Protein 4FVC (pdb70)

Nearest PDB structures (foldseek):
  4fvc-assembly4_D  TM=9.946E-01  e=6.489E-28  Bacillus spizizenii str. W23
  4fvc-assembly5_E  TM=1.002E+00  e=5.868E-27  Bacillus spizizenii str. W23
  4fvc-assembly6_F  TM=9.898E-01  e=2.432E-27  Bacillus spizizenii str. W23
  3tvz-assembly1_A  TM=9.847E-01  e=1.510E-25  Bacillus spizizenii str. W23
  4oz5-assembly1_A  TM=9.908E-01  e=4.798E-25  Bacillus spizizenii ATCC 6633 = JCM 2499

Foldseek 3Di:
DKKWKDWDAPVVVVVLCVVCVVWDWAWWAFDVTIMIITDDPDDDSDDPTWMWDFLDKDADDHQFFKKKKKWFAFAPVCVVVVSVCVVVQPPCLCVQPFWGMWTFTHTDPHRIIITMTGGNHPVSVVVVCPDPSHVGGDDDIDMTMTGGD/DKKWKDWAALVVVVVLCVVCVVFDWAWWAFDVTIMIIGDDPDDDSDDDTFMWDWLDKDADDDQFFKKKKKKFFFAPVLVVVVSVVVVVDPPCQCVFPQWGMWTFTDTDVHRITIIMTGGNHPVSVVCVVPVPPDVGGPDDIDMIMTGHD/DKKWKDWAAPVVVVVLCVVCVVWDWAWWAFDVTIMIITDDPDDDSDDPTFMWDFLDKDADDHQFFKKKKKWFAFAPVCVVVVSVVVVVQVPCLCVFPFWGMWTFTHTDPHRIIITMTGGNHPVSVVVVVPDPSHVGGDDDIDMTMTGGD/DKKWKDKAAQVVVVVLCVVCVVFDWAWWAFDVTIMIIGDDPDDDSDDPTFMWDFLDKDADDDQFFKKKKWWFFFAPVCVVVVSVCVVVDPPCLVVFVFWGMWTFTCTDPHRIIITMTGGNHPVSVVVVVPDPNDPGGDDDIDMTMTGHD/DKKWKDWAALVVVVVLCVVCVVFDWAWWAFDVTIMIIGDDPDDDSDDDTFMWDWLDKDADDHFFFKKKKKKFFFDPVCVVVVSVCVVVQPPCQCVQPQWGMWTWTHTDVHRITITMTGGNHPVSVVVVDPDDSHVDRGPDDIDMIMTGGDD/DKKWKDWAAQVVVVVLCVVCVVFDWAWWAFDVTIMIIGDDPDDDSDDDTFMWDFLDKDADDDQFFKKKKWKFFFAPVCVVVVSVCVVVDPPCLVVFDFWGMWTFTCTDPHRIIITMTGGNHPVRVVVCVPDPNDVPDDPGGGDDDIDMTMTGHD

Organism: Bacillus spizizenii (strain ATCC 23059 / NRRL B-14472 / W23) (NCBI:txid655816)

Secondary structure (DSSP, 8-state):
-EEEEEEE-HHHHHHHHHH-TTS-EEEEE-SS-EEEEEEESS---SSS-EEEEEEEEES--S--SEEEEEEEEB-TTTHHHHHHHGGG----GGGSTTEE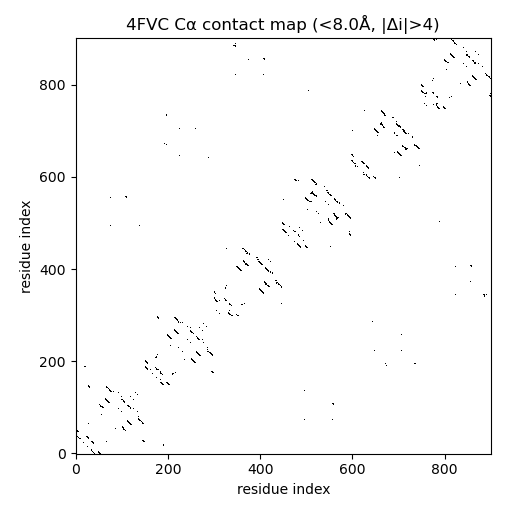EEEEEEESSBSEEEEEEEESSHHHHHHHHTSTT---BSS--EEEEEEE-/-EEEEEEE-HHHHHHHHHH-TTS-EEEEEESS-EEEEEEESS---SSSPEEEEEEEEES--S--SEEEEEEEEB-TTTHHHHHHHGGG----GGGSTTEEEEEEEEESSSSEEEEEEEES-HHHHHHHHHSTT---BSS--EEEEEEE-/-EEEEEEE-HHHHHHHHHH-TTS-EEEEE-SS-EEEEEEESS---SSS-EEEEEEEEES--S--SEEEEEEEEB-TTTHHHHHHHGGG----GGGSTTEEEEEEEEESSSSEEEEEEEESSHHHHHHHHTSS----BSS--EEEEEEE-/-EEEEEEE-HHHHHHHHHH-TTS-EEEEE-SS-EEEEEEESS---SSSPEEEEEEEEES--SS-SEEEEEEEEB-TTTHHHHHHGGGG----GGGSTTEEEEEEEEESSBSEEEEEEEESSHHHHHHHHTSS----BSS--EEEEEEE-/-EEEEEEE-HHHHHHHHHH-TTS-EEEEE-SS-EEEEEEESS---SSSPEEEEEEEEES--S--SEEEEEEEEB-TTTHHHHHHHGGG----GGGSTTEEEEEEEEESSSSEEEEEEEES-HHHHHHHHTSTT---SBSS--EEEEEEE--/-EEEEEEE-HHHHHHHHHH-TTS-EEEEEESS-EEEEEEESS---SSSPEEEEEEEEES--S--SEEEEEEEEB-TTTHHHHHHGGGG----GGGSTTEEEEEEEEESSSSEEEEEEEES-HHHHHHHHTSS----SSS-SBSS--EEEEEEE-

Radius of gyration: 37.35 Å; Cα contacts (8 Å, |Δi|>4): 2026; chains: 6; bounding box: 80×96×101 Å

Solvent-accessible surface area: 48151 Å² total; per-residue (Å²): 118,20,0,11,0,15,70,19,78,20,107,110,0,113,67,16,50,166,118,49,64,81,54,76,18,15,26,1,69,13,176,158,52,0,0,0,0,0,43,24,100,15,81,31,38,12,170,42,20,73,2,10,43,27,52,35,100,51,36,134,10,123,145,1,23,4,0,9,0,26,7,25,3,0,14,41,101,0,33,83,98,15,32,86,115,32,186,132,59,82,25,109,14,42,121,33,119,32,30,45,0,7,10,0,0,75,2,39,16,30,6,22,1,2,35,0,9,0,0,104,64,72,168,11,28,81,66,33,105,159,44,154,25,173,114,27,90,22,126,116,73,122,97,42,52,11,91,58,108,113,30,0,2,0,20,74,21,93,16,109,130,2,87,78,23,49,179,151,46,114,109,67,75,17,17,23,0,69,13,171,152,52,0,0,0,0,1,38,21,43,34,110,28,44,11,148,43,18,75,1,11,57,27,39,41,61,51,35,91,10,99,158,1,23,2,0,10,0,26,8,22,3,0,15,41,78,2,36,95,88,15,27,101,121,30,146,136,63,79,25,114,15,42,122,40,112,23,29,52,0,8,6,0,0,72,3,34,17,32,7,23,0,1,36,1,11,0,0,105,59,69,78,12,22,89,78,32,107,147,51,140,59,201,122,30,86,20,124,117,65,121,95,39,53,10,96,55,108,146,28,0,10,0,14,69,19,92,25,118,89,0,104,70,10,50,169,149,41,117,107,64,74,18,15,26,1,68,13,191,170,49,0,0,0,0,1,41,23,102,34,109,18,26,1,38,32,19,74,1,10,57,23,53,37,96,19,30,102,5,103,168,1,23,3,0,9,0,25,7,25,2,0,16,41,102,2,34,96,92,14,39,99,110,34,183,125,58,78,25,113,15,26,109,34,112,26,30,54,0,9,8,0,0,76,2,41,17,30,8,22,0,1,35,0,8,1,0,109,61,72,165,9,22,82,73,31,113,166,37,150,28,190,123,39,96,22,125,116,72,124,93,40,54,10,90,56,105,71,20,0,5,0,18,71,21,94,22,109,135,2,108,63,22,51,176,136,45,115,105,62,141,22,21,20,0,47,10,170,155,52,0,0,0,2,1,62,26,48,34,107,34,43,12,129,35,16,76,1,10,52,20,48,38,43,56,30,122,34,142,167,2,22,8,0,8,0,26,7,26,2,0,15,46,97,1,35,76,93,14,31,81,125,30,171,140,64,77,29,125,18,54,112,39,111,19,28,55,0,10,6,0,0,73,2,44,16,30,6,22,0,0,35,0,10,1,0,106,61,89,185,11,9,50,86,33,92,140,47,153,71,203,134,32,97,23,125,116,75,119,86,39,53,12,105,49,101,111,48,0,4,0,20,73,20,92,18,106,131,2,91,73,20,50,174,140,47,115,109,68,73,16,10,22,8,67,13,192,164,37,0,0,0,0,1,28,18,100,35,111,31,43,12,136,34,18,76,1,10,56,26,51,40,83,51,35,122,12,110,161,0,24,1,0,11,0,26,7,23,4,0,17,43,68,2,39,98,103,13,37,94,110,34,190,116,62,73,25,116,15,41,123,43,111,23,30,51,0,9,6,0,0,73,2,34,19,31,6,24,0,2,35,0,10,0,0,102,62,67,158,10,23,86,75,33,100,168,46,155,23,192,152,69,30,102,21,129,118,75,122,93,40,53,11,94,52,40,213,73,21,0,4,0,19,72,20,94,19,106,135,1,97,61,26,50,172,139,49,116,106,64,137,23,21,26,1,47,10,174,158,54,0,0,0,2,1,64,26,49,33,106,31,40,11,150,38,16,75,1,11,50,20,49,38,42,55,36,114,35,126,169,2,23,11,0,9,0,25,7,26,2,0,14,47,97,2,34,84,108,12,37,94,112,31,163,113,63,76,31,127,18,52,119,42,110,21,30,55,0,10,8,1,0,73,3,45,16,30,8,22,0,0,33,1,10,0,0,105,58,92,180,9,10,50,87,31,96,142,52,152,60,205,49,171,73,61,110,65,23,89,15,123,114,75,124,84,38,53,13,106,47,102

InterPro domains:
  IPR007138 Antibiotic biosynthesis monooxygenase domain [PF03992] (66-140)
  IPR007138 Antibiotic biosynthesis monooxygenase domain [PS51725] (66-153)
  IPR011008 Dimeric alpha-beta barrel [SSF54909] (66-165)
  IPR050404 Heme-degrading monooxygenase [PTHR34474] (1-165)

Structure (mmCIF, N/CA/C/O backbone):
data_4FVC
#
_entry.id   4FVC
#
_cell.length_a   70.821
_cell.length_b   117.519
_cell.length_c   70.847
_cell.angle_alpha   90.00
_cell.angle_beta   91.22
_cell.angle_gamma   90.00
#
_symmetry.space_group_name_H-M   'P 1 21 1'
#
loop_
_entity.id
_entity.type
_entity.pdbx_description
1 polymer 'Putative uncharacterized protein yhgC'
2 non-polymer 'PROTOPORPHYRIN IX CONTAINING FE'
3 water water
#
loop_
_atom_site.group_PDB
_atom_site.id
_atom_site.type_symbol
_atom_site.label_atom_id
_atom_site.label_alt_id
_atom_site.label_comp_id
_atom_site.label_asym_id
_atom_site.label_entity_id
_atom_site.label_seq_id
_atom_site.pdbx_PDB_ins_code
_atom_site.Cartn_x
_atom_site.Cartn_y
_atom_site.Cartn_z
_atom_site.occupancy
_atom_site.B_iso_or_equiv
_atom_site.auth_seq_id
_atom_site.auth_comp_id
_atom_site.auth_asym_id
_atom_site.auth_atom_id
_atom_site.pdbx_PDB_model_num
ATOM 1 N N . MET A 1 1 ? 22.327 -5.925 10.091 1.00 33.37 1 MET A N 1
ATOM 2 C CA . MET A 1 1 ? 21.125 -6.565 9.463 1.00 32.92 1 MET A CA 1
ATOM 3 C C . MET A 1 1 ? 20.132 -5.669 8.689 1.00 29.87 1 MET A C 1
ATOM 4 O O . MET A 1 1 ? 19.514 -6.180 7.780 1.00 29.45 1 MET A O 1
ATOM 9 N N . LYS A 1 2 ? 19.943 -4.391 9.054 1.00 26.92 2 LYS A N 1
ATOM 10 C CA . LYS A 1 2 ? 19.420 -3.413 8.078 1.00 24.06 2 LYS A CA 1
ATOM 11 C C . LYS A 1 2 ? 20.566 -2.468 7.765 1.00 21.54 2 LYS A C 1
ATOM 12 O O . LYS A 1 2 ? 21.471 -2.292 8.588 1.00 20.53 2 LYS A O 1
ATOM 18 N N . VAL A 1 3 ? 20.536 -1.871 6.573 1.00 18.46 3 VAL A N 1
ATOM 19 C CA . VAL A 1 3 ? 21.445 -0.765 6.307 1.00 17.53 3 VAL A CA 1
ATOM 20 C C . VAL A 1 3 ? 20.539 0.350 5.779 1.00 16.46 3 VAL A C 1
ATOM 21 O O . VAL A 1 3 ? 19.688 0.108 4.911 1.00 15.66 3 VAL A O 1
ATOM 25 N N . TYR A 1 4 ? 20.693 1.546 6.344 1.00 15.95 4 TYR A N 1
ATOM 26 C CA . TYR A 1 4 ? 19.992 2.736 5.869 1.00 14.56 4 TYR A CA 1
ATOM 27 C C . TYR A 1 4 ? 21.012 3.632 5.209 1.00 14.49 4 TYR A C 1
ATOM 28 O O . TYR A 1 4 ? 22.128 3.781 5.716 1.00 16.30 4 TYR A O 1
ATOM 37 N N . ILE A 1 5 ? 20.623 4.225 4.081 1.00 14.38 5 ILE A N 1
ATOM 38 C CA . ILE A 1 5 ? 21.490 5.153 3.358 1.00 13.10 5 ILE A CA 1
ATOM 39 C C . ILE A 1 5 ? 20.730 6.429 3.162 1.00 14.34 5 ILE A C 1
ATOM 40 O O . ILE A 1 5 ? 19.508 6.393 2.870 1.00 13.92 5 ILE A O 1
ATOM 45 N N . THR A 1 6 ? 21.443 7.555 3.264 1.00 12.30 6 THR A N 1
ATOM 46 C CA . THR A 1 6 ? 20.868 8.808 2.835 1.00 13.93 6 THR A CA 1
ATOM 47 C C . THR A 1 6 ? 21.921 9.659 2.159 1.00 13.55 6 THR A C 1
ATOM 48 O O . THR A 1 6 ? 23.121 9.407 2.334 1.00 14.21 6 THR A O 1
ATOM 52 N N . TYR A 1 7 ? 21.443 10.592 1.342 1.00 13.51 7 TYR A N 1
ATOM 53 C CA . TYR A 1 7 ? 22.307 11.469 0.579 1.00 14.26 7 TYR A CA 1
ATOM 54 C C . TYR A 1 7 ? 22.075 12.951 0.906 1.00 14.72 7 TYR A C 1
ATOM 55 O O . TYR A 1 7 ? 20.965 13.386 1.219 1.00 16.73 7 TYR A O 1
ATOM 64 N N . GLY A 1 8 ? 23.126 13.736 0.841 1.00 15.11 8 GLY A N 1
ATOM 65 C CA . GLY A 1 8 ? 22.868 15.195 0.934 1.00 15.46 8 GLY A CA 1
ATOM 66 C C . GLY A 1 8 ? 24.188 15.919 1.066 1.00 15.62 8 GLY A C 1
ATOM 67 O O . GLY A 1 8 ? 25.253 15.306 0.919 1.00 16.76 8 GLY A O 1
ATOM 68 N N . THR A 1 9 ? 24.128 17.197 1.402 1.00 16.64 9 THR A N 1
ATOM 69 C CA . THR A 1 9 ? 25.367 17.961 1.601 1.00 17.26 9 THR A CA 1
ATOM 70 C C . THR A 1 9 ? 26.124 17.425 2.817 1.00 18.61 9 THR A C 1
ATOM 71 O O . THR A 1 9 ? 25.531 16.964 3.808 1.00 18.67 9 THR A O 1
ATOM 75 N N . ALA A 1 10 ? 27.448 17.433 2.755 1.00 17.71 10 ALA A N 1
ATOM 76 C CA . ALA A 1 10 ? 28.211 16.905 3.879 1.00 19.78 10 ALA A CA 1
ATOM 77 C C . ALA A 1 10 ? 27.891 17.693 5.169 1.00 21.66 10 ALA A C 1
ATOM 78 O O . ALA A 1 10 ? 27.726 17.122 6.249 1.00 20.64 10 ALA A O 1
ATOM 80 N N . ASP A 1 11 ? 27.742 19.011 5.019 1.00 23.37 11 ASP A N 1
ATOM 81 C CA . ASP A 1 11 ? 27.388 19.871 6.113 1.00 25.77 11 ASP A CA 1
ATOM 82 C C . ASP A 1 11 ? 26.070 19.416 6.822 1.00 24.26 11 ASP A C 1
ATOM 83 O O . ASP A 1 11 ? 26.021 19.321 8.078 1.00 24.94 11 ASP A O 1
ATOM 88 N N . PHE A 1 12 ? 25.030 19.089 6.044 1.00 22.28 12 PHE A N 1
ATOM 89 C CA . PHE A 1 12 ? 23.794 18.533 6.606 1.00 21.77 12 PHE A CA 1
ATOM 90 C C . PHE A 1 12 ? 24.025 17.139 7.229 1.00 20.69 12 PHE A C 1
ATOM 91 O O . PHE A 1 12 ? 23.520 16.844 8.324 1.00 20.94 12 PHE A O 1
ATOM 99 N N . LEU A 1 13 ? 24.769 16.277 6.531 1.00 18.57 13 LEU A N 1
ATOM 100 C CA . LEU A 1 13 ? 24.919 14.891 6.991 1.00 19.34 13 LEU A CA 1
ATOM 101 C C . LEU A 1 13 ? 25.724 14.789 8.261 1.00 20.76 13 LEU A C 1
ATOM 102 O O . LEU A 1 13 ? 25.440 13.933 9.124 1.00 20.55 13 LEU A O 1
ATOM 107 N N . LYS A 1 14 ? 26.721 15.658 8.387 1.00 22.41 14 LYS A N 1
ATOM 108 C CA . LYS A 1 14 ? 27.512 15.764 9.642 1.00 25.61 14 LYS A CA 1
ATOM 109 C C . LYS A 1 14 ? 26.671 16.003 10.898 1.00 26.30 14 LYS A C 1
ATOM 110 O O . LYS A 1 14 ? 26.986 15.480 11.971 1.00 28.03 14 LYS A O 1
ATOM 116 N N . THR A 1 15 ? 25.595 16.786 10.780 1.00 27.79 15 THR A N 1
ATOM 117 C CA . THR A 1 15 ? 24.707 17.050 11.941 1.00 28.37 15 THR A CA 1
ATOM 118 C C . THR A 1 15 ? 24.014 15.783 12.436 1.00 28.15 15 THR A C 1
ATOM 119 O O . THR A 1 15 ? 23.797 15.613 13.642 1.00 27.19 15 THR A O 1
ATOM 123 N N . ILE A 1 16 ? 23.715 14.877 11.515 1.00 25.01 16 ILE A N 1
ATOM 124 C CA . ILE A 1 16 ? 23.089 13.616 11.870 1.00 24.74 16 ILE A CA 1
ATOM 125 C C . ILE A 1 16 ? 24.110 12.727 12.580 1.00 24.40 16 ILE A C 1
ATOM 126 O O . ILE A 1 16 ? 23.786 12.072 13.556 1.00 26.39 16 ILE A O 1
ATOM 131 N N . VAL A 1 17 ? 25.337 12.708 12.082 1.00 24.31 17 VAL A N 1
ATOM 132 C CA . VAL A 1 17 ? 26.396 11.897 12.711 1.00 24.40 17 VAL A CA 1
ATOM 133 C C . VAL A 1 17 ? 26.622 12.306 14.174 1.00 26.83 17 VAL A C 1
ATOM 134 O O . VAL A 1 17 ? 26.681 11.464 15.117 1.00 25.96 17 VAL A O 1
ATOM 138 N N . LYS A 1 18 ? 26.709 13.617 14.359 1.00 27.73 18 LYS A N 1
ATOM 139 C CA . LYS A 1 18 ? 26.945 14.179 15.676 1.00 30.88 18 LYS A CA 1
ATOM 140 C C . LYS A 1 18 ? 25.721 14.034 16.601 1.00 31.17 18 LYS A C 1
ATOM 141 O O . LYS A 1 18 ? 25.866 13.954 17.829 1.00 32.16 18 LYS A O 1
ATOM 147 N N . LYS A 1 19 ? 24.521 14.004 16.034 1.00 30.18 19 LYS A N 1
ATOM 148 C CA . LYS A 1 19 ? 23.302 13.842 16.834 1.00 30.58 19 LYS A CA 1
ATOM 149 C C . LYS A 1 19 ? 23.172 12.412 17.409 1.00 30.11 19 LYS A C 1
ATOM 150 O O . LYS A 1 19 ? 22.464 12.175 18.421 1.00 29.45 19 LYS A O 1
ATOM 156 N N . HIS A 1 20 ? 23.841 11.458 16.760 1.00 27.56 20 HIS A N 1
ATOM 157 C CA . HIS A 1 20 ? 23.698 10.047 17.109 1.00 27.69 20 HIS A CA 1
ATOM 158 C C . HIS A 1 20 ? 25.043 9.315 17.345 1.00 28.04 20 HIS A C 1
ATOM 159 O O . HIS A 1 20 ? 25.370 8.320 16.667 1.00 27.46 20 HIS A O 1
ATOM 166 N N . PRO A 1 21 ? 25.810 9.770 18.340 1.00 30.36 21 PRO A N 1
ATOM 167 C CA . PRO A 1 21 ? 27.188 9.309 18.460 1.00 31.15 21 PRO A CA 1
ATOM 168 C C . PRO A 1 21 ? 27.339 7.809 18.791 1.00 32.14 21 PRO A C 1
ATOM 169 O O . PRO A 1 21 ? 28.372 7.216 18.476 1.00 34.25 21 PRO A O 1
ATOM 173 N N . SER A 1 22 ? 26.332 7.195 19.390 1.00 31.52 22 SER A N 1
ATOM 174 C CA . SER A 1 22 ? 26.378 5.771 19.696 1.00 32.74 22 SER A CA 1
ATOM 175 C C . SER A 1 22 ? 25.993 4.868 18.494 1.00 30.60 22 SER A C 1
ATOM 176 O O . SER A 1 22 ? 26.061 3.637 18.578 1.00 31.76 22 SER A O 1
ATOM 179 N N . GLU A 1 23 ? 25.601 5.463 17.372 1.00 28.57 23 GLU A N 1
ATOM 180 C CA . GLU A 1 23 ? 25.301 4.669 16.188 1.00 27.22 23 GLU A CA 1
ATOM 181 C C . GLU A 1 23 ? 26.510 4.638 15.292 1.00 26.07 23 GLU A C 1
ATOM 182 O O . GLU A 1 23 ? 27.260 5.614 15.241 1.00 25.16 23 GLU A O 1
ATOM 188 N N . ASN A 1 24 ? 26.675 3.532 14.578 1.00 25.51 24 ASN A N 1
ATOM 189 C CA . ASN A 1 24 ? 27.810 3.424 13.657 1.00 25.61 24 ASN A CA 1
ATOM 190 C C . ASN A 1 24 ? 27.367 3.981 12.321 1.00 23.00 24 ASN A C 1
ATOM 191 O O . ASN A 1 24 ? 26.737 3.283 11.504 1.00 22.93 24 ASN A O 1
ATOM 196 N N . ILE A 1 25 ? 27.626 5.272 12.128 1.00 21.64 25 ILE A N 1
ATOM 197 C CA . ILE A 1 25 ? 27.178 5.945 10.912 1.00 18.50 25 ILE A CA 1
ATOM 198 C C . ILE A 1 25 ? 28.391 6.438 10.156 1.00 18.71 25 ILE A C 1
ATOM 199 O O . ILE A 1 25 ? 29.186 7.240 10.694 1.00 20.39 25 ILE A O 1
ATOM 204 N N . LEU A 1 26 ? 28.549 5.941 8.937 1.00 16.77 26 LEU A N 1
ATOM 205 C CA . LEU A 1 26 ? 29.741 6.246 8.141 1.00 17.76 26 LEU A CA 1
ATOM 206 C C . LEU A 1 26 ? 29.407 7.335 7.121 1.00 15.94 26 LEU A C 1
ATOM 207 O O . LEU A 1 26 ? 28.437 7.215 6.380 1.00 17.22 26 LEU A O 1
ATOM 212 N N . LEU A 1 27 ? 30.192 8.429 7.147 1.00 14.96 27 LEU A N 1
ATOM 213 C CA . LEU A 1 27 ? 30.011 9.527 6.175 1.00 15.59 27 LEU A CA 1
ATOM 214 C C . LEU A 1 27 ? 31.175 9.467 5.161 1.00 16.46 27 LEU A C 1
ATOM 215 O O . LEU A 1 27 ? 32.347 9.356 5.559 1.00 16.01 27 LEU A O 1
ATOM 220 N N . MET A 1 28 ? 30.852 9.499 3.873 1.00 13.82 28 MET A N 1
ATOM 221 C CA . MET A 1 28 ? 31.829 9.490 2.795 1.00 15.14 28 MET A CA 1
ATOM 222 C C . MET A 1 28 ? 31.402 10.583 1.800 1.00 15.10 28 MET A C 1
ATOM 223 O O . MET A 1 28 ? 30.213 10.930 1.728 1.00 16.51 28 MET A O 1
ATOM 228 N N . GLN A 1 29 ? 32.357 11.066 1.009 1.00 14.69 29 GLN A N 1
ATOM 229 C CA . GLN A 1 29 ? 32.120 12.190 0.084 1.00 15.28 29 GLN A CA 1
ATOM 230 C C . GLN A 1 29 ? 32.213 11.715 -1.369 1.00 15.43 29 GLN A C 1
ATOM 231 O O . GLN A 1 29 ? 33.230 11.146 -1.793 1.00 16.65 29 GLN A O 1
ATOM 237 N N . GLY A 1 30 ? 31.156 12.023 -2.115 1.00 14.72 30 GLY A N 1
ATOM 238 C CA . GLY A 1 30 ? 31.080 11.732 -3.560 1.00 15.79 30 GLY A CA 1
ATOM 239 C C . GLY A 1 30 ? 31.014 13.004 -4.383 1.00 16.14 30 GLY A C 1
ATOM 240 O O . GLY A 1 30 ? 31.036 14.145 -3.859 1.00 15.12 30 GLY A O 1
ATOM 241 N N . GLN A 1 31 ? 30.965 12.785 -5.691 1.00 17.95 31 GLN A N 1
ATOM 242 C CA . GLN A 1 31 ? 31.003 13.881 -6.615 1.00 19.21 31 GLN A CA 1
ATOM 243 C C . GLN A 1 31 ? 29.748 14.728 -6.582 1.00 19.41 31 GLN A C 1
ATOM 244 O O . GLN A 1 31 ? 29.849 15.976 -6.649 1.00 21.83 31 GLN A O 1
ATOM 250 N N . GLU A 1 32 ? 28.589 14.092 -6.496 1.00 20.31 32 GLU A N 1
ATOM 251 C CA . GLU A 1 32 ? 27.337 14.840 -6.581 1.00 23.23 32 GLU A CA 1
ATOM 252 C C . GLU A 1 32 ? 26.881 15.264 -5.213 1.00 22.50 32 GLU A C 1
ATOM 253 O O . GLU A 1 32 ? 26.226 16.301 -5.046 1.00 24.26 32 GLU A O 1
ATOM 259 N N . ASN A 1 33 ? 27.270 14.467 -4.236 1.00 20.05 33 ASN A N 1
ATOM 260 C CA . ASN A 1 33 ? 26.841 14.703 -2.844 1.00 19.99 33 ASN A CA 1
ATOM 261 C C . ASN A 1 33 ? 27.549 13.727 -1.939 1.00 17.70 33 ASN A C 1
ATOM 262 O O . ASN A 1 33 ? 28.293 12.872 -2.403 1.00 18.02 33 ASN A O 1
ATOM 267 N N . ALA A 1 34 ? 27.333 13.885 -0.643 1.00 15.55 34 ALA A N 1
ATOM 268 C CA . ALA A 1 34 ? 27.912 12.959 0.340 1.00 14.24 34 ALA A CA 1
ATOM 269 C C . ALA A 1 34 ? 26.883 11.902 0.705 1.00 14.90 34 ALA A C 1
ATOM 270 O O . ALA A 1 34 ? 25.678 12.015 0.314 1.00 14.49 34 ALA A O 1
ATOM 272 N N . ILE A 1 35 ? 27.347 10.842 1.385 1.00 14.93 35 ILE A N 1
ATOM 273 C CA . ILE A 1 35 ? 26.496 9.696 1.707 1.00 14.08 35 ILE A CA 1
ATOM 274 C C . ILE A 1 35 ? 26.683 9.357 3.178 1.00 13.87 35 ILE A C 1
ATOM 275 O O . ILE A 1 35 ? 27.782 9.529 3.734 1.00 13.80 35 ILE A O 1
ATOM 280 N N . LEU A 1 36 ? 25.607 8.950 3.838 1.00 14.42 36 LEU A N 1
ATOM 281 C CA . LEU A 1 36 ? 25.719 8.288 5.152 1.00 14.00 36 LEU A CA 1
ATOM 282 C C . LEU A 1 36 ? 25.262 6.859 5.009 1.00 14.54 36 LEU A C 1
ATOM 283 O O . LEU A 1 36 ? 24.252 6.588 4.368 1.00 14.37 36 LEU A O 1
ATOM 288 N N . ILE A 1 37 ? 26.008 5.956 5.616 1.00 14.58 37 ILE A N 1
ATOM 289 C CA . ILE A 1 37 ? 25.691 4.536 5.625 1.00 14.87 37 ILE A CA 1
ATOM 290 C C . ILE A 1 37 ? 25.592 4.103 7.079 1.00 16.06 37 ILE A C 1
ATOM 291 O O . ILE A 1 37 ? 26.568 4.206 7.844 1.00 16.37 37 ILE A O 1
ATOM 296 N N . HIS A 1 38 ? 24.427 3.581 7.455 1.00 16.26 38 HIS A N 1
ATOM 297 C CA . HIS A 1 38 ? 24.148 3.199 8.867 1.00 16.72 38 HIS A CA 1
ATOM 298 C C . HIS A 1 38 ? 23.711 1.734 8.909 1.00 18.52 38 HIS A C 1
ATOM 299 O O . HIS A 1 38 ? 22.624 1.417 8.458 1.00 17.96 38 HIS A O 1
ATOM 306 N N . GLU A 1 39 ? 24.573 0.869 9.444 1.00 19.31 39 GLU A N 1
ATOM 307 C CA . GLU A 1 39 ? 24.179 -0.539 9.657 1.00 19.49 39 GLU A CA 1
ATOM 308 C C . GLU A 1 39 ? 23.682 -0.713 11.076 1.00 20.91 39 GLU A C 1
ATOM 309 O O . GLU A 1 39 ? 24.343 -0.316 12.065 1.00 22.73 39 GLU A O 1
ATOM 315 N N . THR A 1 40 ? 22.521 -1.322 11.208 1.00 21.23 40 THR A N 1
ATOM 316 C CA . THR A 1 40 ? 21.979 -1.517 12.572 1.00 23.88 40 THR A CA 1
ATOM 317 C C . THR A 1 40 ? 20.923 -2.578 12.579 1.00 25.08 40 THR A C 1
ATOM 318 O O . THR A 1 40 ? 20.322 -2.807 11.568 1.00 24.22 40 THR A O 1
ATOM 322 N N . SER A 1 41 ? 20.673 -3.223 13.721 1.00 27.62 41 SER A N 1
ATOM 323 C CA . SER A 1 41 ? 19.542 -4.156 13.770 1.00 30.84 41 SER A CA 1
ATOM 324 C C . SER A 1 41 ? 18.258 -3.384 14.081 1.00 31.82 41 SER A C 1
ATOM 325 O O . SER A 1 41 ? 17.157 -3.900 13.872 1.00 34.36 41 SER A O 1
ATOM 328 N N . GLY A 1 42 ? 18.413 -2.143 14.551 1.00 31.73 42 GLY A N 1
ATOM 329 C CA . GLY A 1 42 ? 17.307 -1.296 14.979 1.00 31.24 42 GLY A CA 1
ATOM 330 C C . GLY A 1 42 ? 16.761 -0.357 13.923 1.00 30.65 42 GLY A C 1
ATOM 331 O O . GLY A 1 42 ? 16.863 -0.611 12.708 1.00 29.89 42 GLY A O 1
ATOM 332 N N . ASP A 1 43 ? 16.182 0.748 14.386 1.00 30.43 43 ASP A N 1
ATOM 333 C CA . ASP A 1 43 ? 15.490 1.650 13.481 1.00 29.34 43 ASP A CA 1
ATOM 334 C C . ASP A 1 43 ? 16.367 2.740 12.876 1.00 26.82 43 ASP A C 1
ATOM 335 O O . ASP A 1 43 ? 17.421 3.114 13.391 1.00 25.83 43 ASP A O 1
ATOM 340 N N . THR A 1 44 ? 15.895 3.286 11.758 1.00 24.51 44 THR A N 1
ATOM 341 C CA . THR A 1 44 ? 16.628 4.358 11.159 1.00 22.60 44 THR A CA 1
ATOM 342 C C . THR A 1 44 ? 16.602 5.637 11.996 1.00 23.77 44 THR A C 1
ATOM 343 O O . THR A 1 44 ? 15.664 5.915 12.779 1.00 24.52 44 THR A O 1
ATOM 347 N N . VAL A 1 45 ? 17.654 6.412 11.810 1.00 23.01 45 VAL A N 1
ATOM 348 C CA . VAL A 1 45 ? 17.800 7.720 12.388 1.00 24.98 45 VAL A CA 1
ATOM 349 C C . VAL A 1 45 ? 17.729 8.844 11.285 1.00 24.88 45 VAL A C 1
ATOM 350 O O . VAL A 1 45 ? 17.868 10.035 11.585 1.00 25.96 45 VAL A O 1
ATOM 354 N N . PHE A 1 46 ? 17.446 8.465 10.032 1.00 22.19 46 PHE A N 1
ATOM 355 C CA . PHE A 1 46 ? 17.409 9.411 8.900 1.00 22.64 46 PHE A CA 1
ATOM 356 C C . PHE A 1 46 ? 15.959 9.770 8.550 1.00 23.65 46 PHE A C 1
ATOM 357 O O . PHE A 1 46 ? 15.061 8.932 8.732 1.00 24.40 46 PHE A O 1
ATOM 365 N N . GLN A 1 47 ? 15.729 10.994 8.056 1.00 25.36 47 GLN A N 1
ATOM 366 C CA . GLN A 1 47 ? 14.427 11.341 7.473 1.00 27.66 47 GLN A CA 1
ATOM 367 C C . GLN A 1 47 ? 14.415 10.700 6.056 1.00 27.16 47 GLN A C 1
ATOM 368 O O . GLN A 1 47 ? 15.390 10.829 5.308 1.00 27.02 47 GLN A O 1
ATOM 374 N N . ALA A 1 48 ? 13.366 9.922 5.745 1.00 27.77 48 ALA A N 1
ATOM 375 C CA . ALA A 1 48 ? 13.196 9.293 4.423 1.00 26.80 48 ALA A CA 1
ATOM 376 C C . ALA A 1 48 ? 14.459 8.592 3.849 1.00 25.79 48 ALA A C 1
ATOM 377 O O . ALA A 1 48 ? 14.973 8.945 2.775 1.00 27.28 48 ALA A O 1
ATOM 379 N N . PRO A 1 49 ? 14.964 7.609 4.561 1.00 23.81 49 PRO A N 1
ATOM 380 C CA . PRO A 1 49 ? 16.176 6.913 4.101 1.00 21.71 49 PRO A CA 1
ATOM 381 C C . PRO A 1 49 ? 15.925 6.008 2.904 1.00 19.68 49 PRO A C 1
ATOM 382 O O . PRO A 1 49 ? 14.774 5.815 2.522 1.00 23.14 49 PRO A O 1
ATOM 386 N N . HIS A 1 50 ? 16.991 5.481 2.328 1.00 17.21 50 HIS A N 1
ATOM 387 C CA . HIS A 1 50 ? 16.886 4.277 1.512 1.00 17.79 50 HIS A CA 1
ATOM 388 C C . HIS A 1 50 ? 17.160 3.122 2.457 1.00 16.06 50 HIS A C 1
ATOM 389 O O . HIS A 1 50 ? 18.233 3.061 3.055 1.00 17.18 50 HIS A O 1
ATOM 396 N N . ALA A 1 51 ? 16.224 2.175 2.552 1.00 16.31 51 ALA A N 1
ATOM 397 C CA . ALA A 1 51 ? 16.341 1.061 3.512 1.00 16.18 51 ALA A CA 1
ATOM 398 C C . ALA A 1 51 ? 16.647 -0.230 2.796 1.00 16.11 51 ALA A C 1
ATOM 399 O O . ALA A 1 51 ? 16.081 -0.484 1.734 1.00 15.98 51 ALA A O 1
ATOM 401 N N . TYR A 1 52 ? 17.528 -1.021 3.390 1.00 15.08 52 TYR A N 1
ATOM 402 C CA . TYR A 1 52 ? 17.994 -2.269 2.782 1.00 14.18 52 TYR A CA 1
ATOM 403 C C . TYR A 1 52 ? 18.068 -3.360 3.834 1.00 15.98 52 TYR A C 1
ATOM 404 O O . TYR A 1 52 ? 18.289 -3.068 5.033 1.00 17.04 52 TYR A O 1
ATOM 413 N N . GLU A 1 53 ? 17.850 -4.590 3.401 1.00 16.07 53 GLU A N 1
ATOM 414 C CA . GLU A 1 53 ? 18.214 -5.771 4.233 1.00 16.35 53 GLU A CA 1
ATOM 415 C C . GLU A 1 53 ? 19.566 -6.299 3.783 1.00 18.02 53 GLU A C 1
ATOM 416 O O . GLU A 1 53 ? 19.862 -6.318 2.591 1.00 16.42 53 GLU A O 1
ATOM 422 N N . VAL A 1 54 ? 20.390 -6.721 4.730 1.00 18.29 54 VAL A N 1
ATOM 423 C CA . VAL A 1 54 ? 21.706 -7.300 4.390 1.00 18.37 54 VAL A CA 1
ATOM 424 C C . VAL A 1 54 ? 21.536 -8.786 4.036 1.00 19.55 54 VAL A C 1
ATOM 425 O O . VAL A 1 54 ? 21.119 -9.591 4.880 1.00 20.32 54 VAL A O 1
ATOM 429 N N . ILE A 1 55 ? 21.845 -9.153 2.795 1.00 18.64 55 ILE A N 1
ATOM 430 C CA . ILE A 1 55 ? 21.700 -10.541 2.357 1.00 21.04 55 ILE A CA 1
ATOM 431 C C . ILE A 1 55 ? 23.040 -11.270 2.248 1.00 21.41 55 ILE A C 1
ATOM 432 O O . ILE A 1 55 ? 23.048 -12.490 2.150 1.00 21.15 55 ILE A O 1
ATOM 437 N N . ASP A 1 56 ? 24.158 -10.539 2.313 1.00 19.99 56 ASP A N 1
ATOM 438 C CA . ASP A 1 56 ? 25.480 -11.143 2.464 1.00 22.91 56 ASP A CA 1
ATOM 439 C C . ASP A 1 56 ? 26.416 -10.079 3.021 1.00 21.31 56 ASP A C 1
ATOM 440 O O . ASP A 1 56 ? 26.255 -8.900 2.754 1.00 21.17 56 ASP A O 1
ATOM 445 N N . GLN A 1 57 ? 27.364 -10.489 3.848 1.00 21.74 57 GLN A N 1
ATOM 446 C CA . GLN A 1 57 ? 28.265 -9.541 4.481 1.00 20.74 57 GLN A CA 1
ATOM 447 C C . GLN A 1 57 ? 29.569 -10.212 4.883 1.00 20.79 57 GLN A C 1
ATOM 448 O O . GLN A 1 57 ? 29.563 -11.405 5.229 1.00 21.59 57 GLN A O 1
ATOM 454 N N . VAL A 1 58 ? 30.676 -9.474 4.740 1.00 17.99 58 VAL A N 1
ATOM 455 C CA . VAL A 1 58 ? 31.997 -9.864 5.264 1.00 20.62 58 VAL A CA 1
ATOM 456 C C . VAL A 1 58 ? 32.611 -8.549 5.771 1.00 19.91 58 VAL A C 1
ATOM 457 O O . VAL A 1 58 ? 32.517 -7.505 5.106 1.00 18.81 58 VAL A O 1
ATOM 461 N N . GLY A 1 59 ? 33.225 -8.590 6.949 1.00 21.50 59 GLY A N 1
ATOM 462 C CA . GLY A 1 59 ? 33.999 -7.428 7.385 1.00 22.93 59 GLY A CA 1
ATOM 463 C C . GLY A 1 59 ? 33.209 -6.356 8.119 1.00 23.70 59 GLY A C 1
ATOM 464 O O . GLY A 1 59 ? 31.959 -6.365 8.125 1.00 24.09 59 GLY A O 1
ATOM 465 N N . GLU A 1 60 ? 33.936 -5.450 8.764 1.00 25.16 60 GLU A N 1
ATOM 466 C CA . GLU A 1 60 ? 33.318 -4.409 9.609 1.00 25.93 60 GLU A CA 1
ATOM 467 C C . GLU A 1 60 ? 33.270 -3.081 8.855 1.00 24.56 60 GLU A C 1
ATOM 468 O O . GLU A 1 60 ? 34.150 -2.767 8.069 1.00 24.66 60 GLU A O 1
ATOM 474 N N . ILE A 1 61 ? 32.230 -2.306 9.097 1.00 23.15 61 ILE A N 1
ATOM 475 C CA . ILE A 1 61 ? 32.126 -0.960 8.500 1.00 22.72 61 ILE A CA 1
ATOM 476 C C . ILE A 1 61 ? 32.768 -0.018 9.515 1.00 23.08 61 ILE A C 1
ATOM 477 O O . ILE A 1 61 ? 32.208 0.232 10.578 1.00 23.72 61 ILE A O 1
ATOM 482 N N . LYS A 1 62 ? 33.995 0.427 9.238 1.00 24.46 62 LYS A N 1
ATOM 483 C CA . LYS A 1 62 ? 34.770 1.193 10.212 1.00 25.76 62 LYS A CA 1
ATOM 484 C C . LYS A 1 62 ? 35.227 2.538 9.622 1.00 25.35 62 LYS A C 1
ATOM 485 O O . LYS A 1 62 ? 34.391 3.463 9.472 1.00 24.85 62 LYS A O 1
ATOM 491 N N . HIS A 1 63 ? 36.508 2.656 9.266 1.00 25.51 63 HIS A N 1
ATOM 492 C CA . HIS A 1 63 ? 37.010 3.911 8.679 1.00 25.57 63 HIS A CA 1
ATOM 493 C C . HIS A 1 63 ? 37.692 3.716 7.312 1.00 23.67 63 HIS A C 1
ATOM 494 O O . HIS A 1 63 ? 38.892 3.990 7.172 1.00 24.32 63 HIS A O 1
ATOM 501 N N . PRO A 1 64 ? 36.944 3.232 6.304 1.00 22.66 64 PRO A N 1
ATOM 502 C CA . PRO A 1 64 ? 37.535 2.950 5.005 1.00 21.36 64 PRO A CA 1
ATOM 503 C C . PRO A 1 64 ? 37.973 4.195 4.290 1.00 21.23 64 PRO A C 1
ATOM 504 O O . PRO A 1 64 ? 37.396 5.288 4.489 1.00 20.59 64 PRO A O 1
ATOM 508 N N . GLY A 1 65 ? 38.954 4.029 3.408 1.00 19.75 65 GLY A N 1
ATOM 509 C CA . GLY A 1 65 ? 39.435 5.148 2.646 1.00 19.99 65 GLY A CA 1
ATOM 510 C C . GLY A 1 65 ? 38.562 5.431 1.436 1.00 18.49 65 GLY A C 1
ATOM 511 O O . GLY A 1 65 ? 38.514 6.561 0.967 1.00 19.33 65 GLY A O 1
ATOM 512 N N . PHE A 1 66 ? 37.881 4.394 0.955 1.00 18.43 66 PHE A N 1
ATOM 513 C CA . PHE A 1 66 ? 37.185 4.419 -0.316 1.00 17.96 66 PHE A CA 1
ATOM 514 C C . PHE A 1 66 ? 35.991 3.476 -0.266 1.00 18.19 66 PHE A C 1
ATOM 515 O O . PHE A 1 66 ? 36.038 2.383 0.321 1.00 18.36 66 PHE A O 1
ATOM 523 N N . ALA A 1 67 ? 34.895 3.914 -0.873 1.00 15.83 67 ALA A N 1
ATOM 524 C CA . ALA A 1 67 ? 33.701 3.067 -0.983 1.00 16.12 67 ALA A CA 1
ATOM 525 C C . ALA A 1 67 ? 33.230 3.009 -2.428 1.00 16.85 67 ALA A C 1
ATOM 526 O O . ALA A 1 67 ? 33.228 4.036 -3.140 1.00 15.66 67 ALA A O 1
ATOM 528 N N . VAL A 1 68 ? 32.777 1.824 -2.853 1.00 16.87 68 VAL A N 1
ATOM 529 C CA . VAL A 1 68 ? 32.210 1.678 -4.182 1.00 16.73 68 VAL A CA 1
ATOM 530 C C . VAL A 1 68 ? 30.870 1.033 -4.080 1.00 16.75 68 VAL A C 1
ATOM 531 O O . VAL A 1 68 ? 30.699 0.009 -3.375 1.00 15.73 68 VAL A O 1
ATOM 535 N N . LEU A 1 69 ? 29.879 1.645 -4.732 1.00 15.48 69 LEU A N 1
ATOM 536 C CA . LEU A 1 69 ? 28.528 1.049 -4.774 1.00 15.44 69 LEU A CA 1
ATOM 537 C C . LEU A 1 69 ? 28.185 0.656 -6.198 1.00 15.39 69 LEU A C 1
ATOM 538 O O . LEU A 1 69 ? 28.189 1.520 -7.089 1.00 15.04 69 LEU A O 1
ATOM 543 N N . ALA A 1 70 ? 27.901 -0.639 -6.422 1.00 14.84 70 ALA A N 1
ATOM 544 C CA . ALA A 1 70 ? 27.303 -1.071 -7.681 1.00 15.10 70 ALA A CA 1
ATOM 545 C C . ALA A 1 70 ? 25.805 -1.013 -7.492 1.00 15.01 70 ALA A C 1
ATOM 546 O O . ALA A 1 70 ? 25.240 -1.716 -6.674 1.00 15.93 70 ALA A O 1
ATOM 548 N N . ASN A 1 71 ? 25.152 -0.171 -8.295 1.00 14.02 71 ASN A N 1
ATOM 549 C CA . ASN A 1 71 ? 23.731 0.081 -8.159 1.00 14.91 71 ASN A CA 1
ATOM 550 C C . ASN A 1 71 ? 22.992 -0.633 -9.269 1.00 15.10 71 ASN A C 1
ATOM 551 O O . ASN A 1 71 ? 23.012 -0.201 -10.422 1.00 16.30 71 ASN A O 1
ATOM 556 N N . ILE A 1 72 ? 22.388 -1.773 -8.940 1.00 15.44 72 ILE A N 1
ATOM 557 C CA . ILE A 1 72 ? 21.903 -2.735 -9.942 1.00 14.98 72 ILE A CA 1
ATOM 558 C C . ILE A 1 72 ? 20.387 -2.898 -9.847 1.00 15.15 72 ILE A C 1
ATOM 559 O O . ILE A 1 72 ? 19.889 -3.439 -8.873 1.00 14.69 72 ILE A O 1
ATOM 564 N N . ALA A 1 73 ? 19.660 -2.391 -10.849 1.00 15.31 73 ALA A N 1
ATOM 565 C CA . ALA A 1 73 ? 18.179 -2.399 -10.854 1.00 16.30 73 ALA A CA 1
ATOM 566 C C . ALA A 1 73 ? 17.715 -3.767 -11.308 1.00 16.79 73 ALA A C 1
ATOM 567 O O . ALA A 1 73 ? 18.076 -4.205 -12.410 1.00 18.59 73 ALA A O 1
ATOM 569 N N . VAL A 1 74 ? 16.877 -4.408 -10.493 1.00 16.27 74 VAL A N 1
ATOM 570 C CA . VAL A 1 74 ? 16.449 -5.789 -10.724 1.00 16.60 74 VAL A CA 1
ATOM 571 C C . VAL A 1 74 ? 14.933 -5.789 -10.740 1.00 17.43 74 VAL A C 1
ATOM 572 O O . VAL A 1 74 ? 14.325 -5.234 -9.852 1.00 17.08 74 VAL A O 1
ATOM 576 N N . THR A 1 75 ? 14.323 -6.466 -11.719 1.00 17.63 75 THR A N 1
ATOM 577 C CA . THR A 1 75 ? 12.873 -6.560 -11.772 1.00 19.11 75 THR A CA 1
ATOM 578 C C . THR A 1 75 ? 12.383 -7.415 -10.615 1.00 19.76 75 THR A C 1
ATOM 579 O O . THR A 1 75 ? 13.119 -8.236 -10.092 1.00 17.19 75 THR A O 1
ATOM 583 N N . GLN A 1 76 ? 11.119 -7.241 -10.245 1.00 19.05 76 GLN A N 1
ATOM 584 C CA . GLN A 1 76 ? 10.535 -7.960 -9.123 1.00 20.11 76 GLN A CA 1
ATOM 585 C C . GLN A 1 76 ? 10.696 -9.469 -9.407 1.00 22.47 76 GLN A C 1
ATOM 586 O O . GLN A 1 76 ? 11.177 -10.241 -8.544 1.00 23.62 76 GLN A O 1
ATOM 592 N N . GLU A 1 77 ? 10.401 -9.854 -10.642 1.00 23.19 77 GLU A N 1
ATOM 593 C CA . GLU A 1 77 ? 10.477 -11.274 -11.026 1.00 25.60 77 GLU A CA 1
ATOM 594 C C . GLU A 1 77 ? 11.909 -11.833 -10.958 1.00 24.05 77 GLU A C 1
ATOM 595 O O . GLU A 1 77 ? 12.105 -13.025 -10.645 1.00 24.88 77 GLU A O 1
ATOM 601 N N . GLY A 1 78 ? 12.893 -10.973 -11.217 1.00 22.50 78 GLY A N 1
ATOM 602 C CA . GLY A 1 78 ? 14.297 -11.371 -11.248 1.00 22.20 78 GLY A CA 1
ATOM 603 C C . GLY A 1 78 ? 14.935 -11.471 -9.862 1.00 22.08 78 GLY A C 1
ATOM 604 O O . GLY A 1 78 ? 16.066 -11.993 -9.731 1.00 21.81 78 GLY A O 1
ATOM 605 N N . ARG A 1 79 ? 14.261 -10.949 -8.828 1.00 20.84 79 ARG A N 1
ATOM 606 C CA . ARG A 1 79 ? 14.889 -10.886 -7.501 1.00 22.15 79 ARG A CA 1
ATOM 607 C C . ARG A 1 79 ? 15.370 -12.274 -6.958 1.00 23.21 79 ARG A C 1
ATOM 608 O O . ARG A 1 79 ? 16.549 -12.419 -6.574 1.00 22.69 79 ARG A O 1
ATOM 616 N N . PRO A 1 80 ? 14.492 -13.302 -6.971 1.00 24.63 80 PRO A N 1
ATOM 617 C CA . PRO A 1 80 ? 14.923 -14.621 -6.490 1.00 25.98 80 PRO A CA 1
ATOM 618 C C . PRO A 1 80 ? 16.163 -15.127 -7.222 1.00 26.16 80 PRO A C 1
ATOM 619 O O . PRO A 1 80 ? 17.124 -15.573 -6.574 1.00 26.21 80 PRO A O 1
ATOM 623 N N . LEU A 1 81 ? 16.169 -15.053 -8.557 1.00 26.07 81 LEU A N 1
ATOM 624 C CA . LEU A 1 81 ? 17.330 -15.514 -9.306 1.00 26.87 81 LEU A CA 1
ATOM 625 C C . LEU A 1 81 ? 18.584 -14.718 -8.966 1.00 25.37 81 LEU A C 1
ATOM 626 O O . LEU A 1 81 ? 19.637 -15.307 -8.741 1.00 26.37 81 LEU A O 1
ATOM 631 N N . PHE A 1 82 ? 18.458 -13.394 -8.917 1.00 22.95 82 PHE A N 1
ATOM 632 C CA . PHE A 1 82 ? 19.588 -12.518 -8.621 1.00 20.29 82 PHE A CA 1
ATOM 633 C C . PHE A 1 82 ? 20.156 -12.801 -7.236 1.00 20.91 82 PHE A C 1
ATOM 634 O O . PHE A 1 82 ? 21.393 -12.940 -7.090 1.00 20.63 82 PHE A O 1
ATOM 642 N N . GLU A 1 83 ? 19.281 -12.938 -6.235 1.00 20.20 83 GLU A N 1
ATOM 643 C CA . GLU A 1 83 ? 19.774 -13.142 -4.872 1.00 22.09 83 GLU A CA 1
ATOM 644 C C . GLU A 1 83 ? 20.467 -14.502 -4.722 1.00 24.12 83 GLU A C 1
ATOM 645 O O . GLU A 1 83 ? 21.517 -14.664 -4.050 1.00 24.10 83 GLU A O 1
ATOM 651 N N . ASN A 1 84 ? 19.908 -15.474 -5.412 1.00 25.11 84 ASN A N 1
ATOM 652 C CA . ASN A 1 84 ? 20.454 -16.813 -5.251 1.00 29.62 84 ASN A CA 1
ATOM 653 C C . ASN A 1 84 ? 21.873 -16.955 -5.880 1.00 30.84 84 ASN A C 1
ATOM 654 O O . ASN A 1 84 ? 22.713 -17.699 -5.381 1.00 31.37 84 ASN A O 1
ATOM 659 N N . LYS A 1 85 ? 22.191 -16.139 -6.882 1.00 31.21 85 LYS A N 1
ATOM 660 C CA . LYS A 1 85 ? 23.578 -16.079 -7.380 1.00 32.93 85 LYS A CA 1
ATOM 661 C C . LYS A 1 85 ? 24.657 -15.714 -6.331 1.00 33.48 85 LYS A C 1
ATOM 662 O O . LYS A 1 85 ? 25.798 -16.146 -6.462 1.00 33.79 85 LYS A O 1
ATOM 668 N N . PHE A 1 86 ? 24.312 -14.929 -5.301 1.00 34.27 86 PHE A N 1
ATOM 669 C CA . PHE A 1 86 ? 25.280 -14.596 -4.221 1.00 35.27 86 PHE A CA 1
ATOM 670 C C . PHE A 1 86 ? 25.777 -15.742 -3.331 1.00 38.23 86 PHE A C 1
ATOM 671 O O . PHE A 1 86 ? 26.885 -15.681 -2.781 1.00 38.81 86 PHE A O 1
ATOM 679 N N . LYS A 1 87 ? 25.013 -16.838 -3.264 1.00 40.03 87 LYS A N 1
ATOM 680 C CA . LYS A 1 87 ? 25.443 -18.020 -2.525 1.00 42.29 87 LYS A CA 1
ATOM 681 C C . LYS A 1 87 ? 26.538 -18.736 -3.319 1.00 43.25 87 LYS A C 1
ATOM 682 O O . LYS A 1 87 ? 27.364 -19.465 -2.748 1.00 44.40 87 LYS A O 1
ATOM 688 N N . ASN A 1 88 ? 26.549 -18.479 -4.627 1.00 43.31 88 ASN A N 1
ATOM 689 C CA . ASN A 1 88 ? 27.511 -19.024 -5.575 1.00 44.57 88 ASN A CA 1
ATOM 690 C C . ASN A 1 88 ? 28.674 -18.080 -5.845 1.00 43.56 88 ASN A C 1
ATOM 691 O O . ASN A 1 88 ? 29.527 -18.377 -6.687 1.00 44.35 88 ASN A O 1
ATOM 696 N N . ARG A 1 89 ? 28.711 -16.920 -5.177 1.00 41.67 89 ARG A N 1
ATOM 697 C CA . ARG A 1 89 ? 29.78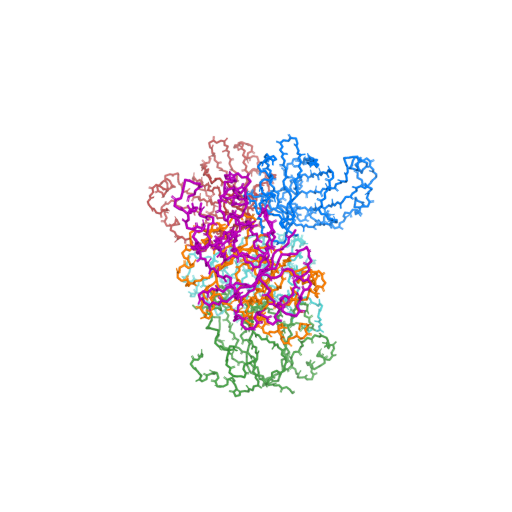3 -15.985 -5.468 1.00 40.01 89 ARG A CA 1
ATOM 698 C C . ARG A 1 89 ? 31.145 -16.585 -5.152 1.00 40.58 89 ARG A C 1
ATOM 699 O O . ARG A 1 89 ? 31.284 -17.393 -4.235 1.00 42.12 89 ARG A O 1
ATOM 707 N N . ALA A 1 90 ? 32.145 -16.226 -5.941 1.00 40.54 90 ALA A N 1
ATOM 708 C CA . ALA A 1 90 ? 33.457 -16.831 -5.795 1.00 40.55 90 ALA A CA 1
ATOM 709 C C . ALA A 1 90 ? 33.907 -16.756 -4.335 1.00 39.76 90 ALA A C 1
ATOM 710 O O . ALA A 1 90 ? 34.335 -17.758 -3.753 1.00 41.73 90 ALA A O 1
ATOM 712 N N . GLY A 1 91 ? 33.766 -15.575 -3.743 1.00 36.94 91 GLY A N 1
ATOM 713 C CA . GLY A 1 91 ? 34.197 -15.340 -2.392 1.00 34.40 91 GLY A CA 1
ATOM 714 C C . GLY A 1 91 ? 35.671 -15.036 -2.388 1.00 34.54 91 GLY A C 1
ATOM 715 O O . GLY A 1 91 ? 36.363 -15.403 -1.455 1.00 33.59 91 GLY A O 1
ATOM 716 N N . LYS A 1 92 ? 36.144 -14.370 -3.441 1.00 32.42 92 LYS A N 1
ATOM 717 C CA . LYS A 1 92 ? 37.522 -13.930 -3.543 1.00 33.53 92 LYS A CA 1
ATOM 718 C C . LYS A 1 92 ? 37.757 -12.495 -3.078 1.00 30.60 92 LYS A C 1
ATOM 719 O O . LYS A 1 92 ? 38.791 -12.170 -2.437 1.00 30.73 92 LYS A O 1
ATOM 725 N N . VAL A 1 93 ? 36.774 -11.640 -3.365 1.00 28.59 93 VAL A N 1
ATOM 726 C CA . VAL A 1 93 ? 36.966 -10.244 -3.169 1.00 25.87 93 VAL A CA 1
ATOM 727 C C . VAL A 1 93 ? 37.384 -9.948 -1.738 1.00 25.29 93 VAL A C 1
ATOM 728 O O . VAL A 1 93 ? 38.185 -9.058 -1.510 1.00 24.17 93 VAL A O 1
ATOM 732 N N . GLU A 1 94 ? 36.857 -10.706 -0.763 1.00 24.93 94 GLU A N 1
ATOM 733 C CA . GLU A 1 94 ? 37.110 -10.370 0.639 1.00 24.93 94 GLU A CA 1
ATOM 734 C C . GLU A 1 94 ? 38.546 -10.734 1.001 1.00 25.19 94 GLU A C 1
ATOM 735 O O . GLU A 1 94 ? 39.041 -10.340 2.046 1.00 24.05 94 GLU A O 1
ATOM 741 N N . ASN A 1 95 ? 39.198 -11.490 0.123 1.00 26.36 95 ASN A N 1
ATOM 742 C CA . ASN A 1 95 ? 40.595 -11.884 0.378 1.00 27.10 95 ASN A CA 1
ATOM 743 C C . ASN A 1 95 ? 41.626 -11.053 -0.367 1.00 27.82 95 ASN A C 1
ATOM 744 O O . ASN A 1 95 ? 42.830 -11.303 -0.254 1.00 28.67 95 ASN A O 1
ATOM 749 N N . GLU A 1 96 ? 41.173 -10.026 -1.072 1.00 27.68 96 GLU A N 1
ATOM 750 C CA . GLU A 1 96 ? 42.110 -9.154 -1.823 1.00 28.53 96 GLU A CA 1
ATOM 751 C C . GLU A 1 96 ? 42.759 -8.105 -0.925 1.00 28.71 96 GLU A C 1
ATOM 752 O O . GLU A 1 96 ? 42.196 -7.687 0.089 1.00 27.52 96 GLU A O 1
ATOM 758 N N . PRO A 1 97 ? 44.012 -7.697 -1.251 1.00 28.37 97 PRO A N 1
ATOM 759 C CA . PRO A 1 97 ? 44.696 -6.798 -0.343 1.00 28.87 97 PRO A CA 1
ATOM 760 C C . PRO A 1 97 ? 43.944 -5.469 -0.262 1.00 26.71 97 PRO A C 1
ATOM 761 O O . PRO A 1 97 ? 43.497 -4.944 -1.280 1.00 28.12 97 PRO A O 1
ATOM 765 N N . GLY A 1 98 ? 43.815 -4.935 0.940 1.00 27.03 98 GLY A N 1
ATOM 766 C CA . GLY A 1 98 ? 43.213 -3.606 1.073 1.00 25.21 98 GLY A CA 1
ATOM 767 C C . GLY A 1 98 ? 41.692 -3.655 1.155 1.00 23.56 98 GLY A C 1
ATOM 768 O O . GLY A 1 98 ? 41.070 -2.628 1.411 1.00 23.01 98 GLY A O 1
ATOM 769 N N . PHE A 1 99 ? 41.091 -4.829 0.931 1.00 22.73 99 PHE A N 1
ATOM 770 C CA . PHE A 1 99 ? 39.651 -5.022 1.200 1.00 21.98 99 PHE A CA 1
ATOM 771 C C . PHE A 1 99 ? 39.324 -4.796 2.673 1.00 22.32 99 PHE A C 1
ATOM 772 O O . PHE A 1 99 ? 40.092 -5.242 3.561 1.00 23.05 99 PHE A O 1
ATOM 780 N N . GLU A 1 100 ? 38.211 -4.110 2.955 1.00 20.69 100 GLU A N 1
ATOM 781 C CA . GLU A 1 100 ? 37.729 -3.980 4.328 1.00 20.68 100 GLU A CA 1
ATOM 782 C C . GLU A 1 100 ? 36.398 -4.672 4.526 1.00 20.26 100 GLU A C 1
ATOM 783 O O . GLU A 1 100 ? 36.228 -5.410 5.491 1.00 20.20 100 GLU A O 1
ATOM 789 N N . ALA A 1 101 ? 35.445 -4.439 3.631 1.00 19.16 101 ALA A N 1
ATOM 790 C CA . ALA A 1 101 ? 34.129 -5.009 3.850 1.00 18.40 101 ALA A CA 1
ATOM 791 C C . ALA A 1 101 ? 33.263 -5.079 2.594 1.00 17.55 101 ALA A C 1
ATOM 792 O O . ALA A 1 101 ? 33.438 -4.275 1.667 1.00 18.88 101 ALA A O 1
ATOM 794 N N . ILE A 1 102 ? 32.297 -5.986 2.609 1.00 16.18 102 ILE A N 1
ATOM 795 C CA . ILE A 1 102 ? 31.264 -6.070 1.559 1.00 15.66 102 ILE A CA 1
ATOM 796 C C . ILE A 1 102 ? 29.879 -6.221 2.182 1.00 14.79 102 ILE A C 1
ATOM 797 O O . ILE A 1 102 ? 29.740 -6.895 3.196 1.00 15.29 102 ILE A O 1
ATOM 802 N N . ARG A 1 103 ? 28.899 -5.513 1.617 1.00 14.72 103 ARG A N 1
ATOM 803 C CA . ARG A 1 103 ? 27.491 -5.752 1.958 1.00 16.57 103 ARG A CA 1
ATOM 804 C C . ARG A 1 103 ? 26.724 -5.957 0.654 1.00 15.93 103 ARG A C 1
ATOM 805 O O . ARG A 1 103 ? 26.865 -5.159 -0.291 1.00 16.72 103 ARG A O 1
ATOM 813 N N . VAL A 1 104 ? 25.911 -7.000 0.575 1.00 15.88 104 VAL A N 1
ATOM 814 C CA . VAL A 1 104 ? 24.989 -7.112 -0.558 1.00 15.43 104 VAL A CA 1
ATOM 815 C C . VAL A 1 104 ? 23.622 -6.716 -0.016 1.00 15.90 104 VAL A C 1
ATOM 816 O O . VAL A 1 104 ? 23.132 -7.333 0.944 1.00 16.89 104 VAL A O 1
ATOM 820 N N . LEU A 1 105 ? 23.033 -5.676 -0.584 1.00 14.30 105 LEU A N 1
ATOM 821 C CA . LEU A 1 105 ? 21.882 -5.023 0.053 1.00 14.74 105 LEU A CA 1
ATOM 822 C C . LEU A 1 105 ? 20.636 -5.179 -0.813 1.00 14.41 105 LEU A C 1
ATOM 823 O O . LEU A 1 105 ? 20.607 -4.729 -1.981 1.00 14.30 105 LEU A O 1
ATOM 828 N N . ARG A 1 106 ? 19.618 -5.784 -0.201 1.00 14.46 106 ARG A N 1
ATOM 829 C CA . ARG A 1 106 ? 18.305 -5.951 -0.820 1.00 14.53 106 ARG A CA 1
ATOM 830 C C . ARG A 1 106 ? 17.462 -4.674 -0.576 1.00 13.73 106 ARG A C 1
ATOM 831 O O . ARG A 1 106 ? 17.184 -4.291 0.583 1.00 14.80 106 ARG A O 1
ATOM 839 N N . PRO A 1 107 ? 17.011 -4.012 -1.659 1.00 13.59 107 PRO A N 1
ATOM 840 C CA . PRO A 1 107 ? 16.357 -2.714 -1.460 1.00 13.64 107 PRO A CA 1
ATOM 841 C C . PRO A 1 107 ? 14.882 -2.918 -1.103 1.00 15.40 107 PRO A C 1
ATOM 842 O O . PRO A 1 107 ? 14.168 -3.746 -1.741 1.00 17.26 107 PRO A O 1
ATOM 846 N N . LEU A 1 108 ? 14.440 -2.169 -0.093 1.00 15.94 108 LEU A N 1
ATOM 847 C CA . LEU A 1 108 ? 13.018 -2.233 0.290 1.00 16.67 108 LEU A CA 1
ATOM 848 C C . LEU A 1 108 ? 12.232 -1.004 -0.140 1.00 18.09 108 LEU A C 1
ATOM 849 O O . LEU A 1 108 ? 10.993 -0.989 0.019 1.00 19.06 108 LEU A O 1
ATOM 854 N N . ASP A 1 109 ? 12.921 0.045 -0.626 1.00 17.14 109 ASP A N 1
ATOM 855 C CA . ASP A 1 109 ? 12.210 1.261 -1.034 1.00 18.05 109 ASP A CA 1
ATOM 856 C C . ASP A 1 109 ? 12.358 1.496 -2.543 1.00 16.91 109 ASP A C 1
ATOM 857 O O . ASP A 1 109 ? 11.834 2.495 -3.064 1.00 18.43 109 ASP A O 1
ATOM 862 N N . SER A 1 110 ? 13.127 0.649 -3.229 1.00 16.33 110 SER A N 1
ATOM 863 C CA . SER A 1 110 ? 13.274 0.751 -4.710 1.00 15.65 110 SER A CA 1
ATOM 864 C C . SER A 1 110 ? 13.572 -0.632 -5.281 1.00 15.77 110 SER A C 1
ATOM 865 O O . SER A 1 110 ? 13.552 -1.643 -4.548 1.00 16.20 110 SER A O 1
ATOM 868 N N . ASP A 1 111 ? 13.915 -0.680 -6.581 1.00 13.59 111 ASP A N 1
ATOM 869 C CA . ASP A 1 111 ? 14.349 -1.928 -7.202 1.00 15.43 111 ASP A CA 1
ATOM 870 C C . ASP A 1 111 ? 15.843 -2.029 -7.322 1.00 14.38 111 ASP A C 1
ATOM 871 O O . ASP A 1 111 ? 16.335 -2.924 -8.010 1.00 15.98 111 ASP A O 1
ATOM 876 N N . THR A 1 112 ? 16.587 -1.141 -6.657 1.00 13.49 112 THR A N 1
ATOM 877 C CA . THR A 1 112 ? 18.000 -0.991 -7.012 1.00 13.32 112 THR A CA 1
ATOM 878 C C . THR A 1 112 ? 18.879 -1.605 -5.931 1.00 13.42 112 THR A C 1
ATOM 879 O O . THR A 1 112 ? 19.020 -1.060 -4.847 1.00 13.73 112 THR A O 1
ATOM 883 N N . TYR A 1 113 ? 19.363 -2.818 -6.211 1.00 12.70 113 TYR A N 1
ATOM 884 C CA . TYR A 1 113 ? 20.227 -3.544 -5.261 1.00 13.60 113 TYR A CA 1
ATOM 885 C C . TYR A 1 113 ? 21.532 -2.782 -5.180 1.00 12.44 113 TYR A C 1
ATOM 886 O O . TYR A 1 113 ? 21.925 -2.094 -6.135 1.00 15.01 113 TYR A O 1
ATOM 895 N N . VAL A 1 114 ? 22.196 -2.857 -4.037 1.00 14.00 114 VAL A N 1
ATOM 896 C CA . VAL A 1 114 ? 23.536 -2.250 -3.905 1.00 13.39 114 VAL A CA 1
ATOM 897 C C . VAL A 1 114 ? 24.541 -3.300 -3.481 1.00 14.30 114 VAL A C 1
ATOM 898 O O . VAL A 1 114 ? 24.344 -3.980 -2.466 1.00 16.36 114 VAL A O 1
ATOM 902 N N . ILE A 1 115 ? 25.613 -3.448 -4.254 1.00 14.16 115 ILE A N 1
ATOM 903 C CA . ILE A 1 115 ? 26.765 -4.220 -3.779 1.00 15.61 115 ILE A CA 1
ATOM 904 C C . ILE A 1 115 ? 27.743 -3.152 -3.304 1.00 15.13 115 ILE A C 1
ATOM 905 O O . ILE A 1 115 ? 28.280 -2.371 -4.100 1.00 15.73 115 ILE A O 1
ATOM 910 N N . LEU A 1 116 ? 27.889 -3.060 -1.992 1.00 14.39 116 LEU A N 1
ATOM 911 C CA . LEU A 1 116 ? 28.710 -2.072 -1.360 1.00 15.22 116 LEU A CA 1
ATOM 912 C C . LEU A 1 116 ? 30.072 -2.695 -1.017 1.00 15.24 116 LEU A C 1
ATOM 913 O O . LEU A 1 116 ? 30.133 -3.734 -0.292 1.00 16.13 116 LEU A O 1
ATOM 918 N N . THR A 1 117 ? 31.160 -2.126 -1.535 1.00 14.79 117 THR A N 1
ATOM 919 C CA . THR A 1 117 ? 32.479 -2.583 -1.063 1.00 16.04 117 THR A CA 1
ATOM 920 C C . THR A 1 117 ? 33.277 -1.418 -0.479 1.00 15.34 117 THR A C 1
ATOM 921 O O . THR A 1 117 ? 33.215 -0.287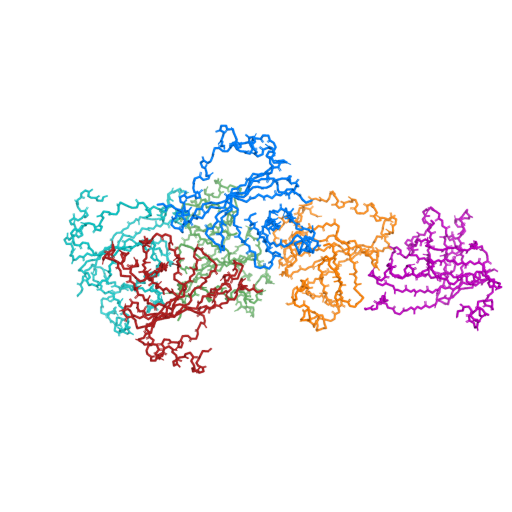 -0.981 1.00 16.81 117 THR A O 1
ATOM 925 N N . LEU A 1 118 ? 33.998 -1.704 0.606 1.00 15.67 118 LEU A N 1
ATOM 926 C CA . LEU A 1 118 ? 34.729 -0.700 1.326 1.00 15.34 118 LEU A CA 1
ATOM 927 C C . LEU A 1 118 ? 36.165 -1.139 1.300 1.00 17.22 118 LEU A C 1
ATOM 928 O O . LEU A 1 118 ? 36.448 -2.336 1.449 1.00 17.44 118 LEU A O 1
ATOM 933 N N . TRP A 1 119 ? 37.052 -0.166 1.073 1.00 16.54 119 TRP A N 1
ATOM 934 C CA . TRP A 1 119 ? 38.470 -0.428 0.784 1.00 18.38 119 TRP A CA 1
ATOM 935 C C . TRP A 1 119 ? 39.362 0.525 1.536 1.00 18.25 119 TRP A C 1
ATOM 936 O O . TRP A 1 119 ? 38.941 1.637 1.840 1.00 18.18 119 TRP A O 1
ATOM 947 N N . GLU A 1 120 ? 40.615 0.107 1.811 1.00 18.89 120 GLU A N 1
ATOM 948 C CA . GLU A 1 120 ? 41.511 0.985 2.515 1.00 20.45 120 GLU A CA 1
ATOM 949 C C . GLU A 1 120 ? 41.874 2.197 1.633 1.00 19.58 120 GLU A C 1
ATOM 950 O O . GLU A 1 120 ? 42.045 3.324 2.137 1.00 20.15 120 GLU A O 1
ATOM 956 N N . THR A 1 121 ? 42.040 1.956 0.325 1.00 19.41 121 THR A N 1
ATOM 957 C CA . THR A 1 121 ? 42.419 3.004 -0.648 1.00 20.33 121 THR A CA 1
ATOM 958 C C . THR A 1 121 ? 41.725 2.768 -1.966 1.00 20.82 121 THR A C 1
ATOM 959 O O . THR A 1 121 ? 41.244 1.647 -2.235 1.00 20.10 121 THR A O 1
ATOM 963 N N . GLU A 1 122 ? 41.684 3.812 -2.799 1.00 20.39 122 GLU A N 1
ATOM 964 C CA . GLU A 1 122 ? 41.179 3.661 -4.168 1.00 20.85 122 GLU A CA 1
ATOM 965 C C . GLU A 1 122 ? 42.053 2.673 -4.941 1.00 21.71 122 GLU A C 1
ATOM 966 O O . GLU A 1 122 ? 41.544 1.897 -5.733 1.00 21.60 122 GLU A O 1
ATOM 972 N N . ARG A 1 123 ? 43.359 2.652 -4.670 1.00 22.02 123 ARG A N 1
ATOM 973 C CA . ARG A 1 123 ? 44.213 1.700 -5.405 1.00 23.51 123 ARG A CA 1
ATOM 974 C C . ARG A 1 123 ? 43.853 0.242 -5.146 1.00 23.01 123 ARG A C 1
ATOM 975 O O . ARG A 1 123 ? 43.972 -0.620 -6.051 1.00 23.63 123 ARG A O 1
ATOM 983 N N . ALA A 1 124 ? 43.448 -0.059 -3.911 1.00 21.56 124 ALA A N 1
ATOM 984 C CA . ALA A 1 124 ? 43.132 -1.426 -3.579 1.00 22.03 124 ALA A CA 1
ATOM 985 C C . ALA A 1 124 ? 41.978 -1.893 -4.445 1.00 22.08 124 ALA A C 1
ATOM 986 O O . ALA A 1 124 ? 41.990 -3.040 -4.916 1.00 22.78 124 ALA A O 1
ATOM 988 N N . PHE A 1 125 ? 40.982 -1.020 -4.651 1.00 21.19 125 PHE A N 1
ATOM 989 C CA . PHE A 1 125 ? 39.870 -1.365 -5.504 1.00 21.50 125 PHE A CA 1
ATOM 990 C C . PHE A 1 125 ? 40.311 -1.500 -6.967 1.00 23.78 125 PHE A C 1
ATOM 991 O O . PHE A 1 125 ? 39.915 -2.454 -7.668 1.00 25.19 125 PHE A O 1
ATOM 999 N N . GLN A 1 126 ? 41.134 -0.569 -7.433 1.00 24.52 126 GLN A N 1
ATOM 1000 C CA . GLN A 1 126 ? 41.643 -0.645 -8.802 1.00 26.96 126 GLN A CA 1
ATOM 1001 C C . GLN A 1 126 ? 42.408 -1.949 -9.097 1.00 28.39 126 GLN A C 1
ATOM 1002 O O . GLN A 1 126 ? 42.310 -2.512 -10.216 1.00 30.05 126 GLN A O 1
ATOM 1008 N N . ASP A 1 127 ? 43.176 -2.416 -8.119 1.00 27.85 127 ASP A N 1
ATOM 1009 C CA . ASP A 1 127 ? 43.943 -3.656 -8.258 1.00 29.16 127 ASP A CA 1
ATOM 1010 C C . ASP A 1 127 ? 42.995 -4.849 -8.348 1.00 30.22 127 ASP A C 1
ATOM 1011 O O . ASP A 1 127 ? 43.223 -5.789 -9.115 1.00 31.26 127 ASP A O 1
ATOM 1016 N N . TRP A 1 128 ? 41.933 -4.808 -7.540 1.00 28.83 128 TRP A N 1
ATOM 1017 C CA . TRP A 1 128 ? 40.929 -5.879 -7.576 1.00 30.32 128 TRP A CA 1
ATOM 1018 C C . TRP A 1 128 ? 40.281 -5.945 -8.952 1.00 31.49 128 TRP A C 1
ATOM 1019 O O . TRP A 1 128 ? 40.143 -7.018 -9.528 1.00 33.58 128 TRP A O 1
ATOM 1030 N N . GLN A 1 129 ? 39.844 -4.794 -9.435 1.00 32.71 129 GLN A N 1
ATOM 1031 C CA . GLN A 1 129 ? 39.120 -4.637 -10.689 1.00 35.54 129 GLN A CA 1
ATOM 1032 C C . GLN A 1 129 ? 39.952 -5.057 -11.906 1.00 37.27 129 GLN A C 1
ATOM 1033 O O . GLN A 1 129 ? 39.420 -5.435 -12.961 1.00 39.14 129 GLN A O 1
ATOM 1039 N N . GLN A 1 130 ? 41.263 -5.039 -11.739 1.00 37.08 130 GLN A N 1
ATOM 1040 C CA . GLN A 1 130 ? 42.158 -5.405 -12.798 1.00 38.74 130 GLN A CA 1
ATOM 1041 C C . GLN A 1 130 ? 42.600 -6.854 -12.652 1.00 38.51 130 GLN A C 1
ATOM 1042 O O . GLN A 1 130 ? 43.349 -7.354 -13.481 1.00 39.87 130 GLN A O 1
ATOM 1048 N N . SER A 1 131 ? 42.143 -7.520 -11.593 1.00 37.01 131 SER A N 1
ATOM 1049 C CA . SER A 1 131 ? 42.601 -8.868 -11.279 1.00 37.52 131 SER A CA 1
ATOM 1050 C C . SER A 1 131 ? 41.734 -9.965 -11.909 1.00 37.63 131 SER A C 1
ATOM 1051 O O . SER A 1 131 ? 40.654 -9.701 -12.439 1.00 35.42 131 SER A O 1
ATOM 1054 N N . ASP A 1 132 ? 42.200 -11.208 -11.779 1.00 38.41 132 ASP A N 1
ATOM 1055 C CA . ASP A 1 132 ? 41.421 -12.404 -12.179 1.00 39.50 132 ASP A CA 1
ATOM 1056 C C . ASP A 1 132 ? 40.090 -12.642 -11.468 1.00 38.75 132 ASP A C 1
ATOM 1057 O O . ASP A 1 132 ? 39.149 -13.157 -12.078 1.00 37.76 132 ASP A O 1
ATOM 1062 N N . SER A 1 133 ? 39.971 -12.279 -10.197 1.00 38.32 133 SER A N 1
ATOM 1063 C CA . SER A 1 133 ? 38.701 -12.566 -9.520 1.00 39.01 133 SER A CA 1
ATOM 1064 C C . SER A 1 133 ? 37.540 -11.729 -10.056 1.00 38.49 133 SER A C 1
ATOM 1065 O O . SER A 1 133 ? 36.385 -12.136 -9.971 1.00 38.63 133 SER A O 1
ATOM 1068 N N . TYR A 1 134 ? 37.858 -10.567 -10.618 1.00 38.47 134 TYR A N 1
ATOM 1069 C CA . TYR A 1 134 ? 36.858 -9.614 -11.085 1.00 38.57 134 TYR A CA 1
ATOM 1070 C C . TYR A 1 134 ? 37.613 -8.343 -11.511 1.00 38.53 134 TYR A C 1
ATOM 1071 O O . TYR A 1 134 ? 37.010 -7.283 -11.767 1.00 38.81 134 TYR A O 1
ATOM 1080 N N . SER A 1 151 ? 15.323 -10.808 -19.671 1.00 34.08 151 SER A N 1
ATOM 1081 C CA . SER A 1 151 ? 16.248 -10.011 -18.820 1.00 33.69 151 SER A CA 1
ATOM 1082 C C . SER A 1 151 ? 15.750 -9.778 -17.384 1.00 32.74 151 SER A C 1
ATOM 1083 O O . SER A 1 151 ? 14.548 -9.632 -17.141 1.00 33.57 151 SER A O 1
ATOM 1086 N N . ILE A 1 152 ? 16.661 -9.780 -16.421 1.00 30.11 152 ILE A N 1
ATOM 1087 C CA . ILE A 1 152 ? 16.193 -9.584 -15.046 1.00 29.33 152 ILE A CA 1
ATOM 1088 C C . ILE A 1 152 ? 16.430 -8.147 -14.559 1.00 26.47 152 ILE A C 1
ATOM 1089 O O . ILE A 1 152 ? 16.203 -7.844 -13.391 1.00 26.89 152 ILE A O 1
ATOM 1094 N N . PHE A 1 153 ? 16.916 -7.282 -15.447 1.00 25.83 153 PHE A N 1
ATOM 1095 C CA . PHE A 1 153 ? 17.296 -5.908 -15.063 1.00 23.50 153 PHE A CA 1
ATOM 1096 C C . PHE A 1 153 ? 16.330 -4.880 -15.588 1.00 23.84 153 PHE A C 1
ATOM 1097 O O . PHE A 1 153 ? 15.941 -4.917 -16.771 1.00 24.87 153 PHE A O 1
ATOM 1105 N N . SER A 1 154 ? 15.901 -3.966 -14.726 1.00 20.50 154 SER A N 1
ATOM 1106 C CA . SER A 1 154 ? 14.905 -3.012 -15.186 1.00 20.33 154 SER A CA 1
ATOM 1107 C C . SER A 1 154 ? 15.455 -1.814 -15.937 1.00 19.58 154 SER A C 1
ATOM 1108 O O . SER A 1 154 ? 14.717 -1.180 -16.693 1.00 21.05 154 SER A O 1
ATOM 1111 N N . ARG A 1 155 ? 16.707 -1.461 -15.681 1.00 19.19 155 ARG A N 1
ATOM 1112 C CA . ARG A 1 155 ? 17.397 -0.353 -16.377 1.00 17.57 155 ARG A CA 1
ATOM 1113 C C . ARG A 1 155 ? 18.916 -0.561 -16.182 1.00 17.97 155 ARG A C 1
ATOM 1114 O O . ARG A 1 155 ? 19.312 -1.425 -15.399 1.00 18.77 155 ARG A O 1
ATOM 1122 N N . PRO A 1 156 ? 19.758 0.235 -16.861 1.00 18.38 156 PRO A N 1
ATOM 1123 C CA . PRO A 1 156 ? 21.188 -0.073 -16.756 1.00 18.27 156 PRO A CA 1
ATOM 1124 C C . PRO A 1 156 ? 21.720 0.105 -15.322 1.00 16.76 156 PRO A C 1
ATOM 1125 O O . PRO A 1 156 ? 21.271 0.997 -14.587 1.00 16.97 156 PRO A O 1
ATOM 1129 N N . SER A 1 157 ? 22.750 -0.675 -14.998 1.00 16.91 157 SER A N 1
ATOM 1130 C CA . SER A 1 157 ? 23.438 -0.572 -13.726 1.00 17.09 157 SER A CA 1
ATOM 1131 C C . SER A 1 157 ? 24.384 0.635 -13.782 1.00 17.36 157 SER A C 1
ATOM 1132 O O . SER A 1 157 ? 24.743 1.100 -14.875 1.00 18.43 157 SER A O 1
ATOM 1135 N N . TYR A 1 158 ? 24.712 1.185 -12.616 1.00 15.75 158 TYR A N 1
ATOM 1136 C CA . TYR A 1 158 ? 25.684 2.304 -12.572 1.00 16.56 158 TYR A CA 1
ATOM 1137 C C . TYR A 1 158 ? 26.506 2.205 -11.287 1.00 16.27 158 TYR A C 1
ATOM 1138 O O . TYR A 1 158 ? 26.070 1.585 -10.307 1.00 15.50 158 TYR A O 1
ATOM 1147 N N . VAL A 1 159 ? 27.700 2.804 -11.296 1.00 15.84 159 VAL A N 1
ATOM 1148 C CA . VAL A 1 159 ? 28.581 2.706 -10.139 1.00 17.40 159 VAL A CA 1
ATOM 1149 C C . VAL A 1 159 ? 28.731 4.090 -9.543 1.00 16.36 159 VAL A C 1
ATOM 1150 O O . VAL A 1 159 ? 28.823 5.081 -10.300 1.00 18.40 159 VAL A O 1
ATOM 1154 N N . THR A 1 160 ? 28.752 4.177 -8.220 1.00 15.09 160 THR A N 1
ATOM 1155 C CA . THR A 1 160 ? 29.048 5.475 -7.535 1.00 15.69 160 THR A CA 1
ATOM 1156 C C . THR A 1 160 ? 30.211 5.232 -6.575 1.00 15.50 160 THR A C 1
ATOM 1157 O O . THR A 1 160 ? 30.327 4.129 -6.023 1.00 15.64 160 THR A O 1
ATOM 1161 N N . THR A 1 161 ? 31.083 6.237 -6.416 1.00 16.06 161 THR A N 1
ATOM 1162 C CA . THR A 1 161 ? 32.224 6.046 -5.527 1.00 16.68 161 THR A CA 1
ATOM 1163 C C . THR A 1 161 ? 32.330 7.207 -4.589 1.00 14.84 161 THR A C 1
ATOM 1164 O O . THR A 1 161 ? 31.930 8.348 -4.925 1.00 15.31 161 THR A O 1
ATOM 1168 N N . TYR A 1 162 ? 32.917 6.933 -3.436 1.00 14.63 162 TYR A N 1
ATOM 1169 C CA . TYR A 1 162 ? 32.974 7.916 -2.356 1.00 15.24 162 TYR A CA 1
ATOM 1170 C C . TYR A 1 162 ? 34.291 7.799 -1.629 1.00 16.59 162 TYR A C 1
ATOM 1171 O O . TYR A 1 162 ? 34.825 6.705 -1.474 1.00 16.86 162 TYR A O 1
ATOM 1180 N N . PHE A 1 163 ? 34.770 8.914 -1.096 1.00 17.89 163 PHE A N 1
ATOM 1181 C CA . PHE A 1 163 ? 36.033 8.931 -0.385 1.00 20.00 163 PHE A CA 1
ATOM 1182 C C . PHE A 1 163 ? 35.848 9.319 1.051 1.00 19.47 163 PHE A C 1
ATOM 1183 O O . PHE A 1 163 ? 34.883 10.014 1.404 1.00 18.99 163 PHE A O 1
ATOM 1191 N N . ALA A 1 164 ? 36.781 8.885 1.899 1.00 20.29 164 ALA A N 1
ATOM 1192 C CA . ALA A 1 164 ? 36.791 9.317 3.294 1.00 22.39 164 ALA A CA 1
ATOM 1193 C C . ALA A 1 164 ? 36.879 10.840 3.451 1.00 23.67 164 ALA A C 1
ATOM 1194 O O . ALA A 1 164 ? 37.515 11.514 2.636 1.00 24.80 164 ALA A O 1
ATOM 1196 N N . VAL A 1 165 ? 36.265 11.360 4.509 1.00 25.31 165 VAL A N 1
ATOM 1197 C CA . VAL A 1 165 ? 36.199 12.804 4.755 1.00 27.61 165 VAL A CA 1
ATOM 1198 C C . VAL A 1 165 ? 37.300 13.174 5.746 1.00 29.60 165 VAL A C 1
ATOM 1199 O O . VAL A 1 165 ? 37.337 12.582 6.816 1.00 31.69 165 VAL A O 1
ATOM 1203 N N . MET B 1 1 ? 24.341 9.122 24.970 1.00 30.44 1 MET B N 1
ATOM 1204 C CA . MET B 1 1 ? 25.526 9.907 25.440 1.00 28.97 1 MET B CA 1
ATOM 1205 C C . MET B 1 1 ? 25.296 10.642 26.779 1.00 25.83 1 MET B C 1
ATOM 1206 O O . MET B 1 1 ? 26.149 10.498 27.632 1.00 26.16 1 MET B O 1
ATOM 1211 N N . LYS B 1 2 ? 24.200 11.403 26.962 1.00 22.67 2 LYS B N 1
ATOM 1212 C CA . LYS B 1 2 ? 23.798 11.855 28.311 1.00 21.38 2 LYS B CA 1
ATOM 1213 C C . LYS B 1 2 ? 22.442 11.249 28.633 1.00 18.49 2 LYS B C 1
ATOM 1214 O O . LYS B 1 2 ? 21.675 10.910 27.741 1.00 19.04 2 LYS B O 1
ATOM 1220 N N . VAL B 1 3 ? 22.162 11.075 29.925 1.00 15.06 3 VAL B N 1
ATOM 1221 C CA . VAL B 1 3 ? 20.817 10.792 30.359 1.00 14.97 3 VAL B CA 1
ATOM 1222 C C . VAL B 1 3 ? 20.398 11.855 31.359 1.00 14.73 3 VAL B C 1
ATOM 1223 O O . VAL B 1 3 ? 21.166 12.242 32.232 1.00 13.95 3 VAL B O 1
ATOM 1227 N N . TYR B 1 4 ? 19.200 12.383 31.206 1.00 13.84 4 TYR B N 1
ATOM 1228 C CA . TYR B 1 4 ? 18.669 13.274 32.205 1.00 13.81 4 TYR B CA 1
ATOM 1229 C C . TYR B 1 4 ? 17.518 12.590 32.891 1.00 13.31 4 TYR B C 1
ATOM 1230 O O . TYR B 1 4 ? 16.724 11.898 32.255 1.00 15.50 4 TYR B O 1
ATOM 1239 N N . ILE B 1 5 ? 17.414 12.802 34.200 1.00 12.27 5 ILE B N 1
ATOM 1240 C CA . ILE B 1 5 ? 16.356 12.162 34.977 1.00 13.36 5 ILE B CA 1
ATOM 1241 C C . ILE B 1 5 ? 15.683 13.258 35.767 1.00 13.86 5 ILE B C 1
ATOM 1242 O O . ILE B 1 5 ? 16.369 14.155 36.298 1.00 14.05 5 ILE B O 1
ATOM 1247 N N . THR B 1 6 ? 14.357 13.202 35.870 1.00 13.40 6 THR B N 1
ATOM 1248 C CA . THR B 1 6 ? 13.668 14.050 36.857 1.00 14.89 6 THR B CA 1
ATOM 1249 C C . THR B 1 6 ? 12.525 13.250 37.527 1.00 14.99 6 THR B C 1
ATOM 1250 O O . THR B 1 6 ? 12.080 12.212 37.018 1.00 15.33 6 THR B O 1
ATOM 1254 N N . TYR B 1 7 ? 12.103 13.719 38.688 1.00 14.81 7 TYR B N 1
ATOM 1255 C CA . TYR B 1 7 ? 11.103 13.010 39.502 1.00 14.20 7 TYR B CA 1
ATOM 1256 C C . TYR B 1 7 ? 9.950 13.930 39.796 1.00 14.84 7 TYR B C 1
ATOM 1257 O O . TYR B 1 7 ? 10.150 15.127 40.030 1.00 17.19 7 TYR B O 1
ATOM 1266 N N . GLY B 1 8 ? 8.755 13.375 39.891 1.00 14.31 8 GLY B N 1
ATOM 1267 C CA . GLY B 1 8 ? 7.619 14.181 40.383 1.00 16.45 8 GLY B CA 1
ATOM 1268 C C . GLY B 1 8 ? 6.339 13.416 40.174 1.00 16.53 8 GLY B C 1
ATOM 1269 O O . GLY B 1 8 ? 6.379 12.204 39.909 1.00 17.15 8 GLY B O 1
ATOM 1270 N N . THR B 1 9 ? 5.204 14.104 40.253 1.00 16.87 9 THR B N 1
ATOM 1271 C CA . THR B 1 9 ? 3.917 13.435 40.132 1.00 17.65 9 THR B CA 1
ATOM 1272 C C . THR B 1 9 ? 3.784 12.948 38.706 1.00 19.70 9 THR B C 1
ATOM 1273 O O . THR B 1 9 ? 4.177 13.645 37.756 1.00 18.01 9 THR B O 1
ATOM 1277 N N . ALA B 1 10 ? 3.194 11.769 38.520 1.00 18.35 10 ALA B N 1
ATOM 1278 C CA . ALA B 1 10 ? 3.036 11.298 37.159 1.00 19.18 10 ALA B CA 1
ATOM 1279 C C . ALA B 1 10 ? 2.232 12.284 36.296 1.00 21.09 10 ALA B C 1
ATOM 1280 O O . ALA B 1 10 ? 2.549 12.485 35.114 1.00 21.07 10 ALA B O 1
ATOM 1282 N N . ASP B 1 11 ? 1.195 12.895 36.887 1.00 22.49 11 ASP B N 1
ATOM 1283 C CA . ASP B 1 11 ? 0.368 13.849 36.138 1.00 24.85 11 ASP B CA 1
ATOM 1284 C C . ASP B 1 11 ? 1.125 15.057 35.610 1.00 24.88 11 ASP B C 1
ATOM 1285 O O . ASP B 1 11 ? 0.772 15.576 34.531 1.00 26.84 11 ASP B O 1
ATOM 1290 N N . PHE B 1 12 ? 2.155 15.508 36.332 1.00 23.14 12 PHE B N 1
ATOM 1291 C CA . PHE B 1 12 ? 2.957 16.653 35.893 1.00 22.93 12 PHE B CA 1
ATOM 1292 C C . PHE B 1 12 ? 3.965 16.145 34.851 1.00 22.37 12 PHE B C 1
ATOM 1293 O O . PHE B 1 12 ? 4.169 16.807 33.818 1.00 22.13 12 PHE B O 1
ATOM 1301 N N . LEU B 1 13 ? 4.545 14.969 35.123 1.00 21.09 13 LEU B N 1
ATOM 1302 C CA . LEU B 1 13 ? 5.562 14.388 34.214 1.00 20.59 13 LEU B CA 1
ATOM 1303 C C . LEU B 1 13 ? 5.004 14.044 32.831 1.00 21.19 13 LEU B C 1
ATOM 1304 O O . LEU B 1 13 ? 5.694 14.264 31.833 1.00 21.25 13 LEU B O 1
ATOM 1309 N N . LYS B 1 14 ? 3.781 13.512 32.800 1.00 23.49 14 LYS B N 1
ATOM 1310 C CA . LYS B 1 14 ? 3.012 13.322 31.535 1.00 26.18 14 LYS B CA 1
ATOM 1311 C C . LYS B 1 14 ? 2.883 14.567 30.687 1.00 26.71 14 LYS B C 1
ATOM 1312 O O . LYS B 1 14 ? 2.873 14.487 29.425 1.00 28.10 14 LYS B O 1
ATOM 1318 N N . THR B 1 15 ? 2.759 15.722 31.321 1.00 26.49 15 THR B N 1
ATOM 1319 C CA . THR B 1 15 ? 2.661 16.959 30.539 1.00 28.00 15 THR B CA 1
ATOM 1320 C C . THR B 1 15 ? 3.981 17.238 29.803 1.00 26.72 15 THR B C 1
ATOM 1321 O O . THR B 1 15 ? 3.964 17.729 28.658 1.00 27.07 15 THR B O 1
ATOM 1325 N N . ILE B 1 16 ? 5.104 16.918 30.462 1.00 24.99 16 ILE B N 1
ATOM 1326 C CA . ILE B 1 16 ? 6.441 17.074 29.837 1.00 23.70 16 ILE B CA 1
ATOM 1327 C C . ILE B 1 16 ? 6.622 16.113 28.668 1.00 23.82 16 ILE B C 1
ATOM 1328 O O . ILE B 1 16 ? 7.217 16.477 27.650 1.00 24.20 16 ILE B O 1
ATOM 1333 N N . VAL B 1 17 ? 6.152 14.880 28.827 1.00 22.92 17 VAL B N 1
ATOM 1334 C CA . VAL B 1 17 ? 6.216 13.878 27.751 1.00 23.28 17 VAL B CA 1
ATOM 1335 C C . VAL B 1 17 ? 5.410 14.385 26.569 1.00 24.78 17 VAL B C 1
ATOM 1336 O O . VAL B 1 17 ? 5.863 14.305 25.412 1.00 23.26 17 VAL B O 1
ATOM 1340 N N . LYS B 1 18 ? 4.209 14.895 26.847 1.00 24.17 18 LYS B N 1
ATOM 1341 C CA . LYS B 1 18 ? 3.337 15.387 25.755 1.00 27.31 18 LYS B CA 1
ATOM 1342 C C . LYS B 1 18 ? 3.873 16.681 25.138 1.00 27.04 18 LYS B C 1
ATOM 1343 O O . LYS B 1 18 ? 3.548 16.995 23.973 1.00 29.33 18 LYS B O 1
ATOM 1349 N N . LYS B 1 19 ? 4.661 17.435 25.896 1.00 26.83 19 LYS B N 1
ATOM 1350 C CA . LYS B 1 19 ? 5.239 18.692 25.417 1.00 28.41 19 LYS B CA 1
ATOM 1351 C C . LYS B 1 19 ? 6.396 18.448 24.428 1.00 27.14 19 LYS B C 1
ATOM 1352 O O . LYS B 1 19 ? 6.675 19.281 23.571 1.00 27.61 19 LYS B O 1
ATOM 1358 N N . HIS B 1 20 ? 7.051 17.296 24.558 1.00 24.28 20 HIS B N 1
ATOM 1359 C CA . HIS B 1 20 ? 8.245 16.991 23.773 1.00 24.63 20 HIS B CA 1
ATOM 1360 C C . HIS B 1 20 ? 8.133 15.633 23.091 1.00 24.59 20 HIS B C 1
ATOM 1361 O O . HIS B 1 20 ? 8.967 14.735 23.347 1.00 24.20 20 HIS B O 1
ATOM 1368 N N . PRO B 1 21 ? 7.108 15.464 22.232 1.00 26.52 21 PRO B N 1
ATOM 1369 C CA . PRO B 1 21 ? 6.857 14.194 21.518 1.00 27.90 21 PRO B CA 1
ATOM 1370 C C . PRO B 1 21 ? 8.033 13.773 20.627 1.00 29.19 21 PRO B C 1
ATOM 1371 O O . PRO B 1 21 ? 8.205 12.572 20.356 1.00 30.67 21 PRO B O 1
ATOM 1375 N N . SER B 1 22 ? 8.860 14.714 20.181 1.00 28.81 22 SER B N 1
ATOM 1376 C CA . SER B 1 22 ? 9.948 14.295 19.280 1.00 29.55 22 SER B CA 1
ATOM 1377 C C . SER B 1 22 ? 11.102 13.603 20.019 1.00 28.76 22 SER B C 1
ATOM 1378 O O . SER B 1 22 ? 11.935 12.954 19.386 1.00 28.97 22 SER B O 1
ATOM 1381 N N . GLU B 1 23 ? 11.112 13.703 21.350 1.00 26.47 23 GLU B N 1
ATOM 1382 C CA . GLU B 1 23 ? 12.214 13.206 22.194 1.00 25.79 23 GLU B CA 1
ATOM 1383 C C . GLU B 1 23 ? 11.828 11.880 22.845 1.00 24.48 23 GLU B C 1
ATOM 1384 O O . GLU B 1 23 ? 10.657 11.640 23.089 1.00 23.79 23 GLU B O 1
ATOM 1390 N N . ASN B 1 24 ? 12.813 11.026 23.097 1.00 24.83 24 ASN B N 1
ATOM 1391 C CA . ASN B 1 24 ? 12.527 9.686 23.635 1.00 24.92 24 ASN B CA 1
ATOM 1392 C C . ASN B 1 24 ? 12.600 9.811 25.138 1.00 23.09 24 ASN B C 1
ATOM 1393 O O . ASN B 1 24 ? 13.692 9.731 25.730 1.00 22.72 24 ASN B O 1
ATOM 1398 N N . ILE B 1 25 ? 11.448 10.128 25.734 1.00 21.85 25 ILE B N 1
ATOM 1399 C CA . ILE B 1 25 ? 11.349 10.357 27.187 1.00 19.45 25 ILE B CA 1
ATOM 1400 C C . ILE B 1 25 ? 10.471 9.257 27.763 1.00 19.48 25 ILE B C 1
ATOM 1401 O O . ILE B 1 25 ? 9.260 9.137 27.419 1.00 19.97 25 ILE B O 1
ATOM 1406 N N . LEU B 1 26 ? 11.063 8.471 28.639 1.00 18.42 26 LEU B N 1
ATOM 1407 C CA . LEU B 1 26 ? 10.366 7.349 29.260 1.00 17.18 26 LEU B CA 1
ATOM 1408 C C . LEU B 1 26 ? 9.847 7.731 30.641 1.00 17.89 26 LEU B C 1
ATOM 1409 O O . LEU B 1 26 ? 10.614 8.211 31.499 1.00 18.14 26 LEU B O 1
ATOM 1414 N N . LEU B 1 27 ? 8.554 7.487 30.838 1.00 16.46 27 LEU B N 1
ATOM 1415 C CA . LEU B 1 27 ? 7.858 7.760 32.103 1.00 17.29 27 LEU B CA 1
ATOM 1416 C C . LEU B 1 27 ? 7.543 6.418 32.752 1.00 17.31 27 LEU B C 1
ATOM 1417 O O . LEU B 1 27 ? 6.981 5.501 32.106 1.00 18.41 27 LEU B O 1
ATOM 1422 N N . MET B 1 28 ? 7.928 6.291 34.020 1.00 16.90 28 MET B N 1
ATOM 1423 C CA . MET B 1 28 ? 7.664 5.088 34.809 1.00 17.12 28 MET B CA 1
ATOM 1424 C C . MET B 1 28 ? 7.166 5.524 36.205 1.00 16.55 28 MET B C 1
ATOM 1425 O O . MET B 1 28 ? 7.529 6.588 36.686 1.00 16.44 28 MET B O 1
ATOM 1430 N N . GLN B 1 29 ? 6.364 4.683 36.857 1.00 15.97 29 GLN B N 1
ATOM 1431 C CA . GLN B 1 29 ? 5.789 5.029 38.173 1.00 15.52 29 GLN B CA 1
ATOM 1432 C C . GLN B 1 29 ? 6.432 4.305 39.307 1.00 15.71 29 GLN B C 1
ATOM 1433 O O . GLN B 1 29 ? 6.516 3.089 39.285 1.00 17.18 29 GLN B O 1
ATOM 1439 N N . GLY B 1 30 ? 6.871 5.038 40.317 1.00 15.13 30 GLY B N 1
ATOM 1440 C CA . GLY B 1 30 ? 7.404 4.421 41.521 1.00 16.69 30 GLY B CA 1
ATOM 1441 C C . GLY B 1 30 ? 6.564 4.639 42.767 1.00 16.48 30 GLY B C 1
ATOM 1442 O O . GLY B 1 30 ? 5.458 5.192 42.728 1.00 16.94 30 GLY B O 1
ATOM 1443 N N . GLN B 1 31 ? 7.095 4.156 43.889 1.00 17.42 31 GLN B N 1
ATOM 1444 C CA . GLN B 1 31 ? 6.350 4.195 45.116 1.00 18.53 31 GLN B CA 1
ATOM 1445 C C . GLN B 1 31 ? 6.186 5.608 45.662 1.00 18.04 31 GLN B C 1
ATOM 1446 O O . GLN B 1 31 ? 5.110 5.960 46.173 1.00 19.15 31 GLN B O 1
ATOM 1452 N N . GLU B 1 32 ? 7.240 6.395 45.640 1.00 18.88 32 GLU B N 1
ATOM 1453 C CA . GLU B 1 32 ? 7.147 7.753 46.177 1.00 20.93 32 GLU B CA 1
ATOM 1454 C C . GLU B 1 32 ? 6.659 8.766 45.129 1.00 20.29 32 GLU B C 1
ATOM 1455 O O . GLU B 1 32 ? 5.938 9.718 45.454 1.00 21.40 32 GLU B O 1
ATOM 1461 N N . ASN B 1 33 ? 7.023 8.509 43.878 1.00 17.95 33 ASN B N 1
ATOM 1462 C CA . ASN B 1 33 ? 6.802 9.427 42.773 1.00 19.61 33 ASN B CA 1
ATOM 1463 C C . ASN B 1 33 ? 7.103 8.698 41.484 1.00 16.44 33 ASN B C 1
ATOM 1464 O O . ASN B 1 33 ? 7.431 7.496 41.486 1.00 16.26 33 ASN B O 1
ATOM 1469 N N . ALA B 1 34 ? 6.931 9.415 40.389 1.00 16.22 34 ALA B N 1
ATOM 1470 C CA . ALA B 1 34 ? 7.241 8.928 39.080 1.00 15.26 34 ALA B CA 1
ATOM 1471 C C . ALA B 1 34 ? 8.573 9.484 38.637 1.00 14.77 34 ALA B C 1
ATOM 1472 O O . ALA B 1 34 ? 9.100 10.429 39.237 1.00 14.53 34 ALA B O 1
ATOM 1474 N N . ILE B 1 35 ? 9.086 8.879 37.564 1.00 14.33 35 ILE B N 1
ATOM 1475 C CA . ILE B 1 35 ? 10.389 9.216 37.013 1.00 14.44 35 ILE B CA 1
ATOM 1476 C C . ILE B 1 35 ? 10.287 9.482 35.500 1.00 14.02 35 ILE B C 1
ATOM 1477 O O . ILE B 1 35 ? 9.571 8.779 34.804 1.00 14.58 35 ILE B O 1
ATOM 1482 N N . LEU B 1 36 ? 11.051 10.448 34.991 1.00 15.01 36 LEU B N 1
ATOM 1483 C CA . LEU B 1 36 ? 11.276 10.553 33.521 1.00 14.72 36 LEU B CA 1
ATOM 1484 C C . LEU B 1 36 ? 12.747 10.298 33.281 1.00 13.87 36 LEU B C 1
ATOM 1485 O O . LEU B 1 36 ? 13.577 10.811 34.026 1.00 15.59 36 LEU B O 1
ATOM 1490 N N . ILE B 1 37 ? 13.051 9.474 32.284 1.00 14.67 37 ILE B N 1
ATOM 1491 C CA . ILE B 1 37 ? 14.408 9.200 31.869 1.00 14.52 37 ILE B CA 1
ATOM 1492 C C . ILE B 1 37 ? 14.533 9.616 30.406 1.00 16.14 37 ILE B C 1
ATOM 1493 O O . ILE B 1 37 ? 13.803 9.111 29.537 1.00 16.78 37 ILE B O 1
ATOM 1498 N N . HIS B 1 38 ? 15.477 10.507 30.122 1.00 15.40 38 HIS B N 1
ATOM 1499 C CA . HIS B 1 38 ? 15.598 11.070 28.768 1.00 15.39 38 HIS B CA 1
ATOM 1500 C C . HIS B 1 38 ? 17.028 10.872 28.323 1.00 16.10 38 HIS B C 1
ATOM 1501 O O . HIS B 1 38 ? 17.926 11.505 28.881 1.00 15.56 38 HIS B O 1
ATOM 1508 N N . GLU B 1 39 ? 17.240 9.966 27.354 1.00 17.98 39 GLU B N 1
ATOM 1509 C CA . GLU B 1 39 ? 18.590 9.784 26.783 1.00 19.40 39 GLU B CA 1
ATOM 1510 C C . GLU B 1 39 ? 18.743 10.628 25.520 1.00 19.20 39 GLU B C 1
ATOM 1511 O O . GLU B 1 39 ? 17.899 10.535 24.581 1.00 19.54 39 GLU B O 1
ATOM 1517 N N . THR B 1 40 ? 19.812 11.432 25.456 1.00 19.00 40 THR B N 1
ATOM 1518 C CA . THR B 1 40 ? 19.993 12.295 24.275 1.00 19.63 40 THR B CA 1
ATOM 1519 C C . THR B 1 40 ? 21.451 12.699 24.154 1.00 20.96 40 THR B C 1
ATOM 1520 O O . THR B 1 40 ? 22.158 12.740 25.173 1.00 20.23 40 THR B O 1
ATOM 1524 N N . SER B 1 41 ? 21.897 12.985 22.926 1.00 21.41 41 SER B N 1
ATOM 1525 C CA . SER B 1 41 ? 23.1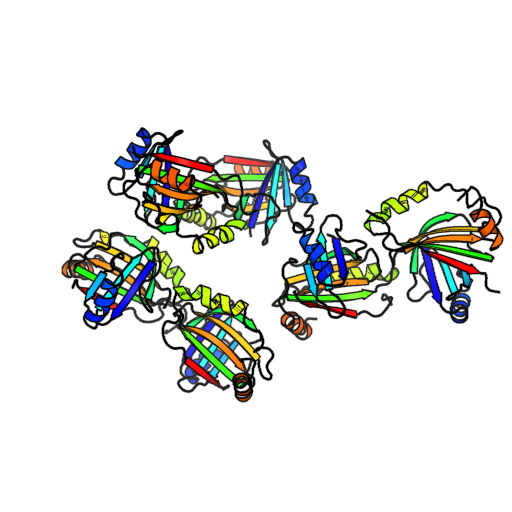69 13.689 22.732 1.00 22.82 41 SER B CA 1
ATOM 1526 C C . SER B 1 41 ? 23.022 15.181 22.987 1.00 23.60 41 SER B C 1
ATOM 1527 O O . SER B 1 41 ? 24.026 15.911 23.013 1.00 25.72 41 SER B O 1
ATOM 1530 N N . GLY B 1 42 ? 21.782 15.671 23.072 1.00 24.09 42 GLY B N 1
ATOM 1531 C CA . GLY B 1 42 ? 21.544 17.106 23.125 1.00 24.47 42 GLY B CA 1
ATOM 1532 C C . GLY B 1 42 ? 21.280 17.664 24.512 1.00 23.09 42 GLY B C 1
ATOM 1533 O O . GLY B 1 42 ? 21.726 17.072 25.506 1.00 22.47 42 GLY B O 1
ATOM 1534 N N . ASP B 1 43 ? 20.539 18.768 24.571 1.00 23.33 43 ASP B N 1
ATOM 1535 C CA . ASP B 1 43 ? 20.279 19.465 25.855 1.00 23.26 43 ASP B CA 1
ATOM 1536 C C . ASP B 1 43 ? 19.087 18.856 26.568 1.00 21.71 43 ASP B C 1
ATOM 1537 O O . ASP B 1 43 ? 18.216 18.209 25.940 1.00 20.82 43 ASP B O 1
ATOM 1542 N N . THR B 1 44 ? 18.978 19.109 27.873 1.00 19.03 44 THR B N 1
ATOM 1543 C CA . THR B 1 44 ? 17.826 18.653 28.611 1.00 18.73 44 THR B CA 1
ATOM 1544 C C . THR B 1 44 ? 16.571 19.455 28.263 1.00 20.16 44 THR B C 1
ATOM 1545 O O . THR B 1 44 ? 16.669 20.563 27.757 1.00 23.44 44 THR B O 1
ATOM 1549 N N . VAL B 1 45 ? 15.418 18.894 28.590 1.00 20.46 45 VAL B N 1
ATOM 1550 C CA . VAL B 1 45 ? 14.102 19.494 28.463 1.00 22.55 45 VAL B CA 1
ATOM 1551 C C . VAL B 1 45 ? 13.451 19.658 29.859 1.00 22.76 45 VAL B C 1
ATOM 1552 O O . VAL B 1 45 ? 12.287 20.105 29.989 1.00 23.71 45 VAL B O 1
ATOM 1556 N N . PHE B 1 46 ? 14.213 19.313 30.908 1.00 21.63 46 PHE B N 1
ATOM 1557 C CA . PHE B 1 46 ? 13.743 19.412 32.277 1.00 22.47 46 PHE B CA 1
ATOM 1558 C C . PHE B 1 46 ? 14.287 20.662 32.975 1.00 23.74 46 PHE B C 1
ATOM 1559 O O . PHE B 1 46 ? 15.396 21.108 32.694 1.00 24.31 46 PHE B O 1
ATOM 1567 N N . GLN B 1 47 ? 13.494 21.226 33.881 1.00 26.70 47 GLN B N 1
ATOM 1568 C CA . GLN B 1 47 ? 14.003 22.243 34.812 1.00 29.25 47 GLN B CA 1
ATOM 1569 C C . GLN B 1 47 ? 14.784 21.509 35.897 1.00 28.17 47 GLN B C 1
ATOM 1570 O O . GLN B 1 47 ? 14.276 20.565 36.522 1.00 28.68 47 GLN B O 1
ATOM 1576 N N . ALA B 1 48 ? 16.050 21.892 36.062 1.00 26.71 48 ALA B N 1
ATOM 1577 C CA . ALA B 1 48 ? 16.921 21.277 37.069 1.00 24.32 48 ALA B CA 1
ATOM 1578 C C . ALA B 1 48 ? 16.928 19.717 37.089 1.00 21.36 48 ALA B C 1
ATOM 1579 O O . ALA B 1 48 ? 16.534 19.080 38.071 1.00 23.01 48 ALA B O 1
ATOM 1581 N N . PRO B 1 49 ? 17.403 19.108 36.007 1.00 20.02 49 PRO B N 1
ATOM 1582 C CA . PRO B 1 49 ? 17.424 17.653 35.977 1.00 18.42 49 PRO B CA 1
ATOM 1583 C C . PRO B 1 49 ? 18.575 17.116 36.814 1.00 17.39 49 PRO B C 1
ATOM 1584 O O . PRO B 1 49 ? 19.441 17.886 37.238 1.00 18.26 49 PRO B O 1
ATOM 1588 N N . HIS B 1 50 ? 18.557 15.819 37.060 1.00 14.89 50 HIS B N 1
ATOM 1589 C CA . HIS B 1 50 ? 19.789 15.102 37.420 1.00 14.90 50 HIS B CA 1
ATOM 1590 C C . HIS B 1 50 ? 20.429 14.731 36.100 1.00 14.45 50 HIS B C 1
ATOM 1591 O O . HIS B 1 50 ? 19.827 13.973 35.308 1.00 14.56 50 HIS B O 1
ATOM 1598 N N . ALA B 1 51 ? 21.640 15.241 35.859 1.00 13.95 51 ALA B N 1
ATOM 1599 C CA . ALA B 1 51 ? 22.336 14.955 34.597 1.00 14.12 51 ALA B CA 1
ATOM 1600 C C . ALA B 1 51 ? 23.386 13.858 34.788 1.00 14.25 51 ALA B C 1
ATOM 1601 O O . ALA B 1 51 ? 24.061 13.820 35.826 1.00 13.44 51 ALA B O 1
ATOM 1603 N N . TYR B 1 52 ? 23.538 13.000 33.770 1.00 14.21 52 TYR B N 1
ATOM 1604 C CA . TYR B 1 52 ? 24.503 11.907 33.772 1.00 13.88 52 TYR B CA 1
ATOM 1605 C C . TYR B 1 52 ? 25.189 11.748 32.446 1.00 14.87 52 TYR B C 1
ATOM 1606 O O . TYR B 1 52 ? 24.599 11.989 31.387 1.00 16.58 52 TYR B O 1
ATOM 1615 N N . GLU B 1 53 ? 26.441 11.315 32.497 1.00 14.32 53 GLU B N 1
ATOM 1616 C CA . GLU B 1 53 ? 27.125 10.820 31.289 1.00 15.96 53 GLU B CA 1
ATOM 1617 C C . GLU B 1 53 ? 26.978 9.311 31.224 1.00 16.68 53 GLU B C 1
ATOM 1618 O O . GLU B 1 53 ? 27.037 8.645 32.258 1.00 16.93 53 GLU B O 1
ATOM 1624 N N . VAL B 1 54 ? 26.714 8.777 30.046 1.00 18.24 54 VAL B N 1
ATOM 1625 C CA . VAL B 1 54 ? 26.576 7.318 29.904 1.00 19.97 54 VAL B CA 1
ATOM 1626 C C . VAL B 1 54 ? 27.972 6.687 29.798 1.00 21.19 54 VAL B C 1
ATOM 1627 O O . VAL B 1 54 ? 28.717 6.977 28.847 1.00 22.45 54 VAL B O 1
ATOM 1631 N N . ILE B 1 55 ? 28.343 5.842 30.752 1.00 20.28 55 ILE B N 1
ATOM 1632 C CA . ILE B 1 55 ? 29.654 5.215 30.692 1.00 23.05 55 ILE B CA 1
ATOM 1633 C C . ILE B 1 55 ? 29.626 3.752 30.217 1.00 24.05 55 ILE B C 1
ATOM 1634 O O . ILE B 1 55 ? 30.679 3.194 29.890 1.00 26.29 55 ILE B O 1
ATOM 1639 N N . ASP B 1 56 ? 28.434 3.165 30.113 1.00 23.45 56 ASP B N 1
ATOM 1640 C CA . ASP B 1 56 ? 28.250 1.845 29.452 1.00 24.40 56 ASP B CA 1
ATOM 1641 C C . ASP B 1 56 ? 26.791 1.690 29.094 1.00 24.12 56 ASP B C 1
ATOM 1642 O O . ASP B 1 56 ? 25.925 2.165 29.819 1.00 22.01 56 ASP B O 1
ATOM 1647 N N . GLN B 1 57 ? 26.506 1.047 27.959 1.00 24.13 57 GLN B N 1
ATOM 1648 C CA . GLN B 1 57 ? 25.108 0.913 27.506 1.00 24.78 57 GLN B CA 1
ATOM 1649 C C . GLN B 1 57 ? 24.939 -0.308 26.621 1.00 25.53 57 GLN B C 1
ATOM 1650 O O . GLN B 1 57 ? 25.825 -0.629 25.794 1.00 25.94 57 GLN B O 1
ATOM 1656 N N . VAL B 1 58 ? 23.798 -0.974 26.786 1.00 23.90 58 VAL B N 1
ATOM 1657 C CA . VAL B 1 58 ? 23.398 -2.069 25.935 1.00 25.38 58 VAL B CA 1
ATOM 1658 C C . VAL B 1 58 ? 21.882 -1.948 25.851 1.00 23.19 58 VAL B C 1
ATOM 1659 O O . VAL B 1 58 ? 21.224 -1.720 26.875 1.00 19.82 58 VAL B O 1
ATOM 1663 N N . GLY B 1 59 ? 21.329 -2.090 24.640 1.00 24.14 59 GLY B N 1
ATOM 1664 C CA . GLY B 1 59 ? 19.865 -2.126 24.498 1.00 25.73 59 GLY B CA 1
ATOM 1665 C C . GLY B 1 59 ? 19.255 -0.765 24.224 1.00 25.96 59 GLY B C 1
ATOM 1666 O O . GLY B 1 59 ? 19.853 0.262 24.540 1.00 25.47 59 GLY B O 1
ATOM 1667 N N . GLU B 1 60 ? 18.065 -0.758 23.627 1.00 27.25 60 GLU B N 1
ATOM 1668 C CA . GLU B 1 60 ? 17.301 0.474 23.433 1.00 27.90 60 GLU B CA 1
ATOM 1669 C C . GLU B 1 60 ? 16.359 0.763 24.598 1.00 27.29 60 GLU B C 1
ATOM 1670 O O . GLU B 1 60 ? 15.809 -0.162 25.232 1.00 27.13 60 GLU B O 1
ATOM 1676 N N . ILE B 1 61 ? 16.178 2.058 24.873 1.00 25.94 61 ILE B N 1
ATOM 1677 C CA . ILE B 1 61 ? 15.169 2.510 25.811 1.00 25.56 61 ILE B CA 1
ATOM 1678 C C . ILE B 1 61 ? 13.872 2.700 25.021 1.00 26.80 61 ILE B C 1
ATOM 1679 O O . ILE B 1 61 ? 13.786 3.602 24.165 1.00 28.09 61 ILE B O 1
ATOM 1684 N N . LYS B 1 62 ? 12.901 1.809 25.238 1.00 26.64 62 LYS B N 1
ATOM 1685 C CA . LYS B 1 62 ? 11.683 1.818 24.410 1.00 28.54 62 LYS B CA 1
ATOM 1686 C C . LYS B 1 62 ? 10.462 1.800 25.337 1.00 27.71 62 LYS B C 1
ATOM 1687 O O . LYS B 1 62 ? 10.167 2.821 25.961 1.00 26.87 62 LYS B O 1
ATOM 1693 N N . HIS B 1 63 ? 9.801 0.645 25.472 1.00 27.71 63 HIS B N 1
ATOM 1694 C CA . HIS B 1 63 ? 8.596 0.527 26.286 1.00 27.88 63 HIS B CA 1
ATOM 1695 C C . HIS B 1 63 ? 8.706 -0.552 27.348 1.00 26.21 63 HIS B C 1
ATOM 1696 O O . HIS B 1 63 ? 7.892 -1.484 27.364 1.00 27.67 63 HIS B O 1
ATOM 1703 N N . PRO B 1 64 ? 9.705 -0.453 28.238 1.00 23.78 64 PRO B N 1
ATOM 1704 C CA . PRO B 1 64 ? 9.844 -1.522 29.255 1.00 22.84 64 PRO B CA 1
ATOM 1705 C C . PRO B 1 64 ? 8.680 -1.641 30.225 1.00 22.36 64 PRO B C 1
ATOM 1706 O O . PRO B 1 64 ? 8.024 -0.634 30.537 1.00 23.36 64 PRO B O 1
ATOM 1710 N N . GLY B 1 65 ? 8.448 -2.846 30.764 1.00 22.48 65 GLY B N 1
ATOM 1711 C CA . GLY B 1 65 ? 7.408 -3.007 31.786 1.00 21.80 65 GLY B CA 1
ATOM 1712 C C . GLY B 1 65 ? 7.869 -2.553 33.181 1.00 20.99 65 GLY B C 1
ATOM 1713 O O . GLY B 1 65 ? 7.061 -2.223 34.065 1.00 20.23 65 GLY B O 1
ATOM 1714 N N . PHE B 1 66 ? 9.178 -2.585 33.380 1.00 21.33 66 PHE B N 1
ATOM 1715 C CA . PHE B 1 66 ? 9.757 -2.465 34.722 1.00 19.79 66 PHE B CA 1
ATOM 1716 C C . PHE B 1 66 ? 11.156 -1.889 34.628 1.00 19.31 66 PHE B C 1
ATOM 1717 O O . PHE B 1 66 ? 11.885 -2.189 33.708 1.00 19.71 66 PHE B O 1
ATOM 1725 N N . ALA B 1 67 ? 11.505 -1.031 35.591 1.00 16.98 67 ALA B N 1
ATOM 1726 C CA . ALA B 1 67 ? 12.813 -0.396 35.649 1.00 16.84 67 ALA B CA 1
ATOM 1727 C C . ALA B 1 67 ? 13.355 -0.543 37.079 1.00 17.06 67 ALA B C 1
ATOM 1728 O O . ALA B 1 67 ? 12.600 -0.439 38.067 1.00 17.37 67 ALA B O 1
ATOM 1730 N N . VAL B 1 68 ? 14.650 -0.819 37.185 1.00 16.01 68 VAL B N 1
ATOM 1731 C CA . VAL B 1 68 ? 15.323 -0.894 38.485 1.00 17.51 68 VAL B CA 1
ATOM 1732 C C . VAL B 1 68 ? 16.517 0.042 38.435 1.00 16.90 68 VAL B C 1
ATOM 1733 O O . VAL B 1 68 ? 17.300 0.046 37.449 1.00 17.05 68 VAL B O 1
ATOM 1737 N N . LEU B 1 69 ? 16.647 0.854 39.474 1.00 15.74 69 LEU B N 1
ATOM 1738 C CA . LEU B 1 69 ? 17.801 1.750 39.602 1.00 15.71 69 LEU B CA 1
ATOM 1739 C C . LEU B 1 69 ? 18.580 1.354 40.820 1.00 15.69 69 LEU B C 1
ATOM 1740 O O . LEU B 1 69 ? 18.019 1.406 41.933 1.00 16.71 69 LEU B O 1
ATOM 1745 N N . ALA B 1 70 ? 19.868 1.014 40.662 1.00 15.37 70 ALA B N 1
ATOM 1746 C CA . ALA B 1 70 ? 20.743 0.923 41.837 1.00 15.54 70 ALA B CA 1
ATOM 1747 C C . ALA B 1 70 ? 21.394 2.282 41.999 1.00 14.93 70 ALA B C 1
ATOM 1748 O O . ALA B 1 70 ? 22.043 2.741 41.080 1.00 16.86 70 ALA B O 1
ATOM 1750 N N . ASN B 1 71 ? 21.188 2.910 43.145 1.00 13.11 71 ASN B N 1
ATOM 1751 C CA . ASN B 1 71 ? 21.639 4.288 43.424 1.00 13.64 71 ASN B CA 1
ATOM 1752 C C . ASN B 1 71 ? 22.838 4.216 44.382 1.00 14.29 71 ASN B C 1
ATOM 1753 O O . ASN B 1 71 ? 22.681 3.994 45.605 1.00 15.75 71 ASN B O 1
ATOM 1758 N N . ILE B 1 72 ? 24.043 4.413 43.847 1.00 12.79 72 ILE B N 1
ATOM 1759 C CA . ILE B 1 72 ? 25.256 4.031 44.565 1.00 14.58 72 ILE B CA 1
ATOM 1760 C C . ILE B 1 72 ? 26.084 5.306 44.722 1.00 14.71 72 ILE B C 1
ATOM 1761 O O . ILE B 1 72 ? 26.584 5.870 43.761 1.00 15.88 72 ILE B O 1
ATOM 1766 N N . ALA B 1 73 ? 26.197 5.786 45.951 1.00 16.54 73 ALA B N 1
ATOM 1767 C CA . ALA B 1 73 ? 26.907 7.024 46.228 1.00 16.74 73 ALA B CA 1
ATOM 1768 C C . ALA B 1 73 ? 28.386 6.720 46.349 1.00 18.99 73 ALA B C 1
ATOM 1769 O O . ALA B 1 73 ? 28.780 5.850 47.118 1.00 19.52 73 ALA B O 1
ATOM 1771 N N . VAL B 1 74 ? 29.205 7.459 45.606 1.00 17.96 74 VAL B N 1
ATOM 1772 C CA . VAL B 1 74 ? 30.639 7.188 45.533 1.00 18.14 74 VAL B CA 1
ATOM 1773 C C . VAL B 1 74 ? 31.410 8.466 45.849 1.00 18.81 74 VAL B C 1
ATOM 1774 O O . VAL B 1 74 ? 31.109 9.515 45.323 1.00 17.97 74 VAL B O 1
ATOM 1778 N N . THR B 1 75 ? 32.445 8.362 46.686 1.00 18.77 75 THR B N 1
ATOM 1779 C CA . THR B 1 75 ? 33.299 9.529 46.986 1.00 20.31 75 THR B CA 1
ATOM 1780 C C . THR B 1 75 ? 34.056 10.002 45.740 1.00 21.00 75 THR B C 1
ATOM 1781 O O . THR B 1 75 ? 34.266 9.232 44.779 1.00 19.94 75 THR B O 1
ATOM 1785 N N . GLN B 1 76 ? 34.438 11.283 45.750 1.00 22.43 76 GLN B N 1
ATOM 1786 C CA . GLN B 1 76 ? 35.195 11.854 44.647 1.00 23.99 76 GLN B CA 1
ATOM 1787 C C . GLN B 1 76 ? 36.425 10.968 44.433 1.00 24.51 76 GLN B C 1
ATOM 1788 O O . GLN B 1 76 ? 36.785 10.662 43.293 1.00 24.49 76 GLN B O 1
ATOM 1794 N N . GLU B 1 77 ? 37.030 10.558 45.549 1.00 25.01 77 GLU B N 1
ATOM 1795 C CA . GLU B 1 77 ? 38.275 9.797 45.560 1.00 26.89 77 GLU B CA 1
ATOM 1796 C C . GLU B 1 77 ? 38.051 8.414 44.959 1.00 26.55 77 GLU B C 1
ATOM 1797 O O . GLU B 1 77 ? 38.968 7.839 44.339 1.00 27.43 77 GLU B O 1
ATOM 1803 N N . GLY B 1 78 ? 36.830 7.901 45.130 1.00 25.07 78 GLY B N 1
ATOM 1804 C CA . GLY B 1 78 ? 36.461 6.556 44.684 1.00 25.29 78 GLY B CA 1
ATOM 1805 C C . GLY B 1 78 ? 36.093 6.412 43.220 1.00 25.09 78 GLY B C 1
ATOM 1806 O O . GLY B 1 78 ? 36.093 5.283 42.687 1.00 25.71 78 GLY B O 1
ATOM 1807 N N . ARG B 1 79 ? 35.808 7.533 42.546 1.00 23.92 79 ARG B N 1
ATOM 1808 C CA . ARG B 1 79 ? 35.269 7.484 41.195 1.00 24.37 79 ARG B CA 1
ATOM 1809 C C . ARG B 1 79 ? 36.109 6.643 40.217 1.00 26.16 79 ARG B C 1
ATOM 1810 O O . ARG B 1 79 ? 35.546 5.806 39.525 1.00 24.79 79 ARG B O 1
ATOM 1818 N N . PRO B 1 80 ? 37.453 6.829 40.192 1.00 28.18 80 PRO B N 1
ATOM 1819 C CA . PRO B 1 80 ? 38.213 6.105 39.150 1.00 29.61 80 PRO B CA 1
ATOM 1820 C C . PRO B 1 80 ? 38.147 4.601 39.334 1.00 29.94 80 PRO B C 1
ATOM 1821 O O . PRO B 1 80 ? 37.945 3.858 38.355 1.00 30.78 80 PRO B O 1
ATOM 1825 N N . LEU B 1 81 ? 38.307 4.162 40.580 1.00 30.02 81 LEU B N 1
ATOM 1826 C CA . LEU B 1 81 ? 38.310 2.746 40.935 1.00 30.22 81 LEU B CA 1
ATOM 1827 C C . LEU B 1 81 ? 36.953 2.143 40.607 1.00 28.96 81 LEU B C 1
ATOM 1828 O O . LEU B 1 81 ? 36.885 1.083 39.981 1.00 29.14 81 LEU B O 1
ATOM 1833 N N . PHE B 1 82 ? 35.883 2.827 41.040 1.00 26.59 82 PHE B N 1
ATOM 1834 C CA . PHE B 1 82 ? 34.514 2.359 40.827 1.00 24.95 82 PHE B CA 1
ATOM 1835 C C . PHE B 1 82 ? 34.251 2.223 39.326 1.00 25.11 82 PHE B C 1
ATOM 1836 O O . PHE B 1 82 ? 33.791 1.159 38.846 1.00 26.54 82 PHE B O 1
ATOM 1844 N N . GLU B 1 83 ? 34.572 3.271 38.565 1.00 25.25 83 GLU B N 1
ATOM 1845 C CA . GLU B 1 83 ? 34.316 3.254 37.132 1.00 25.83 83 GLU B CA 1
ATOM 1846 C C . GLU B 1 83 ? 35.101 2.168 36.373 1.00 28.89 83 GLU B C 1
ATOM 1847 O O . GLU B 1 83 ? 34.551 1.485 35.469 1.00 28.56 83 GLU B O 1
ATOM 1853 N N . ASN B 1 84 ? 36.355 1.975 36.777 1.00 30.58 84 ASN B N 1
ATOM 1854 C CA . ASN B 1 84 ? 37.197 0.924 36.190 1.00 34.51 84 ASN B CA 1
ATOM 1855 C C . ASN B 1 84 ? 36.593 -0.486 36.312 1.00 35.18 84 ASN B C 1
ATOM 1856 O O . ASN B 1 84 ? 36.786 -1.318 35.430 1.00 37.02 84 ASN B O 1
ATOM 1861 N N . LYS B 1 85 ? 35.863 -0.750 37.392 1.00 35.25 85 LYS B N 1
ATOM 1862 C CA . LYS B 1 85 ? 35.226 -2.064 37.571 1.00 35.87 85 LYS B CA 1
ATOM 1863 C C . LYS B 1 85 ? 34.199 -2.410 36.497 1.00 35.91 85 LYS B C 1
ATOM 1864 O O . LYS B 1 85 ? 33.985 -3.578 36.233 1.00 34.41 85 LYS B O 1
ATOM 1870 N N . PHE B 1 86 ? 33.549 -1.415 35.877 1.00 36.34 86 PHE B N 1
ATOM 1871 C CA . PHE B 1 86 ? 32.548 -1.730 34.836 1.00 37.81 86 PHE B CA 1
ATOM 1872 C C . PHE B 1 86 ? 33.108 -2.269 33.516 1.00 40.74 86 PHE B C 1
ATOM 1873 O O . PHE B 1 86 ? 32.397 -2.943 32.758 1.00 40.80 86 PHE B O 1
ATOM 1881 N N . LYS B 1 87 ? 34.393 -2.015 33.282 1.00 42.50 87 LYS B N 1
ATOM 1882 C CA . LYS B 1 87 ? 35.081 -2.456 32.075 1.00 45.03 87 LYS B CA 1
ATOM 1883 C C . LYS B 1 87 ? 35.279 -3.949 32.113 1.00 46.22 87 LYS B C 1
ATOM 1884 O O . LYS B 1 87 ? 35.495 -4.586 31.078 1.00 48.87 87 LYS B O 1
ATOM 1890 N N . ASN B 1 88 ? 35.221 -4.501 33.321 1.00 46.03 88 ASN B N 1
ATOM 1891 C CA . ASN B 1 88 ? 35.351 -5.929 33.530 1.00 46.62 88 ASN B CA 1
ATOM 1892 C C . ASN B 1 88 ? 34.077 -6.550 34.098 1.00 45.09 88 ASN B C 1
ATOM 1893 O O . ASN B 1 88 ? 34.121 -7.595 34.748 1.00 45.71 88 ASN B O 1
ATOM 1898 N N . ARG B 1 89 ? 32.933 -5.900 33.859 1.00 42.59 89 ARG B N 1
ATOM 1899 C CA . ARG B 1 89 ? 31.647 -6.506 34.218 1.00 40.12 89 ARG B CA 1
ATOM 1900 C C . ARG B 1 89 ? 31.376 -7.806 33.444 1.00 40.21 89 ARG B C 1
ATOM 1901 O O . ARG B 1 89 ? 31.825 -7.992 32.310 1.00 40.46 89 ARG B O 1
ATOM 1909 N N . ALA B 1 90 ? 30.641 -8.708 34.084 1.00 39.59 90 ALA B N 1
ATOM 1910 C CA . ALA B 1 90 ? 30.372 -10.027 33.523 1.00 39.92 90 ALA B CA 1
ATOM 1911 C C . ALA B 1 90 ? 29.761 -9.999 32.117 1.00 39.48 90 ALA B C 1
ATOM 1912 O O . ALA B 1 90 ? 30.054 -10.880 31.290 1.00 40.29 90 ALA B O 1
ATOM 1914 N N . GLY B 1 91 ? 28.902 -9.018 31.851 1.00 37.11 91 GLY B N 1
ATOM 1915 C CA . GLY B 1 91 ? 28.201 -8.932 30.565 1.00 35.71 91 GLY B CA 1
ATOM 1916 C C . GLY B 1 91 ? 27.165 -10.021 30.356 1.00 35.38 91 GLY B C 1
ATOM 1917 O O . GLY B 1 91 ? 26.860 -10.399 29.222 1.00 36.33 91 GLY B O 1
ATOM 1918 N N . LYS B 1 92 ? 26.620 -10.535 31.452 1.00 34.54 92 LYS B N 1
ATOM 1919 C CA . LYS B 1 92 ? 25.600 -11.596 31.401 1.00 34.85 92 LYS B CA 1
ATOM 1920 C C . LYS B 1 92 ? 24.144 -11.111 31.454 1.00 32.98 92 LYS B C 1
ATOM 1921 O O . LYS B 1 92 ? 23.222 -11.738 30.873 1.00 31.79 92 LYS B O 1
ATOM 1927 N N . VAL B 1 93 ? 23.929 -9.992 32.150 1.00 30.48 93 VAL B N 1
ATOM 1928 C CA . VAL B 1 93 ? 22.582 -9.472 32.335 1.00 29.21 93 VAL B CA 1
ATOM 1929 C C . VAL B 1 93 ? 21.885 -9.219 30.989 1.00 28.63 93 VAL B C 1
ATOM 1930 O O . VAL B 1 93 ? 20.713 -9.549 30.835 1.00 29.44 93 VAL B O 1
ATOM 1934 N N . GLU B 1 94 ? 22.608 -8.661 30.011 1.00 28.11 94 GLU B N 1
ATOM 1935 C CA . GLU B 1 94 ? 22.017 -8.318 28.720 1.00 28.74 94 GLU B CA 1
ATOM 1936 C C . GLU B 1 94 ? 21.542 -9.538 27.928 1.00 30.65 94 GLU B C 1
ATOM 1937 O O . GLU B 1 94 ? 20.779 -9.400 26.967 1.00 31.51 94 GLU B O 1
ATOM 1943 N N . ASN B 1 95 ? 22.004 -10.725 28.315 1.00 33.12 95 ASN B N 1
ATOM 1944 C CA . ASN B 1 95 ? 21.579 -11.961 27.642 1.00 34.59 95 ASN B CA 1
ATOM 1945 C C . ASN B 1 95 ? 20.480 -12.728 28.383 1.00 35.04 95 ASN B C 1
ATOM 1946 O O . ASN B 1 95 ? 20.145 -13.836 28.000 1.00 35.94 95 ASN B O 1
ATOM 1951 N N . GLU B 1 96 ? 19.925 -12.125 29.434 1.00 33.48 96 GLU B N 1
ATOM 1952 C CA . GLU B 1 96 ? 18.816 -12.712 30.191 1.00 33.42 96 GLU B CA 1
ATOM 1953 C C . GLU B 1 96 ? 17.459 -12.523 29.497 1.00 33.19 96 GLU B C 1
ATOM 1954 O O . GLU B 1 96 ? 17.234 -11.522 28.800 1.00 31.59 96 GLU B O 1
ATOM 1960 N N . PRO B 1 97 ? 16.537 -13.497 29.668 1.00 33.14 97 PRO B N 1
ATOM 1961 C CA . PRO B 1 97 ? 15.200 -13.369 29.081 1.00 33.07 97 PRO B CA 1
ATOM 1962 C C . PRO B 1 97 ? 14.448 -12.152 29.666 1.00 31.21 97 PRO B C 1
ATOM 1963 O O . PRO B 1 97 ? 14.552 -11.876 30.867 1.00 31.34 97 PRO B O 1
ATOM 1967 N N . GLY B 1 98 ? 13.771 -11.405 28.807 1.00 30.20 98 GLY B N 1
ATOM 1968 C CA . GLY B 1 98 ? 13.038 -10.207 29.213 1.00 28.08 98 GLY B CA 1
ATOM 1969 C C . GLY B 1 98 ? 13.903 -8.968 29.465 1.00 27.04 98 GLY B C 1
ATOM 1970 O O . GLY B 1 98 ? 13.365 -7.891 29.711 1.00 25.93 98 GLY B O 1
ATOM 1971 N N . PHE B 1 99 ? 15.225 -9.110 29.413 1.00 26.33 99 PHE B N 1
ATOM 1972 C CA . PHE B 1 99 ? 16.104 -7.928 29.498 1.00 25.10 99 PHE B CA 1
ATOM 1973 C C . PHE B 1 99 ? 15.866 -7.005 28.308 1.00 24.99 99 PHE B C 1
ATOM 1974 O O . PHE B 1 99 ? 15.725 -7.467 27.142 1.00 25.23 99 PHE B O 1
ATOM 1982 N N . GLU B 1 100 ? 15.809 -5.702 28.582 1.00 23.20 100 GLU B N 1
ATOM 1983 C CA . GLU B 1 100 ? 15.697 -4.734 27.513 1.00 22.86 100 GLU B CA 1
ATOM 1984 C C . GLU B 1 100 ? 16.919 -3.827 27.385 1.00 21.98 100 GLU B C 1
ATOM 1985 O O . GLU B 1 100 ? 17.444 -3.640 26.274 1.00 22.57 100 GLU B O 1
ATOM 1991 N N . ALA B 1 101 ? 17.382 -3.262 28.509 1.00 19.80 101 ALA B N 1
ATOM 1992 C CA . ALA B 1 101 ? 18.486 -2.308 28.410 1.00 19.89 101 ALA B CA 1
ATOM 1993 C C . ALA B 1 101 ? 19.219 -2.140 29.722 1.00 18.88 101 ALA B C 1
ATOM 1994 O O . ALA B 1 101 ? 18.652 -2.379 30.807 1.00 18.85 101 ALA B O 1
ATOM 1996 N N . ILE B 1 102 ? 20.474 -1.724 29.629 1.00 18.93 102 ILE B N 1
ATOM 1997 C CA . ILE B 1 102 ? 21.228 -1.300 30.797 1.00 18.54 102 ILE B CA 1
ATOM 1998 C C . ILE B 1 102 ? 21.890 0.033 30.465 1.00 17.45 102 ILE B C 1
ATOM 1999 O O . ILE B 1 102 ? 22.333 0.251 29.327 1.00 17.36 102 ILE B O 1
ATOM 2004 N N . ARG B 1 103 ? 21.923 0.922 31.457 1.00 17.34 103 ARG B N 1
ATOM 2005 C CA . ARG B 1 103 ? 22.763 2.100 31.400 1.00 17.51 103 ARG B CA 1
ATOM 2006 C C . ARG B 1 103 ? 23.546 2.222 32.703 1.00 18.42 103 ARG B C 1
ATOM 2007 O O . ARG B 1 103 ? 22.977 2.118 33.777 1.00 18.52 103 ARG B O 1
ATOM 2015 N N . VAL B 1 104 ? 24.856 2.393 32.611 1.00 17.92 104 VAL B N 1
ATOM 2016 C CA . VAL B 1 104 ? 25.658 2.775 33.779 1.00 17.07 104 VAL B CA 1
ATOM 2017 C C . VAL B 1 104 ? 25.871 4.261 33.637 1.00 17.24 104 VAL B C 1
ATOM 2018 O O . VAL B 1 104 ? 26.409 4.736 32.613 1.00 17.20 104 VAL B O 1
ATOM 2022 N N . LEU B 1 105 ? 25.442 4.989 34.665 1.00 14.46 105 LEU B N 1
ATOM 2023 C CA . LEU B 1 105 ? 25.379 6.451 34.609 1.00 15.68 105 LEU B CA 1
ATOM 2024 C C . LEU B 1 105 ? 26.282 7.180 35.594 1.00 15.84 105 LEU B C 1
ATOM 2025 O O . LEU B 1 105 ? 26.142 7.047 36.826 1.00 17.37 105 LEU B O 1
ATOM 2030 N N . ARG B 1 106 ? 27.185 7.988 35.047 1.00 16.01 106 ARG B N 1
ATOM 2031 C CA . ARG B 1 106 ? 28.064 8.841 35.872 1.00 15.68 106 ARG B CA 1
ATOM 2032 C C . ARG B 1 106 ? 27.342 10.128 36.214 1.00 13.64 106 ARG B C 1
ATOM 2033 O O . ARG B 1 106 ? 26.998 10.902 35.331 1.00 14.07 106 ARG B O 1
ATOM 2041 N N . PRO B 1 107 ? 27.185 10.425 37.519 1.00 14.48 107 PRO B N 1
ATOM 2042 C CA . PRO B 1 107 ? 26.467 11.634 37.927 1.00 13.36 107 PRO B CA 1
ATOM 2043 C C . PRO B 1 107 ? 27.279 12.921 37.767 1.00 14.60 107 PRO B C 1
ATOM 2044 O O . PRO B 1 107 ? 28.478 12.974 38.100 1.00 16.00 107 PRO B O 1
ATOM 2048 N N . LEU B 1 108 ? 26.642 13.935 37.191 1.00 15.05 108 LEU B N 1
ATOM 2049 C CA . LEU B 1 108 ? 27.330 15.207 37.058 1.00 16.98 108 LEU B CA 1
ATOM 2050 C C . LEU B 1 108 ? 26.846 16.297 38.039 1.00 17.12 108 LEU B C 1
ATOM 2051 O O . LEU B 1 108 ? 27.485 17.347 38.144 1.00 19.61 108 LEU B O 1
ATOM 2056 N N . ASP B 1 109 ? 25.743 16.044 38.750 1.00 16.51 109 ASP B N 1
ATOM 2057 C CA . ASP B 1 109 ? 25.099 17.031 39.635 1.00 16.61 109 ASP B CA 1
ATOM 2058 C C . ASP B 1 109 ? 25.098 16.481 41.079 1.00 16.89 109 ASP B C 1
ATOM 2059 O O . ASP B 1 109 ? 24.618 17.169 42.004 1.00 17.42 109 ASP B O 1
ATOM 2064 N N . SER B 1 110 ? 25.563 15.248 41.232 1.00 15.64 110 SER B N 1
ATOM 2065 C CA . SER B 1 110 ? 25.709 14.605 42.568 1.00 15.69 110 SER B CA 1
ATOM 2066 C C . SER B 1 110 ? 26.838 13.575 42.599 1.00 15.00 110 SER B C 1
ATOM 2067 O O . SER B 1 110 ? 27.620 13.443 41.642 1.00 15.59 110 SER B O 1
ATOM 2070 N N . ASP B 1 111 ? 26.909 12.820 43.706 1.00 14.86 111 ASP B N 1
ATOM 2071 C CA . ASP B 1 111 ? 27.898 11.768 43.854 1.00 15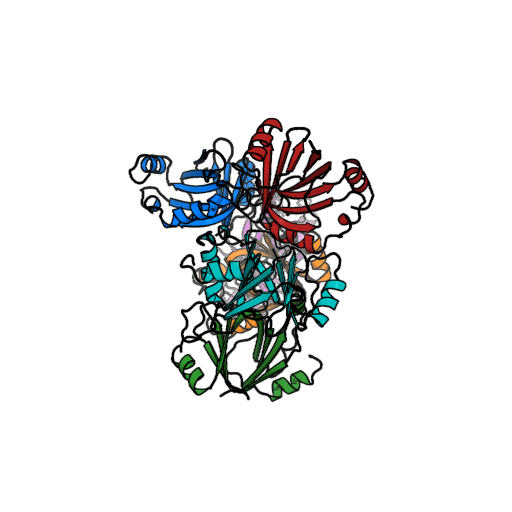.23 111 ASP B CA 1
ATOM 2072 C C . ASP B 1 111 ? 27.237 10.425 43.639 1.00 14.33 111 ASP B C 1
ATOM 2073 O O . ASP B 1 111 ? 27.858 9.395 43.865 1.00 15.61 111 ASP B O 1
ATOM 2078 N N . THR B 1 112 ? 25.956 10.413 43.233 1.00 12.47 112 THR B N 1
ATOM 2079 C CA . THR B 1 112 ? 25.246 9.120 43.198 1.00 13.73 112 THR B CA 1
ATOM 2080 C C . THR B 1 112 ? 25.174 8.523 41.802 1.00 12.72 112 THR B C 1
ATOM 2081 O O . THR B 1 112 ? 24.385 8.990 40.956 1.00 13.26 112 THR B O 1
ATOM 2085 N N . TYR B 1 113 ? 25.989 7.506 41.551 1.00 12.56 113 TYR B N 1
ATOM 2086 C CA . TYR B 1 113 ? 25.905 6.744 40.289 1.00 13.41 113 TYR B CA 1
ATOM 2087 C C . TYR B 1 113 ? 24.586 5.994 40.215 1.00 13.68 113 TYR B C 1
ATOM 2088 O O . TYR B 1 113 ? 23.986 5.650 41.252 1.00 13.04 113 TYR B O 1
ATOM 2097 N N . VAL B 1 114 ? 24.126 5.747 38.983 1.00 13.91 114 VAL B N 1
ATOM 2098 C CA . VAL B 1 114 ? 22.916 4.933 38.793 1.00 12.91 114 VAL B CA 1
ATOM 2099 C C . VAL B 1 114 ? 23.234 3.791 37.869 1.00 15.37 114 VAL B C 1
ATOM 2100 O O . VAL B 1 114 ? 23.762 4.015 36.757 1.00 15.58 114 VAL B O 1
ATOM 2104 N N . ILE B 1 115 ? 22.924 2.559 38.291 1.00 14.24 115 ILE B N 1
ATOM 2105 C CA . ILE B 1 115 ? 22.948 1.480 37.329 1.00 16.23 115 ILE B CA 1
ATOM 2106 C C . ILE B 1 115 ? 21.483 1.254 37.016 1.00 16.04 115 ILE B C 1
ATOM 2107 O O . ILE B 1 115 ? 20.733 0.809 37.875 1.00 16.99 115 ILE B O 1
ATOM 2112 N N . LEU B 1 116 ? 21.093 1.536 35.771 1.00 16.62 116 LEU B N 1
ATOM 2113 C CA . LEU B 1 116 ? 19.699 1.446 35.360 1.00 16.74 116 LEU B CA 1
ATOM 2114 C C . LEU B 1 116 ? 19.491 0.195 34.548 1.00 16.78 116 LEU B C 1
ATOM 2115 O O . LEU B 1 116 ? 20.219 -0.053 33.554 1.00 16.96 116 LEU B O 1
ATOM 2120 N N . THR B 1 117 ? 18.524 -0.631 34.963 1.00 15.94 117 THR B N 1
ATOM 2121 C CA . THR B 1 117 ? 18.152 -1.748 34.097 1.00 18.84 117 THR B CA 1
ATOM 2122 C C . THR B 1 117 ? 16.693 -1.694 33.735 1.00 19.08 117 THR B C 1
ATOM 2123 O O . THR B 1 117 ? 15.862 -1.339 34.578 1.00 19.08 117 THR B O 1
ATOM 2127 N N . LEU B 1 118 ? 16.410 -1.998 32.476 1.00 19.17 118 LEU B N 1
ATOM 2128 C CA . LEU B 1 118 ? 15.042 -2.018 31.959 1.00 18.39 118 LEU B CA 1
ATOM 2129 C C . LEU B 1 118 ? 14.657 -3.431 31.541 1.00 21.27 118 LEU B C 1
ATOM 2130 O O . LEU B 1 118 ? 15.465 -4.150 30.920 1.00 21.08 118 LEU B O 1
ATOM 2135 N N . TRP B 1 119 ? 13.416 -3.807 31.872 1.00 20.73 119 TRP B N 1
ATOM 2136 C CA . TRP B 1 119 ? 12.979 -5.208 31.720 1.00 21.23 119 TRP B CA 1
ATOM 2137 C C . TRP B 1 119 ? 11.599 -5.270 31.153 1.00 21.73 119 TRP B C 1
ATOM 2138 O O . TRP B 1 119 ? 10.808 -4.364 31.356 1.00 21.10 119 TRP B O 1
ATOM 2149 N N . GLU B 1 120 ? 11.282 -6.369 30.460 1.00 22.91 120 GLU B N 1
ATOM 2150 C CA . GLU B 1 120 ? 9.951 -6.536 29.910 1.00 24.66 120 GLU B CA 1
ATOM 2151 C C . GLU B 1 120 ? 8.894 -6.610 31.036 1.00 24.51 120 GLU B C 1
ATOM 2152 O O . GLU B 1 120 ? 7.814 -6.033 30.911 1.00 25.04 120 GLU B O 1
ATOM 2158 N N . THR B 1 121 ? 9.209 -7.318 32.119 1.00 24.45 121 THR B N 1
ATOM 2159 C CA . THR B 1 121 ? 8.312 -7.449 33.295 1.00 25.39 121 THR B CA 1
ATOM 2160 C C . THR B 1 121 ? 9.124 -7.489 34.581 1.00 25.46 121 THR B C 1
ATOM 2161 O O . THR B 1 121 ? 10.347 -7.729 34.537 1.00 25.82 121 THR B O 1
ATOM 2165 N N . GLU B 1 122 ? 8.462 -7.227 35.714 1.00 25.18 122 GLU B N 1
ATOM 2166 C CA . GLU B 1 122 ? 9.067 -7.448 37.027 1.00 26.76 122 GLU B CA 1
ATOM 2167 C C . GLU B 1 122 ? 9.595 -8.872 37.180 1.00 27.45 122 GLU B C 1
ATOM 2168 O O . GLU B 1 122 ? 10.706 -9.089 37.696 1.00 28.14 122 GLU B O 1
ATOM 2174 N N . ARG B 1 123 ? 8.792 -9.843 36.723 1.00 27.84 123 ARG B N 1
ATOM 2175 C CA . ARG B 1 123 ? 9.155 -11.236 36.856 1.00 29.19 123 ARG B CA 1
ATOM 2176 C C . ARG B 1 123 ? 10.480 -11.496 36.171 1.00 28.63 123 ARG B C 1
ATOM 2177 O O . ARG B 1 123 ? 11.276 -12.258 36.685 1.00 29.00 123 ARG B O 1
ATOM 2185 N N . ALA B 1 124 ? 10.735 -10.832 35.042 1.00 28.91 124 ALA B N 1
ATOM 2186 C CA . ALA B 1 124 ? 12.023 -11.004 34.321 1.00 29.44 124 ALA B CA 1
ATOM 2187 C C . ALA B 1 124 ? 13.215 -10.565 35.185 1.00 29.61 124 ALA B C 1
ATOM 2188 O O . ALA B 1 124 ? 14.241 -11.263 35.246 1.00 29.83 124 ALA B O 1
ATOM 2190 N N . PHE B 1 125 ? 13.047 -9.454 35.904 1.00 27.76 125 PHE B N 1
ATOM 2191 C CA . PHE B 1 125 ? 14.096 -8.949 36.773 1.00 28.58 125 PHE B CA 1
ATOM 2192 C C . PHE B 1 125 ? 14.271 -9.894 37.959 1.00 30.24 125 PHE B C 1
ATOM 2193 O O . PHE B 1 125 ? 15.408 -10.259 38.322 1.00 32.20 125 PHE B O 1
ATOM 2201 N N . GLN B 1 126 ? 13.150 -10.322 38.528 1.00 32.06 126 GLN B N 1
ATOM 2202 C CA . GLN B 1 126 ? 13.164 -11.312 39.628 1.00 34.90 126 GLN B CA 1
ATOM 2203 C C . GLN B 1 126 ? 13.856 -12.646 39.302 1.00 36.20 126 GLN B C 1
ATOM 2204 O O . GLN B 1 126 ? 14.556 -13.201 40.169 1.00 37.20 126 GLN B O 1
ATOM 2210 N N . ASP B 1 127 ? 13.672 -13.135 38.071 1.00 36.90 127 ASP B N 1
ATOM 2211 C CA . ASP B 1 127 ? 14.364 -14.332 37.569 1.00 38.47 127 ASP B CA 1
ATOM 2212 C C . ASP B 1 127 ? 15.867 -14.153 37.492 1.00 39.27 127 ASP B C 1
ATOM 2213 O O . ASP B 1 127 ? 16.616 -15.036 37.918 1.00 40.21 127 ASP B O 1
ATOM 2218 N N . TRP B 1 128 ? 16.314 -13.022 36.955 1.00 39.14 128 TRP B N 1
ATOM 2219 C CA . TRP B 1 128 ? 17.742 -12.709 36.933 1.00 40.00 128 TRP B CA 1
ATOM 2220 C C . TRP B 1 128 ? 18.321 -12.613 38.344 1.00 41.98 128 TRP B C 1
ATOM 2221 O O . TRP B 1 128 ? 19.402 -13.138 38.600 1.00 42.76 128 TRP B O 1
ATOM 2232 N N . GLN B 1 129 ? 17.573 -11.975 39.240 1.00 43.92 129 GLN B N 1
ATOM 2233 C CA . GLN B 1 129 ? 17.969 -11.716 40.630 1.00 47.06 129 GLN B CA 1
ATOM 2234 C C . GLN B 1 129 ? 18.334 -12.980 41.393 1.00 50.03 129 GLN B C 1
ATOM 2235 O O . GLN B 1 129 ? 19.343 -13.004 42.106 1.00 50.72 129 GLN B O 1
ATOM 2241 N N . GLN B 1 130 ? 17.529 -14.028 41.225 1.00 52.96 130 GLN B N 1
ATOM 2242 C CA . GLN B 1 130 ? 17.766 -15.284 41.926 1.00 56.29 130 GLN B CA 1
ATOM 2243 C C . GLN B 1 130 ? 18.354 -16.385 41.015 1.00 58.44 130 GLN B C 1
ATOM 2244 O O . GLN B 1 130 ? 18.831 -17.413 41.514 1.00 59.88 130 GLN B O 1
ATOM 2250 N N . SER B 1 131 ? 18.343 -16.179 39.696 1.00 59.40 131 SER B N 1
ATOM 2251 C CA . SER B 1 131 ? 19.046 -17.108 38.794 1.00 61.80 131 SER B CA 1
ATOM 2252 C C . SER B 1 131 ? 20.506 -16.712 38.802 1.00 62.26 131 SER B C 1
ATOM 2253 O O . SER B 1 131 ? 20.898 -15.699 38.211 1.00 61.47 131 SER B O 1
ATOM 2256 N N . ASP B 1 132 ? 21.300 -17.543 39.474 1.00 64.40 132 ASP B N 1
ATOM 2257 C CA . ASP B 1 132 ? 22.598 -17.141 39.996 1.00 64.77 132 ASP B CA 1
ATOM 2258 C C . ASP B 1 132 ? 23.700 -16.980 38.952 1.00 64.91 132 ASP B C 1
ATOM 2259 O O . ASP B 1 132 ? 24.500 -17.895 38.702 1.00 66.29 132 ASP B O 1
ATOM 2264 N N . SER B 1 133 ? 23.685 -15.801 38.332 1.00 63.20 133 SER B N 1
ATOM 2265 C CA . SER B 1 133 ? 24.824 -15.251 37.630 1.00 62.94 133 SER B CA 1
ATOM 2266 C C . SER B 1 133 ? 25.312 -14.063 38.467 1.00 61.51 133 SER B C 1
ATOM 2267 O O . SER B 1 133 ? 26.476 -14.035 38.883 1.00 62.72 133 SER B O 1
ATOM 2270 N N . TYR B 1 134 ? 24.416 -13.109 38.745 1.00 58.83 134 TYR B N 1
ATOM 2271 C CA . TYR B 1 134 ? 24.717 -12.004 39.659 1.00 56.74 134 TYR B CA 1
ATOM 2272 C C . TYR B 1 134 ? 24.376 -12.372 41.102 1.00 56.82 134 TYR B C 1
ATOM 2273 O O . TYR B 1 134 ? 24.999 -11.870 42.038 1.00 56.17 134 TYR B O 1
ATOM 2282 N N . SER B 1 151 ? 37.012 3.366 52.372 1.00 34.36 151 SER B N 1
ATOM 2283 C CA . SER B 1 151 ? 35.725 3.156 51.671 1.00 32.87 151 SER B CA 1
ATOM 2284 C C . SER B 1 151 ? 35.455 4.151 50.535 1.00 31.37 151 SER B C 1
ATOM 2285 O O . SER B 1 151 ? 35.611 5.382 50.693 1.00 31.75 151 SER B O 1
ATOM 2288 N N . ILE B 1 152 ? 35.000 3.630 49.398 1.00 30.00 152 ILE B N 1
ATOM 2289 C CA . ILE B 1 152 ? 34.738 4.500 48.256 1.00 28.57 152 ILE B CA 1
ATOM 2290 C C . ILE B 1 152 ? 33.291 4.997 48.280 1.00 26.18 152 ILE B C 1
ATOM 2291 O O . ILE B 1 152 ? 32.890 5.735 47.401 1.00 24.79 152 ILE B O 1
ATOM 2296 N N . PHE B 1 153 ? 32.521 4.628 49.305 1.00 24.88 153 PHE B N 1
ATOM 2297 C CA . PHE B 1 153 ? 31.083 4.998 49.325 1.00 23.62 153 PHE B CA 1
ATOM 2298 C C . PHE B 1 153 ? 30.768 6.070 50.363 1.00 23.60 153 PHE B C 1
ATOM 2299 O O . PHE B 1 153 ? 31.250 6.006 51.499 1.00 24.97 153 PHE B O 1
ATOM 2307 N N . SER B 1 154 ? 30.028 7.110 49.973 1.00 21.12 154 SER B N 1
ATOM 2308 C CA . SER B 1 154 ? 29.845 8.261 50.864 1.00 21.53 154 SER B CA 1
ATOM 2309 C C . SER B 1 154 ? 28.626 8.063 51.797 1.00 20.94 154 SER B C 1
ATOM 2310 O O . SER B 1 154 ? 28.525 8.710 52.851 1.00 20.47 154 SER B O 1
ATOM 2313 N N . ARG B 1 155 ? 27.730 7.164 51.390 1.00 19.06 155 ARG B N 1
ATOM 2314 C CA . ARG B 1 155 ? 26.544 6.818 52.178 1.00 18.89 155 ARG B CA 1
ATOM 2315 C C . ARG B 1 155 ? 25.964 5.533 51.579 1.00 18.20 155 ARG B C 1
ATOM 2316 O O . ARG B 1 155 ? 26.434 5.091 50.542 1.00 18.78 155 ARG B O 1
ATOM 2324 N N . PRO B 1 156 ? 25.035 4.868 52.296 1.00 19.46 156 PRO B N 1
ATOM 2325 C CA . PRO B 1 156 ? 24.574 3.558 51.868 1.00 18.53 156 PRO B CA 1
ATOM 2326 C C . PRO B 1 156 ? 23.925 3.561 50.475 1.00 18.19 156 PRO B C 1
ATOM 2327 O O . PRO B 1 156 ? 23.260 4.550 50.085 1.00 17.32 156 PRO B O 1
ATOM 2331 N N . SER B 1 157 ? 24.108 2.486 49.719 1.00 17.81 157 SER B N 1
ATOM 2332 C CA . SER B 1 157 ? 23.385 2.395 48.441 1.00 17.91 157 SER B CA 1
ATOM 2333 C C . SER B 1 157 ? 21.895 2.060 48.667 1.00 18.02 157 SER B C 1
ATOM 2334 O O . SER B 1 157 ? 21.531 1.508 49.741 1.00 19.60 157 SER B O 1
ATOM 2337 N N . TYR B 1 158 ? 21.050 2.323 47.671 1.00 16.15 158 TYR B N 1
ATOM 2338 C CA . TYR B 1 158 ? 19.644 1.921 47.780 1.00 16.72 158 TYR B CA 1
ATOM 2339 C C . TYR B 1 158 ? 19.072 1.665 46.387 1.00 15.97 158 TYR B C 1
ATOM 2340 O O . TYR B 1 158 ? 19.601 2.144 45.386 1.00 15.44 158 TYR B O 1
ATOM 2349 N N . VAL B 1 159 ? 17.957 0.942 46.355 1.00 15.83 159 VAL B N 1
ATOM 2350 C CA . VAL B 1 159 ? 17.342 0.563 45.084 1.00 15.75 159 VAL B CA 1
ATOM 2351 C C . VAL B 1 159 ? 15.971 1.163 44.983 1.00 16.68 159 VAL B C 1
ATOM 2352 O O . VAL B 1 159 ? 15.222 1.148 45.976 1.00 18.23 159 VAL B O 1
ATOM 2356 N N . THR B 1 160 ? 15.620 1.630 43.778 1.00 15.06 160 THR B N 1
ATOM 2357 C CA . THR B 1 160 ? 14.288 2.140 43.523 1.00 16.14 160 THR B CA 1
ATOM 2358 C C . THR B 1 160 ? 13.754 1.394 42.294 1.00 15.52 160 THR B C 1
ATOM 2359 O O . THR B 1 160 ? 14.514 1.068 41.411 1.00 16.26 160 THR B O 1
ATOM 2363 N N . THR B 1 161 ? 12.459 1.070 42.303 1.00 16.48 161 THR B N 1
ATOM 2364 C CA . THR B 1 161 ? 11.852 0.396 41.133 1.00 17.07 161 THR B CA 1
ATOM 2365 C C . THR B 1 161 ? 10.629 1.144 40.615 1.00 15.91 161 THR B C 1
ATOM 2366 O O . THR B 1 161 ? 9.981 1.891 41.358 1.00 16.79 161 THR B O 1
ATOM 2370 N N . TYR B 1 162 ? 10.291 0.917 39.333 1.00 15.73 162 TYR B N 1
ATOM 2371 C CA . TYR B 1 162 ? 9.292 1.735 38.654 1.00 14.76 162 TYR B CA 1
ATOM 2372 C C . TYR B 1 162 ? 8.595 0.829 37.651 1.00 17.05 162 TYR B C 1
ATOM 2373 O O . TYR B 1 162 ? 9.236 -0.047 37.075 1.00 18.64 162 TYR B O 1
ATOM 2382 N N . PHE B 1 163 ? 7.313 1.082 37.423 1.00 17.60 163 PHE B N 1
ATOM 2383 C CA . PHE B 1 163 ? 6.474 0.254 36.541 1.00 18.74 163 PHE B CA 1
ATOM 2384 C C . PHE B 1 163 ? 6.001 1.085 35.384 1.00 20.07 163 PHE B C 1
ATOM 2385 O O . PHE B 1 163 ? 5.831 2.280 35.512 1.00 19.84 163 PHE B O 1
ATOM 2393 N N . ALA B 1 164 ? 5.727 0.438 34.255 1.00 21.09 164 ALA B N 1
ATOM 2394 C CA . ALA B 1 164 ? 5.194 1.155 33.119 1.00 22.50 164 ALA B CA 1
ATOM 2395 C C . ALA B 1 164 ? 3.835 1.754 33.463 1.00 24.35 164 ALA B C 1
ATOM 2396 O O . ALA B 1 164 ? 3.080 1.203 34.277 1.00 25.67 164 ALA B O 1
ATOM 2398 N N . VAL B 1 165 ? 3.547 2.907 32.879 1.00 26.95 165 VAL B N 1
ATOM 2399 C CA . VAL B 1 165 ? 2.316 3.609 33.136 1.00 29.85 165 VAL B CA 1
ATOM 2400 C C . VAL B 1 165 ? 1.356 3.265 32.002 1.00 32.51 165 VAL B C 1
ATOM 2401 O O . VAL B 1 165 ? 1.737 3.390 30.845 1.00 34.40 165 VAL B O 1
ATOM 2405 N N . MET C 1 1 ? 9.533 -19.810 22.413 1.00 31.36 1 MET C N 1
ATOM 2406 C CA . MET C 1 1 ? 9.098 -19.340 21.057 1.00 31.57 1 MET C CA 1
ATOM 2407 C C . MET C 1 1 ? 8.232 -20.310 20.259 1.00 28.62 1 MET C C 1
ATOM 2408 O O . MET C 1 1 ? 7.247 -19.849 19.733 1.00 29.18 1 MET C O 1
ATOM 2413 N N . LYS C 1 2 ? 8.610 -21.595 20.126 1.00 25.79 2 LYS C N 1
ATOM 2414 C CA . LYS C 1 2 ? 7.659 -22.619 19.659 1.00 23.74 2 LYS C CA 1
ATOM 2415 C C . LYS C 1 2 ? 7.345 -23.583 20.781 1.00 20.92 2 LYS C C 1
ATOM 2416 O O . LYS C 1 2 ? 8.157 -23.789 21.703 1.00 20.69 2 LYS C O 1
ATOM 2422 N N . VAL C 1 3 ? 6.161 -24.192 20.697 1.00 18.47 3 VAL C N 1
ATOM 2423 C CA . VAL C 1 3 ? 5.834 -25.308 21.554 1.00 17.26 3 VAL C CA 1
ATOM 2424 C C . VAL C 1 3 ? 5.320 -26.391 20.610 1.00 16.95 3 VAL C C 1
ATOM 2425 O O . VAL C 1 3 ? 4.435 -26.137 19.747 1.00 15.95 3 VAL C O 1
ATOM 2429 N N . TYR C 1 4 ? 5.867 -27.586 20.785 1.00 16.80 4 TYR C N 1
ATOM 2430 C CA . TYR C 1 4 ? 5.406 -28.779 20.082 1.00 15.43 4 TYR C CA 1
ATOM 2431 C C . TYR C 1 4 ? 4.758 -29.686 21.087 1.00 15.86 4 TYR C C 1
ATOM 2432 O O . TYR C 1 4 ? 5.263 -29.843 22.210 1.00 15.72 4 TYR C O 1
ATOM 2441 N N . ILE C 1 5 ? 3.623 -30.252 20.684 1.00 13.83 5 ILE C N 1
ATOM 2442 C CA . ILE C 1 5 ? 2.880 -31.186 21.563 1.00 13.81 5 ILE C CA 1
ATOM 2443 C C . ILE C 1 5 ? 2.723 -32.464 20.800 1.00 13.78 5 ILE C C 1
ATOM 2444 O O . ILE C 1 5 ? 2.478 -32.446 19.587 1.00 15.14 5 ILE C O 1
ATOM 2449 N N . THR C 1 6 ? 2.818 -33.581 21.518 1.00 12.80 6 THR C N 1
ATOM 2450 C CA . THR C 1 6 ? 2.428 -34.866 20.928 1.00 14.57 6 THR C CA 1
ATOM 2451 C C . THR C 1 6 ? 1.718 -35.717 21.963 1.00 13.43 6 THR C C 1
ATOM 2452 O O . THR C 1 6 ? 1.850 -35.453 23.154 1.00 14.42 6 THR C O 1
ATOM 2456 N N . TYR C 1 7 ? 0.873 -36.635 21.505 1.00 13.02 7 TYR C N 1
ATOM 2457 C CA . TYR C 1 7 ? 0.089 -37.487 22.399 1.00 14.17 7 TYR C CA 1
ATOM 2458 C C . TYR C 1 7 ? 0.403 -38.974 22.169 1.00 14.50 7 TYR C C 1
ATOM 2459 O O . TYR C 1 7 ? 0.710 -39.401 21.052 1.00 16.59 7 TYR C O 1
ATOM 2468 N N . GLY C 1 8 ? 0.256 -39.774 23.196 1.00 14.28 8 GLY C N 1
ATOM 2469 C CA . GLY C 1 8 ? 0.398 -41.211 22.947 1.00 15.97 8 GLY C CA 1
ATOM 2470 C C . GLY C 1 8 ? 0.517 -41.943 24.274 1.00 15.93 8 GLY C C 1
ATOM 2471 O O . GLY C 1 8 ? 0.365 -41.349 25.374 1.00 16.99 8 GLY C O 1
ATOM 2472 N N . THR C 1 9 ? 0.876 -43.209 24.196 1.00 16.81 9 THR C N 1
ATOM 2473 C CA . THR C 1 9 ? 1.052 -43.992 25.431 1.00 17.56 9 THR C CA 1
ATOM 2474 C C . THR C 1 9 ? 2.247 -43.460 26.209 1.00 18.86 9 THR C C 1
ATOM 2475 O O . THR C 1 9 ? 3.225 -43.002 25.638 1.00 19.82 9 THR C O 1
ATOM 2479 N N . ALA C 1 10 ? 2.150 -43.470 27.523 1.00 18.17 10 ALA C N 1
ATOM 2480 C CA . ALA C 1 10 ? 3.264 -42.999 28.307 1.00 20.68 10 ALA C CA 1
ATOM 2481 C C . ALA C 1 10 ? 4.581 -43.790 27.991 1.00 20.95 10 ALA C C 1
ATOM 2482 O O . ALA C 1 10 ? 5.668 -43.204 27.920 1.00 21.00 10 ALA C O 1
ATOM 2484 N N . ASP C 1 11 ? 4.476 -45.103 27.756 1.00 22.53 11 ASP C N 1
ATOM 2485 C CA . ASP C 1 11 ? 5.684 -45.887 27.440 1.00 24.29 11 ASP C CA 1
ATOM 2486 C C . ASP C 1 11 ? 6.327 -45.433 26.133 1.00 23.87 11 ASP C C 1
ATOM 2487 O O . ASP C 1 11 ? 7.558 -45.363 26.060 1.00 24.54 11 ASP C O 1
ATOM 2492 N N . PHE C 1 12 ? 5.523 -45.104 25.114 1.00 21.35 12 PHE C N 1
ATOM 2493 C CA . PHE C 1 12 ? 6.075 -44.557 23.876 1.00 21.67 12 PHE C CA 1
ATOM 2494 C C . PHE C 1 12 ? 6.724 -43.169 24.125 1.00 21.35 12 PHE C C 1
ATOM 2495 O O . PHE C 1 12 ? 7.835 -42.894 23.639 1.00 21.63 12 PHE C O 1
ATOM 2503 N N . LEU C 1 13 ? 6.008 -42.308 24.855 1.00 19.39 13 LEU C N 1
ATOM 2504 C CA . LEU C 1 13 ? 6.442 -40.926 25.018 1.00 19.66 13 LEU C CA 1
ATOM 2505 C C . LEU C 1 13 ? 7.703 -40.840 25.863 1.00 21.01 13 LEU C C 1
ATOM 2506 O O . LEU C 1 13 ? 8.573 -39.998 25.580 1.00 20.88 13 LEU C O 1
ATOM 2511 N N . LYS C 1 14 ? 7.831 -41.729 26.859 1.00 22.68 14 LYS C N 1
ATOM 2512 C CA . LYS C 1 14 ? 9.055 -41.828 27.705 1.00 26.02 14 LYS C CA 1
ATOM 2513 C C . LYS C 1 14 ? 10.337 -42.069 26.922 1.00 26.29 14 LYS C C 1
ATOM 2514 O O . LYS C 1 14 ? 11.387 -41.504 27.223 1.00 28.11 14 LYS C O 1
ATOM 2520 N N . THR C 1 15 ? 10.261 -42.895 25.886 1.00 28.09 15 THR C N 1
ATOM 2521 C CA . THR C 1 15 ? 11.425 -43.122 25.028 1.00 28.40 15 THR C CA 1
ATOM 2522 C C . THR C 1 15 ? 11.896 -41.837 24.330 1.00 28.40 15 THR C C 1
ATOM 2523 O O . THR C 1 15 ? 13.098 -41.651 24.139 1.00 28.76 15 THR C O 1
ATOM 2527 N N . ILE C 1 16 ? 10.966 -40.943 23.974 1.00 25.39 16 ILE C N 1
ATOM 2528 C CA . ILE C 1 16 ? 11.353 -39.694 23.346 1.00 24.28 16 ILE C CA 1
ATOM 2529 C C . ILE C 1 16 ? 12.075 -38.808 24.390 1.00 24.24 16 ILE C C 1
ATOM 2530 O O . ILE C 1 16 ? 13.057 -38.161 24.078 1.00 25.92 16 ILE C O 1
ATOM 2535 N N . VAL C 1 17 ? 11.564 -38.784 25.617 1.00 23.87 17 VAL C N 1
ATOM 2536 C CA . VAL C 1 17 ? 12.164 -37.977 26.681 1.00 24.90 17 VAL C CA 1
ATOM 2537 C C . VAL C 1 17 ? 13.613 -38.374 26.934 1.00 27.53 17 VAL C C 1
ATOM 2538 O O . VAL C 1 17 ? 14.509 -37.505 27.006 1.00 27.33 17 VAL C O 1
ATOM 2542 N N . LYS C 1 18 ? 13.828 -39.688 27.042 1.00 28.51 18 LYS C N 1
ATOM 2543 C CA . LYS C 1 18 ? 15.160 -40.265 27.286 1.00 31.20 18 LYS C CA 1
ATOM 2544 C C . LYS C 1 18 ? 16.104 -40.128 26.076 1.00 31.83 18 LYS C C 1
ATOM 2545 O O . LYS C 1 18 ? 17.335 -40.065 26.238 1.00 33.65 18 LYS C O 1
ATOM 2551 N N . LYS C 1 19 ? 15.550 -40.079 24.869 1.00 30.54 19 LYS C N 1
ATOM 2552 C CA . LYS C 1 19 ? 16.351 -39.875 23.645 1.00 31.05 19 LYS C CA 1
ATOM 2553 C C . LYS C 1 19 ? 16.910 -38.430 23.524 1.00 30.28 19 LYS C C 1
ATOM 2554 O O . LYS C 1 19 ? 17.908 -38.204 22.835 1.00 30.88 19 LYS C O 1
ATOM 2560 N N . HIS C 1 20 ? 16.256 -37.463 24.178 1.00 27.54 20 HIS C N 1
ATOM 2561 C CA . HIS C 1 20 ? 16.600 -36.056 24.046 1.00 27.23 20 HIS C CA 1
ATOM 2562 C C . HIS C 1 20 ? 16.781 -35.338 25.396 1.00 27.33 20 HIS C C 1
ATOM 2563 O O . HIS C 1 20 ? 16.047 -34.374 25.706 1.00 26.14 20 HIS C O 1
ATOM 2570 N N . PRO C 1 21 ? 17.739 -35.803 26.222 1.00 28.58 21 PRO C N 1
ATOM 2571 C CA . PRO C 1 21 ? 17.830 -35.313 27.599 1.00 29.58 21 PRO C CA 1
ATOM 2572 C C . PRO C 1 21 ? 18.164 -33.822 27.752 1.00 30.85 21 PRO C C 1
ATOM 2573 O O . PRO C 1 21 ? 17.876 -33.238 28.799 1.00 32.73 21 PRO C O 1
ATOM 2577 N N . SER C 1 22 ? 18.763 -33.202 26.748 1.00 30.70 22 SER C N 1
ATOM 2578 C CA . SER C 1 22 ? 19.108 -31.795 26.856 1.00 32.85 22 SER C CA 1
ATOM 2579 C C . SER C 1 22 ? 17.950 -30.870 26.453 1.00 31.48 22 SER C C 1
ATOM 2580 O O . SER C 1 22 ? 18.058 -29.635 26.557 1.00 33.23 22 SER C O 1
ATOM 2583 N N . GLU C 1 23 ? 16.853 -31.463 25.997 1.00 28.91 23 GLU C N 1
ATOM 2584 C CA . GLU C 1 23 ? 15.647 -30.698 25.684 1.00 27.27 23 GLU C CA 1
ATOM 2585 C C . GLU C 1 23 ? 14.705 -30.690 26.853 1.00 25.80 23 GLU C C 1
ATOM 2586 O O . GLU C 1 23 ? 14.634 -31.655 27.582 1.00 25.31 23 GLU C O 1
ATOM 2592 N N . ASN C 1 24 ? 13.969 -29.605 27.011 1.00 24.24 24 ASN C N 1
ATOM 2593 C CA . ASN C 1 24 ? 13.078 -29.520 28.150 1.00 24.24 24 ASN C CA 1
ATOM 2594 C C . ASN C 1 24 ? 11.750 -30.029 27.630 1.00 21.60 24 ASN C C 1
ATOM 2595 O O . ASN C 1 24 ? 10.984 -29.292 26.985 1.00 21.59 24 ASN C O 1
ATOM 2600 N N . ILE C 1 25 ? 11.538 -31.330 27.837 1.00 20.52 25 ILE C N 1
ATOM 2601 C CA . ILE C 1 25 ? 10.313 -32.006 27.406 1.00 18.18 25 ILE C CA 1
ATOM 2602 C C . ILE C 1 25 ? 9.523 -32.463 28.609 1.00 19.15 25 ILE C C 1
ATOM 2603 O O . ILE C 1 25 ? 10.021 -33.271 29.418 1.00 21.33 25 ILE C O 1
ATOM 2608 N N . LEU C 1 26 ? 8.294 -31.981 28.718 1.00 17.60 26 LEU C N 1
ATOM 2609 C CA . LEU C 1 26 ? 7.506 -32.273 29.912 1.00 17.57 26 LEU C CA 1
ATOM 2610 C C . LEU C 1 26 ? 6.517 -33.389 29.591 1.00 16.43 26 LEU C C 1
ATOM 2611 O O . LEU C 1 26 ? 5.794 -33.285 28.607 1.00 16.20 26 LEU C O 1
ATOM 2616 N N . LEU C 1 27 ? 6.530 -34.474 30.390 1.00 14.68 27 LEU C N 1
ATOM 2617 C CA . LEU C 1 27 ? 5.526 -35.550 30.176 1.00 16.57 27 LEU C CA 1
ATOM 2618 C C . LEU C 1 27 ? 4.497 -35.473 31.307 1.00 16.98 27 LEU C C 1
ATOM 2619 O O . LEU C 1 27 ? 4.882 -35.330 32.483 1.00 17.50 27 LEU C O 1
ATOM 2624 N N . MET C 1 28 ? 3.208 -35.555 30.965 1.00 14.94 28 MET C N 1
ATOM 2625 C CA . MET C 1 28 ? 2.112 -35.524 31.924 1.00 15.52 28 MET C CA 1
ATOM 2626 C C . MET C 1 28 ? 1.112 -36.625 31.450 1.00 16.17 28 MET C C 1
ATOM 2627 O O . MET C 1 28 ? 1.080 -36.985 30.279 1.00 16.21 28 MET C O 1
ATOM 2632 N N . GLN C 1 29 ? 0.335 -37.170 32.385 1.00 16.22 29 GLN C N 1
ATOM 2633 C CA . GLN C 1 29 ? -0.584 -38.257 32.092 1.00 15.86 29 GLN C CA 1
ATOM 2634 C C . GLN C 1 29 ? -2.029 -37.761 32.152 1.00 16.41 29 GLN C C 1
ATOM 2635 O O . GLN C 1 29 ? -2.460 -37.176 33.144 1.00 17.42 29 GLN C O 1
ATOM 2641 N N . GLY C 1 30 ? -2.778 -38.067 31.099 1.00 14.95 30 GLY C N 1
ATOM 2642 C CA . GLY C 1 30 ? -4.226 -37.798 31.010 1.00 16.32 30 GLY C CA 1
ATOM 2643 C C . GLY C 1 30 ? -5.057 -39.061 30.916 1.00 17.39 30 GLY C C 1
ATOM 2644 O O . GLY C 1 30 ? -4.525 -40.179 30.925 1.00 15.14 30 GLY C O 1
ATOM 2645 N N . GLN C 1 31 ? -6.371 -38.850 30.855 1.00 17.85 31 GLN C N 1
ATOM 2646 C CA . GLN C 1 31 ? -7.349 -39.917 30.807 1.00 20.86 31 GLN C CA 1
ATOM 2647 C C . GLN C 1 31 ? -7.254 -40.750 29.537 1.00 21.01 31 GLN C C 1
ATOM 2648 O O . GLN C 1 31 ? -7.349 -41.999 29.612 1.00 23.32 31 GLN C O 1
ATOM 2654 N N . GLU C 1 32 ? -7.095 -40.100 28.391 1.00 21.49 32 GLU C N 1
ATOM 2655 C CA . GLU C 1 32 ? -7.136 -40.850 27.146 1.00 24.33 32 GLU C CA 1
ATOM 2656 C C . GLU C 1 32 ? -5.743 -41.291 26.757 1.00 23.11 32 GLU C C 1
ATOM 2657 O O . GLU C 1 32 ? -5.575 -42.327 26.098 1.00 24.53 32 GLU C O 1
ATOM 2663 N N . ASN C 1 33 ? -4.752 -40.519 27.207 1.00 20.36 33 ASN C N 1
ATOM 2664 C CA . ASN C 1 33 ? -3.389 -40.705 26.761 1.00 19.64 33 ASN C CA 1
ATOM 2665 C C . ASN C 1 33 ? -2.501 -39.741 27.507 1.00 17.66 33 ASN C C 1
ATOM 2666 O O . ASN C 1 33 ? -2.976 -38.927 28.305 1.00 18.24 33 ASN C O 1
ATOM 2671 N N . ALA C 1 34 ? -1.214 -39.881 27.269 1.00 15.39 34 ALA C N 1
ATOM 2672 C CA . ALA C 1 34 ? -0.241 -38.985 27.897 1.00 13.87 34 ALA C CA 1
ATOM 2673 C C . ALA C 1 34 ? 0.122 -37.937 26.872 1.00 13.77 34 ALA C C 1
ATOM 2674 O O . ALA C 1 34 ? -0.192 -38.069 25.645 1.00 14.43 34 ALA C O 1
ATOM 2676 N N . ILE C 1 35 ? 0.741 -36.863 27.372 1.00 13.08 35 ILE C N 1
ATOM 2677 C CA . ILE C 1 35 ? 1.143 -35.736 26.560 1.00 13.24 35 ILE C CA 1
ATOM 2678 C C . ILE C 1 35 ? 2.611 -35.389 26.774 1.00 13.16 35 ILE C C 1
ATOM 2679 O O . ILE C 1 35 ? 3.145 -35.574 27.883 1.00 13.37 35 ILE C O 1
ATOM 2684 N N . LEU C 1 36 ? 3.287 -34.983 25.698 1.00 13.78 36 LEU C N 1
ATOM 2685 C CA . LEU C 1 36 ? 4.588 -34.319 25.811 1.00 14.02 36 LEU C CA 1
ATOM 2686 C C . LEU C 1 36 ? 4.442 -32.876 25.354 1.00 14.83 36 LEU C C 1
ATOM 2687 O O . LEU C 1 36 ? 3.820 -32.614 24.318 1.00 14.91 36 LEU C O 1
ATOM 2692 N N . ILE C 1 37 ? 5.054 -31.975 26.111 1.00 14.93 37 ILE C N 1
ATOM 2693 C CA . ILE C 1 37 ? 5.087 -30.557 25.796 1.00 15.02 37 ILE C CA 1
ATOM 2694 C C . ILE C 1 37 ? 6.553 -30.161 25.728 1.00 16.06 37 ILE C C 1
ATOM 2695 O O . ILE C 1 37 ? 7.280 -30.310 26.704 1.00 16.12 37 ILE C O 1
ATOM 2700 N N . HIS C 1 38 ? 6.981 -29.640 24.567 1.00 16.02 38 HIS C N 1
ATOM 2701 C CA . HIS C 1 38 ? 8.391 -29.250 24.351 1.00 17.50 38 HIS C CA 1
ATOM 2702 C C . HIS C 1 38 ? 8.443 -27.795 23.898 1.00 18.50 38 HIS C C 1
ATOM 2703 O O . HIS C 1 38 ? 7.935 -27.463 22.844 1.00 18.32 38 HIS C O 1
ATOM 2710 N N . GLU C 1 39 ? 9.006 -26.924 24.734 1.00 18.91 39 GLU C N 1
ATOM 2711 C CA . GLU C 1 39 ? 9.179 -25.508 24.355 1.00 19.17 39 GLU C CA 1
ATOM 2712 C C . GLU C 1 39 ? 10.601 -25.299 23.914 1.00 20.33 39 GLU C C 1
ATOM 2713 O O . GLU C 1 39 ? 11.559 -25.640 24.625 1.00 21.64 39 GLU C O 1
ATOM 2719 N N . THR C 1 40 ? 10.755 -24.730 22.735 1.00 21.49 40 THR C N 1
ATOM 2720 C CA . THR C 1 40 ? 12.093 -24.532 22.189 1.00 24.56 40 THR C CA 1
ATOM 2721 C C . THR C 1 40 ? 12.073 -23.443 21.152 1.00 25.44 40 THR C C 1
ATOM 2722 O O . THR C 1 40 ? 11.053 -23.214 20.549 1.00 25.39 40 THR C O 1
ATOM 2726 N N . SER C 1 41 ? 13.199 -22.768 20.939 1.00 28.93 41 SER C N 1
ATOM 2727 C CA . SER C 1 41 ? 13.288 -21.833 19.815 1.00 31.23 41 SER C CA 1
ATOM 2728 C C . SER C 1 41 ? 13.724 -22.624 18.591 1.00 31.65 41 SER C C 1
ATOM 2729 O O . SER C 1 41 ? 13.780 -22.070 17.493 1.00 34.75 41 SER C O 1
ATOM 2732 N N . GLY C 1 42 ? 14.024 -23.916 18.794 1.00 30.97 42 GLY C N 1
ATOM 2733 C CA . GLY C 1 42 ? 14.599 -24.794 17.781 1.00 30.17 42 GLY C CA 1
ATOM 2734 C C . GLY C 1 42 ? 13.594 -25.701 17.090 1.00 29.23 42 GLY C C 1
ATOM 2735 O O . GLY C 1 42 ? 12.386 -25.412 17.047 1.00 28.43 42 GLY C O 1
ATOM 2736 N N . ASP C 1 43 ? 14.083 -26.822 16.574 1.00 29.22 43 ASP C N 1
ATOM 2737 C CA . ASP C 1 43 ? 13.236 -27.715 15.775 1.00 28.64 43 ASP C CA 1
ATOM 2738 C C . ASP C 1 43 ? 12.564 -28.800 16.603 1.00 26.50 43 ASP C C 1
ATOM 2739 O O . ASP C 1 43 ? 13.025 -29.184 17.681 1.00 25.37 43 ASP C O 1
ATOM 2744 N N . THR C 1 44 ? 11.450 -29.310 16.097 1.00 22.97 44 THR C N 1
ATOM 2745 C CA . THR C 1 44 ? 10.800 -30.367 16.821 1.00 22.43 44 THR C CA 1
ATOM 2746 C C . THR C 1 44 ? 11.600 -31.654 16.814 1.00 23.18 44 THR C C 1
ATOM 2747 O O . THR C 1 44 ? 12.381 -31.952 15.881 1.00 24.98 44 THR C O 1
ATOM 2751 N N . VAL C 1 45 ? 11.383 -32.426 17.865 1.00 23.19 45 VAL C N 1
ATOM 2752 C CA . VAL C 1 45 ? 11.976 -33.720 18.025 1.00 25.40 45 VAL C CA 1
ATOM 2753 C C . VAL C 1 45 ? 10.903 -34.833 17.917 1.00 25.15 45 VAL C C 1
ATOM 2754 O O . VAL C 1 45 ? 11.211 -36.030 18.040 1.00 25.94 45 VAL C O 1
ATOM 2758 N N . PHE C 1 46 ? 9.664 -34.441 17.601 1.00 22.82 46 PHE C N 1
ATOM 2759 C CA . PHE C 1 46 ? 8.538 -35.379 17.547 1.00 22.33 46 PHE C CA 1
ATOM 2760 C C . PHE C 1 46 ? 8.211 -35.756 16.105 1.00 24.16 46 PHE C C 1
ATOM 2761 O O . PHE C 1 46 ? 8.401 -34.930 15.186 1.00 23.60 46 PHE C O 1
ATOM 2769 N N . GLN C 1 47 ? 7.751 -37.004 15.925 1.00 26.09 47 GLN C N 1
ATOM 2770 C CA . GLN C 1 47 ? 7.129 -37.466 14.693 1.00 28.86 47 GLN C CA 1
ATOM 2771 C C . GLN C 1 47 ? 5.689 -36.854 14.562 1.00 27.95 47 GLN C C 1
ATOM 2772 O O . GLN C 1 47 ? 4.852 -37.004 15.463 1.00 28.27 47 GLN C O 1
ATOM 2778 N N . ALA C 1 48 ? 5.442 -36.093 13.484 1.00 28.40 48 ALA C N 1
ATOM 2779 C CA . ALA C 1 48 ? 4.172 -35.345 13.277 1.00 26.60 48 ALA C CA 1
ATOM 2780 C C . ALA C 1 48 ? 3.582 -34.630 14.516 1.00 25.27 48 ALA C C 1
ATOM 2781 O O . ALA C 1 48 ? 2.470 -34.953 14.962 1.00 27.04 48 ALA C O 1
ATOM 2783 N N . PRO C 1 49 ? 4.297 -33.658 15.060 1.00 22.85 49 PRO C N 1
ATOM 2784 C CA . PRO C 1 49 ? 3.790 -32.945 16.244 1.00 20.43 49 PRO C CA 1
ATOM 2785 C C . PRO C 1 49 ? 2.570 -32.052 15.927 1.00 19.32 49 PRO C C 1
ATOM 2786 O O . PRO C 1 49 ? 2.192 -31.899 14.751 1.00 20.84 49 PRO C O 1
ATOM 2790 N N . HIS C 1 50 ? 1.942 -31.534 16.971 1.00 17.27 50 HIS C N 1
ATOM 2791 C CA . HIS C 1 50 ? 1.158 -30.322 16.888 1.00 16.93 50 HIS C CA 1
ATOM 2792 C C . HIS C 1 50 ? 2.095 -29.171 17.200 1.00 15.84 50 HIS C C 1
ATOM 2793 O O . HIS C 1 50 ? 2.647 -29.112 18.285 1.00 14.47 50 HIS C O 1
ATOM 2800 N N . ALA C 1 51 ? 2.222 -28.230 16.261 1.00 17.23 51 ALA C N 1
ATOM 2801 C CA . ALA C 1 51 ? 3.151 -27.111 16.372 1.00 16.08 51 ALA C CA 1
ATOM 2802 C C . ALA C 1 51 ? 2.427 -25.828 16.706 1.00 15.98 51 ALA C C 1
ATOM 2803 O O . ALA C 1 51 ? 1.354 -25.575 16.161 1.00 16.01 51 ALA C O 1
ATOM 2805 N N . TYR C 1 52 ? 3.030 -25.042 17.596 1.00 15.45 52 TYR C N 1
ATOM 2806 C CA . TYR C 1 52 ? 2.428 -23.785 18.076 1.00 14.60 52 TYR C CA 1
ATOM 2807 C C . TYR C 1 52 ? 3.473 -22.696 18.142 1.00 15.68 52 TYR C C 1
ATOM 2808 O O . TYR C 1 52 ? 4.669 -22.961 18.418 1.00 17.96 52 TYR C O 1
ATOM 2817 N N . GLU C 1 53 ? 3.030 -21.476 17.893 1.00 16.36 53 GLU C N 1
ATOM 2818 C CA . GLU C 1 53 ? 3.828 -20.285 18.283 1.00 17.21 53 GLU C CA 1
ATOM 2819 C C . GLU C 1 53 ? 3.352 -19.738 19.624 1.00 18.28 53 GLU C C 1
ATOM 2820 O O . GLU C 1 53 ? 2.161 -19.728 19.901 1.00 17.30 53 GLU C O 1
ATOM 2826 N N . VAL C 1 54 ? 4.283 -19.340 20.491 1.00 18.25 54 VAL C N 1
ATOM 2827 C CA . VAL C 1 54 ? 3.921 -18.765 21.783 1.00 18.80 54 VAL C CA 1
ATOM 2828 C C . VAL C 1 54 ? 3.570 -17.290 21.584 1.00 19.75 54 VAL C C 1
ATOM 2829 O O . VAL C 1 54 ? 4.413 -16.489 21.137 1.00 21.30 54 VAL C O 1
ATOM 2833 N N . ILE C 1 55 ? 2.335 -16.928 21.893 1.00 18.72 55 ILE C N 1
ATOM 2834 C CA . ILE C 1 55 ? 1.890 -15.532 21.748 1.00 21.57 55 ILE C CA 1
ATOM 2835 C C . ILE C 1 55 ? 1.787 -14.781 23.092 1.00 22.83 55 ILE C C 1
ATOM 2836 O O . ILE C 1 55 ? 1.755 -13.545 23.113 1.00 22.58 55 ILE C O 1
ATOM 2841 N N . ASP C 1 56 ? 1.785 -15.526 24.195 1.00 21.53 56 ASP C N 1
ATOM 2842 C CA . ASP C 1 56 ? 1.921 -14.921 25.515 1.00 23.76 56 ASP C CA 1
ATOM 2843 C C . ASP C 1 56 ? 2.460 -15.970 26.481 1.00 22.42 56 ASP C C 1
ATOM 2844 O O . ASP C 1 56 ? 2.220 -17.166 26.335 1.00 21.09 56 ASP C O 1
ATOM 2849 N N . GLN C 1 57 ? 3.236 -15.530 27.461 1.00 21.41 57 GLN C N 1
ATOM 2850 C CA . GLN C 1 57 ? 3.829 -16.494 28.351 1.00 20.35 57 GLN C CA 1
ATOM 2851 C C . GLN C 1 57 ? 4.193 -15.827 29.676 1.00 20.40 57 GLN C C 1
ATOM 2852 O O . GLN C 1 57 ? 4.594 -14.648 29.697 1.00 20.87 57 GLN C O 1
ATOM 2858 N N . VAL C 1 58 ? 4.077 -16.588 30.757 1.00 19.50 58 VAL C N 1
ATOM 2859 C CA . VAL C 1 58 ? 4.586 -16.189 32.074 1.00 20.95 58 VAL C CA 1
ATOM 2860 C C . VAL C 1 58 ? 5.044 -17.509 32.725 1.00 20.88 58 VAL C C 1
ATOM 2861 O O . VAL C 1 58 ? 4.348 -18.533 32.632 1.00 19.62 58 VAL C O 1
ATOM 2865 N N . GLY C 1 59 ? 6.198 -17.494 33.383 1.00 21.50 59 GLY C N 1
ATOM 2866 C CA . GLY C 1 59 ? 6.631 -18.662 34.148 1.00 23.01 59 GLY C CA 1
ATOM 2867 C C . GLY C 1 59 ? 7.413 -19.710 33.373 1.00 24.26 59 GLY C C 1
ATOM 2868 O O . GLY C 1 59 ? 7.487 -19.687 32.122 1.00 24.06 59 GLY C O 1
ATOM 2869 N N . GLU C 1 60 ? 8.027 -20.622 34.112 1.00 25.06 60 GLU C N 1
ATOM 2870 C CA . GLU C 1 60 ? 8.862 -21.641 33.480 1.00 26.05 60 GLU C CA 1
ATOM 2871 C C . GLU C 1 60 ? 8.096 -22.949 33.438 1.00 24.09 60 GLU C C 1
ATOM 2872 O O . GLU C 1 60 ? 7.291 -23.210 34.311 1.00 24.06 60 GLU C O 1
ATOM 2878 N N . ILE C 1 61 ? 8.372 -23.753 32.422 1.00 22.98 61 ILE C N 1
ATOM 2879 C CA . ILE C 1 61 ? 7.771 -25.097 32.287 1.00 21.58 61 ILE C CA 1
ATOM 2880 C C . ILE C 1 61 ? 8.777 -26.027 32.977 1.00 22.69 61 ILE C C 1
ATOM 2881 O O . ILE C 1 61 ? 9.873 -26.265 32.455 1.00 22.94 61 ILE C O 1
ATOM 2886 N N . LYS C 1 62 ? 8.475 -26.460 34.200 1.00 23.47 62 LYS C N 1
ATOM 2887 C CA . LYS C 1 62 ? 9.462 -27.220 34.966 1.00 26.00 62 LYS C CA 1
ATOM 2888 C C . LYS C 1 62 ? 8.904 -28.569 35.406 1.00 25.07 62 LYS C C 1
ATOM 2889 O O . LYS C 1 62 ? 8.794 -29.489 34.564 1.00 24.58 62 LYS C O 1
ATOM 2895 N N . HIS C 1 63 ? 8.516 -28.693 36.679 1.00 25.00 63 HIS C N 1
ATOM 2896 C CA . HIS C 1 63 ? 7.886 -29.953 37.145 1.00 24.42 63 HIS C CA 1
ATOM 2897 C C . HIS C 1 63 ? 6.502 -29.765 37.815 1.00 22.66 63 HIS C C 1
ATOM 2898 O O . HIS C 1 63 ? 6.317 -30.020 39.025 1.00 22.44 63 HIS C O 1
ATOM 2905 N N . PRO C 1 64 ? 5.503 -29.321 37.030 1.00 21.18 64 PRO C N 1
ATOM 2906 C CA . PRO C 1 64 ? 4.199 -29.031 37.602 1.00 19.95 64 PRO C CA 1
ATOM 2907 C C . PRO C 1 64 ? 3.486 -30.275 38.061 1.00 20.10 64 PRO C C 1
ATOM 2908 O O . PRO C 1 64 ? 3.675 -31.367 37.480 1.00 19.23 64 PRO C O 1
ATOM 2912 N N . GLY C 1 65 ? 2.617 -30.115 39.056 1.00 19.22 65 GLY C N 1
ATOM 2913 C CA . GLY C 1 65 ? 1.801 -31.219 39.494 1.00 19.34 65 GLY C CA 1
ATOM 2914 C C . GLY C 1 65 ? 0.603 -31.463 38.576 1.00 18.45 65 GLY C C 1
ATOM 2915 O O . GLY C 1 65 ? 0.088 -32.583 38.521 1.00 18.99 65 GLY C O 1
ATOM 2916 N N . PHE C 1 66 ? 0.144 -30.410 37.910 1.00 18.51 66 PHE C N 1
ATOM 2917 C CA . PHE C 1 66 ? -1.133 -30.442 37.188 1.00 18.43 66 PHE C CA 1
ATOM 2918 C C . PHE C 1 66 ? -1.081 -29.503 35.993 1.00 17.66 66 PHE C C 1
ATOM 2919 O O . PHE C 1 66 ? -0.494 -28.394 36.047 1.00 16.72 66 PHE C O 1
ATOM 2927 N N . ALA C 1 67 ? -1.640 -29.958 34.890 1.00 15.75 67 ALA C N 1
ATOM 2928 C CA . ALA C 1 67 ? -1.709 -29.121 33.704 1.00 15.92 67 ALA C CA 1
ATOM 2929 C C . ALA C 1 67 ? -3.157 -29.074 33.172 1.00 16.80 67 ALA C C 1
ATOM 2930 O O . ALA C 1 67 ? -3.889 -30.080 33.181 1.00 15.71 67 ALA C O 1
ATOM 2932 N N . VAL C 1 68 ? -3.559 -27.899 32.684 1.00 17.17 68 VAL C N 1
ATOM 2933 C CA . VAL C 1 68 ? -4.888 -27.714 32.139 1.00 17.42 68 VAL C CA 1
ATOM 2934 C C . VAL C 1 68 ? -4.752 -27.088 30.787 1.00 16.77 68 VAL C C 1
ATOM 2935 O O . VAL C 1 68 ? -4.027 -26.064 30.632 1.00 16.33 68 VAL C O 1
ATOM 2939 N N . LEU C 1 69 ? -5.378 -27.719 29.777 1.00 16.16 69 LEU C N 1
ATOM 2940 C CA . LEU C 1 69 ? -5.369 -27.121 28.430 1.00 15.65 69 LEU C CA 1
ATOM 2941 C C . LEU C 1 69 ? -6.790 -26.708 28.035 1.00 15.65 69 LEU C C 1
ATOM 2942 O O . LEU C 1 69 ? -7.706 -27.572 27.989 1.00 14.97 69 LEU C O 1
ATOM 2947 N N . ALA C 1 70 ? -6.997 -25.414 27.753 1.00 14.23 70 ALA C N 1
ATOM 2948 C CA . ALA C 1 70 ? -8.245 -24.958 27.149 1.00 14.02 70 ALA C CA 1
ATOM 2949 C C . ALA C 1 70 ? -8.029 -25.019 25.648 1.00 14.03 70 ALA C C 1
ATOM 2950 O O . ALA C 1 70 ? -7.152 -24.365 25.117 1.00 15.67 70 ALA C O 1
ATOM 2952 N N . ASN C 1 71 ? -8.850 -25.825 24.961 1.00 13.23 71 ASN C N 1
ATOM 2953 C CA . ASN C 1 71 ? -8.669 -26.125 23.552 1.00 14.14 71 ASN C CA 1
ATOM 2954 C C . ASN C 1 71 ? -9.753 -25.422 22.763 1.00 14.58 71 ASN C C 1
ATOM 2955 O O . ASN C 1 71 ? -10.897 -25.868 22.750 1.00 15.26 71 ASN C O 1
ATOM 2960 N N . ILE C 1 72 ? -9.416 -24.263 22.207 1.00 14.36 72 ILE C N 1
ATOM 2961 C CA . ILE C 1 72 ? -10.409 -23.289 21.709 1.00 14.82 72 ILE C CA 1
ATOM 2962 C C . ILE C 1 72 ? -10.284 -23.160 20.194 1.00 14.36 72 ILE C C 1
ATOM 2963 O O . ILE C 1 72 ? -9.280 -22.661 19.691 1.00 14.58 72 ILE C O 1
ATOM 2968 N N . ALA C 1 73 ? -11.278 -23.672 19.466 1.00 15.10 73 ALA C N 1
ATOM 2969 C CA . ALA C 1 73 ? -11.279 -23.651 17.981 1.00 16.14 73 ALA C CA 1
ATOM 2970 C C . ALA C 1 73 ? -11.689 -22.288 17.477 1.00 17.31 73 ALA C C 1
ATOM 2971 O O . ALA C 1 73 ? -12.795 -21.846 17.794 1.00 18.50 73 ALA C O 1
ATOM 2973 N N . VAL C 1 74 ? -10.832 -21.648 16.666 1.00 16.42 74 VAL C N 1
ATOM 2974 C CA . VAL C 1 74 ? -11.059 -20.243 16.241 1.00 16.23 74 VAL C CA 1
ATOM 2975 C C . VAL C 1 74 ? -11.070 -20.243 14.727 1.00 17.12 74 VAL C C 1
ATOM 2976 O O . VAL C 1 74 ? -10.193 -20.822 14.130 1.00 17.04 74 VAL C O 1
ATOM 2980 N N . THR C 1 75 ? -12.019 -19.539 14.117 1.00 17.65 75 THR C N 1
ATOM 2981 C CA . THR C 1 75 ? -12.045 -19.473 12.668 1.00 18.34 75 THR C CA 1
ATOM 2982 C C . THR C 1 75 ? -10.882 -18.644 12.176 1.00 19.03 75 THR C C 1
ATOM 2983 O O . THR C 1 75 ? -10.334 -17.836 12.909 1.00 17.82 75 THR C O 1
ATOM 2987 N N . GLN C 1 76 ? -10.520 -18.817 10.908 1.00 18.68 76 GLN C N 1
ATOM 2988 C CA . GLN C 1 76 ? -9.378 -18.080 10.351 1.00 20.49 76 GLN C CA 1
ATOM 2989 C C . GLN C 1 76 ? -9.644 -16.574 10.466 1.00 22.49 76 GLN C C 1
ATOM 2990 O O . GLN C 1 76 ? -8.767 -15.795 10.900 1.00 23.27 76 GLN C O 1
ATOM 2996 N N . GLU C 1 77 ? -10.872 -16.187 10.191 1.00 22.17 77 GLU C N 1
ATOM 2997 C CA . GLU C 1 77 ? -11.255 -14.774 10.261 1.00 25.11 77 GLU C CA 1
ATOM 2998 C C . GLU C 1 77 ? -11.211 -14.208 11.692 1.00 25.00 77 GLU C C 1
ATOM 2999 O O . GLU C 1 77 ? -10.889 -13.023 11.900 1.00 26.65 77 GLU C O 1
ATOM 3005 N N . GLY C 1 78 ? -11.468 -15.073 12.665 1.00 23.03 78 GLY C N 1
ATOM 3006 C CA . GLY C 1 78 ? -11.529 -14.690 14.070 1.00 22.58 78 GLY C CA 1
ATOM 3007 C C . GLY C 1 78 ? -10.174 -14.573 14.756 1.00 22.40 78 GLY C C 1
ATOM 3008 O O . GLY C 1 78 ? -10.098 -14.054 15.889 1.00 22.52 78 GLY C O 1
ATOM 3009 N N . ARG C 1 79 ? -9.119 -15.068 14.101 1.00 21.40 79 ARG C N 1
ATOM 3010 C CA . ARG C 1 79 ? -7.795 -15.148 14.737 1.00 21.96 79 ARG C CA 1
ATOM 3011 C C . ARG C 1 79 ? -7.260 -13.776 15.244 1.00 23.36 79 ARG C C 1
ATOM 3012 O O . ARG C 1 79 ? -6.909 -13.651 16.442 1.00 22.44 79 ARG C O 1
ATOM 3020 N N . PRO C 1 80 ? -7.241 -12.750 14.373 1.00 23.95 80 PRO C N 1
ATOM 3021 C CA . PRO C 1 80 ? -6.747 -11.438 14.783 1.00 25.24 80 PRO C CA 1
ATOM 3022 C C . PRO C 1 80 ? -7.517 -10.901 16.005 1.00 26.30 80 PRO C C 1
ATOM 3023 O O . PRO C 1 80 ? -6.881 -10.448 16.967 1.00 26.05 80 PRO C O 1
ATOM 3027 N N . LEU C 1 81 ? -8.853 -10.977 15.995 1.00 26.13 81 LEU C N 1
ATOM 3028 C CA . LEU C 1 81 ? -9.647 -10.524 17.142 1.00 27.58 81 LEU C CA 1
ATOM 3029 C C . LEU C 1 81 ? -9.357 -11.316 18.414 1.00 25.79 81 LEU C C 1
ATOM 3030 O O . LEU C 1 81 ? -9.177 -10.736 19.487 1.00 26.13 81 LEU C O 1
ATOM 3035 N N . PHE C 1 82 ? -9.315 -12.635 18.292 1.00 23.02 82 PHE C N 1
ATOM 3036 C CA . PHE C 1 82 ? -9.053 -13.502 19.432 1.00 21.90 82 PHE C CA 1
ATOM 3037 C C . PHE C 1 82 ? -7.668 -13.215 20.026 1.00 21.70 82 PHE C C 1
ATOM 3038 O O . PHE C 1 82 ? -7.521 -13.086 21.271 1.00 22.95 82 PHE C O 1
ATOM 3046 N N . GLU C 1 83 ? -6.653 -13.122 19.163 1.00 22.05 83 GLU C N 1
ATOM 3047 C CA . GLU C 1 83 ? -5.295 -12.892 19.675 1.00 22.87 83 GLU C CA 1
ATOM 3048 C C . GLU C 1 83 ? -5.179 -11.524 20.353 1.00 24.94 83 GLU C C 1
ATOM 3049 O O . GLU C 1 83 ? -4.540 -11.363 21.418 1.00 25.12 83 GLU C O 1
ATOM 3055 N N . ASN C 1 84 ? -5.813 -10.530 19.739 1.00 25.71 84 ASN C N 1
ATOM 3056 C CA . ASN C 1 84 ? -5.786 -9.189 20.314 1.00 29.78 84 ASN C CA 1
ATOM 3057 C C . ASN C 1 84 ? -6.331 -9.140 21.759 1.00 30.89 84 ASN C C 1
ATOM 3058 O O . ASN C 1 84 ? -5.812 -8.403 22.590 1.00 31.36 84 ASN C O 1
ATOM 3063 N N . LYS C 1 85 ? -7.344 -9.947 22.069 1.00 31.29 85 LYS C N 1
ATOM 3064 C CA . LYS C 1 85 ? -7.866 -10.005 23.446 1.00 32.69 85 LYS C CA 1
ATOM 3065 C C . LYS C 1 85 ? -6.826 -10.358 24.537 1.00 33.60 85 LYS C C 1
ATOM 3066 O O . LYS C 1 85 ? -6.967 -9.916 25.665 1.00 33.35 85 LYS C O 1
ATOM 3072 N N . PHE C 1 86 ? -5.793 -11.143 24.219 1.00 34.97 86 PHE C N 1
ATOM 3073 C CA . PHE C 1 86 ? -4.759 -11.475 25.236 1.00 36.37 86 PHE C CA 1
ATOM 3074 C C . PHE C 1 86 ? -3.882 -10.314 25.728 1.00 39.50 86 PHE C C 1
ATOM 3075 O O . PHE C 1 86 ? -3.305 -10.357 26.828 1.00 40.26 86 PHE C O 1
ATOM 3083 N N . LYS C 1 87 ? -3.860 -9.221 24.957 1.00 41.26 87 LYS C N 1
ATOM 3084 C CA . LYS C 1 87 ? -3.143 -8.018 25.338 1.00 43.67 87 LYS C CA 1
ATOM 3085 C C . LYS C 1 87 ? -3.879 -7.331 26.489 1.00 44.90 87 LYS C C 1
ATOM 3086 O O . LYS C 1 87 ? -3.278 -6.557 27.253 1.00 46.24 87 LYS C O 1
ATOM 3092 N N . ASN C 1 88 ? -5.174 -7.631 26.616 1.00 44.45 88 ASN C N 1
ATOM 3093 C CA . ASN C 1 88 ? -6.034 -7.030 27.623 1.00 45.41 88 ASN C CA 1
ATOM 3094 C C . ASN C 1 88 ? -6.459 -8.045 28.652 1.00 44.16 88 ASN C C 1
ATOM 3095 O O . ASN C 1 88 ? -7.385 -7.800 29.440 1.00 44.86 88 ASN C O 1
ATOM 3100 N N . ARG C 1 89 ? -5.802 -9.207 28.638 1.00 41.51 89 ARG C N 1
ATOM 3101 C CA . ARG C 1 89 ? -6.088 -10.175 29.654 1.00 39.45 89 ARG C CA 1
ATOM 3102 C C . ARG C 1 89 ? -5.826 -9.549 31.006 1.00 40.21 89 ARG C C 1
ATOM 3103 O O . ARG C 1 89 ? -5.003 -8.629 31.139 1.00 41.65 89 ARG C O 1
ATOM 3111 N N . ALA C 1 90 ? -6.564 -9.991 32.010 1.00 40.24 90 ALA C N 1
ATOM 3112 C CA . ALA C 1 90 ? -6.514 -9.316 33.285 1.00 40.71 90 ALA C CA 1
ATOM 3113 C C . ALA C 1 90 ? -5.071 -9.328 33.788 1.00 40.45 90 ALA C C 1
ATOM 3114 O O . ALA C 1 90 ? -4.587 -8.335 34.355 1.00 42.05 90 ALA C O 1
ATOM 3116 N N . GLY C 1 91 ? -4.372 -10.431 33.535 1.00 37.42 91 GLY C N 1
ATOM 3117 C CA . GLY C 1 91 ? -3.060 -10.649 34.103 1.00 35.62 91 GLY C CA 1
ATOM 3118 C C . GLY C 1 91 ? -3.129 -10.997 35.572 1.00 35.78 91 GLY C C 1
ATOM 3119 O O . GLY C 1 91 ? -2.224 -10.665 36.326 1.00 35.38 91 GLY C O 1
ATOM 3120 N N . LYS C 1 92 ? -4.206 -11.671 35.979 1.00 33.86 92 LYS C N 1
ATOM 3121 C CA . LYS C 1 92 ? -4.375 -12.088 37.355 1.00 34.55 92 LYS C CA 1
ATOM 3122 C C . LYS C 1 92 ? -3.960 -13.533 37.621 1.00 31.53 92 LYS C C 1
ATOM 3123 O O . LYS C 1 92 ? -3.381 -13.848 38.669 1.00 31.42 92 LYS C O 1
ATOM 3129 N N . VAL C 1 93 ? -4.223 -14.407 36.648 1.00 28.93 93 VAL C N 1
ATOM 3130 C CA . VAL C 1 93 ? -3.986 -15.806 36.853 1.00 26.16 93 VAL C CA 1
ATOM 3131 C C . VAL C 1 93 ? -2.567 -16.069 37.328 1.00 25.51 93 VAL C C 1
ATOM 3132 O O . VAL C 1 93 ? -2.359 -16.935 38.159 1.00 25.18 93 VAL C O 1
ATOM 3136 N N . GLU C 1 94 ? -1.582 -15.350 36.776 1.00 24.75 94 GLU C N 1
ATOM 3137 C CA . GLU C 1 94 ? -0.187 -15.682 37.098 1.00 24.58 94 GLU C CA 1
ATOM 3138 C C . GLU C 1 94 ? 0.142 -15.279 38.526 1.00 25.81 94 GLU C C 1
ATOM 3139 O O . GLU C 1 94 ? 1.192 -15.646 39.060 1.00 25.68 94 GLU C O 1
ATOM 3145 N N . ASN C 1 95 ? -0.759 -14.523 39.137 1.00 26.39 95 ASN C N 1
ATOM 3146 C CA . ASN C 1 95 ? -0.542 -14.135 40.552 1.00 27.42 95 ASN C CA 1
ATOM 3147 C C . ASN C 1 95 ? -1.310 -14.967 41.581 1.00 28.37 95 ASN C C 1
ATOM 3148 O O . ASN C 1 95 ? -1.254 -14.659 42.778 1.00 28.96 95 ASN C O 1
ATOM 3153 N N . GLU C 1 96 ? -1.969 -16.040 41.133 1.00 28.29 96 GLU C N 1
ATOM 3154 C CA . GLU C 1 96 ? -2.723 -16.948 42.048 1.00 29.44 96 GLU C CA 1
ATOM 3155 C C . GLU C 1 96 ? -1.821 -17.942 42.733 1.00 29.86 96 GLU C C 1
ATOM 3156 O O . GLU C 1 96 ? -0.821 -18.378 42.169 1.00 29.94 96 GLU C O 1
ATOM 3162 N N . PRO C 1 97 ? -2.147 -18.307 43.995 1.00 30.35 97 PRO C N 1
ATOM 3163 C CA . PRO C 1 97 ? -1.297 -19.268 44.682 1.00 30.39 97 PRO C CA 1
ATOM 3164 C C . PRO C 1 97 ? -1.226 -20.574 43.899 1.00 27.79 97 PRO C C 1
ATOM 3165 O O . PRO C 1 97 ? -2.245 -21.069 43.422 1.00 27.80 97 PRO C O 1
ATOM 3169 N N . GLY C 1 98 ? -0.023 -21.121 43.776 1.00 27.28 98 GLY C N 1
ATOM 3170 C CA . GLY C 1 98 ? 0.113 -22.452 43.191 1.00 25.02 98 GLY C CA 1
ATOM 3171 C C . GLY C 1 98 ? 0.269 -22.399 41.675 1.00 22.74 98 GLY C C 1
ATOM 3172 O O . GLY C 1 98 ? 0.491 -23.429 41.065 1.00 21.09 98 GLY C O 1
ATOM 3173 N N . PHE C 1 99 ? 0.102 -21.212 41.085 1.00 22.83 99 PHE C N 1
ATOM 3174 C CA . PHE C 1 99 ? 0.358 -21.013 39.647 1.00 20.87 99 PHE C CA 1
ATOM 3175 C C . PHE C 1 99 ? 1.830 -21.258 39.361 1.00 21.67 99 PHE C C 1
ATOM 3176 O O . PHE C 1 99 ? 2.695 -20.812 40.149 1.00 22.66 99 PHE C O 1
ATOM 3184 N N . GLU C 1 100 ? 2.137 -21.942 38.248 1.00 19.55 100 GLU C N 1
ATOM 3185 C CA . GLU C 1 100 ? 3.534 -22.090 37.810 1.00 21.17 100 GLU C CA 1
ATOM 3186 C C . GLU C 1 100 ? 3.794 -21.410 36.479 1.00 20.76 100 GLU C C 1
ATOM 3187 O O . GLU C 1 100 ? 4.773 -20.682 36.328 1.00 20.17 100 GLU C O 1
ATOM 3193 N N . ALA C 1 101 ? 2.937 -21.648 35.498 1.00 19.32 101 ALA C N 1
ATOM 3194 C CA . ALA C 1 101 ? 3.172 -21.065 34.171 1.00 19.27 101 ALA C CA 1
ATOM 3195 C C . ALA C 1 101 ? 1.910 -20.999 33.298 1.00 18.25 101 ALA C C 1
ATOM 3196 O O . ALA C 1 101 ? 0.967 -21.792 33.512 1.00 19.69 101 ALA C O 1
ATOM 3198 N N . ILE C 1 102 ? 1.902 -20.073 32.336 1.00 16.95 102 ILE C N 1
ATOM 3199 C CA . ILE C 1 102 ? 0.875 -19.999 31.281 1.00 15.83 102 ILE C CA 1
ATOM 3200 C C . ILE C 1 102 ? 1.538 -19.848 29.924 1.00 14.09 102 ILE C C 1
ATOM 3201 O O . ILE C 1 102 ? 2.551 -19.143 29.808 1.00 15.29 102 ILE C O 1
ATOM 3206 N N . ARG C 1 103 ? 0.985 -20.537 28.912 1.00 14.40 103 ARG C N 1
ATOM 3207 C CA . ARG C 1 103 ? 1.368 -20.275 27.538 1.00 15.45 103 ARG C CA 1
ATOM 3208 C C . ARG C 1 103 ? 0.088 -20.108 26.741 1.00 15.43 103 ARG C C 1
ATOM 3209 O O . ARG C 1 103 ? -0.837 -20.917 26.890 1.00 16.26 103 ARG C O 1
ATOM 3217 N N . VAL C 1 104 ? 0.023 -19.066 25.918 1.00 15.72 104 VAL C N 1
ATOM 3218 C CA . VAL C 1 104 ? -1.085 -18.939 24.962 1.00 16.33 104 VAL C CA 1
ATOM 3219 C C . VAL C 1 104 ? -0.508 -19.328 23.612 1.00 15.62 104 VAL C C 1
ATOM 3220 O O . VAL C 1 104 ? 0.453 -18.707 23.134 1.00 16.52 104 VAL C O 1
ATOM 3224 N N . LEU C 1 105 ? -1.014 -20.423 23.061 1.00 14.87 105 LEU C N 1
ATOM 3225 C CA . LEU C 1 105 ? -0.408 -21.068 21.905 1.00 14.64 105 LEU C CA 1
ATOM 3226 C C . LEU C 1 105 ? -1.252 -20.894 20.628 1.00 15.04 105 LEU C C 1
ATOM 3227 O O . LEU C 1 105 ? -2.422 -21.309 20.576 1.00 14.01 105 LEU C O 1
ATOM 3232 N N . ARG C 1 106 ? -0.621 -20.254 19.649 1.00 14.28 106 ARG C N 1
ATOM 3233 C CA . ARG C 1 106 ? -1.175 -20.095 18.297 1.00 14.70 106 ARG C CA 1
ATOM 3234 C C . ARG C 1 106 ? -0.918 -21.386 17.474 1.00 14.37 106 ARG C C 1
ATOM 3235 O O . ARG C 1 106 ? 0.258 -21.776 17.243 1.00 14.81 106 ARG C O 1
ATOM 3243 N N . PRO C 1 107 ? -2.001 -22.038 16.975 1.00 13.93 107 PRO C N 1
ATOM 3244 C CA . PRO C 1 107 ? -1.808 -23.330 16.295 1.00 13.89 107 PRO C CA 1
ATOM 3245 C C . PRO C 1 107 ? -1.419 -23.128 14.827 1.00 15.01 107 PRO C C 1
ATOM 3246 O O . PRO C 1 107 ? -1.990 -22.245 14.120 1.00 17.46 107 PRO C O 1
ATOM 3250 N N . LEU C 1 108 ? -0.421 -23.897 14.394 1.00 15.39 108 LEU C N 1
ATOM 3251 C CA . LEU C 1 108 ? -0.001 -23.824 12.976 1.00 17.32 108 LEU C CA 1
ATOM 3252 C C . LEU C 1 108 ? -0.398 -25.035 12.199 1.00 18.16 108 LEU C C 1
ATOM 3253 O O . LEU C 1 108 ? -0.209 -25.071 10.965 1.00 18.67 108 LEU C O 1
ATOM 3258 N N . ASP C 1 109 ? -0.906 -26.064 12.893 1.00 17.39 109 ASP C N 1
ATOM 3259 C CA . ASP C 1 109 ? -1.298 -27.293 12.194 1.00 18.31 109 ASP C CA 1
ATOM 3260 C C . ASP C 1 109 ? -2.810 -27.533 12.318 1.00 17.51 109 ASP C C 1
ATOM 3261 O O . ASP C 1 109 ? -3.325 -28.515 11.792 1.00 17.90 109 ASP C O 1
ATOM 3266 N N . SER C 1 110 ? -3.526 -26.672 13.030 1.00 16.60 110 SER C N 1
ATOM 3267 C CA . SER C 1 110 ? -4.990 -26.816 13.164 1.00 15.80 110 SER C CA 1
ATOM 3268 C C . SER C 1 110 ? -5.555 -25.422 13.457 1.00 15.11 110 SER C C 1
ATOM 3269 O O . SER C 1 110 ? -4.814 -24.416 13.459 1.00 15.87 110 SER C O 1
ATOM 3272 N N . ASP C 1 111 ? -6.858 -25.370 13.769 1.00 14.70 111 ASP C N 1
ATOM 3273 C CA . ASP C 1 111 ? -7.490 -24.133 14.192 1.00 15.46 111 ASP C CA 1
ATOM 3274 C C . ASP C 1 111 ? -7.646 -24.026 15.693 1.00 14.93 111 ASP C C 1
ATOM 3275 O O . ASP C 1 111 ? -8.305 -23.102 16.176 1.00 16.25 111 ASP C O 1
ATOM 3280 N N . THR C 1 112 ? -7.043 -24.944 16.453 1.00 13.90 112 THR C N 1
ATOM 3281 C CA . THR C 1 112 ? -7.419 -25.069 17.873 1.00 13.39 112 THR C CA 1
ATOM 3282 C C . THR C 1 112 ? -6.330 -24.427 18.755 1.00 13.04 112 THR C C 1
ATOM 3283 O O . THR C 1 112 ? -5.244 -24.977 18.904 1.00 13.19 112 THR C O 1
ATOM 3287 N N . TYR C 1 113 ? -6.591 -23.197 19.233 1.00 12.85 113 TYR C N 1
ATOM 3288 C CA . TYR C 1 113 ? -5.669 -22.496 20.146 1.00 13.31 113 TYR C CA 1
ATOM 3289 C C . TYR C 1 113 ? -5.650 -23.288 21.428 1.00 12.24 113 TYR C C 1
ATOM 3290 O O . TYR C 1 113 ? -6.648 -23.956 21.799 1.00 13.84 113 TYR C O 1
ATOM 3299 N N . VAL C 1 114 ? -4.522 -23.225 22.116 1.00 13.06 114 VAL C N 1
ATOM 3300 C CA . VAL C 1 114 ? -4.421 -23.826 23.454 1.00 13.22 114 VAL C CA 1
ATOM 3301 C C . VAL C 1 114 ? -4.027 -22.746 24.455 1.00 13.97 114 VAL C C 1
ATOM 3302 O O . VAL C 1 114 ? -3.019 -22.047 24.238 1.00 15.61 114 VAL C O 1
ATOM 3306 N N . ILE C 1 115 ? -4.826 -22.588 25.508 1.00 13.32 115 ILE C N 1
ATOM 3307 C CA . ILE C 1 115 ? -4.377 -21.838 26.692 1.00 15.37 115 ILE C CA 1
ATOM 3308 C C . ILE C 1 115 ? -3.913 -22.908 27.679 1.00 15.26 115 ILE C C 1
ATOM 3309 O O . ILE C 1 115 ? -4.698 -23.688 28.230 1.00 16.10 115 ILE C O 1
ATOM 3314 N N . LEU C 1 116 ? -2.608 -22.984 27.849 1.00 14.43 116 LEU C N 1
ATOM 3315 C CA . LEU C 1 116 ? -2.002 -23.976 28.675 1.00 15.24 116 LEU C CA 1
ATOM 3316 C C . LEU C 1 116 ? -1.687 -23.346 30.031 1.00 15.74 116 LEU C C 1
ATOM 3317 O O . LEU C 1 116 ? -0.978 -22.316 30.099 1.00 16.09 116 LEU C O 1
ATOM 3322 N N . THR C 1 117 ? -2.220 -23.916 31.104 1.00 15.01 117 THR C N 1
ATOM 3323 C CA . THR C 1 117 ? -1.772 -23.468 32.440 1.00 16.37 117 THR C CA 1
ATOM 3324 C C . THR C 1 117 ? -1.230 -24.644 33.247 1.00 15.01 117 THR C C 1
ATOM 3325 O O . THR C 1 117 ? -1.762 -25.765 33.187 1.00 16.88 117 THR C O 1
ATOM 3329 N N . LEU C 1 118 ? -0.159 -24.344 33.982 1.00 15.97 118 LEU C N 1
ATOM 3330 C CA . LEU C 1 118 ? 0.589 -25.319 34.732 1.00 14.88 118 LEU C CA 1
ATOM 3331 C C . LEU C 1 118 ? 0.565 -24.879 36.211 1.00 16.29 118 LEU C C 1
ATOM 3332 O O . LEU C 1 118 ? 0.761 -23.701 36.523 1.00 17.49 118 LEU C O 1
ATOM 3337 N N . TRP C 1 119 ? 0.299 -25.854 37.085 1.00 15.56 119 TRP C N 1
ATOM 3338 C CA . TRP C 1 119 ? -0.041 -25.624 38.508 1.00 17.08 119 TRP C CA 1
ATOM 3339 C C . TRP C 1 119 ? 0.719 -26.580 39.402 1.00 17.84 119 TRP C C 1
ATOM 3340 O O . TRP C 1 119 ? 1.053 -27.704 38.974 1.00 17.42 119 TRP C O 1
ATOM 3351 N N . GLU C 1 120 ? 0.969 -26.144 40.660 1.00 17.93 120 GLU C N 1
ATOM 3352 C CA . GLU C 1 120 ? 1.639 -26.985 41.613 1.00 19.48 120 GLU C CA 1
ATOM 3353 C C . GLU C 1 120 ? 0.763 -28.211 41.924 1.00 19.39 120 GLU C C 1
ATOM 3354 O O . GLU C 1 120 ? 1.271 -29.333 42.107 1.00 20.02 120 GLU C O 1
ATOM 3360 N N . THR C 1 121 ? -0.565 -27.995 42.011 1.00 20.58 121 THR C N 1
ATOM 3361 C CA . THR C 1 121 ? -1.523 -29.046 42.368 1.00 20.60 121 THR C CA 1
ATOM 3362 C C . THR C 1 121 ? -2.841 -28.818 41.667 1.00 20.66 121 THR C C 1
ATOM 3363 O O . THR C 1 121 ? -3.117 -27.703 41.178 1.00 19.96 121 THR C O 1
ATOM 3367 N N . GLU C 1 122 ? -3.667 -29.859 41.620 1.00 20.15 122 GLU C N 1
ATOM 3368 C CA . GLU C 1 122 ? -5.038 -29.727 41.112 1.00 21.09 122 GLU C CA 1
ATOM 3369 C C . GLU C 1 122 ? -5.849 -28.722 41.939 1.00 21.87 122 GLU C C 1
ATOM 3370 O O . GLU C 1 122 ? -6.630 -27.936 41.414 1.00 22.29 122 GLU C O 1
ATOM 3376 N N . ARG C 1 123 ? -5.626 -28.725 43.237 1.00 21.29 123 ARG C N 1
ATOM 3377 C CA . ARG C 1 123 ? -6.324 -27.797 44.108 1.00 23.81 123 ARG C CA 1
ATOM 3378 C C . ARG C 1 123 ? -6.098 -26.326 43.715 1.00 22.14 123 ARG C C 1
ATOM 3379 O O . ARG C 1 123 ? -7.018 -25.490 43.793 1.00 23.46 123 ARG C O 1
ATOM 3387 N N . ALA C 1 124 ? -4.871 -25.995 43.331 1.00 21.87 124 ALA C N 1
ATOM 3388 C CA . ALA C 1 124 ? -4.538 -24.609 43.008 1.00 22.55 124 ALA C CA 1
ATOM 3389 C C . ALA C 1 124 ? -5.361 -24.127 41.814 1.00 22.42 124 ALA C C 1
ATOM 3390 O O . ALA C 1 124 ? -5.862 -22.989 41.806 1.00 22.50 124 ALA C O 1
ATOM 3392 N N . PHE C 1 125 ? -5.555 -25.018 40.835 1.00 22.14 125 PHE C N 1
ATOM 3393 C CA . PHE C 1 125 ? -6.363 -24.658 39.698 1.00 22.66 125 PHE C CA 1
ATOM 3394 C C . PHE C 1 125 ? -7.823 -24.525 40.130 1.00 24.02 125 PHE C C 1
ATOM 3395 O O . PHE C 1 125 ? -8.509 -23.575 39.738 1.00 25.54 125 PHE C O 1
ATOM 3403 N N . GLN C 1 126 ? -8.295 -25.461 40.946 1.00 24.57 126 GLN C N 1
ATOM 3404 C CA . GLN C 1 126 ? -9.678 -25.411 41.420 1.00 27.15 126 GLN C CA 1
ATOM 3405 C C . GLN C 1 126 ? -10.000 -24.117 42.186 1.00 28.43 126 GLN C C 1
ATOM 3406 O O . GLN C 1 126 ? -11.118 -23.552 42.050 1.00 29.76 126 GLN C O 1
ATOM 3412 N N . ASP C 1 127 ? -9.049 -23.664 43.004 1.00 27.81 127 ASP C N 1
ATOM 3413 C CA . ASP C 1 127 ? -9.200 -22.426 43.772 1.00 29.31 127 ASP C CA 1
ATOM 3414 C C . ASP C 1 127 ? -9.263 -21.228 42.817 1.00 29.99 127 ASP C C 1
ATOM 3415 O O . ASP C 1 127 ? -9.986 -20.263 43.061 1.00 31.42 127 ASP C O 1
ATOM 3420 N N . TRP C 1 128 ? -8.489 -21.289 41.736 1.00 28.84 128 TRP C N 1
ATOM 3421 C CA . TRP C 1 128 ? -8.516 -20.205 40.744 1.00 30.08 128 TRP C CA 1
ATOM 3422 C C . TRP C 1 128 ? -9.887 -20.167 40.053 1.00 31.36 128 TRP C C 1
ATOM 3423 O O . TRP C 1 128 ? -10.496 -19.100 39.931 1.00 32.88 128 TRP C O 1
ATOM 3434 N N . GLN C 1 129 ? -10.368 -21.333 39.637 1.00 33.03 129 GLN C N 1
ATOM 3435 C CA . GLN C 1 129 ? -11.657 -21.523 38.952 1.00 35.91 129 GLN C CA 1
ATOM 3436 C C . GLN C 1 129 ? -12.822 -20.982 39.767 1.00 37.58 129 GLN C C 1
ATOM 3437 O O . GLN C 1 129 ? -13.787 -20.454 39.217 1.00 39.07 129 GLN C O 1
ATOM 3443 N N . GLN C 1 130 ? -12.735 -21.105 41.080 1.00 37.74 130 GLN C N 1
ATOM 3444 C CA . GLN C 1 130 ? -13.799 -20.631 41.947 1.00 39.89 130 GLN C CA 1
ATOM 3445 C C . GLN C 1 130 ? -13.573 -19.189 42.386 1.00 39.22 130 GLN C C 1
ATOM 3446 O O . GLN C 1 130 ? -14.304 -18.685 43.235 1.00 40.73 130 GLN C O 1
ATOM 3452 N N . SER C 1 131 ? -12.565 -18.525 41.824 1.00 37.73 131 SER C N 1
ATOM 3453 C CA . SER C 1 131 ? -12.228 -17.167 42.263 1.00 38.50 131 SER C CA 1
ATOM 3454 C C . SER C 1 131 ? -12.873 -16.070 41.416 1.00 38.28 131 SER C C 1
ATOM 3455 O O . SER C 1 131 ? -13.429 -16.321 40.348 1.00 36.95 131 SER C O 1
ATOM 3458 N N . ASP C 1 132 ? -12.740 -14.833 41.899 1.00 38.80 132 ASP C N 1
ATOM 3459 C CA . ASP C 1 132 ? -13.129 -13.647 41.155 1.00 39.52 132 ASP C CA 1
ATOM 3460 C C . ASP C 1 132 ? -12.235 -13.417 39.948 1.00 38.85 132 ASP C C 1
ATOM 3461 O O . ASP C 1 132 ? -12.676 -12.831 38.964 1.00 38.69 132 ASP C O 1
ATOM 3466 N N . SER C 1 133 ? -10.999 -13.914 40.011 1.00 37.98 133 SER C N 1
ATOM 3467 C CA . SER C 1 133 ? -10.012 -13.718 38.947 1.00 38.53 133 SER C CA 1
ATOM 3468 C C . SER C 1 133 ? -10.541 -14.232 37.637 1.00 37.77 133 SER C C 1
ATOM 3469 O O . SER C 1 133 ? -10.363 -13.614 36.600 1.00 38.77 133 SER C O 1
ATOM 3472 N N . TYR C 1 134 ? -11.195 -15.377 37.661 1.00 36.70 134 TYR C N 1
ATOM 3473 C CA . TYR C 1 134 ? -11.701 -15.844 36.399 1.00 37.85 134 TYR C CA 1
ATOM 3474 C C . TYR C 1 134 ? -13.142 -16.300 36.391 1.00 37.30 134 TYR C C 1
ATOM 3475 O O . TYR C 1 134 ? -13.766 -16.207 35.346 1.00 37.60 134 TYR C O 1
ATOM 3484 N N . SER C 1 151 ? -20.010 -15.286 14.904 1.00 35.88 151 SER C N 1
ATOM 3485 C CA . SER C 1 151 ? -19.140 -16.107 15.785 1.00 34.80 151 SER C CA 1
ATOM 3486 C C . SER C 1 151 ? -17.706 -16.253 15.257 1.00 33.70 151 SER C C 1
ATOM 3487 O O . SER C 1 151 ? -17.461 -16.312 14.036 1.00 35.02 151 SER C O 1
ATOM 3490 N N . ILE C 1 152 ? -16.756 -16.279 16.173 1.00 31.55 152 ILE C N 1
ATOM 3491 C CA . ILE C 1 152 ? -15.367 -16.476 15.764 1.00 29.91 152 ILE C CA 1
ATOM 3492 C C . ILE C 1 152 ? -14.891 -17.906 16.081 1.00 27.67 152 ILE C C 1
ATOM 3493 O O . ILE C 1 152 ? -13.712 -18.203 15.914 1.00 27.04 152 ILE C O 1
ATOM 3498 N N . PHE C 1 153 ? -15.790 -18.759 16.578 1.00 26.14 153 PHE C N 1
ATOM 3499 C CA . PHE C 1 153 ? -15.382 -20.114 17.010 1.00 24.20 153 PHE C CA 1
ATOM 3500 C C . PHE C 1 153 ? -15.915 -21.163 16.049 1.00 23.89 153 PHE C C 1
ATOM 3501 O O . PHE C 1 153 ? -17.096 -21.124 15.666 1.00 25.14 153 PHE C O 1
ATOM 3509 N N . SER C 1 154 ? -15.052 -22.079 15.621 1.00 21.04 154 SER C N 1
ATOM 3510 C CA . SER C 1 154 ? -15.480 -23.036 14.601 1.00 20.90 154 SER C CA 1
ATOM 3511 C C . SER C 1 154 ? -16.247 -24.237 15.115 1.00 20.19 154 SER C C 1
ATOM 3512 O O . SER C 1 154 ? -16.982 -24.878 14.352 1.00 20.60 154 SER C O 1
ATOM 3515 N N . ARG C 1 155 ? -16.040 -24.585 16.379 1.00 18.59 155 ARG C N 1
ATOM 3516 C CA . ARG C 1 155 ? -16.767 -25.709 17.009 1.00 17.68 155 ARG C CA 1
ATOM 3517 C C . ARG C 1 155 ? -16.592 -25.495 18.536 1.00 17.52 155 ARG C C 1
ATOM 3518 O O . ARG C 1 155 ? -15.829 -24.612 18.952 1.00 17.31 155 ARG C O 1
ATOM 3526 N N . PRO C 1 156 ? -17.293 -26.287 19.373 1.00 18.06 156 PRO C N 1
ATOM 3527 C CA . PRO C 1 156 ? -17.178 -25.984 20.798 1.00 17.58 156 PRO C CA 1
ATOM 3528 C C . PRO C 1 156 ? -15.754 -26.154 21.364 1.00 16.21 156 PRO C C 1
ATOM 3529 O O . PRO C 1 156 ? -15.014 -27.050 20.942 1.00 15.36 156 PRO C O 1
ATOM 3533 N N . SER C 1 157 ? -15.428 -25.343 22.365 1.00 16.85 157 SER C N 1
ATOM 3534 C CA . SER C 1 157 ? -14.202 -25.502 23.123 1.00 16.54 157 SER C CA 1
ATOM 3535 C C . SER C 1 157 ? -14.288 -26.714 24.062 1.00 17.30 157 SER C C 1
ATOM 3536 O O . SER C 1 157 ? -15.391 -27.179 24.407 1.00 18.41 157 SER C O 1
ATOM 3539 N N . TYR C 1 158 ? -13.129 -27.232 24.462 1.00 15.94 158 TYR C N 1
ATOM 3540 C CA . TYR C 1 158 ? -13.142 -28.350 25.434 1.00 16.38 158 TYR C CA 1
ATOM 3541 C C . TYR C 1 158 ? -11.869 -28.252 26.264 1.00 15.74 158 TYR C C 1
ATOM 3542 O O . TYR C 1 158 ? -10.887 -27.651 25.835 1.00 15.51 158 TYR C O 1
ATOM 3551 N N . VAL C 1 159 ? -11.891 -28.879 27.434 1.00 15.02 159 VAL C N 1
ATOM 3552 C CA . VAL C 1 159 ? -10.753 -28.770 28.338 1.00 16.32 159 VAL C CA 1
ATOM 3553 C C . VAL C 1 159 ? -10.170 -30.142 28.525 1.00 16.19 159 VAL C C 1
ATOM 3554 O O . VAL C 1 159 ? -10.937 -31.128 28.617 1.00 18.09 159 VAL C O 1
ATOM 3558 N N . THR C 1 160 ? -8.851 -30.221 28.575 1.00 15.32 160 THR C N 1
ATOM 3559 C CA . THR C 1 160 ? -8.161 -31.505 28.890 1.00 15.83 160 THR C CA 1
ATOM 3560 C C . THR C 1 160 ? -7.240 -31.242 30.080 1.00 15.66 160 THR C C 1
ATOM 3561 O O . THR C 1 160 ? -6.659 -30.147 30.193 1.00 16.49 160 THR C O 1
ATOM 3565 N N . THR C 1 161 ? -7.119 -32.251 30.963 1.00 16.16 161 THR C N 1
ATOM 3566 C CA . THR C 1 161 ? -6.252 -32.081 32.121 1.00 16.24 161 THR C CA 1
ATOM 3567 C C . THR C 1 161 ? -5.307 -33.246 32.228 1.00 14.78 161 THR C C 1
ATOM 3568 O O . THR C 1 161 ? -5.643 -34.396 31.802 1.00 14.56 161 THR C O 1
ATOM 3572 N N . TYR C 1 162 ? -4.159 -32.964 32.848 1.00 14.85 162 TYR C N 1
ATOM 3573 C CA . TYR C 1 162 ? -3.054 -33.930 32.933 1.00 14.81 162 TYR C CA 1
ATOM 3574 C C . TYR C 1 162 ? -2.366 -33.819 34.274 1.00 17.02 162 TYR C C 1
ATOM 3575 O O . TYR C 1 162 ? -2.238 -32.734 34.843 1.00 16.57 162 TYR C O 1
ATOM 3584 N N . PHE C 1 163 ? -1.853 -34.948 34.743 1.00 16.95 163 PHE C N 1
ATOM 3585 C CA . PHE C 1 163 ? -1.180 -34.988 36.031 1.00 18.71 163 PHE C CA 1
ATOM 3586 C C . PHE C 1 163 ? 0.264 -35.354 35.887 1.00 18.62 163 PHE C C 1
ATOM 3587 O O . PHE C 1 163 ? 0.645 -36.036 34.950 1.00 18.01 163 PHE C O 1
ATOM 3595 N N . ALA C 1 164 ? 1.076 -34.945 36.871 1.00 20.09 164 ALA C N 1
ATOM 3596 C CA . ALA C 1 164 ? 2.468 -35.347 36.875 1.00 21.82 164 ALA C CA 1
ATOM 3597 C C . ALA C 1 164 ? 2.584 -36.866 36.926 1.00 23.72 164 ALA C C 1
ATOM 3598 O O . ALA C 1 164 ? 1.760 -37.535 37.544 1.00 24.65 164 ALA C O 1
ATOM 3600 N N . VAL C 1 165 ? 3.635 -37.388 36.318 1.00 25.72 165 VAL C N 1
ATOM 3601 C CA . VAL C 1 165 ? 3.904 -38.824 36.267 1.00 29.01 165 VAL C CA 1
ATOM 3602 C C . VAL C 1 165 ? 4.763 -39.235 37.473 1.00 32.08 165 VAL C C 1
ATOM 3603 O O . VAL C 1 165 ? 5.841 -38.682 37.676 1.00 33.58 165 VAL C O 1
ATOM 3607 N N . MET D 1 1 ? -4.570 -10.496 -7.316 1.00 27.39 1 MET D N 1
ATOM 3608 C CA . MET D 1 1 ? -3.314 -10.574 -6.526 1.00 25.51 1 MET D CA 1
ATOM 3609 C C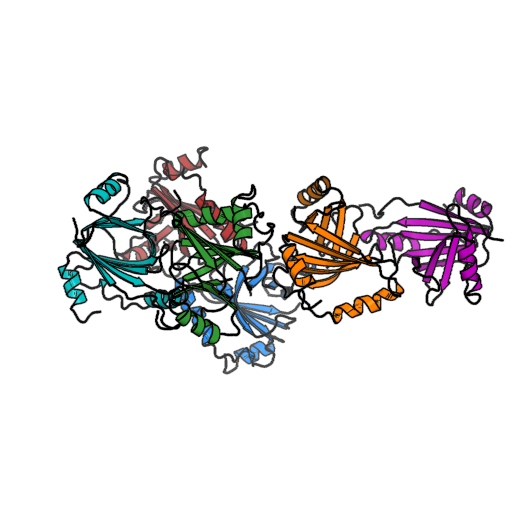 . MET D 1 1 ? -2.051 -9.832 -6.979 1.00 23.36 1 MET D C 1
ATOM 3610 O O . MET D 1 1 ? -1.405 -9.276 -6.116 1.00 21.58 1 MET D O 1
ATOM 3615 N N . LYS D 1 2 ? -1.674 -9.883 -8.265 1.00 21.41 2 LYS D N 1
ATOM 3616 C CA . LYS D 1 2 ? -0.657 -8.943 -8.768 1.00 20.35 2 LYS D CA 1
ATOM 3617 C C . LYS D 1 2 ? -1.329 -7.987 -9.714 1.00 18.52 2 LYS D C 1
ATOM 3618 O O . LYS D 1 2 ? -2.301 -8.331 -10.391 1.00 19.64 2 LYS D O 1
ATOM 3624 N N . VAL D 1 3 ? -0.813 -6.768 -9.737 1.00 16.56 3 VAL D N 1
ATOM 3625 C CA . VAL D 1 3 ? -1.115 -5.827 -10.822 1.00 15.74 3 VAL D CA 1
ATOM 3626 C C . VAL D 1 3 ? 0.243 -5.375 -11.364 1.00 16.31 3 VAL D C 1
ATOM 3627 O O . VAL D 1 3 ? 1.169 -5.049 -10.597 1.00 14.76 3 VAL D O 1
ATOM 3631 N N . TYR D 1 4 ? 0.352 -5.338 -12.687 1.00 13.43 4 TYR D N 1
ATOM 3632 C CA . TYR D 1 4 ? 1.522 -4.747 -13.310 1.00 13.97 4 TYR D CA 1
ATOM 3633 C C . TYR D 1 4 ? 1.130 -3.536 -14.126 1.00 13.73 4 TYR D C 1
ATOM 3634 O O . TYR D 1 4 ? 0.057 -3.512 -14.757 1.00 15.53 4 TYR D O 1
ATOM 3643 N N . ILE D 1 5 ? 1.958 -2.487 -14.012 1.00 13.55 5 ILE D N 1
ATOM 3644 C CA . ILE D 1 5 ? 1.677 -1.214 -14.689 1.00 13.99 5 ILE D CA 1
ATOM 3645 C C . ILE D 1 5 ? 2.851 -0.837 -15.539 1.00 13.67 5 ILE D C 1
ATOM 3646 O O . ILE D 1 5 ? 4.003 -0.975 -15.121 1.00 15.34 5 ILE D O 1
ATOM 3651 N N . THR D 1 6 ? 2.584 -0.334 -16.744 1.00 13.41 6 THR D N 1
ATOM 3652 C CA . THR D 1 6 ? 3.674 0.328 -17.457 1.00 13.68 6 THR D CA 1
ATOM 3653 C C . THR D 1 6 ? 3.109 1.561 -18.173 1.00 14.61 6 THR D C 1
ATOM 3654 O O . THR D 1 6 ? 1.890 1.696 -18.270 1.00 14.16 6 THR D O 1
ATOM 3658 N N . TYR D 1 7 ? 4.001 2.450 -18.605 1.00 13.91 7 TYR D N 1
ATOM 3659 C CA . TYR D 1 7 ? 3.602 3.745 -19.116 1.00 14.39 7 TYR D CA 1
ATOM 3660 C C . TYR D 1 7 ? 4.288 3.963 -20.453 1.00 14.19 7 TYR D C 1
ATOM 3661 O O . TYR D 1 7 ? 5.430 3.530 -20.665 1.00 15.84 7 TYR D O 1
ATOM 3670 N N . GLY D 1 8 ? 3.658 4.751 -21.311 1.00 13.86 8 GLY D N 1
ATOM 3671 C CA . GLY D 1 8 ? 4.361 5.183 -22.533 1.00 13.93 8 GLY D CA 1
ATOM 3672 C C . GLY D 1 8 ? 3.338 5.759 -23.491 1.00 14.06 8 GLY D C 1
ATOM 3673 O O . GLY D 1 8 ? 2.139 5.945 -23.150 1.00 15.02 8 GLY D O 1
ATOM 3674 N N . THR D 1 9 ? 3.772 6.011 -24.707 1.00 14.37 9 THR D N 1
ATOM 3675 C CA . THR D 1 9 ? 2.829 6.507 -25.709 1.00 15.50 9 THR D CA 1
ATOM 3676 C C . THR D 1 9 ? 1.744 5.456 -25.990 1.00 15.21 9 THR D C 1
ATOM 3677 O O . THR D 1 9 ? 2.001 4.247 -26.020 1.00 15.20 9 THR D O 1
ATOM 3681 N N . ALA D 1 10 ? 0.501 5.901 -26.187 1.00 16.37 10 ALA D N 1
ATOM 3682 C CA . ALA D 1 10 ? -0.575 4.973 -26.481 1.00 18.13 10 ALA D CA 1
ATOM 3683 C C . ALA D 1 10 ? -0.260 4.002 -27.610 1.00 18.92 10 ALA D C 1
ATOM 3684 O O . ALA D 1 10 ? -0.504 2.815 -27.468 1.00 18.09 10 ALA D O 1
ATOM 3686 N N . ASP D 1 11 ? 0.299 4.502 -28.717 1.00 20.18 11 ASP D N 1
ATOM 3687 C CA . ASP D 1 11 ? 0.632 3.631 -29.859 1.00 22.01 11 ASP D CA 1
ATOM 3688 C C . ASP D 1 11 ? 1.691 2.576 -29.551 1.00 20.78 11 ASP D C 1
ATOM 3689 O O . ASP D 1 11 ? 1.570 1.438 -30.039 1.00 22.16 11 ASP D O 1
ATOM 3694 N N . PHE D 1 12 ? 2.705 2.912 -28.742 1.00 18.85 12 PHE D N 1
ATOM 3695 C CA . PHE D 1 12 ? 3.683 1.893 -28.297 1.00 19.29 12 PHE D CA 1
ATOM 3696 C C . PHE D 1 12 ? 2.993 0.839 -27.412 1.00 19.03 12 PHE D C 1
ATOM 3697 O O . PHE D 1 12 ? 3.240 -0.375 -27.566 1.00 20.23 12 PHE D O 1
ATOM 3705 N N . LEU D 1 13 ? 2.118 1.298 -26.506 1.00 17.72 13 LEU D N 1
ATOM 3706 C CA . LEU D 1 13 ? 1.507 0.400 -25.523 1.00 18.10 13 LEU D CA 1
ATOM 3707 C C . LEU D 1 13 ? 0.561 -0.554 -26.225 1.00 18.76 13 LEU D C 1
ATOM 3708 O O . LEU D 1 13 ? 0.430 -1.692 -25.800 1.00 19.70 13 LEU D O 1
ATOM 3713 N N . LYS D 1 14 ? -0.046 -0.087 -27.308 1.00 20.27 14 LYS D N 1
ATOM 3714 C CA . LYS D 1 14 ? -0.826 -1.000 -28.183 1.00 22.63 14 LYS D CA 1
ATOM 3715 C C . LYS D 1 14 ? -0.052 -2.208 -28.697 1.00 23.99 14 LYS D C 1
ATOM 3716 O O . LYS D 1 14 ? -0.638 -3.292 -28.837 1.00 23.98 14 LYS D O 1
ATOM 3722 N N . THR D 1 15 ? 1.251 -2.051 -28.955 1.00 24.50 15 THR D N 1
ATOM 3723 C CA . THR D 1 15 ? 2.033 -3.211 -29.428 1.00 25.62 15 THR D CA 1
ATOM 3724 C C . THR D 1 15 ? 2.099 -4.273 -28.341 1.00 24.78 15 THR D C 1
ATOM 3725 O O . THR D 1 15 ? 2.095 -5.478 -28.621 1.00 26.86 15 THR D O 1
ATOM 3729 N N . ILE D 1 16 ? 2.192 -3.827 -27.087 1.00 22.20 16 ILE D N 1
ATOM 3730 C CA . ILE D 1 16 ? 2.205 -4.773 -25.983 1.00 21.80 16 ILE D CA 1
ATOM 3731 C C . ILE D 1 16 ? 0.848 -5.489 -25.858 1.00 21.79 16 ILE D C 1
ATOM 3732 O O . ILE D 1 16 ? 0.788 -6.716 -25.657 1.00 23.71 16 ILE D O 1
ATOM 3737 N N . VAL D 1 17 ? -0.245 -4.735 -25.975 1.00 22.26 17 VAL D N 1
ATOM 3738 C CA . VAL D 1 17 ? -1.575 -5.315 -25.852 1.00 23.50 17 VAL D CA 1
ATOM 3739 C C . VAL D 1 17 ? -1.729 -6.387 -26.942 1.00 24.51 17 VAL D C 1
ATOM 3740 O O . VAL D 1 17 ? -2.250 -7.504 -26.688 1.00 25.37 17 VAL D O 1
ATOM 3744 N N . LYS D 1 18 ? -1.241 -6.078 -28.137 1.00 25.46 18 LYS D N 1
ATOM 3745 C CA . LYS D 1 18 ? -1.387 -7.036 -29.265 1.00 27.78 18 LYS D CA 1
ATOM 3746 C C . LYS D 1 18 ? -0.576 -8.307 -29.054 1.00 29.32 18 LYS D C 1
ATOM 3747 O O . LYS D 1 18 ? -1.014 -9.398 -29.461 1.00 29.82 18 LYS D O 1
ATOM 3753 N N . LYS D 1 19 ? 0.588 -8.178 -28.408 1.00 28.39 19 LYS D N 1
ATOM 3754 C CA . LYS D 1 19 ? 1.495 -9.311 -28.198 1.00 29.18 19 LYS D CA 1
ATOM 3755 C C . LYS D 1 19 ? 0.989 -10.286 -27.137 1.00 28.11 19 LYS D C 1
ATOM 3756 O O . LYS D 1 19 ? 1.527 -11.387 -27.018 1.00 28.88 19 LYS D O 1
ATOM 3762 N N . HIS D 1 20 ? -0.056 -9.917 -26.397 1.00 26.37 20 HIS D N 1
ATOM 3763 C CA . HIS D 1 20 ? -0.550 -10.749 -25.304 1.00 26.65 20 HIS D CA 1
ATOM 3764 C C . HIS D 1 20 ? -2.065 -10.858 -25.344 1.00 27.85 20 HIS D C 1
ATOM 3765 O O . HIS D 1 20 ? -2.749 -10.447 -24.425 1.00 26.59 20 HIS D O 1
ATOM 3772 N N . PRO D 1 21 ? -2.596 -11.444 -26.459 1.00 29.78 21 PRO D N 1
ATOM 3773 C CA . PRO D 1 21 ? -4.019 -11.495 -26.789 1.00 32.89 21 PRO D CA 1
ATOM 3774 C C . PRO D 1 21 ? -4.788 -12.238 -25.714 1.00 34.67 21 PRO D C 1
ATOM 3775 O O . PRO D 1 21 ? -5.970 -11.973 -25.484 1.00 36.51 21 PRO D O 1
ATOM 3779 N N . SER D 1 22 ? -4.111 -13.156 -25.040 1.00 35.99 22 SER D N 1
ATOM 3780 C CA . SER D 1 22 ? -4.774 -14.012 -24.083 1.00 36.98 22 SER D CA 1
ATOM 3781 C C . SER D 1 22 ? -4.716 -13.435 -22.674 1.00 35.91 22 SER D C 1
ATOM 3782 O O . SER D 1 22 ? -5.239 -14.018 -21.745 1.00 36.67 22 SER D O 1
ATOM 3785 N N . GLU D 1 23 ? -4.092 -12.264 -22.511 1.00 34.63 23 GLU D N 1
ATOM 3786 C CA . GLU D 1 23 ? -4.176 -11.517 -21.252 1.00 32.44 23 GLU D CA 1
ATOM 3787 C C . GLU D 1 23 ? -5.153 -10.343 -21.393 1.00 32.01 23 GLU D C 1
ATOM 3788 O O . GLU D 1 23 ? -5.311 -9.803 -22.486 1.00 32.62 23 GLU D O 1
ATOM 3794 N N . ASN D 1 24 ? -5.832 -9.985 -20.310 1.00 30.14 24 ASN D N 1
ATOM 3795 C CA . ASN D 1 24 ? -6.714 -8.822 -20.333 1.00 30.35 24 ASN D CA 1
ATOM 3796 C C . ASN D 1 24 ? -5.942 -7.621 -19.769 1.00 27.43 24 ASN D C 1
ATOM 3797 O O . ASN D 1 24 ? -5.674 -7.505 -18.592 1.00 26.70 24 ASN D O 1
ATOM 3802 N N . ILE D 1 25 ? -5.566 -6.742 -20.673 1.00 25.13 25 ILE D N 1
ATOM 3803 C CA . ILE D 1 25 ? -4.752 -5.603 -20.277 1.00 22.42 25 ILE D CA 1
ATOM 3804 C C . ILE D 1 25 ? -5.566 -4.387 -20.619 1.00 21.36 25 ILE D C 1
ATOM 3805 O O . ILE D 1 25 ? -6.094 -4.262 -21.721 1.00 23.38 25 ILE D O 1
ATOM 3810 N N . LEU D 1 26 ? -5.654 -3.474 -19.663 1.00 19.39 26 LEU D N 1
ATOM 3811 C CA . LEU D 1 26 ? -6.435 -2.281 -19.853 1.00 19.06 26 LEU D CA 1
ATOM 3812 C C . LEU D 1 26 ? -5.538 -1.135 -20.308 1.00 18.22 26 LEU D C 1
ATOM 3813 O O . LEU D 1 26 ? -4.509 -0.877 -19.695 1.00 17.68 26 LEU D O 1
ATOM 3818 N N . LEU D 1 27 ? -5.918 -0.480 -21.401 1.00 16.70 27 LEU D N 1
ATOM 3819 C CA . LEU D 1 27 ? -5.130 0.669 -21.901 1.00 17.15 27 LEU D CA 1
ATOM 3820 C C . LEU D 1 27 ? -5.974 1.935 -21.661 1.00 16.98 27 LEU D C 1
ATOM 3821 O O . LEU D 1 27 ? -7.143 1.980 -22.076 1.00 16.97 27 LEU D O 1
ATOM 3826 N N . MET D 1 28 ? -5.385 2.959 -21.047 1.00 14.37 28 MET D N 1
ATOM 3827 C CA . MET D 1 28 ? -6.080 4.238 -20.817 1.00 16.46 28 MET D CA 1
ATOM 3828 C C . MET D 1 28 ? -5.117 5.409 -21.122 1.00 15.10 28 MET D C 1
ATOM 3829 O O . MET D 1 28 ? -3.910 5.272 -21.003 1.00 15.86 28 MET D O 1
ATOM 3834 N N . GLN D 1 29 ? -5.691 6.531 -21.535 1.00 15.53 29 GLN D N 1
ATOM 3835 C CA . GLN D 1 29 ? -4.920 7.702 -21.975 1.00 16.78 29 GLN D CA 1
ATOM 3836 C C . GLN D 1 29 ? -4.870 8.784 -20.925 1.00 16.15 29 GLN D C 1
ATOM 3837 O O . GLN D 1 29 ? -5.899 9.152 -20.369 1.00 17.62 29 GLN D O 1
ATOM 3843 N N . GLY D 1 30 ? -3.682 9.357 -20.724 1.00 15.57 30 GLY D N 1
ATOM 3844 C CA . GLY D 1 30 ? -3.462 10.434 -19.732 1.00 16.96 30 GLY D CA 1
ATOM 3845 C C . GLY D 1 30 ? -2.946 11.706 -20.382 1.00 16.86 30 GLY D C 1
ATOM 3846 O O . GLY D 1 30 ? -2.732 11.760 -21.596 1.00 17.22 30 GLY D O 1
ATOM 3847 N N . GLN D 1 31 ? -2.699 12.720 -19.553 1.00 16.35 31 GLN D N 1
ATOM 3848 C CA . GLN D 1 31 ? -2.297 14.013 -20.075 1.00 17.55 31 GLN D CA 1
ATOM 3849 C C . GLN D 1 31 ? -0.853 13.961 -20.573 1.00 19.07 31 GLN D C 1
ATOM 3850 O O . GLN D 1 31 ? -0.522 14.625 -21.578 1.00 19.80 31 GLN D O 1
ATOM 3856 N N . GLU D 1 32 ? 0.001 13.236 -19.848 1.00 18.62 32 GLU D N 1
ATOM 3857 C CA . GLU D 1 32 ? 1.433 13.179 -20.211 1.00 23.27 32 GLU D CA 1
ATOM 3858 C C . GLU D 1 32 ? 1.742 11.953 -21.080 1.00 21.85 32 GLU D C 1
ATOM 3859 O O . GLU D 1 32 ? 2.591 12.017 -21.981 1.00 22.76 32 GLU D O 1
ATOM 3865 N N . ASN D 1 33 ? 1.036 10.859 -20.820 1.00 19.96 33 ASN D N 1
ATOM 3866 C CA . ASN D 1 33 ? 1.285 9.582 -21.483 1.00 19.74 33 ASN D CA 1
ATOM 3867 C C . ASN D 1 33 ? 0.104 8.646 -21.198 1.00 18.08 33 ASN D C 1
ATOM 3868 O O . ASN D 1 33 ? -0.881 9.056 -20.568 1.00 17.05 33 ASN D O 1
ATOM 3873 N N . ALA D 1 34 ? 0.198 7.428 -21.726 1.00 16.31 34 ALA D N 1
ATOM 3874 C CA . ALA D 1 34 ? -0.810 6.394 -21.526 1.00 14.02 34 ALA D CA 1
ATOM 3875 C C . ALA D 1 34 ? -0.295 5.363 -20.506 1.00 12.68 34 ALA D C 1
ATOM 3876 O O . ALA D 1 34 ? 0.880 5.385 -20.122 1.00 12.91 34 ALA D O 1
ATOM 3878 N N . ILE D 1 35 ? -1.206 4.533 -20.049 1.00 12.39 35 ILE D N 1
ATOM 3879 C CA . ILE D 1 35 ? -0.924 3.494 -19.050 1.00 13.08 35 ILE D CA 1
ATOM 3880 C C . ILE D 1 35 ? -1.496 2.174 -19.533 1.00 13.20 35 ILE D C 1
ATOM 3881 O O . ILE D 1 35 ? -2.545 2.137 -20.180 1.00 13.59 35 ILE D O 1
ATOM 3886 N N . LEU D 1 36 ? -0.809 1.076 -19.197 1.00 13.72 36 LEU D N 1
ATOM 3887 C CA . LEU D 1 36 ? -1.435 -0.273 -19.217 1.00 14.70 36 LEU D CA 1
ATOM 3888 C C . LEU D 1 36 ? -1.540 -0.802 -17.813 1.00 14.71 36 LEU D C 1
ATOM 3889 O O . LEU D 1 36 ? -0.603 -0.645 -17.020 1.00 13.56 36 LEU D O 1
ATOM 3894 N N . ILE D 1 37 ? -2.672 -1.431 -17.527 1.00 14.61 37 ILE D N 1
ATOM 3895 C CA . ILE D 1 37 ? -2.902 -2.012 -16.220 1.00 14.76 37 ILE D CA 1
ATOM 3896 C C . ILE D 1 37 ? -3.236 -3.474 -16.477 1.00 14.61 37 ILE D C 1
ATOM 3897 O O . ILE D 1 37 ? -4.227 -3.790 -17.149 1.00 15.77 37 ILE D O 1
ATOM 3902 N N . HIS D 1 38 ? -2.420 -4.351 -15.913 1.00 14.68 38 HIS D N 1
ATOM 3903 C CA . HIS D 1 38 ? -2.578 -5.788 -16.070 1.00 16.68 38 HIS D CA 1
ATOM 3904 C C . HIS D 1 38 ? -2.745 -6.474 -14.699 1.00 18.02 38 HIS D C 1
ATOM 3905 O O . HIS D 1 38 ? -1.796 -6.594 -13.956 1.00 18.41 38 HIS D O 1
ATOM 3912 N N . GLU D 1 39 ? -3.950 -6.971 -14.435 1.00 19.79 39 GLU D N 1
ATOM 3913 C CA . GLU D 1 39 ? -4.270 -7.669 -13.181 1.00 20.86 39 GLU D CA 1
ATOM 3914 C C . GLU D 1 39 ? -4.221 -9.175 -13.447 1.00 20.88 39 GLU D C 1
ATOM 3915 O O . GLU D 1 39 ? -4.931 -9.681 -14.341 1.00 21.74 39 GLU D O 1
ATOM 3921 N N . THR D 1 40 ? -3.392 -9.889 -12.676 1.00 20.19 40 THR D N 1
ATOM 3922 C CA . THR D 1 40 ? -3.196 -11.314 -12.883 1.00 22.77 40 THR D CA 1
ATOM 3923 C C . THR D 1 40 ? -2.629 -11.935 -11.628 1.00 22.86 40 THR D C 1
ATOM 3924 O O . THR D 1 40 ? -2.009 -11.256 -10.815 1.00 23.28 40 THR D O 1
ATOM 3928 N N . SER D 1 41 ? -2.868 -13.233 -11.461 1.00 25.96 41 SER D N 1
ATOM 3929 C CA . SER D 1 41 ? -2.187 -13.930 -10.383 1.00 27.53 41 SER D CA 1
ATOM 3930 C C . SER D 1 41 ? -0.814 -14.431 -10.879 1.00 28.64 41 SER D C 1
ATOM 3931 O O . SER D 1 41 ? -0.013 -14.984 -10.102 1.00 30.97 41 SER D O 1
ATOM 3934 N N . GLY D 1 42 ? -0.547 -14.255 -12.174 1.00 27.71 42 GLY D N 1
ATOM 3935 C CA . GLY D 1 42 ? 0.609 -14.883 -12.791 1.00 27.57 42 GLY D CA 1
ATOM 3936 C C . GLY D 1 42 ? 1.759 -13.912 -12.987 1.00 26.54 42 GLY D C 1
ATOM 3937 O O . GLY D 1 42 ? 1.844 -12.890 -12.280 1.00 24.99 42 GLY D O 1
ATOM 3938 N N . ASP D 1 43 ? 2.632 -14.245 -13.945 1.00 25.86 43 ASP D N 1
ATOM 3939 C CA . ASP D 1 43 ? 3.790 -13.412 -14.300 1.00 26.14 43 ASP D CA 1
ATOM 3940 C C . ASP D 1 43 ? 3.431 -12.204 -15.148 1.00 23.88 43 ASP D C 1
ATOM 3941 O O . ASP D 1 43 ? 2.424 -12.189 -15.875 1.00 24.33 43 ASP D O 1
ATOM 3946 N N . THR D 1 44 ? 4.279 -11.187 -15.068 1.00 20.88 44 THR D N 1
ATOM 3947 C CA . THR D 1 44 ? 4.148 -10.029 -15.971 1.00 20.19 44 THR D CA 1
ATOM 3948 C C . THR D 1 44 ? 4.463 -10.412 -17.389 1.00 21.64 44 THR D C 1
ATOM 3949 O O . THR D 1 44 ? 5.215 -11.348 -17.653 1.00 23.42 44 THR D O 1
ATOM 3953 N N . VAL D 1 45 ? 3.966 -9.587 -18.282 1.00 21.69 45 VAL D N 1
ATOM 3954 C CA . VAL D 1 45 ? 4.163 -9.714 -19.693 1.00 23.74 45 VAL D CA 1
ATOM 3955 C C . VAL D 1 45 ? 4.791 -8.381 -20.187 1.00 23.09 45 VAL D C 1
ATOM 3956 O O . VAL D 1 45 ? 5.006 -8.141 -21.391 1.00 23.19 45 VAL D O 1
ATOM 3960 N N . PHE D 1 46 ? 5.164 -7.506 -19.250 1.00 21.38 46 PHE D N 1
ATOM 3961 C CA . PHE D 1 46 ? 5.744 -6.239 -19.640 1.00 21.33 46 PHE D CA 1
ATOM 3962 C C . PHE D 1 46 ? 7.268 -6.296 -19.433 1.00 22.63 46 PHE D C 1
ATOM 3963 O O . PHE D 1 46 ? 7.768 -7.003 -18.524 1.00 22.70 46 PHE D O 1
ATOM 3971 N N . GLN D 1 47 ? 7.982 -5.507 -20.226 1.00 23.97 47 GLN D N 1
ATOM 3972 C CA . GLN D 1 47 ? 9.372 -5.270 -19.950 1.00 25.72 47 GLN D CA 1
ATOM 3973 C C . GLN D 1 47 ? 9.459 -4.172 -18.870 1.00 24.37 47 GLN D C 1
ATOM 3974 O O . GLN D 1 47 ? 8.966 -3.026 -19.027 1.00 24.10 47 GLN D O 1
ATOM 3980 N N . ALA D 1 48 ? 10.120 -4.534 -17.792 1.00 24.63 48 ALA D N 1
ATOM 3981 C CA . ALA D 1 48 ? 10.369 -3.607 -16.697 1.00 22.22 48 ALA D CA 1
ATOM 3982 C C . ALA D 1 48 ? 9.088 -2.910 -16.174 1.00 20.56 48 ALA D C 1
ATOM 3983 O O . ALA D 1 48 ? 8.943 -1.679 -16.229 1.00 20.69 48 ALA D O 1
ATOM 3985 N N . PRO D 1 49 ? 8.144 -3.697 -15.633 1.00 19.83 49 PRO D N 1
ATOM 3986 C CA . PRO D 1 49 ? 6.900 -3.059 -15.159 1.00 18.86 49 PRO D CA 1
ATOM 3987 C C . PRO D 1 49 ? 7.088 -2.384 -13.790 1.00 17.98 49 PRO D C 1
ATOM 3988 O O . PRO D 1 49 ? 8.144 -2.545 -13.160 1.00 19.46 49 PRO D O 1
ATOM 3992 N N . HIS D 1 50 ? 6.081 -1.631 -13.374 1.00 16.08 50 HIS D N 1
ATOM 3993 C CA . HIS D 1 50 ? 5.893 -1.376 -11.956 1.00 15.74 50 HIS D CA 1
ATOM 3994 C C . HIS D 1 50 ? 5.075 -2.547 -11.451 1.00 14.83 50 HIS D C 1
ATOM 3995 O O . HIS D 1 50 ? 3.967 -2.723 -11.927 1.00 15.60 50 HIS D O 1
ATOM 4002 N N . ALA D 1 51 ? 5.612 -3.336 -10.514 1.00 15.33 51 ALA D N 1
ATOM 4003 C CA . ALA D 1 51 ? 4.878 -4.523 -10.017 1.00 15.12 51 ALA D CA 1
ATOM 4004 C C . ALA D 1 51 ? 4.245 -4.276 -8.646 1.00 14.90 51 ALA D C 1
ATOM 4005 O O . ALA D 1 51 ? 4.894 -3.623 -7.758 1.00 14.39 51 ALA D O 1
ATOM 4007 N N . TYR D 1 52 ? 2.990 -4.748 -8.463 1.00 14.42 52 TYR D N 1
ATOM 4008 C CA . TYR D 1 52 ? 2.311 -4.575 -7.173 1.00 14.85 52 TYR D CA 1
ATOM 4009 C C . TYR D 1 52 ? 1.599 -5.834 -6.711 1.00 15.09 52 TYR D C 1
ATOM 4010 O O . TYR D 1 52 ? 1.239 -6.690 -7.530 1.00 15.37 52 TYR D O 1
ATOM 4019 N N . GLU D 1 53 ? 1.391 -5.924 -5.396 1.00 16.36 53 GLU D N 1
ATOM 4020 C CA . GLU D 1 53 ? 0.521 -6.958 -4.851 1.00 17.19 53 GLU D CA 1
ATOM 4021 C C . GLU D 1 53 ? -0.762 -6.303 -4.407 1.00 17.12 53 GLU D C 1
ATOM 4022 O O . GLU D 1 53 ? -0.736 -5.179 -3.848 1.00 17.91 53 GLU D O 1
ATOM 4028 N N . VAL D 1 54 ? -1.899 -6.959 -4.670 1.00 17.03 54 VAL D N 1
ATOM 4029 C CA . VAL D 1 54 ? -3.159 -6.351 -4.278 1.00 17.15 54 VAL D CA 1
ATOM 4030 C C . VAL D 1 54 ? -3.484 -6.673 -2.821 1.00 19.06 54 VAL D C 1
ATOM 4031 O O . VAL D 1 54 ? -3.626 -7.865 -2.443 1.00 21.19 54 VAL D O 1
ATOM 4035 N N . ILE D 1 55 ? -3.600 -5.647 -1.984 1.00 18.31 55 ILE D N 1
ATOM 4036 C CA . ILE D 1 55 ? -3.811 -5.873 -0.542 1.00 18.62 55 ILE D CA 1
ATOM 4037 C C . ILE D 1 55 ? -5.245 -5.581 -0.143 1.00 20.57 55 ILE D C 1
ATOM 4038 O O . ILE D 1 55 ? -5.675 -5.984 0.924 1.00 20.41 55 ILE D O 1
ATOM 4043 N N . ASP D 1 56 ? -6.006 -4.929 -1.033 1.00 20.68 56 ASP D N 1
ATOM 4044 C CA . ASP D 1 56 ? -7.463 -4.799 -0.817 1.00 23.07 56 ASP D CA 1
ATOM 4045 C C . ASP D 1 56 ? -8.115 -4.528 -2.150 1.00 22.49 56 ASP D C 1
ATOM 4046 O O . ASP D 1 56 ? -7.505 -3.904 -3.007 1.00 20.31 56 ASP D O 1
ATOM 4051 N N . GLN D 1 57 ? -9.348 -5.004 -2.333 1.00 22.29 57 GLN D N 1
ATOM 4052 C CA . GLN D 1 57 ? -10.031 -4.857 -3.635 1.00 23.04 57 GLN D CA 1
ATOM 4053 C C . GLN D 1 57 ? -11.537 -5.061 -3.530 1.00 23.54 57 GLN D C 1
ATOM 4054 O O . GLN D 1 57 ? -11.997 -5.830 -2.675 1.00 25.61 57 GLN D O 1
ATOM 4060 N N . VAL D 1 58 ? -12.278 -4.368 -4.389 1.00 23.14 58 VAL D N 1
ATOM 4061 C CA . VAL D 1 58 ? -13.718 -4.615 -4.629 1.00 25.33 58 VAL D CA 1
ATOM 4062 C C . VAL D 1 58 ? -13.907 -4.418 -6.143 1.00 23.83 58 VAL D C 1
ATOM 4063 O O . VAL D 1 58 ? -13.263 -3.547 -6.765 1.00 21.57 58 VAL D O 1
ATOM 4067 N N . GLY D 1 59 ? -14.773 -5.217 -6.758 1.00 23.79 59 GLY D N 1
ATOM 4068 C CA . GLY D 1 59 ? -15.125 -4.953 -8.151 1.00 25.96 59 GLY D CA 1
ATOM 4069 C C . GLY D 1 59 ? -14.199 -5.598 -9.170 1.00 26.38 59 GLY D C 1
ATOM 4070 O O . GLY D 1 59 ? -13.101 -6.061 -8.840 1.00 24.89 59 GLY D O 1
ATOM 4071 N N . GLU D 1 60 ? -14.682 -5.661 -10.404 1.00 28.47 60 GLU D N 1
ATOM 4072 C CA . GLU D 1 60 ? -13.944 -6.208 -11.537 1.00 30.77 60 GLU D CA 1
ATOM 4073 C C . GLU D 1 60 ? -13.425 -5.085 -12.399 1.00 30.38 60 GLU D C 1
ATOM 4074 O O . GLU D 1 60 ? -14.111 -4.056 -12.576 1.00 30.46 60 GLU D O 1
ATOM 4080 N N . ILE D 1 61 ? -12.229 -5.307 -12.949 1.00 30.22 61 ILE D N 1
ATOM 4081 C CA . ILE D 1 61 ? -11.592 -4.446 -13.932 1.00 30.81 61 ILE D CA 1
ATOM 4082 C C . ILE D 1 61 ? -12.086 -4.976 -15.274 1.00 31.73 61 ILE D C 1
ATOM 4083 O O . ILE D 1 61 ? -11.734 -6.073 -15.684 1.00 31.84 61 ILE D O 1
ATOM 4088 N N . LYS D 1 62 ? -12.949 -4.210 -15.927 1.00 31.73 62 LYS D N 1
ATOM 4089 C CA . LYS D 1 62 ? -13.529 -4.650 -17.179 1.00 31.92 62 LYS D CA 1
ATOM 4090 C C . LYS D 1 62 ? -13.295 -3.558 -18.228 1.00 30.42 62 LYS D C 1
ATOM 4091 O O . LYS D 1 62 ? -12.220 -3.469 -18.807 1.00 30.75 62 LYS D O 1
ATOM 4097 N N . HIS D 1 63 ? -14.267 -2.684 -18.435 1.00 30.10 63 HIS D N 1
ATOM 4098 C CA . HIS D 1 63 ? -14.091 -1.629 -19.426 1.00 29.70 63 HIS D CA 1
ATOM 4099 C C . HIS D 1 63 ? -14.427 -0.265 -18.856 1.00 27.66 63 HIS D C 1
ATOM 4100 O O . HIS D 1 63 ? -15.368 0.396 -19.316 1.00 27.77 63 HIS D O 1
ATOM 4107 N N . PRO D 1 64 ? -13.639 0.187 -17.862 1.00 25.47 64 PRO D N 1
ATOM 4108 C CA . PRO D 1 64 ? -13.949 1.454 -17.219 1.00 24.21 64 PRO D CA 1
ATOM 4109 C C . PRO D 1 64 ? -13.756 2.626 -18.146 1.00 23.36 64 PRO D C 1
ATOM 4110 O O . PRO D 1 64 ? -12.898 2.574 -19.025 1.00 23.42 64 PRO D O 1
ATOM 4114 N N . GLY D 1 65 ? -14.519 3.685 -17.906 1.00 21.57 65 GLY D N 1
ATOM 4115 C CA . GLY D 1 65 ? -14.366 4.918 -18.624 1.00 20.67 65 GLY D CA 1
ATOM 4116 C C . GLY D 1 65 ? -13.240 5.797 -18.108 1.00 19.22 65 GLY D C 1
ATOM 4117 O O . GLY D 1 65 ? -12.736 6.621 -18.853 1.00 18.80 65 GLY D O 1
ATOM 4118 N N . PHE D 1 66 ? -12.851 5.627 -16.837 1.00 19.03 66 PHE D N 1
ATOM 4119 C CA . PHE D 1 66 ? -11.948 6.599 -16.211 1.00 18.05 66 PHE D CA 1
ATOM 4120 C C . PHE D 1 66 ? -11.213 5.878 -15.099 1.00 17.41 66 PHE D C 1
ATOM 4121 O O . PHE D 1 66 ? -11.785 5.007 -14.442 1.00 17.60 66 PHE D O 1
ATOM 4129 N N . ALA D 1 67 ? -9.923 6.163 -14.944 1.00 17.09 67 ALA D N 1
ATOM 4130 C CA . ALA D 1 67 ? -9.114 5.491 -13.929 1.00 16.40 67 ALA D CA 1
ATOM 4131 C C . ALA D 1 67 ? -8.404 6.600 -13.165 1.00 15.56 67 ALA D C 1
ATOM 4132 O O . ALA D 1 67 ? -7.921 7.575 -13.758 1.00 17.16 67 ALA D O 1
ATOM 4134 N N . VAL D 1 68 ? -8.322 6.439 -11.866 1.00 14.62 68 VAL D N 1
ATOM 4135 C CA . VAL D 1 68 ? -7.603 7.387 -11.017 1.00 13.91 68 VAL D CA 1
ATOM 4136 C C . VAL D 1 68 ? -6.621 6.654 -10.147 1.00 12.95 68 VAL D C 1
ATOM 4137 O O . VAL D 1 68 ? -6.973 5.646 -9.484 1.00 12.78 68 VAL D O 1
ATOM 4141 N N . LEU D 1 69 ? -5.387 7.174 -10.094 1.00 12.55 69 LEU D N 1
ATOM 4142 C CA . LEU D 1 69 ? -4.349 6.567 -9.231 1.00 12.83 69 LEU D CA 1
ATOM 4143 C C . LEU D 1 69 ? -3.934 7.600 -8.201 1.00 11.89 69 LEU D C 1
ATOM 4144 O O . LEU D 1 69 ? -3.513 8.686 -8.557 1.00 13.97 69 LEU D O 1
ATOM 4149 N N . ALA D 1 70 ? -4.090 7.267 -6.920 1.00 13.18 70 ALA D N 1
ATOM 4150 C CA . ALA D 1 70 ? -3.544 8.068 -5.836 1.00 14.18 70 ALA D CA 1
ATOM 4151 C C . ALA D 1 70 ? -2.208 7.423 -5.494 1.00 13.93 70 ALA D C 1
ATOM 4152 O O . ALA D 1 70 ? -2.173 6.267 -5.038 1.00 14.54 70 ALA D O 1
ATOM 4154 N N . ASN D 1 71 ? -1.114 8.155 -5.713 1.00 12.17 71 ASN D N 1
ATOM 4155 C CA . ASN D 1 71 ? 0.264 7.592 -5.672 1.00 12.64 71 ASN D CA 1
ATOM 4156 C C . ASN D 1 71 ? 0.893 8.109 -4.397 1.00 13.52 71 ASN D C 1
ATOM 4157 O O . ASN D 1 71 ? 1.195 9.295 -4.292 1.00 15.08 71 ASN D O 1
ATOM 4162 N N . ILE D 1 72 ? 1.024 7.233 -3.405 1.00 14.36 72 ILE D N 1
ATOM 4163 C CA . ILE D 1 72 ? 1.270 7.626 -2.026 1.00 13.92 72 ILE D CA 1
ATOM 4164 C C . ILE D 1 72 ? 2.573 6.915 -1.612 1.00 13.88 72 ILE D C 1
ATOM 4165 O O . ILE D 1 72 ? 2.608 5.696 -1.396 1.00 15.07 72 ILE D O 1
ATOM 4170 N N . ALA D 1 73 ? 3.617 7.698 -1.441 1.00 15.20 73 ALA D N 1
ATOM 4171 C CA . ALA D 1 73 ? 4.946 7.185 -1.072 1.00 15.87 73 ALA D CA 1
ATOM 4172 C C . ALA D 1 73 ? 5.031 6.945 0.414 1.00 16.83 73 ALA D C 1
ATOM 4173 O O . ALA D 1 73 ? 4.730 7.830 1.222 1.00 17.89 73 ALA D O 1
ATOM 4175 N N . VAL D 1 74 ? 5.491 5.752 0.776 1.00 15.91 74 VAL D N 1
ATOM 4176 C CA . VAL D 1 74 ? 5.448 5.350 2.210 1.00 16.65 74 VAL D CA 1
ATOM 4177 C C . VAL D 1 74 ? 6.823 4.827 2.556 1.00 17.18 74 VAL D C 1
ATOM 4178 O O . VAL D 1 74 ? 7.405 4.127 1.776 1.00 16.49 74 VAL D O 1
ATOM 4182 N N . THR D 1 75 ? 7.333 5.145 3.740 1.00 17.21 75 THR D N 1
ATOM 4183 C CA . THR D 1 75 ? 8.662 4.671 4.132 1.00 18.77 75 THR D CA 1
ATOM 4184 C C . THR D 1 75 ? 8.609 3.187 4.439 1.00 19.65 75 THR D C 1
ATOM 4185 O O . THR D 1 75 ? 7.547 2.620 4.726 1.00 18.96 75 THR D O 1
ATOM 4189 N N . GLN D 1 76 ? 9.769 2.536 4.408 1.00 21.16 76 GLN D N 1
ATOM 4190 C CA . GLN D 1 76 ? 9.820 1.123 4.740 1.00 22.00 76 GLN D CA 1
ATOM 4191 C C . GLN D 1 76 ? 9.233 0.854 6.145 1.00 23.24 76 GLN D C 1
ATOM 4192 O O . GLN D 1 76 ? 8.457 -0.110 6.350 1.00 23.84 76 GLN D O 1
ATOM 4198 N N . GLU D 1 77 ? 9.592 1.716 7.097 1.00 24.78 77 GLU D N 1
ATOM 4199 C CA . GLU D 1 77 ? 9.140 1.571 8.477 1.00 27.09 77 GLU D CA 1
ATOM 4200 C C . GLU D 1 77 ? 7.636 1.820 8.596 1.00 26.80 77 GLU D C 1
ATOM 4201 O O . GLU D 1 77 ? 6.978 1.222 9.465 1.00 27.83 77 GLU D O 1
ATOM 4207 N N . GLY D 1 78 ? 7.095 2.655 7.705 1.00 24.09 78 GLY D N 1
ATOM 4208 C CA . GLY D 1 78 ? 5.673 3.041 7.707 1.00 24.04 78 GLY D CA 1
ATOM 4209 C C . GLY D 1 78 ? 4.724 2.011 7.098 1.00 23.03 78 GLY D C 1
ATOM 4210 O O . GLY D 1 78 ? 3.476 2.090 7.277 1.00 25.03 78 GLY D O 1
ATOM 4211 N N . ARG D 1 79 ? 5.290 1.065 6.352 1.00 22.42 79 ARG D N 1
ATOM 4212 C CA . ARG D 1 79 ? 4.480 0.145 5.499 1.00 22.69 79 ARG D CA 1
ATOM 4213 C C . ARG D 1 79 ? 3.429 -0.615 6.342 1.00 23.98 79 ARG D C 1
ATOM 4214 O O . ARG D 1 79 ? 2.231 -0.599 6.000 1.00 23.98 79 ARG D O 1
ATOM 4222 N N . PRO D 1 80 ? 3.851 -1.217 7.485 1.00 24.64 80 PRO D N 1
ATOM 4223 C CA . PRO D 1 80 ? 2.847 -1.977 8.274 1.00 26.28 80 PRO D CA 1
ATOM 4224 C C . PRO D 1 80 ? 1.710 -1.118 8.804 1.00 27.03 80 PRO D C 1
ATOM 4225 O O . PRO D 1 80 ? 0.558 -1.527 8.752 1.00 27.76 80 PRO D O 1
ATOM 4229 N N . LEU D 1 81 ? 2.052 0.081 9.270 1.00 28.11 81 LEU D N 1
ATOM 4230 C CA . LEU D 1 81 ? 1.093 1.027 9.822 1.00 28.89 81 LEU D CA 1
ATOM 4231 C C . LEU D 1 81 ? 0.105 1.483 8.708 1.00 27.60 81 LEU D C 1
ATOM 4232 O O . LEU D 1 81 ? -1.114 1.499 8.924 1.00 28.42 81 LEU D O 1
ATOM 4237 N N . PHE D 1 82 ? 0.639 1.827 7.528 1.00 24.08 82 PHE D N 1
ATOM 4238 C CA . PHE D 1 82 ? -0.161 2.219 6.397 1.00 23.96 82 PHE D CA 1
ATOM 4239 C C . PHE D 1 82 ? -1.062 1.083 5.906 1.00 23.18 82 PHE D C 1
ATOM 4240 O O . PHE D 1 82 ? -2.258 1.285 5.671 1.00 23.68 82 PHE D O 1
ATOM 4248 N N . GLU D 1 83 ? -0.510 -0.121 5.762 1.00 21.76 83 GLU D N 1
ATOM 4249 C CA . GLU D 1 83 ? -1.303 -1.248 5.241 1.00 21.92 83 GLU D CA 1
ATOM 4250 C C . GLU D 1 83 ? -2.439 -1.669 6.167 1.00 24.08 83 GLU D C 1
ATOM 4251 O O . GLU D 1 83 ? -3.540 -2.041 5.703 1.00 24.09 83 GLU D O 1
ATOM 4257 N N . ASN D 1 84 ? -2.175 -1.569 7.462 1.00 25.28 84 ASN D N 1
ATOM 4258 C CA . ASN D 1 84 ? -3.135 -1.952 8.488 1.00 29.30 84 ASN D CA 1
ATOM 4259 C C . ASN D 1 84 ? -4.412 -1.167 8.434 1.00 30.03 84 ASN D C 1
ATOM 4260 O O . ASN D 1 84 ? -5.471 -1.688 8.820 1.00 31.72 84 ASN D O 1
ATOM 4265 N N . LYS D 1 85 ? -4.317 0.070 7.945 1.00 29.03 85 LYS D N 1
ATOM 4266 C CA . LYS D 1 85 ? -5.474 0.970 7.928 1.00 30.38 85 LYS D CA 1
ATOM 4267 C C . LYS D 1 85 ? -6.541 0.538 6.949 1.00 30.17 85 LYS D C 1
ATOM 4268 O O . LYS D 1 85 ? -7.701 0.923 7.125 1.00 30.91 85 LYS D O 1
ATOM 4274 N N . PHE D 1 86 ? -6.186 -0.240 5.923 1.00 29.80 86 PHE D N 1
ATOM 4275 C CA . PHE D 1 86 ? -7.188 -0.592 4.891 1.00 31.48 86 PHE D CA 1
ATOM 4276 C C . PHE D 1 86 ? -8.287 -1.529 5.379 1.00 34.43 86 PHE D C 1
ATOM 4277 O O . PHE D 1 86 ? -9.438 -1.442 4.911 1.00 34.90 86 PHE D O 1
ATOM 4285 N N . LYS D 1 87 ? -7.957 -2.354 6.373 1.00 36.64 87 LYS D N 1
ATOM 4286 C CA . LYS D 1 87 ? -8.967 -3.199 7.036 1.00 39.36 87 LYS D CA 1
ATOM 4287 C C . LYS D 1 87 ? -10.127 -2.384 7.617 1.00 41.03 87 LYS D C 1
ATOM 4288 O O . LYS D 1 87 ? -11.266 -2.855 7.679 1.00 42.50 87 LYS D O 1
ATOM 4294 N N . ASN D 1 88 ? -9.839 -1.155 8.036 1.00 41.68 88 ASN D N 1
ATOM 4295 C CA . ASN D 1 88 ? -10.858 -0.267 8.595 1.00 42.88 88 ASN D CA 1
ATOM 4296 C C . ASN D 1 88 ? -11.298 0.912 7.722 1.00 41.31 88 ASN D C 1
ATOM 4297 O O . ASN D 1 88 ? -11.804 1.925 8.244 1.00 42.19 88 ASN D O 1
ATOM 4302 N N . ARG D 1 89 ? -11.109 0.791 6.404 1.00 39.39 89 ARG D N 1
ATOM 4303 C CA . ARG D 1 89 ? -11.598 1.817 5.477 1.00 37.25 89 ARG D CA 1
ATOM 4304 C C . ARG D 1 89 ? -13.139 1.931 5.514 1.00 37.21 89 ARG D C 1
ATOM 4305 O O . ARG D 1 89 ? -13.844 0.962 5.849 1.00 38.23 89 ARG D O 1
ATOM 4313 N N . ALA D 1 90 ? -13.645 3.118 5.186 1.00 36.08 90 ALA D N 1
ATOM 4314 C CA . ALA D 1 90 ? -15.061 3.402 5.292 1.00 35.77 90 ALA D CA 1
ATOM 4315 C C . ALA D 1 90 ? -15.938 2.376 4.567 1.00 35.47 90 ALA D C 1
ATOM 4316 O O . ALA D 1 90 ? -17.028 2.047 5.060 1.00 35.03 90 ALA D O 1
ATOM 4318 N N . GLY D 1 91 ? -15.459 1.874 3.415 1.00 32.32 91 GLY D N 1
ATOM 4319 C CA . GLY D 1 91 ? -16.271 1.031 2.504 1.00 31.89 91 GLY D CA 1
ATOM 4320 C C . GLY D 1 91 ? -17.457 1.795 1.926 1.00 30.85 91 GLY D C 1
ATOM 4321 O O . GLY D 1 91 ? -18.541 1.236 1.688 1.00 32.25 91 GLY D O 1
ATOM 4322 N N . LYS D 1 92 ? -17.276 3.088 1.717 1.00 28.74 92 LYS D N 1
ATOM 4323 C CA . LYS D 1 92 ? -18.349 3.918 1.223 1.00 28.77 92 LYS D CA 1
ATOM 4324 C C . LYS D 1 92 ? -18.166 4.223 -0.266 1.00 26.17 92 LYS D C 1
ATOM 4325 O O . LYS D 1 92 ? -19.126 4.437 -0.977 1.00 26.75 92 LYS D O 1
ATOM 4331 N N . VAL D 1 93 ? -16.932 4.248 -0.745 1.00 24.43 93 VAL D N 1
ATOM 4332 C CA . VAL D 1 93 ? -16.694 4.573 -2.148 1.00 22.78 93 VAL D CA 1
ATOM 4333 C C . VAL D 1 93 ? -17.433 3.626 -3.139 1.00 23.63 93 VAL D C 1
ATOM 4334 O O . VAL D 1 93 ? -17.955 4.071 -4.154 1.00 23.26 93 VAL D O 1
ATOM 4338 N N . GLU D 1 94 ? -17.512 2.342 -2.804 1.00 24.77 94 GLU D N 1
ATOM 4339 C CA . GLU D 1 94 ? -18.183 1.366 -3.643 1.00 26.78 94 GLU D CA 1
ATOM 4340 C C . GLU D 1 94 ? -19.706 1.558 -3.713 1.00 27.94 94 GLU D C 1
ATOM 4341 O O . GLU D 1 94 ? -20.367 0.918 -4.541 1.00 29.19 94 GLU D O 1
ATOM 4347 N N . ASN D 1 95 ? -20.262 2.437 -2.871 1.00 28.09 95 ASN D N 1
ATOM 4348 C CA . ASN D 1 95 ? -21.693 2.825 -2.956 1.00 29.97 95 ASN D CA 1
ATOM 4349 C C . ASN D 1 95 ? -21.974 3.924 -3.951 1.00 30.03 95 ASN D C 1
ATOM 4350 O O . ASN D 1 95 ? -23.133 4.253 -4.210 1.00 30.43 95 ASN D O 1
ATOM 4355 N N . GLU D 1 96 ? -20.924 4.519 -4.497 1.00 29.04 96 GLU D N 1
ATOM 4356 C CA . GLU D 1 96 ? -21.116 5.632 -5.427 1.00 30.56 96 GLU D CA 1
ATOM 4357 C C . GLU D 1 96 ? -21.677 5.182 -6.726 1.00 30.93 96 GLU D C 1
ATOM 4358 O O . GLU D 1 96 ? -21.286 4.122 -7.258 1.00 28.06 96 GLU D O 1
ATOM 4364 N N . PRO D 1 97 ? -22.619 5.982 -7.253 1.00 32.82 97 PRO D N 1
ATOM 4365 C CA . PRO D 1 97 ? -22.952 5.869 -8.642 1.00 33.14 97 PRO D CA 1
ATOM 4366 C C . PRO D 1 97 ? -21.691 5.975 -9.485 1.00 31.43 97 PRO D C 1
ATOM 4367 O O . PRO D 1 97 ? -20.864 6.888 -9.294 1.00 32.81 97 PRO D O 1
ATOM 4371 N N . GLY D 1 98 ? -21.544 5.018 -10.382 1.00 29.32 98 GLY D N 1
ATOM 4372 C CA . GLY D 1 98 ? -20.498 5.058 -11.380 1.00 25.74 98 GLY D CA 1
ATOM 4373 C C . GLY D 1 98 ? -19.216 4.392 -10.927 1.00 24.06 98 GLY D C 1
ATOM 4374 O O . GLY D 1 98 ? -18.290 4.219 -11.719 1.00 22.45 98 GLY D O 1
ATOM 4375 N N . PHE D 1 99 ? -19.137 4.008 -9.660 1.00 22.29 99 PHE D N 1
ATOM 4376 C CA . PHE D 1 99 ? -17.921 3.319 -9.208 1.00 20.19 99 PHE D CA 1
ATOM 4377 C C . PHE D 1 99 ? -17.924 1.942 -9.840 1.00 21.10 99 PHE D C 1
ATOM 4378 O O . PHE D 1 99 ? -18.962 1.273 -9.870 1.00 21.06 99 PHE D O 1
ATOM 4386 N N . GLU D 1 100 ? -16.766 1.484 -10.280 1.00 18.95 100 GLU D N 1
ATOM 4387 C CA . GLU D 1 100 ? -16.611 0.131 -10.804 1.00 20.04 100 GLU D CA 1
ATOM 4388 C C . GLU D 1 100 ? -15.698 -0.726 -9.953 1.00 18.53 100 GLU D C 1
ATOM 4389 O O . GLU D 1 100 ? -16.077 -1.839 -9.630 1.00 21.17 100 GLU D O 1
ATOM 4395 N N . ALA D 1 101 ? -14.536 -0.230 -9.529 1.00 18.27 101 ALA D N 1
ATOM 4396 C CA . ALA D 1 101 ? -13.570 -1.098 -8.838 1.00 17.40 101 ALA D CA 1
ATOM 4397 C C . ALA D 1 101 ? -12.571 -0.295 -8.034 1.00 17.26 101 ALA D C 1
ATOM 4398 O O . ALA D 1 101 ? -12.320 0.891 -8.326 1.00 17.78 101 ALA D O 1
ATOM 4400 N N . ILE D 1 102 ? -12.006 -0.923 -7.014 1.00 17.48 102 ILE D N 1
ATOM 4401 C CA . ILE D 1 102 ? -10.859 -0.353 -6.335 1.00 17.56 102 ILE D CA 1
ATOM 4402 C C . ILE D 1 102 ? -9.769 -1.424 -6.167 1.00 17.19 102 ILE D C 1
ATOM 4403 O O . ILE D 1 102 ? -10.073 -2.608 -5.933 1.00 17.67 102 ILE D O 1
ATOM 4408 N N . ARG D 1 103 ? -8.508 -0.992 -6.254 1.00 15.33 103 ARG D N 1
ATOM 4409 C CA . ARG D 1 103 ? -7.399 -1.882 -5.939 1.00 16.07 103 ARG D CA 1
ATOM 4410 C C . ARG D 1 103 ? -6.448 -1.065 -5.079 1.00 15.55 103 ARG D C 1
ATOM 4411 O O . ARG D 1 103 ? -6.075 0.039 -5.480 1.00 16.88 103 ARG D O 1
ATOM 4419 N N . VAL D 1 104 ? -6.041 -1.591 -3.918 1.00 15.63 104 VAL D N 1
ATOM 4420 C CA . VAL D 1 104 ? -5.040 -0.935 -3.123 1.00 15.60 104 VAL D CA 1
ATOM 4421 C C . VAL D 1 104 ? -3.754 -1.738 -3.340 1.00 15.96 104 VAL D C 1
ATOM 4422 O O . VAL D 1 104 ? -3.730 -2.936 -3.065 1.00 15.98 104 VAL D O 1
ATOM 4426 N N . LEU D 1 105 ? -2.713 -1.092 -3.860 1.00 14.81 105 LEU D N 1
ATOM 4427 C CA . LEU D 1 105 ? -1.580 -1.807 -4.427 1.00 14.87 105 LEU D CA 1
ATOM 4428 C C . LEU D 1 105 ? -0.280 -1.568 -3.650 1.00 14.30 105 LEU D C 1
ATOM 4429 O O . LEU D 1 105 ? 0.161 -0.438 -3.485 1.00 13.88 105 LEU D O 1
ATOM 4434 N N . ARG D 1 106 ? 0.285 -2.654 -3.138 1.00 14.94 106 ARG D N 1
ATOM 4435 C CA . ARG D 1 106 ? 1.583 -2.579 -2.406 1.00 13.94 106 ARG D CA 1
ATOM 4436 C C . ARG D 1 106 ? 2.688 -2.653 -3.447 1.00 14.01 106 ARG D C 1
ATOM 4437 O O . ARG D 1 106 ? 2.752 -3.619 -4.232 1.00 14.52 106 ARG D O 1
ATOM 4445 N N . PRO D 1 107 ? 3.601 -1.671 -3.464 1.00 14.58 107 PRO D N 1
ATOM 4446 C CA . PRO D 1 107 ? 4.629 -1.628 -4.502 1.00 14.83 107 PRO D CA 1
ATOM 4447 C C . PRO D 1 107 ? 5.816 -2.517 -4.173 1.00 16.55 107 PRO D C 1
ATOM 4448 O O . PRO D 1 107 ? 6.328 -2.498 -3.030 1.00 15.69 107 PRO D O 1
ATOM 4452 N N . LEU D 1 108 ? 6.234 -3.269 -5.196 1.00 15.49 108 LEU D N 1
ATOM 4453 C CA . LEU D 1 108 ? 7.373 -4.138 -5.054 1.00 17.17 108 LEU D CA 1
ATOM 4454 C C . LEU D 1 108 ? 8.655 -3.619 -5.728 1.00 17.94 108 LEU D C 1
ATOM 4455 O O . LEU D 1 108 ? 9.744 -4.189 -5.502 1.00 19.28 108 LEU D O 1
ATOM 4460 N N . ASP D 1 109 ? 8.544 -2.584 -6.562 1.00 16.29 109 ASP D N 1
ATOM 4461 C CA . ASP D 1 109 ? 9.668 -2.013 -7.322 1.00 16.82 109 ASP D CA 1
ATOM 4462 C C . ASP D 1 109 ? 9.959 -0.563 -6.880 1.00 16.95 109 ASP D C 1
ATOM 4463 O O . ASP D 1 109 ? 10.841 0.134 -7.472 1.00 16.95 109 ASP D O 1
ATOM 4468 N N . SER D 1 110 ? 9.201 -0.067 -5.905 1.00 17.04 110 SER D N 1
ATOM 4469 C CA . SER D 1 110 ? 9.391 1.335 -5.393 1.00 14.16 110 SER D CA 1
ATOM 4470 C C . SER D 1 110 ? 8.704 1.424 -4.009 1.00 16.54 110 SER D C 1
ATOM 4471 O O . SER D 1 110 ? 8.207 0.412 -3.502 1.00 16.65 110 SER D O 1
ATOM 4474 N N . ASP D 1 111 ? 8.656 2.629 -3.433 1.00 14.49 111 ASP D N 1
ATOM 4475 C CA . ASP D 1 111 ? 7.976 2.870 -2.190 1.00 15.13 111 ASP D CA 1
ATOM 4476 C C . ASP D 1 111 ? 6.602 3.505 -2.391 1.00 14.48 111 ASP D C 1
ATOM 4477 O O . ASP D 1 111 ? 6.003 3.984 -1.426 1.00 14.72 111 ASP D O 1
ATOM 4482 N N . THR D 1 112 ? 6.130 3.533 -3.648 1.00 13.06 112 THR D N 1
ATOM 4483 C CA . THR D 1 112 ? 4.895 4.303 -3.955 1.00 12.81 112 THR D CA 1
ATOM 4484 C C . THR D 1 112 ? 3.672 3.395 -4.090 1.00 12.44 112 THR D C 1
ATOM 4485 O O . THR D 1 112 ? 3.443 2.758 -5.142 1.00 13.05 112 THR D O 1
ATOM 4489 N N . TYR D 1 113 ? 2.860 3.364 -3.017 1.00 11.88 113 TYR D N 1
ATOM 4490 C CA . TYR D 1 113 ? 1.570 2.627 -3.044 1.00 12.98 113 TYR D CA 1
ATOM 4491 C C . TYR D 1 113 ? 0.670 3.305 -4.038 1.00 13.51 113 TYR D C 1
ATOM 4492 O O . TYR D 1 113 ? 0.820 4.495 -4.328 1.00 14.41 113 TYR D O 1
ATOM 4501 N N . VAL D 1 114 ? -0.256 2.530 -4.608 1.00 12.27 114 VAL D N 1
ATOM 4502 C CA . VAL D 1 114 ? -1.275 3.128 -5.497 1.00 12.65 114 VAL D CA 1
ATOM 4503 C C . VAL D 1 114 ? -2.629 2.751 -5.007 1.00 14.20 114 VAL D C 1
ATOM 4504 O O . VAL D 1 114 ? -2.885 1.556 -4.757 1.00 15.60 114 VAL D O 1
ATOM 4508 N N . ILE D 1 115 ? -3.475 3.747 -4.757 1.00 14.05 115 ILE D N 1
ATOM 4509 C CA . ILE D 1 115 ? -4.904 3.453 -4.653 1.00 14.40 115 ILE D CA 1
ATOM 4510 C C . ILE D 1 115 ? -5.503 3.711 -6.013 1.00 14.62 115 ILE D C 1
ATOM 4511 O O . ILE D 1 115 ? -5.607 4.835 -6.440 1.00 14.42 115 ILE D O 1
ATOM 4516 N N . LEU D 1 116 ? -5.931 2.634 -6.673 1.00 12.85 116 LEU D N 1
ATOM 4517 C CA . LEU D 1 116 ? -6.473 2.685 -8.025 1.00 14.66 116 LEU D CA 1
ATOM 4518 C C . LEU D 1 116 ? -8.002 2.554 -7.937 1.00 14.88 116 LEU D C 1
ATOM 4519 O O . LEU D 1 116 ? -8.528 1.588 -7.350 1.00 16.14 116 LEU D O 1
ATOM 4524 N N . THR D 1 117 ? -8.714 3.535 -8.488 1.00 14.52 117 THR D N 1
ATOM 4525 C CA . THR D 1 117 ? -10.182 3.426 -8.584 1.00 15.95 117 THR D CA 1
ATOM 4526 C C . THR D 1 117 ? -10.572 3.507 -10.054 1.00 15.36 117 THR D C 1
ATOM 4527 O O . THR D 1 117 ? -9.993 4.283 -10.814 1.00 16.33 117 THR D O 1
ATOM 4531 N N . LEU D 1 118 ? -11.554 2.686 -10.442 1.00 16.07 118 LEU D N 1
ATOM 4532 C CA . LEU D 1 118 ? -12.080 2.643 -11.801 1.00 15.72 118 LEU D CA 1
ATOM 4533 C C . LEU D 1 118 ? -13.538 3.056 -11.753 1.00 17.17 118 LEU D C 1
ATOM 4534 O O . LEU D 1 118 ? -14.310 2.624 -10.864 1.00 19.05 118 LEU D O 1
ATOM 4539 N N . TRP D 1 119 ? -13.896 3.874 -12.739 1.00 17.94 119 TRP D N 1
ATOM 4540 C CA . TRP D 1 119 ? -15.204 4.524 -12.793 1.00 17.78 119 TRP D CA 1
ATOM 4541 C C . TRP D 1 119 ? -15.819 4.420 -14.166 1.00 20.12 119 TRP D C 1
ATOM 4542 O O . TRP D 1 119 ? -15.098 4.270 -15.151 1.00 19.45 119 TRP D O 1
ATOM 4553 N N . GLU D 1 120 ? -17.151 4.489 -14.225 1.00 20.81 120 GLU D N 1
ATOM 4554 C CA . GLU D 1 120 ? -17.867 4.430 -15.503 1.00 23.78 120 GLU D CA 1
ATOM 4555 C C . GLU D 1 120 ? -17.552 5.653 -16.368 1.00 24.20 120 GLU D C 1
ATOM 4556 O O . GLU D 1 120 ? -17.428 5.544 -17.604 1.00 24.17 120 GLU D O 1
ATOM 4562 N N . THR D 1 121 ? -17.431 6.804 -15.719 1.00 24.12 121 THR D N 1
ATOM 4563 C CA . THR D 1 121 ? -17.148 8.064 -16.370 1.00 25.71 121 THR D CA 1
ATOM 4564 C C . THR D 1 121 ? -16.297 8.944 -15.485 1.00 23.72 121 THR D C 1
ATOM 4565 O O . THR D 1 121 ? -16.251 8.759 -14.265 1.00 24.44 121 THR D O 1
ATOM 4569 N N . GLU D 1 122 ? -15.650 9.944 -16.078 1.00 23.42 122 GLU D N 1
ATOM 4570 C CA . GLU D 1 122 ? -14.980 10.963 -15.312 1.00 23.44 122 GLU D CA 1
ATOM 4571 C C . GLU D 1 122 ? -15.931 11.682 -14.346 1.00 24.72 122 GLU D C 1
ATOM 4572 O O . GLU D 1 122 ? -15.555 11.981 -13.191 1.00 23.13 122 GLU D O 1
ATOM 4578 N N . ARG D 1 123 ? -17.160 11.952 -14.817 1.00 24.01 123 ARG D N 1
ATOM 4579 C CA . ARG D 1 123 ? -18.128 12.594 -13.963 1.00 25.08 123 ARG D CA 1
ATOM 4580 C C . ARG D 1 123 ? -18.345 11.861 -12.641 1.00 24.90 123 ARG D C 1
ATOM 4581 O O . ARG D 1 123 ? -18.352 12.492 -11.574 1.00 24.80 123 ARG D O 1
ATOM 4589 N N . ALA D 1 124 ? -18.505 10.539 -12.699 1.00 23.85 124 ALA D N 1
ATOM 4590 C CA . ALA D 1 124 ? -18.711 9.770 -11.442 1.00 23.04 124 ALA D CA 1
ATOM 4591 C C . ALA D 1 124 ? -17.577 9.987 -10.445 1.00 22.13 124 ALA D C 1
ATOM 4592 O O . ALA D 1 124 ? -17.823 10.197 -9.235 1.00 22.07 124 ALA D O 1
ATOM 4594 N N . PHE D 1 125 ? -16.324 9.977 -10.936 1.00 20.83 125 PHE D N 1
ATOM 4595 C CA . PHE D 1 125 ? -15.200 10.254 -10.073 1.00 21.06 125 PHE D CA 1
ATOM 4596 C C . PHE D 1 125 ? -15.203 11.666 -9.519 1.00 20.64 125 PHE D C 1
ATOM 4597 O O . PHE D 1 125 ? -15.065 11.846 -8.316 1.00 22.50 125 PHE D O 1
ATOM 4605 N N . GLN D 1 126 ? -15.417 12.660 -10.384 1.00 22.59 126 GLN D N 1
ATOM 4606 C CA . GLN D 1 126 ? -15.423 14.058 -9.942 1.00 22.94 126 GLN D CA 1
ATOM 4607 C C . GLN D 1 126 ? -16.563 14.313 -8.926 1.00 22.77 126 GLN D C 1
ATOM 4608 O O . GLN D 1 126 ? -16.359 15.031 -7.928 1.00 22.19 126 GLN D O 1
ATOM 4614 N N . ASP D 1 127 ? -17.723 13.683 -9.166 1.00 23.34 127 ASP D N 1
ATOM 4615 C CA . ASP D 1 127 ? -18.853 13.766 -8.223 1.00 24.40 127 ASP D CA 1
ATOM 4616 C C . ASP D 1 127 ? -18.522 13.180 -6.853 1.00 25.67 127 ASP D C 1
ATOM 4617 O O . ASP D 1 127 ? -18.962 13.715 -5.828 1.00 27.24 127 ASP D O 1
ATOM 4622 N N . TRP D 1 128 ? -17.773 12.076 -6.820 1.00 23.70 128 TRP D N 1
ATOM 4623 C CA . TRP D 1 128 ? -17.377 11.505 -5.523 1.00 24.36 128 TRP D CA 1
ATOM 4624 C C . TRP D 1 128 ? -16.350 12.419 -4.861 1.00 24.51 128 TRP D C 1
ATOM 4625 O O . TRP D 1 128 ? -16.488 12.763 -3.687 1.00 26.04 128 TRP D O 1
ATOM 4636 N N . GLN D 1 129 ? -15.334 12.827 -5.622 1.00 25.12 129 GLN D N 1
ATOM 4637 C CA . GLN D 1 129 ? -14.203 13.557 -5.067 1.00 27.22 129 GLN D CA 1
ATOM 4638 C C . GLN D 1 129 ? -14.653 14.906 -4.506 1.00 28.00 129 GLN D C 1
ATOM 4639 O O . GLN D 1 129 ? -14.255 15.294 -3.399 1.00 28.90 129 GLN D O 1
ATOM 4645 N N . GLN D 1 130 ? -15.547 15.579 -5.230 1.00 28.67 130 GLN D N 1
ATOM 4646 C CA . GLN D 1 130 ? -15.997 16.893 -4.827 1.00 31.33 130 GLN D CA 1
ATOM 4647 C C . GLN D 1 130 ? -17.134 16.873 -3.810 1.00 33.65 130 GLN D C 1
ATOM 4648 O O . GLN D 1 130 ? -17.545 17.930 -3.336 1.00 35.58 130 GLN D O 1
ATOM 4654 N N . SER D 1 131 ? -17.648 15.692 -3.465 1.00 34.26 131 SER D N 1
ATOM 4655 C CA . SER D 1 131 ? -18.671 15.606 -2.430 1.00 36.75 131 SER D CA 1
ATOM 4656 C C . SER D 1 131 ? -17.981 15.633 -1.068 1.00 38.17 131 SER D C 1
ATOM 4657 O O . SER D 1 131 ? -16.749 15.668 -0.991 1.00 37.29 131 SER D O 1
ATOM 4660 N N . ASP D 1 132 ? -18.753 15.593 0.007 1.00 41.22 132 ASP D N 1
ATOM 4661 C CA . ASP D 1 132 ? -18.135 15.525 1.346 1.00 43.62 132 ASP D CA 1
ATOM 4662 C C . ASP D 1 132 ? -17.849 14.096 1.826 1.00 43.95 132 ASP D C 1
ATOM 4663 O O . ASP D 1 132 ? -17.434 13.891 2.981 1.00 44.49 132 ASP D O 1
ATOM 4668 N N . SER D 1 133 ? -18.044 13.125 0.931 1.00 43.54 133 SER D N 1
ATOM 4669 C CA . SER D 1 133 ? -18.026 11.710 1.300 1.00 44.07 133 SER D CA 1
ATOM 4670 C C . SER D 1 133 ? -16.656 11.275 1.796 1.00 43.30 133 SER D C 1
ATOM 4671 O O . SER D 1 133 ? -16.557 10.558 2.793 1.00 43.71 133 SER D O 1
ATOM 4674 N N . TYR D 1 134 ? -15.606 11.741 1.123 1.00 42.07 134 TYR D N 1
ATOM 4675 C CA . TYR D 1 134 ? -14.239 11.334 1.474 1.00 41.51 134 TYR D CA 1
ATOM 4676 C C . TYR D 1 134 ? -13.455 12.435 2.201 1.00 42.64 134 TYR D C 1
ATOM 4677 O O . TYR D 1 134 ? -12.565 12.152 3.018 1.00 43.77 134 TYR D O 1
ATOM 4686 N N . SER D 1 151 ? 7.210 10.593 10.493 1.00 33.42 151 SER D N 1
ATOM 4687 C CA . SER D 1 151 ? 6.300 10.396 9.379 1.00 31.64 151 SER D CA 1
ATOM 4688 C C . SER D 1 151 ? 6.502 9.046 8.709 1.00 30.46 151 SER D C 1
ATOM 4689 O O . SER D 1 151 ? 7.602 8.537 8.622 1.00 31.39 151 SER D O 1
ATOM 4692 N N . ILE D 1 152 ? 5.406 8.490 8.231 1.00 29.36 152 ILE D N 1
ATOM 4693 C CA . ILE D 1 152 ? 5.441 7.269 7.470 1.00 26.50 152 ILE D CA 1
ATOM 4694 C C . ILE D 1 152 ? 5.497 7.539 5.978 1.00 24.46 152 ILE D C 1
ATOM 4695 O O . ILE D 1 152 ? 5.506 6.592 5.219 1.00 22.87 152 ILE D O 1
ATOM 4700 N N . PHE D 1 153 ? 5.511 8.816 5.575 1.00 22.76 153 PHE D N 1
ATOM 4701 C CA . PHE D 1 153 ? 5.532 9.181 4.133 1.00 21.94 153 PHE D CA 1
ATOM 4702 C C . PHE D 1 153 ? 6.878 9.670 3.676 1.00 21.68 153 PHE D C 1
ATOM 4703 O O . PHE D 1 153 ? 7.548 10.459 4.389 1.00 24.15 153 PHE D O 1
ATOM 4711 N N . SER D 1 154 ? 7.355 9.170 2.527 1.00 20.18 154 SER D N 1
ATOM 4712 C CA . SER D 1 154 ? 8.726 9.477 2.133 1.00 20.84 154 SER D CA 1
ATOM 4713 C C . SER D 1 154 ? 8.830 10.719 1.223 1.00 20.30 154 SER D C 1
ATOM 4714 O O . SER D 1 154 ? 9.877 11.401 1.183 1.00 21.47 154 SER D O 1
ATOM 4717 N N . ARG D 1 155 ? 7.726 11.055 0.558 1.00 18.85 155 ARG D N 1
ATOM 4718 C CA . ARG D 1 155 ? 7.624 12.277 -0.278 1.00 18.11 155 ARG D CA 1
ATOM 4719 C C . ARG D 1 155 ? 6.148 12.591 -0.526 1.00 17.93 155 ARG D C 1
ATOM 4720 O O . ARG D 1 155 ? 5.254 11.805 -0.149 1.00 16.95 155 ARG D O 1
ATOM 4728 N N . PRO D 1 156 ? 5.853 13.766 -1.114 1.00 17.71 156 PRO D N 1
ATOM 4729 C CA . PRO D 1 156 ? 4.411 14.054 -1.300 1.00 19.13 156 PRO D CA 1
ATOM 4730 C C . PRO D 1 156 ? 3.656 13.065 -2.183 1.00 17.33 156 PRO D C 1
ATOM 4731 O O . PRO D 1 156 ? 4.231 12.513 -3.151 1.00 19.27 156 PRO D O 1
ATOM 4735 N N . SER D 1 157 ? 2.395 12.845 -1.833 1.00 16.32 157 SER D N 1
ATOM 4736 C CA . SER D 1 157 ? 1.454 12.070 -2.679 1.00 15.46 157 SER D CA 1
ATOM 4737 C C . SER D 1 157 ? 1.035 12.882 -3.918 1.00 15.72 157 SER D C 1
ATOM 4738 O O . SER D 1 157 ? 1.051 14.125 -3.881 1.00 17.36 157 SER D O 1
ATOM 4741 N N . TYR D 1 158 ? 0.624 12.202 -4.994 1.00 15.33 158 TYR D N 1
ATOM 4742 C CA . TYR D 1 158 ? 0.083 12.910 -6.165 1.00 14.54 158 TYR D CA 1
ATOM 4743 C C . TYR D 1 158 ? -0.924 12.016 -6.880 1.00 15.51 158 TYR D C 1
ATOM 4744 O O . TYR D 1 158 ? -0.917 10.816 -6.688 1.00 13.79 158 TYR D O 1
ATOM 4753 N N . VAL D 1 159 ? -1.820 12.633 -7.658 1.00 15.16 159 VAL D N 1
ATOM 4754 C CA . VAL D 1 159 ? -2.886 11.893 -8.324 1.00 15.09 159 VAL D CA 1
ATOM 4755 C C . VAL D 1 159 ? -2.660 11.949 -9.812 1.00 14.75 159 VAL D C 1
ATOM 4756 O O . VAL D 1 159 ? -2.363 13.046 -10.347 1.00 15.23 159 VAL D O 1
ATOM 4760 N N . THR D 1 160 ? -2.879 10.817 -10.478 1.00 15.03 160 THR D N 1
ATOM 4761 C CA . THR D 1 160 ? -2.879 10.774 -11.949 1.00 14.73 160 THR D CA 1
ATOM 4762 C C . THR D 1 160 ? -4.215 10.187 -12.403 1.00 14.19 160 THR D C 1
ATOM 4763 O O . THR D 1 160 ? -4.831 9.350 -11.729 1.00 15.65 160 THR D O 1
ATOM 4767 N N . THR D 1 161 ? -4.692 10.661 -13.551 1.00 15.40 161 THR D N 1
ATOM 4768 C CA . THR D 1 161 ? -5.940 10.156 -14.107 1.00 14.81 161 THR D CA 1
ATOM 4769 C C . THR D 1 161 ? -5.807 9.815 -15.593 1.00 15.59 161 THR D C 1
ATOM 4770 O O . THR D 1 161 ? -4.960 10.394 -16.305 1.00 14.32 161 THR D O 1
ATOM 4774 N N . TYR D 1 162 ? -6.648 8.876 -16.046 1.00 13.63 162 TYR D N 1
ATOM 4775 C CA . TYR D 1 162 ? -6.546 8.329 -17.400 1.00 14.38 162 TYR D CA 1
ATOM 4776 C C . TYR D 1 162 ? -7.939 8.016 -17.887 1.00 15.80 162 TYR D C 1
ATOM 4777 O O . TYR D 1 162 ? -8.773 7.587 -17.097 1.00 18.08 162 TYR D O 1
ATOM 4786 N N . PHE D 1 163 ? -8.198 8.181 -19.178 1.00 17.84 163 PHE D N 1
ATOM 4787 C CA . PHE D 1 163 ? -9.520 7.871 -19.706 1.00 19.47 163 PHE D CA 1
ATOM 4788 C C . PHE D 1 163 ? -9.486 6.745 -20.724 1.00 20.49 163 PHE D C 1
ATOM 4789 O O . PHE D 1 163 ? -8.467 6.493 -21.321 1.00 18.72 163 PHE D O 1
ATOM 4797 N N . ALA D 1 164 ? -10.634 6.102 -20.933 1.00 21.07 164 ALA D N 1
ATOM 4798 C CA . ALA D 1 164 ? -10.784 5.017 -21.920 1.00 23.37 164 ALA D CA 1
ATOM 4799 C C . ALA D 1 164 ? -10.456 5.480 -23.351 1.00 24.76 164 ALA D C 1
ATOM 4800 O O . ALA D 1 164 ? -10.861 6.576 -23.777 1.00 26.13 164 ALA D O 1
ATOM 4802 N N . VAL D 1 165 ? -9.691 4.657 -24.073 1.00 27.32 165 VAL D N 1
ATOM 4803 C CA . VAL D 1 165 ? -9.184 5.025 -25.414 1.00 30.42 165 VAL D CA 1
ATOM 4804 C C . VAL D 1 165 ? -10.158 4.553 -26.467 1.00 32.93 165 VAL D C 1
ATOM 4805 O O . VAL D 1 165 ? -10.911 3.618 -26.222 1.00 34.66 165 VAL D O 1
ATOM 4809 N N . MET E 1 1 ? 45.046 22.279 43.472 1.00 24.97 1 MET E N 1
ATOM 4810 C CA . MET E 1 1 ? 44.661 22.407 44.916 1.00 23.09 1 MET E CA 1
ATOM 4811 C C . MET E 1 1 ? 43.203 21.956 45.074 1.00 22.48 1 MET E C 1
ATOM 4812 O O . MET E 1 1 ? 42.375 22.162 44.164 1.00 23.73 1 MET E O 1
ATOM 4817 N N . LYS E 1 2 ? 42.902 21.279 46.187 1.00 20.47 2 LYS E N 1
ATOM 4818 C CA . LYS E 1 2 ? 41.560 20.828 46.487 1.00 19.42 2 LYS E CA 1
ATOM 4819 C C . LYS E 1 2 ? 41.185 21.438 47.808 1.00 17.72 2 LYS E C 1
ATOM 4820 O O . LYS E 1 2 ? 42.049 21.772 48.644 1.00 18.57 2 LYS E O 1
ATOM 4826 N N . VAL E 1 3 ? 39.892 21.622 48.026 1.00 14.82 3 VAL E N 1
ATOM 4827 C CA . VAL E 1 3 ? 39.429 21.918 49.367 1.00 15.52 3 VAL E CA 1
ATOM 4828 C C . VAL E 1 3 ? 38.414 20.845 49.729 1.00 15.24 3 VAL E C 1
ATOM 4829 O O . VAL E 1 3 ? 37.544 20.487 48.928 1.00 14.51 3 VAL E O 1
ATOM 4833 N N . TYR E 1 4 ? 38.509 20.332 50.935 1.00 14.10 4 TYR E N 1
ATOM 4834 C CA . TYR E 1 4 ? 37.515 19.439 51.447 1.00 14.11 4 TYR E CA 1
ATOM 4835 C C . TYR E 1 4 ? 36.820 20.109 52.598 1.00 14.52 4 TYR E C 1
ATOM 4836 O O . TYR E 1 4 ? 37.451 20.773 53.410 1.00 15.58 4 TYR E O 1
ATOM 4845 N N . ILE E 1 5 ? 35.499 19.941 52.654 1.00 14.02 5 ILE E N 1
ATOM 4846 C CA . ILE E 1 5 ? 34.718 20.561 53.716 1.00 13.43 5 ILE E CA 1
ATOM 4847 C C . ILE E 1 5 ? 33.922 19.456 54.387 1.00 13.65 5 ILE E C 1
ATOM 4848 O O . ILE E 1 5 ? 33.414 18.547 53.734 1.00 13.38 5 ILE E O 1
ATOM 4853 N N . THR E 1 6 ? 33.763 19.531 55.703 1.00 13.68 6 THR E N 1
ATOM 4854 C CA . THR E 1 6 ? 32.751 18.660 56.325 1.00 15.01 6 THR E CA 1
ATOM 4855 C C . THR E 1 6 ? 32.077 19.425 57.459 1.00 15.45 6 THR E C 1
ATOM 4856 O O . THR E 1 6 ? 32.612 20.440 57.924 1.00 14.05 6 THR E O 1
ATOM 4860 N N . TYR E 1 7 ? 30.904 18.954 57.874 1.00 12.84 7 TYR E N 1
ATOM 4861 C CA . TYR E 1 7 ? 30.115 19.676 58.886 1.00 12.70 7 TYR E CA 1
ATOM 4862 C C . TYR E 1 7 ? 29.778 18.770 60.047 1.00 14.69 7 TYR E C 1
ATOM 4863 O O . TYR E 1 7 ? 29.539 17.572 59.865 1.00 16.86 7 TYR E O 1
ATOM 4872 N N . GLY E 1 8 ? 29.583 19.344 61.207 1.00 14.47 8 GLY E N 1
ATOM 4873 C CA . GLY E 1 8 ? 29.150 18.507 62.333 1.00 16.71 8 GLY E CA 1
ATOM 4874 C C . GLY E 1 8 ? 29.279 19.281 63.613 1.00 16.58 8 GLY E C 1
ATOM 4875 O O . GLY E 1 8 ? 29.519 20.487 63.589 1.00 17.83 8 GLY E O 1
ATOM 4876 N N . THR E 1 9 ? 29.145 18.592 64.737 1.00 17.45 9 THR E N 1
ATOM 4877 C CA . THR E 1 9 ? 29.290 19.264 66.044 1.00 18.33 9 THR E CA 1
ATOM 4878 C C . THR E 1 9 ? 30.713 19.770 66.242 1.00 19.63 9 THR E C 1
ATOM 4879 O O . THR E 1 9 ? 31.698 19.082 65.896 1.00 17.82 9 THR E O 1
ATOM 4883 N N . ALA E 1 10 ? 30.873 20.967 66.802 1.00 19.11 10 ALA E N 1
ATOM 4884 C CA . ALA E 1 10 ? 32.245 21.437 67.044 1.00 19.77 10 ALA E CA 1
ATOM 4885 C C . ALA E 1 10 ? 33.101 20.454 67.846 1.00 21.87 10 ALA E C 1
ATOM 4886 O O . ALA E 1 10 ? 34.273 20.258 67.533 1.00 22.07 10 ALA E O 1
ATOM 4888 N N . ASP E 1 11 ? 32.510 19.835 68.878 1.00 23.25 11 ASP E N 1
ATOM 4889 C CA . ASP E 1 11 ? 33.258 18.875 69.694 1.00 25.22 11 ASP E CA 1
ATOM 4890 C C . ASP E 1 11 ? 33.768 17.657 68.909 1.00 25.23 11 ASP E C 1
ATOM 4891 O O . ASP E 1 11 ? 34.884 17.166 69.179 1.00 27.31 11 ASP E O 1
ATOM 4896 N N . PHE E 1 12 ? 32.999 17.169 67.940 1.00 22.50 12 PHE E N 1
ATOM 4897 C CA . PHE E 1 12 ? 33.508 16.072 67.119 1.00 23.09 12 PHE E CA 1
ATOM 4898 C C . PHE E 1 12 ? 34.595 16.604 66.162 1.00 22.39 12 PHE E C 1
ATOM 4899 O O . PHE E 1 12 ? 35.611 15.945 65.933 1.00 22.96 12 PHE E O 1
ATOM 4907 N N . LEU E 1 13 ? 34.335 17.774 65.578 1.00 21.72 13 LEU E N 1
ATOM 4908 C CA . LEU E 1 13 ? 35.278 18.330 64.571 1.00 20.97 13 LEU E CA 1
ATOM 4909 C C . LEU E 1 13 ? 36.616 18.686 65.182 1.00 22.07 13 LEU E C 1
ATOM 4910 O O . LEU E 1 13 ? 37.667 18.468 64.553 1.00 21.44 13 LEU E O 1
ATOM 4915 N N . LYS E 1 14 ? 36.603 19.175 66.427 1.00 24.37 14 LYS E N 1
ATOM 4916 C CA . LYS E 1 14 ? 37.863 19.405 67.172 1.00 27.16 14 LYS E CA 1
ATOM 4917 C C . LYS E 1 14 ? 38.713 18.159 67.286 1.00 27.14 14 LYS E C 1
ATOM 4918 O O . LYS E 1 14 ? 39.963 18.246 67.281 1.00 28.46 14 LYS E O 1
ATOM 4924 N N . THR E 1 15 ? 38.072 17.001 67.379 1.00 26.85 15 THR E N 1
ATOM 4925 C CA . THR E 1 15 ? 38.821 15.734 67.497 1.00 28.49 15 THR E CA 1
ATOM 4926 C C . THR E 1 15 ? 39.562 15.449 66.192 1.00 26.32 15 THR E C 1
ATOM 4927 O O . THR E 1 15 ? 40.672 14.928 66.215 1.00 26.42 15 THR E O 1
ATOM 4931 N N . ILE E 1 16 ? 38.943 15.809 65.059 1.00 23.59 16 ILE E N 1
ATOM 4932 C CA . ILE E 1 16 ? 39.604 15.641 63.750 1.00 22.94 16 ILE E CA 1
ATOM 4933 C C . ILE E 1 16 ? 40.785 16.595 63.637 1.00 22.65 16 ILE E C 1
ATOM 4934 O O . ILE E 1 16 ? 41.854 16.203 63.157 1.00 23.66 16 ILE E O 1
ATOM 4939 N N . VAL E 1 17 ? 40.590 17.854 64.031 1.00 21.13 17 VAL E N 1
ATOM 4940 C CA . VAL E 1 17 ? 41.694 18.810 63.978 1.00 23.40 17 VAL E CA 1
ATOM 4941 C C . VAL E 1 17 ? 42.870 18.283 64.824 1.00 25.02 17 VAL E C 1
ATOM 4942 O O . VAL E 1 17 ? 44.066 18.387 64.446 1.00 24.58 17 VAL E O 1
ATOM 4946 N N . LYS E 1 18 ? 42.543 17.733 65.995 1.00 25.88 18 LYS E N 1
ATOM 4947 C CA . LYS E 1 18 ? 43.602 17.255 66.911 1.00 27.07 18 LYS E CA 1
ATOM 4948 C C . LYS E 1 18 ? 44.250 15.981 66.371 1.00 27.28 18 LYS E C 1
ATOM 4949 O O . LYS E 1 18 ? 45.438 15.733 66.609 1.00 28.90 18 LYS E O 1
ATOM 4955 N N . LYS E 1 19 ? 43.491 15.189 65.619 1.00 26.64 19 LYS E N 1
ATOM 4956 C CA . LYS E 1 19 ? 44.008 13.966 65.021 1.00 28.01 19 LYS E CA 1
ATOM 4957 C C . LYS E 1 19 ? 45.040 14.254 63.922 1.00 27.10 19 LYS E C 1
ATOM 4958 O O . LYS E 1 19 ? 45.917 13.440 63.659 1.00 27.51 19 LYS E O 1
ATOM 4964 N N . HIS E 1 20 ? 44.898 15.400 63.270 1.00 24.74 20 HIS E N 1
ATOM 4965 C CA . HIS E 1 20 ? 45.694 15.711 62.084 1.00 25.34 20 HIS E CA 1
ATOM 4966 C C . HIS E 1 20 ? 46.415 17.051 62.199 1.00 25.34 20 HIS E C 1
ATOM 4967 O O . HIS E 1 20 ? 46.199 17.948 61.335 1.00 24.77 20 HIS E O 1
ATOM 4974 N N . PRO E 1 21 ? 47.284 17.192 63.237 1.00 26.55 21 PRO E N 1
ATOM 4975 C CA . PRO E 1 21 ? 47.956 18.472 63.462 1.00 27.70 21 PRO E CA 1
ATOM 4976 C C . PRO E 1 21 ? 48.871 18.917 62.328 1.00 29.39 21 PRO E C 1
ATOM 4977 O O . PRO E 1 21 ? 49.163 20.117 62.244 1.00 30.76 21 PRO E O 1
ATOM 4981 N N . SER E 1 22 ? 49.310 18.004 61.450 1.00 28.97 22 SER E N 1
ATOM 4982 C CA . SER E 1 22 ? 50.264 18.418 60.412 1.00 29.46 22 SER E CA 1
ATOM 4983 C C . SER E 1 22 ? 49.570 19.139 59.275 1.00 28.80 22 SER E C 1
ATOM 4984 O O . SER E 1 22 ? 50.243 19.793 58.488 1.00 29.41 22 SER E O 1
ATOM 4987 N N . GLU E 1 23 ? 48.230 19.056 59.247 1.00 26.81 23 GLU E N 1
ATOM 4988 C CA . GLU E 1 23 ? 47.389 19.563 58.152 1.00 26.49 23 GLU E CA 1
ATOM 4989 C C . GLU E 1 23 ? 46.773 20.881 58.538 1.00 25.25 23 GLU E C 1
ATOM 4990 O O . GLU E 1 23 ? 46.499 21.120 59.712 1.00 25.60 23 GLU E O 1
ATOM 4996 N N . ASN E 1 24 ? 46.557 21.731 57.543 1.00 26.01 24 ASN E N 1
ATOM 4997 C CA . ASN E 1 24 ? 45.950 23.049 57.794 1.00 25.61 24 ASN E CA 1
ATOM 4998 C C . ASN E 1 24 ? 44.446 22.898 57.686 1.00 24.20 24 ASN E C 1
ATOM 4999 O O . ASN E 1 24 ? 43.885 23.003 56.597 1.00 23.13 24 ASN E O 1
ATOM 5004 N N . ILE E 1 25 ? 43.811 22.616 58.826 1.00 23.44 25 ILE E N 1
ATOM 5005 C CA . ILE E 1 25 ? 42.362 22.373 58.866 1.00 20.91 25 ILE E CA 1
ATOM 5006 C C . ILE E 1 25 ? 41.740 23.494 59.685 1.00 20.34 25 ILE E C 1
ATOM 5007 O O . ILE E 1 25 ? 41.993 23.621 60.888 1.00 20.41 25 ILE E O 1
ATOM 5012 N N . LEU E 1 26 ? 40.894 24.290 59.050 1.00 18.60 26 LEU E N 1
ATOM 5013 C CA . LEU E 1 26 ? 40.281 25.388 59.766 1.00 17.56 26 LEU E CA 1
ATOM 5014 C C . LEU E 1 26 ? 38.904 24.987 60.300 1.00 17.90 26 LEU E C 1
ATOM 5015 O O . LEU E 1 26 ? 38.022 24.535 59.537 1.00 17.67 26 LEU E O 1
ATOM 5020 N N . LEU E 1 27 ? 38.716 25.178 61.607 1.00 16.77 27 LEU E N 1
ATOM 5021 C CA . LEU E 1 27 ? 37.423 24.932 62.283 1.00 17.13 27 LEU E CA 1
ATOM 5022 C C . LEU E 1 27 ? 36.758 26.261 62.588 1.00 17.23 27 LEU E C 1
ATOM 5023 O O . LEU E 1 27 ? 37.390 27.154 63.223 1.00 18.78 27 LEU E O 1
ATOM 5028 N N . MET E 1 28 ? 35.495 26.402 62.153 1.00 17.04 28 MET E N 1
ATOM 5029 C CA . MET E 1 28 ? 34.690 27.602 62.433 1.00 17.63 28 MET E CA 1
ATOM 5030 C C . MET E 1 28 ? 33.287 27.174 62.900 1.00 16.91 28 MET E C 1
ATOM 5031 O O . MET E 1 28 ? 32.830 26.127 62.508 1.00 17.33 28 MET E O 1
ATOM 5036 N N . GLN E 1 29 ? 32.600 28.013 63.676 1.00 16.42 29 GLN E N 1
ATOM 5037 C CA . GLN E 1 29 ? 31.296 27.690 64.255 1.00 15.23 29 GLN E CA 1
ATOM 5038 C C . GLN E 1 29 ? 30.162 28.430 63.576 1.00 15.47 29 GLN E C 1
ATOM 5039 O O . GLN E 1 29 ? 30.201 29.651 63.483 1.00 17.17 29 GLN E O 1
ATOM 5045 N N . GLY E 1 30 ? 29.171 27.688 63.112 1.00 15.58 30 GLY E N 1
ATOM 5046 C CA . GLY E 1 30 ? 27.969 28.287 62.514 1.00 16.02 30 GLY E CA 1
ATOM 5047 C C . GLY E 1 30 ? 26.720 28.079 63.358 1.00 16.65 30 GLY E C 1
ATOM 5048 O O . GLY E 1 30 ? 26.759 27.530 64.480 1.00 16.12 30 GLY E O 1
ATOM 5049 N N . GLN E 1 31 ? 25.591 28.565 62.823 1.00 18.00 31 GLN E N 1
ATOM 5050 C CA . GLN E 1 31 ? 24.354 28.530 63.555 1.00 18.21 31 GLN E CA 1
ATOM 5051 C C . GLN E 1 31 ? 23.794 27.104 63.698 1.00 18.13 31 GLN E C 1
ATOM 5052 O O . GLN E 1 31 ? 23.279 26.754 64.763 1.00 18.74 31 GLN E O 1
ATOM 5058 N N . GLU E 1 32 ? 23.806 26.325 62.614 1.00 18.11 32 GLU E N 1
ATOM 5059 C CA . GLU E 1 32 ? 23.292 24.935 62.655 1.00 19.87 32 GLU E CA 1
ATOM 5060 C C . GLU E 1 32 ? 24.342 23.942 63.215 1.00 19.91 32 GLU E C 1
ATOM 5061 O O . GLU E 1 32 ? 24.004 22.999 63.975 1.00 20.62 32 GLU E O 1
ATOM 5067 N N . ASN E 1 33 ? 25.605 24.190 62.871 1.00 17.22 33 ASN E N 1
ATOM 5068 C CA . ASN E 1 33 ? 26.706 23.268 63.161 1.00 19.33 33 ASN E CA 1
ATOM 5069 C C . ASN E 1 33 ? 28.003 23.998 62.896 1.00 17.00 33 ASN E C 1
ATOM 5070 O O . ASN E 1 33 ? 28.005 25.207 62.563 1.00 17.31 33 ASN E O 1
ATOM 5075 N N . ALA E 1 34 ? 29.093 23.281 63.082 1.00 15.53 34 ALA E N 1
ATOM 5076 C CA . ALA E 1 34 ? 30.433 23.740 62.766 1.00 15.60 34 ALA E CA 1
ATOM 5077 C C . ALA E 1 34 ? 30.910 23.191 61.434 1.00 15.32 34 ALA E C 1
ATOM 5078 O O . ALA E 1 34 ? 30.301 22.279 60.873 1.00 15.03 34 ALA E O 1
ATOM 5080 N N . ILE E 1 35 ? 31.998 23.790 60.941 1.00 15.65 35 ILE E N 1
ATOM 5081 C CA . ILE E 1 35 ? 32.554 23.437 59.624 1.00 15.13 35 ILE E CA 1
ATOM 5082 C C . ILE E 1 35 ? 34.050 23.185 59.787 1.00 14.65 35 ILE E C 1
ATOM 5083 O O . ILE E 1 35 ? 34.706 23.867 60.576 1.00 15.47 35 ILE E O 1
ATOM 5088 N N . LEU E 1 36 ? 34.591 22.223 59.031 1.00 15.02 36 LEU E N 1
ATOM 5089 C CA . LEU E 1 36 ? 36.067 22.159 58.828 1.00 14.43 36 LEU E CA 1
ATOM 5090 C C . LEU E 1 36 ? 36.340 22.411 57.365 1.00 14.03 36 LEU E C 1
ATOM 5091 O O . LEU E 1 36 ? 35.583 21.928 56.526 1.00 14.67 36 LEU E O 1
ATOM 5096 N N . ILE E 1 37 ? 37.344 23.236 57.089 1.00 14.22 37 ILE E N 1
ATOM 5097 C CA . ILE E 1 37 ? 37.788 23.538 55.735 1.00 14.40 37 ILE E CA 1
ATOM 5098 C C . ILE E 1 37 ? 39.254 23.146 55.660 1.00 15.70 37 ILE E C 1
ATOM 5099 O O . ILE E 1 37 ? 40.096 23.688 56.409 1.00 16.90 37 ILE E O 1
ATOM 5104 N N . HIS E 1 38 ? 39.562 22.205 54.770 1.00 15.52 38 HIS E N 1
ATOM 5105 C CA . HIS E 1 38 ? 40.913 21.658 54.628 1.00 16.43 38 HIS E CA 1
ATOM 5106 C C . HIS E 1 38 ? 41.386 21.877 53.204 1.00 16.86 38 HIS E C 1
ATOM 5107 O O . HIS E 1 38 ? 40.884 21.234 52.289 1.00 15.64 38 HIS E O 1
ATOM 5114 N N . GLU E 1 39 ? 42.351 22.785 53.007 1.00 18.23 39 GLU E N 1
ATOM 5115 C CA . GLU E 1 39 ? 42.946 22.949 51.669 1.00 18.52 39 GLU E CA 1
ATOM 5116 C C . GLU E 1 39 ? 44.201 22.107 51.547 1.00 19.84 39 GLU E C 1
ATOM 5117 O O . GLU E 1 39 ? 45.087 22.191 52.413 1.00 18.07 39 GLU E O 1
ATOM 5123 N N . THR E 1 40 ? 44.288 21.313 50.482 1.00 18.74 40 THR E N 1
ATOM 5124 C CA . THR E 1 40 ? 45.463 20.435 50.317 1.00 20.71 40 THR E CA 1
ATOM 5125 C C . THR E 1 40 ? 45.642 20.016 48.863 1.00 21.45 40 THR E C 1
ATOM 5126 O O . THR E 1 40 ? 44.669 19.981 48.106 1.00 20.52 40 THR E O 1
ATOM 5130 N N . SER E 1 41 ? 46.878 19.684 48.473 1.00 21.53 41 SER E N 1
ATOM 5131 C CA . SER E 1 41 ? 47.084 19.044 47.184 1.00 23.98 41 SER E CA 1
ATOM 5132 C C . SER E 1 41 ? 46.810 17.546 47.299 1.00 25.24 41 SER E C 1
ATOM 5133 O O . SER E 1 41 ? 46.722 16.842 46.271 1.00 27.61 41 SER E O 1
ATOM 5136 N N . GLY E 1 42 ? 46.736 17.041 48.537 1.00 25.65 42 GLY E N 1
ATOM 5137 C CA . GLY E 1 42 ? 46.680 15.607 48.797 1.00 24.92 42 GLY E CA 1
ATOM 5138 C C . GLY E 1 42 ? 45.285 15.076 49.070 1.00 23.96 42 GLY E C 1
ATOM 5139 O O . GLY E 1 42 ? 44.290 15.676 48.632 1.00 22.78 42 GLY E O 1
ATOM 5140 N N . ASP E 1 43 ? 45.217 13.956 49.783 1.00 24.08 43 ASP E N 1
ATOM 5141 C CA . ASP E 1 43 ? 43.939 13.266 50.026 1.00 24.42 43 ASP E CA 1
ATOM 5142 C C . ASP E 1 43 ? 43.185 13.849 51.207 1.00 23.21 43 ASP E C 1
ATOM 5143 O O . ASP E 1 43 ? 43.772 14.485 52.101 1.00 23.32 43 ASP E O 1
ATOM 5148 N N . THR E 1 44 ? 41.883 13.566 51.273 1.00 20.84 44 THR E N 1
ATOM 5149 C CA . THR E 1 44 ? 41.088 14.025 52.398 1.00 20.75 44 THR E CA 1
ATOM 5150 C C . THR E 1 44 ? 41.423 13.237 53.660 1.00 21.33 44 THR E C 1
ATOM 5151 O O . THR E 1 44 ? 41.971 12.130 53.572 1.00 24.12 44 THR E O 1
ATOM 5155 N N . VAL E 1 45 ? 41.077 13.810 54.805 1.00 20.30 45 VAL E N 1
ATOM 5156 C CA . VAL E 1 45 ? 41.143 13.211 56.125 1.00 22.36 45 VAL E CA 1
ATOM 5157 C C . VAL E 1 45 ? 39.741 13.036 56.720 1.00 23.12 45 VAL E C 1
ATOM 5158 O O . VAL E 1 45 ? 39.576 12.559 57.852 1.00 24.37 45 VAL E O 1
ATOM 5162 N N . PHE E 1 46 ? 38.718 13.394 55.944 1.00 21.42 46 PHE E N 1
ATOM 5163 C CA . PHE E 1 46 ? 37.363 13.311 56.415 1.00 22.34 46 PHE E CA 1
ATOM 5164 C C . PHE E 1 46 ? 36.681 12.071 55.891 1.00 23.49 46 PHE E C 1
ATOM 5165 O O . PHE E 1 46 ? 36.972 11.638 54.785 1.00 24.12 46 PHE E O 1
ATOM 5173 N N . GLN E 1 47 ? 35.742 11.515 56.662 1.00 26.03 47 GLN E N 1
ATOM 5174 C CA . GLN E 1 47 ? 34.844 10.506 56.090 1.00 28.34 47 GLN E CA 1
ATOM 5175 C C . GLN E 1 47 ? 33.757 11.252 55.313 1.00 26.91 47 GLN E C 1
ATOM 5176 O O . GLN E 1 47 ? 33.122 12.194 55.834 1.00 27.03 47 GLN E O 1
ATOM 5182 N N . ALA E 1 48 ? 33.617 10.862 54.049 1.00 26.22 48 ALA E N 1
ATOM 5183 C CA . ALA E 1 48 ? 32.643 11.454 53.123 1.00 24.02 48 ALA E CA 1
ATOM 5184 C C . ALA E 1 48 ? 32.610 13.004 53.121 1.00 21.99 48 ALA E C 1
ATOM 5185 O O . ALA E 1 48 ? 31.594 13.641 53.513 1.00 22.80 48 ALA E O 1
ATOM 5187 N N . PRO E 1 49 ? 33.705 13.605 52.653 1.00 20.59 49 PRO E N 1
ATOM 5188 C CA . PRO E 1 49 ? 33.751 15.062 52.659 1.00 19.28 49 PRO E CA 1
ATOM 5189 C C . PRO E 1 49 ? 32.903 15.598 51.511 1.00 17.88 49 PRO E C 1
ATOM 5190 O O . PRO E 1 49 ? 32.483 14.813 50.648 1.00 17.70 49 PRO E O 1
ATOM 5194 N N . HIS E 1 50 ? 32.672 16.900 51.515 1.00 14.83 50 HIS E N 1
ATOM 5195 C CA . HIS E 1 50 ? 32.342 17.627 50.273 1.00 15.72 50 HIS E CA 1
ATOM 5196 C C . HIS E 1 50 ? 33.671 18.005 49.649 1.00 15.28 50 HIS E C 1
ATOM 5197 O O . HIS E 1 50 ? 34.475 18.749 50.251 1.00 15.70 50 HIS E O 1
ATOM 5204 N N . ALA E 1 51 ? 33.919 17.494 48.442 1.00 14.78 51 ALA E N 1
ATOM 5205 C CA . ALA E 1 51 ? 35.207 17.801 47.804 1.00 14.46 51 ALA E CA 1
ATOM 5206 C C . ALA E 1 51 ? 35.061 18.876 46.714 1.00 14.51 51 ALA E C 1
ATOM 5207 O O . ALA E 1 51 ? 34.050 18.895 45.997 1.00 14.10 51 ALA E O 1
ATOM 5209 N N . TYR E 1 52 ? 36.074 19.750 46.591 1.00 14.52 52 TYR E N 1
ATOM 5210 C CA . TYR E 1 52 ? 36.041 20.822 45.572 1.00 13.46 52 TYR E CA 1
ATOM 5211 C C . TYR E 1 52 ? 37.383 20.986 44.916 1.00 15.90 52 TYR E C 1
ATOM 5212 O O . TYR E 1 52 ? 38.403 20.776 45.568 1.00 16.70 52 TYR E O 1
ATOM 5221 N N . GLU E 1 53 ? 37.383 21.387 43.653 1.00 15.55 53 GLU E N 1
ATOM 5222 C CA . GLU E 1 53 ? 38.619 21.907 43.018 1.00 17.27 53 GLU E CA 1
ATOM 5223 C C . GLU E 1 53 ? 38.677 23.405 43.180 1.00 17.74 53 GLU E C 1
ATOM 5224 O O . GLU E 1 53 ? 37.647 24.083 43.067 1.00 16.89 53 GLU E O 1
ATOM 5230 N N . VAL E 1 54 ? 39.856 23.915 43.537 1.00 18.54 54 VAL E N 1
ATOM 5231 C CA . VAL E 1 54 ? 40.046 25.369 43.667 1.00 20.45 54 VAL E CA 1
ATOM 5232 C C . VAL E 1 54 ? 40.164 25.999 42.276 1.00 22.08 54 VAL E C 1
ATOM 5233 O O . VAL E 1 54 ? 41.123 25.701 41.531 1.00 24.52 54 VAL E O 1
ATOM 5237 N N . ILE E 1 55 ? 39.224 26.855 41.888 1.00 21.47 55 ILE E N 1
ATOM 5238 C CA . ILE E 1 55 ? 39.340 27.492 40.564 1.00 24.22 55 ILE E CA 1
ATOM 5239 C C . ILE E 1 55 ? 39.804 28.958 40.616 1.00 25.26 55 ILE E C 1
ATOM 5240 O O . ILE E 1 55 ? 40.208 29.523 39.597 1.00 26.27 55 ILE E O 1
ATOM 5245 N N . ASP E 1 56 ? 39.817 29.555 41.801 1.00 24.18 56 ASP E N 1
ATOM 5246 C CA . ASP E 1 56 ? 40.483 30.867 41.970 1.00 25.06 56 ASP E CA 1
ATOM 5247 C C . ASP E 1 56 ? 40.800 31.033 43.429 1.00 23.91 56 ASP E C 1
ATOM 5248 O O . ASP E 1 56 ? 40.049 30.577 44.292 1.00 20.91 56 ASP E O 1
ATOM 5253 N N . GLN E 1 57 ? 41.919 31.681 43.736 1.00 23.91 57 GLN E N 1
ATOM 5254 C CA . GLN E 1 57 ? 42.346 31.782 45.137 1.00 24.79 57 GLN E CA 1
ATOM 5255 C C . GLN E 1 57 ? 43.228 33.004 45.308 1.00 25.32 57 GLN E C 1
ATOM 5256 O O . GLN E 1 57 ? 44.023 33.353 44.408 1.00 26.02 57 GLN E O 1
ATOM 5262 N N . VAL E 1 58 ? 43.065 33.655 46.457 1.00 24.26 58 VAL E N 1
ATOM 5263 C CA . VAL E 1 58 ? 43.945 34.729 46.887 1.00 25.30 58 VAL E CA 1
ATOM 5264 C C . VAL E 1 58 ? 44.004 34.630 48.395 1.00 23.23 58 VAL E C 1
ATOM 5265 O O . VAL E 1 58 ? 42.983 34.371 49.040 1.00 20.47 58 VAL E O 1
ATOM 5269 N N . GLY E 1 59 ? 45.184 34.837 48.982 1.00 24.53 59 GLY E N 1
ATOM 5270 C CA . GLY E 1 59 ? 45.243 34.839 50.450 1.00 26.11 59 GLY E CA 1
ATOM 5271 C C . GLY E 1 59 ? 45.497 33.473 51.054 1.00 26.22 59 GLY E C 1
ATOM 5272 O O . GLY E 1 59 ? 45.163 32.465 50.463 1.00 25.28 59 GLY E O 1
ATOM 5273 N N . GLU E 1 60 ? 46.090 33.446 52.248 1.00 27.88 60 GLU E N 1
ATOM 5274 C CA . GLU E 1 60 ? 46.299 32.208 53.003 1.00 28.74 60 GLU E CA 1
ATOM 5275 C C . GLU E 1 60 ? 45.114 31.926 53.910 1.00 27.99 60 GLU E C 1
ATOM 5276 O O . GLU E 1 60 ? 44.489 32.867 54.449 1.00 28.75 60 GLU E O 1
ATOM 5282 N N . ILE E 1 61 ? 44.818 30.637 54.098 1.00 26.12 61 ILE E N 1
ATOM 5283 C CA . ILE E 1 61 ? 43.833 30.208 55.083 1.00 25.82 61 ILE E CA 1
ATOM 5284 C C . ILE E 1 61 ? 44.613 30.003 56.390 1.00 26.79 61 ILE E C 1
ATOM 5285 O O . ILE E 1 61 ? 45.465 29.098 56.460 1.00 27.28 61 ILE E O 1
ATOM 5290 N N . LYS E 1 62 ? 44.391 30.870 57.385 1.00 26.72 62 LYS E N 1
ATOM 5291 C CA . LYS E 1 62 ? 45.153 30.793 58.638 1.00 29.33 62 LYS E CA 1
ATOM 5292 C C . LYS E 1 62 ? 44.209 30.851 59.850 1.00 28.49 62 LYS E C 1
ATOM 5293 O O . LYS E 1 62 ? 43.583 29.844 60.194 1.00 27.31 62 LYS E O 1
ATOM 5299 N N . HIS E 1 63 ? 44.079 32.030 60.470 1.00 28.42 63 HIS E N 1
ATOM 5300 C CA . HIS E 1 63 ? 43.235 32.171 61.664 1.00 27.72 63 HIS E CA 1
ATOM 5301 C C . HIS E 1 63 ? 42.164 33.247 61.540 1.00 25.88 63 HIS E C 1
ATOM 5302 O O . HIS E 1 63 ? 42.088 34.142 62.385 1.00 27.67 63 HIS E O 1
ATOM 5309 N N . PRO E 1 64 ? 41.315 33.171 60.506 1.00 24.26 64 PRO E N 1
ATOM 5310 C CA . PRO E 1 64 ? 40.302 34.237 60.371 1.00 23.05 64 PRO E CA 1
ATOM 5311 C C . PRO E 1 64 ? 39.304 34.317 61.520 1.00 22.38 64 PRO E C 1
ATOM 5312 O O . PRO E 1 64 ? 38.989 33.285 62.161 1.00 22.73 64 PRO E O 1
ATOM 5316 N N . GLY E 1 65 ? 38.744 35.513 61.742 1.00 22.59 65 GLY E N 1
ATOM 5317 C CA . GLY E 1 65 ? 37.684 35.700 62.740 1.00 22.76 65 GLY E CA 1
ATOM 5318 C C . GLY E 1 65 ? 36.292 35.272 62.255 1.00 21.31 65 GLY E C 1
ATOM 5319 O O . GLY E 1 65 ? 35.387 34.977 63.047 1.00 21.14 65 GLY E O 1
ATOM 5320 N N . PHE E 1 66 ? 36.123 35.296 60.940 1.00 20.22 66 PHE E N 1
ATOM 5321 C CA . PHE E 1 66 ? 34.803 35.175 60.328 1.00 18.81 66 PHE E CA 1
ATOM 5322 C C . PHE E 1 66 ? 34.923 34.597 58.933 1.00 18.47 66 PHE E C 1
ATOM 5323 O O . PHE E 1 66 ? 35.856 34.936 58.219 1.00 19.82 66 PHE E O 1
ATOM 5331 N N . ALA E 1 67 ? 33.973 33.720 58.572 1.00 16.43 67 ALA E N 1
ATOM 5332 C CA . ALA E 1 67 ? 33.907 33.078 57.229 1.00 16.20 67 ALA E CA 1
ATOM 5333 C C . ALA E 1 67 ? 32.524 33.242 56.673 1.00 17.17 67 ALA E C 1
ATOM 5334 O O . ALA E 1 67 ? 31.548 33.122 57.439 1.00 16.97 67 ALA E O 1
ATOM 5336 N N . VAL E 1 68 ? 32.417 33.502 55.352 1.00 16.21 68 VAL E N 1
ATOM 5337 C CA . VAL E 1 68 ? 31.128 33.577 54.680 1.00 17.37 68 VAL E CA 1
ATOM 5338 C C . VAL E 1 68 ? 31.230 32.668 53.478 1.00 16.78 68 VAL E C 1
ATOM 5339 O O . VAL E 1 68 ? 32.241 32.681 52.736 1.00 16.69 68 VAL E O 1
ATOM 5343 N N . LEU E 1 69 ? 30.223 31.821 53.327 1.00 15.47 69 LEU E N 1
ATOM 5344 C CA . LEU E 1 69 ? 30.148 30.942 52.164 1.00 15.46 69 LEU E CA 1
ATOM 5345 C C . LEU E 1 69 ? 28.914 31.343 51.355 1.00 15.67 69 LEU E C 1
ATOM 5346 O O . LEU E 1 69 ? 27.797 31.313 51.872 1.00 15.95 69 LEU E O 1
ATOM 5351 N N . ALA E 1 70 ? 29.092 31.679 50.078 1.00 14.87 70 ALA E N 1
ATOM 5352 C CA . ALA E 1 70 ? 27.954 31.781 49.201 1.00 15.03 70 ALA E CA 1
ATOM 5353 C C . ALA E 1 70 ? 27.799 30.422 48.552 1.00 15.38 70 ALA E C 1
ATOM 5354 O O . ALA E 1 70 ? 28.745 29.936 47.952 1.00 17.25 70 ALA E O 1
ATOM 5356 N N . ASN E 1 71 ? 26.646 29.805 48.709 1.00 12.79 71 ASN E N 1
ATOM 5357 C CA . ASN E 1 71 ? 26.389 28.421 48.244 1.00 13.76 71 ASN E CA 1
ATOM 5358 C C . ASN E 1 71 ? 25.460 28.485 47.039 1.00 13.11 71 ASN E C 1
ATOM 5359 O O . ASN E 1 71 ? 24.271 28.700 47.202 1.00 15.54 71 ASN E O 1
ATOM 5364 N N . ILE E 1 72 ? 26.006 28.293 45.835 1.00 13.44 72 ILE E N 1
ATOM 5365 C CA . ILE E 1 72 ? 25.324 28.650 44.596 1.00 14.64 72 ILE E CA 1
ATOM 5366 C C . ILE E 1 72 ? 25.165 27.388 43.797 1.00 13.93 72 ILE E C 1
ATOM 5367 O O . ILE E 1 72 ? 26.150 26.855 43.310 1.00 15.59 72 ILE E O 1
ATOM 5372 N N . ALA E 1 73 ? 23.924 26.908 43.644 1.00 16.26 73 ALA E N 1
ATOM 5373 C CA . ALA E 1 73 ? 23.642 25.651 42.925 1.00 15.31 73 ALA E CA 1
ATOM 5374 C C . ALA E 1 73 ? 23.520 25.955 41.440 1.00 18.12 73 ALA E C 1
ATOM 5375 O O . ALA E 1 73 ? 22.800 26.856 41.050 1.00 19.18 73 ALA E O 1
ATOM 5377 N N . VAL E 1 74 ? 24.313 25.264 40.626 1.00 16.82 74 VAL E N 1
ATOM 5378 C CA . VAL E 1 74 ? 24.430 25.575 39.217 1.00 17.30 74 VAL E CA 1
ATOM 5379 C C . VAL E 1 74 ? 24.140 24.296 38.448 1.00 18.22 74 VAL E C 1
ATOM 5380 O O . VAL E 1 74 ? 24.621 23.226 38.807 1.00 17.00 74 VAL E O 1
ATOM 5384 N N . THR E 1 75 ? 23.345 24.394 37.377 1.00 18.52 75 THR E N 1
ATOM 5385 C CA . THR E 1 75 ? 23.073 23.204 36.539 1.00 20.05 75 THR E CA 1
ATOM 5386 C C . THR E 1 75 ? 24.327 22.738 35.793 1.00 20.94 75 THR E C 1
ATOM 5387 O O . THR E 1 75 ? 25.299 23.500 35.598 1.00 19.87 75 THR E O 1
ATOM 5391 N N . GLN E 1 76 ? 24.311 21.466 35.392 1.00 21.27 76 GLN E N 1
ATOM 5392 C CA . GLN E 1 76 ? 25.422 20.890 34.669 1.00 22.48 76 GLN E CA 1
ATOM 5393 C C . GLN E 1 76 ? 25.671 21.764 33.445 1.00 23.76 76 GLN E C 1
ATOM 5394 O O . GLN E 1 76 ? 26.811 22.044 33.105 1.00 25.37 76 GLN E O 1
ATOM 5400 N N . GLU E 1 77 ? 24.581 22.208 32.834 1.00 24.39 77 GLU E N 1
ATOM 5401 C CA . GLU E 1 77 ? 24.645 22.944 31.575 1.00 26.46 77 GLU E CA 1
ATOM 5402 C C . GLU E 1 77 ? 25.248 24.327 31.807 1.00 26.42 77 GLU E C 1
ATOM 5403 O O . GLU E 1 77 ? 25.927 24.888 30.914 1.00 27.52 77 GLU E O 1
ATOM 5409 N N . GLY E 1 78 ? 25.010 24.848 33.012 1.00 24.88 78 GLY E N 1
ATOM 5410 C CA . GLY E 1 78 ? 25.412 26.228 33.393 1.00 24.57 78 GLY E CA 1
ATOM 5411 C C . GLY E 1 78 ? 26.848 26.366 33.854 1.00 24.55 78 GLY E C 1
ATOM 5412 O O . GLY E 1 78 ? 27.394 27.491 33.947 1.00 25.56 78 GLY E O 1
ATOM 5413 N N . ARG E 1 79 ? 27.494 25.239 34.120 1.00 23.07 79 ARG E N 1
ATOM 5414 C CA . ARG E 1 79 ? 28.849 25.261 34.673 1.00 23.49 79 ARG E CA 1
ATOM 5415 C C . ARG E 1 79 ? 29.869 26.108 33.850 1.00 24.42 79 ARG E C 1
ATOM 5416 O O . ARG E 1 79 ? 30.550 26.966 34.428 1.00 23.81 79 ARG E O 1
ATOM 5424 N N . PRO E 1 80 ? 29.968 25.884 32.526 1.00 26.67 80 PRO E N 1
ATOM 5425 C CA . PRO E 1 80 ? 30.980 26.643 31.779 1.00 27.86 80 PRO E CA 1
ATOM 5426 C C . PRO E 1 80 ? 30.768 28.150 31.841 1.00 28.16 80 PRO E C 1
ATOM 5427 O O . PRO E 1 80 ? 31.744 28.907 31.989 1.00 29.41 80 PRO E O 1
ATOM 5431 N N . LEU E 1 81 ? 29.514 28.584 31.749 1.00 28.99 81 LEU E N 1
ATOM 5432 C CA . LEU E 1 81 ? 29.182 29.996 31.729 1.00 29.87 81 LEU E CA 1
ATOM 5433 C C . LEU E 1 81 ? 29.502 30.617 33.081 1.00 29.26 81 LEU E C 1
ATOM 5434 O O . LEU E 1 81 ? 30.125 31.689 33.165 1.00 29.54 81 LEU E O 1
ATOM 5439 N N . PHE E 1 82 ? 29.070 29.920 34.132 1.00 26.85 82 PHE E N 1
ATOM 5440 C CA . PHE E 1 82 ? 29.276 30.365 35.482 1.00 25.02 82 PHE E CA 1
ATOM 5441 C C . PHE E 1 82 ? 30.775 30.472 35.773 1.00 24.94 82 PHE E C 1
ATOM 5442 O O . PHE E 1 82 ? 31.255 31.540 36.230 1.00 25.63 82 PHE E O 1
ATOM 5450 N N . GLU E 1 83 ? 31.542 29.415 35.484 1.00 24.07 83 GLU E N 1
ATOM 5451 C CA . GLU E 1 83 ? 32.974 29.471 35.765 1.00 25.25 83 GLU E CA 1
ATOM 5452 C C . GLU E 1 83 ? 33.707 30.552 34.979 1.00 28.31 83 GLU E C 1
ATOM 5453 O O . GLU E 1 83 ? 34.591 31.249 35.536 1.00 28.66 83 GLU E O 1
ATOM 5459 N N . ASN E 1 84 ? 33.303 30.736 33.723 1.00 29.70 84 ASN E N 1
ATOM 5460 C CA . ASN E 1 84 ? 33.903 31.787 32.898 1.00 33.47 84 ASN E CA 1
ATOM 5461 C C . ASN E 1 84 ? 33.779 33.211 33.484 1.00 34.32 84 ASN E C 1
ATOM 5462 O O . ASN E 1 84 ? 34.679 34.023 33.309 1.00 35.84 84 ASN E O 1
ATOM 5467 N N . LYS E 1 85 ? 32.684 33.508 34.184 1.00 34.58 85 LYS E N 1
ATOM 5468 C CA . LYS E 1 85 ? 32.526 34.829 34.806 1.00 35.44 85 LYS E CA 1
ATOM 5469 C C . LYS E 1 85 ? 33.615 35.163 35.825 1.00 36.17 85 LYS E C 1
ATOM 5470 O O . LYS E 1 85 ? 33.926 36.325 36.029 1.00 35.16 85 LYS E O 1
ATOM 5476 N N . PHE E 1 86 ? 34.202 34.155 36.474 1.00 36.32 86 PHE E N 1
ATOM 5477 C CA . PHE E 1 86 ? 35.217 34.436 37.496 1.00 37.40 86 PHE E CA 1
ATOM 5478 C C . PHE E 1 86 ? 36.558 34.962 37.002 1.00 40.07 86 PHE E C 1
ATOM 5479 O O . PHE E 1 86 ? 37.245 35.656 37.746 1.00 40.22 86 PHE E O 1
ATOM 5487 N N . LYS E 1 87 ? 36.912 34.715 35.747 1.00 41.83 87 LYS E N 1
ATOM 5488 C CA . LYS E 1 87 ? 38.183 35.237 35.252 1.00 44.06 87 LYS E CA 1
ATOM 5489 C C . LYS E 1 87 ? 38.075 36.733 35.102 1.00 45.50 87 LYS E C 1
ATOM 5490 O O . LYS E 1 87 ? 39.087 37.447 34.998 1.00 47.68 87 LYS E O 1
ATOM 5496 N N . ASN E 1 88 ? 36.832 37.204 35.152 1.00 45.13 88 ASN E N 1
ATOM 5497 C CA . ASN E 1 88 ? 36.496 38.593 34.902 1.00 46.09 88 ASN E CA 1
ATOM 5498 C C . ASN E 1 88 ? 35.922 39.278 36.137 1.00 44.35 88 ASN E C 1
ATOM 5499 O O . ASN E 1 88 ? 35.317 40.348 36.048 1.00 44.76 88 ASN E O 1
ATOM 5504 N N . ARG E 1 89 ? 36.114 38.648 37.299 1.00 41.59 89 ARG E N 1
ATOM 5505 C CA . ARG E 1 89 ? 35.730 39.269 38.556 1.00 39.22 89 ARG E CA 1
ATOM 5506 C C . ARG E 1 89 ? 36.538 40.545 38.805 1.00 39.60 89 ARG E C 1
ATOM 5507 O O . ARG E 1 89 ? 37.689 40.657 38.401 1.00 40.50 89 ARG E O 1
ATOM 5515 N N . ALA E 1 90 ? 35.894 41.499 39.468 1.00 39.37 90 ALA E N 1
ATOM 5516 C CA . ALA E 1 90 ? 36.466 42.805 39.793 1.00 39.88 90 ALA E CA 1
ATOM 5517 C C . ALA E 1 90 ? 37.856 42.759 40.439 1.00 39.45 90 ALA E C 1
ATOM 5518 O O . ALA E 1 90 ? 38.659 43.691 40.247 1.00 40.11 90 ALA E O 1
ATOM 5520 N N . GLY E 1 91 ? 38.133 41.711 41.219 1.00 36.91 91 GLY E N 1
ATOM 5521 C CA . GLY E 1 91 ? 39.388 41.626 41.981 1.00 35.40 91 GLY E CA 1
ATOM 5522 C C . GLY E 1 91 ? 39.546 42.695 43.049 1.00 35.92 91 GLY E C 1
ATOM 5523 O O . GLY E 1 91 ? 40.666 43.013 43.470 1.00 36.16 91 GLY E O 1
ATOM 5524 N N . LYS E 1 92 ? 38.432 43.256 43.512 1.00 34.86 92 LYS E N 1
ATOM 5525 C CA . LYS E 1 92 ? 38.486 44.307 44.543 1.00 35.67 92 LYS E CA 1
ATOM 5526 C C . LYS E 1 92 ? 38.385 43.809 45.989 1.00 33.81 92 LYS E C 1
ATOM 5527 O O . LYS E 1 92 ? 38.946 44.429 46.925 1.00 33.33 92 LYS E O 1
ATOM 5533 N N . VAL E 1 93 ? 37.676 42.697 46.185 1.00 31.48 93 VAL E N 1
ATOM 5534 C CA . VAL E 1 93 ? 37.476 42.197 47.548 1.00 30.31 93 VAL E CA 1
ATOM 5535 C C . VAL E 1 93 ? 38.805 41.976 48.281 1.00 30.06 93 VAL E C 1
ATOM 5536 O O . VAL E 1 93 ? 38.931 42.335 49.447 1.00 30.51 93 VAL E O 1
ATOM 5540 N N . GLU E 1 94 ? 39.806 41.430 47.587 1.00 29.96 94 GLU E N 1
ATOM 5541 C CA . GLU E 1 94 ? 41.086 41.090 48.218 1.00 30.49 94 GLU E CA 1
ATOM 5542 C C . GLU E 1 94 ? 41.866 42.303 48.689 1.00 31.91 94 GLU E C 1
ATOM 5543 O O . GLU E 1 94 ? 42.826 42.170 49.461 1.00 32.42 94 GLU E O 1
ATOM 5549 N N . ASN E 1 95 ? 41.471 43.485 48.219 1.00 33.66 95 ASN E N 1
ATOM 5550 C CA . ASN E 1 95 ? 42.122 44.717 48.671 1.00 35.14 95 ASN E CA 1
ATOM 5551 C C . ASN E 1 95 ? 41.321 45.506 49.692 1.00 35.17 95 ASN E C 1
ATOM 5552 O O . ASN E 1 95 ? 41.660 46.641 49.987 1.00 37.11 95 ASN E O 1
ATOM 5557 N N . GLU E 1 96 ? 40.280 44.884 50.246 1.00 33.62 96 GLU E N 1
ATOM 5558 C CA . GLU E 1 96 ? 39.478 45.466 51.316 1.00 33.47 96 GLU E CA 1
ATOM 5559 C C . GLU E 1 96 ? 40.146 45.266 52.679 1.00 32.97 96 GLU E C 1
ATOM 5560 O O . GLU E 1 96 ? 40.851 44.278 52.885 1.00 32.13 96 GLU E O 1
ATOM 5566 N N . PRO E 1 97 ? 39.989 46.239 53.603 1.00 33.10 97 PRO E N 1
ATOM 5567 C CA . PRO E 1 97 ? 40.581 46.074 54.930 1.00 32.72 97 PRO E CA 1
ATOM 5568 C C . PRO E 1 97 ? 39.950 44.891 55.662 1.00 30.55 97 PRO E C 1
ATOM 5569 O O . PRO E 1 97 ? 38.743 44.667 55.540 1.00 29.45 97 PRO E O 1
ATOM 5573 N N . GLY E 1 98 ? 40.765 44.146 56.402 1.00 29.67 98 GLY E N 1
ATOM 5574 C CA . GLY E 1 98 ? 40.287 42.944 57.092 1.00 27.41 98 GLY E CA 1
ATOM 5575 C C . GLY E 1 98 ? 40.114 41.700 56.230 1.00 25.93 98 GLY E C 1
ATOM 5576 O O . GLY E 1 98 ? 39.894 40.596 56.765 1.00 24.39 98 GLY E O 1
ATOM 5577 N N . PHE E 1 99 ? 40.202 41.844 54.908 1.00 25.42 99 PHE E N 1
ATOM 5578 C CA . PHE E 1 99 ? 40.211 40.661 54.040 1.00 25.14 99 PHE E CA 1
ATOM 5579 C C . PHE E 1 99 ? 41.381 39.745 54.344 1.00 25.38 99 PHE E C 1
ATOM 5580 O O . PHE E 1 99 ? 42.536 40.203 54.535 1.00 25.82 99 PHE E O 1
ATOM 5588 N N . GLU E 1 100 ? 41.090 38.444 54.386 1.00 23.39 100 GLU E N 1
ATOM 5589 C CA . GLU E 1 100 ? 42.149 37.469 54.521 1.00 23.65 100 GLU E CA 1
ATOM 5590 C C . GLU E 1 100 ? 42.295 36.539 53.315 1.00 22.37 100 GLU E C 1
ATOM 5591 O O . GLU E 1 100 ? 43.414 36.355 52.839 1.00 22.98 100 GLU E O 1
ATOM 5597 N N . ALA E 1 101 ? 41.191 35.963 52.818 1.00 20.74 101 ALA E N 1
ATOM 5598 C CA . ALA E 1 101 ? 41.315 35.026 51.716 1.00 20.59 101 ALA E CA 1
ATOM 5599 C C . ALA E 1 101 ? 40.012 34.862 50.967 1.00 19.25 101 ALA E C 1
ATOM 5600 O O . ALA E 1 101 ? 38.935 35.078 51.529 1.00 19.52 101 ALA E O 1
ATOM 5602 N N . ILE E 1 102 ? 40.121 34.472 49.717 1.00 18.57 102 ILE E N 1
ATOM 5603 C CA . ILE E 1 102 ? 38.980 34.012 48.936 1.00 19.07 102 ILE E CA 1
ATOM 5604 C C . ILE E 1 102 ? 39.350 32.674 48.294 1.00 18.59 102 ILE E C 1
ATOM 5605 O O . ILE E 1 102 ? 40.506 32.453 47.894 1.00 18.92 102 ILE E O 1
ATOM 5610 N N . ARG E 1 103 ? 38.368 31.784 48.230 1.00 18.53 103 ARG E N 1
ATOM 5611 C CA . ARG E 1 103 ? 38.453 30.588 47.411 1.00 18.96 103 ARG E CA 1
ATOM 5612 C C . ARG E 1 103 ? 37.173 30.474 46.588 1.00 18.66 103 ARG E C 1
ATOM 5613 O O . ARG E 1 103 ? 36.055 30.573 47.121 1.00 17.88 103 ARG E O 1
ATOM 5621 N N . VAL E 1 104 ? 37.309 30.302 45.280 1.00 18.12 104 VAL E N 1
ATOM 5622 C CA . VAL E 1 104 ? 36.132 29.921 44.456 1.00 16.94 104 VAL E CA 1
ATOM 5623 C C . VAL E 1 104 ? 36.234 28.421 44.208 1.00 17.34 104 VAL E C 1
ATOM 5624 O O . VAL E 1 104 ? 37.255 27.932 43.683 1.00 18.33 104 VAL E O 1
ATOM 5628 N N . LEU E 1 105 ? 35.184 27.703 44.613 1.00 14.34 105 LEU E N 1
ATOM 5629 C CA . LEU E 1 105 ? 35.210 26.245 44.708 1.00 14.38 105 LEU E CA 1
ATOM 5630 C C . LEU E 1 105 ? 34.265 25.512 43.786 1.00 14.72 105 LEU E C 1
ATOM 5631 O O . LEU E 1 105 ? 33.019 25.629 43.888 1.00 16.86 105 LEU E O 1
ATOM 5636 N N . ARG E 1 106 ? 34.862 24.714 42.902 1.00 15.21 106 ARG E N 1
ATOM 5637 C CA . ARG E 1 106 ? 34.077 23.868 41.973 1.00 14.94 106 ARG E CA 1
ATOM 5638 C C . ARG E 1 106 ? 33.702 22.577 42.691 1.00 13.53 106 ARG E C 1
ATOM 5639 O O . ARG E 1 106 ? 34.577 21.837 43.150 1.00 14.26 106 ARG E O 1
ATOM 5647 N N . PRO E 1 107 ? 32.390 22.286 42.811 1.00 13.68 107 PRO E N 1
ATOM 5648 C CA . PRO E 1 107 ? 31.990 21.102 43.544 1.00 13.26 107 PRO E CA 1
ATOM 5649 C C . PRO E 1 107 ? 32.154 19.807 42.739 1.00 15.42 107 PRO E C 1
ATOM 5650 O O . PRO E 1 107 ? 31.791 19.740 41.558 1.00 16.49 107 PRO E O 1
ATOM 5654 N N . LEU E 1 108 ? 32.753 18.804 43.366 1.00 14.75 108 LEU E N 1
ATOM 5655 C CA . LEU E 1 108 ? 32.872 17.507 42.724 1.00 17.02 108 LEU E CA 1
ATOM 5656 C C . LEU E 1 108 ? 31.855 16.430 43.201 1.00 17.82 108 LEU E C 1
ATOM 5657 O O . LEU E 1 108 ? 31.719 15.359 42.552 1.00 19.77 108 LEU E O 1
ATOM 5662 N N . ASP E 1 109 ? 31.177 16.681 44.324 1.00 16.47 109 ASP E N 1
ATOM 5663 C CA . ASP E 1 109 ? 30.253 15.704 44.901 1.00 17.72 109 ASP E CA 1
ATOM 5664 C C . ASP E 1 109 ? 28.814 16.240 44.861 1.00 17.45 109 ASP E C 1
ATOM 5665 O O . ASP E 1 109 ? 27.894 15.600 45.397 1.00 17.66 109 ASP E O 1
ATOM 5670 N N . SER E 1 110 ? 28.657 17.451 44.336 1.00 16.24 110 SER E N 1
ATOM 5671 C CA . SER E 1 110 ? 27.319 18.067 44.202 1.00 15.54 110 SER E CA 1
ATOM 5672 C C . SER E 1 110 ? 27.318 19.124 43.115 1.00 14.65 110 SER E C 1
ATOM 5673 O O . SER E 1 110 ? 28.273 19.254 42.342 1.00 16.26 110 SER E O 1
ATOM 5676 N N . ASP E 1 111 ? 26.230 19.900 43.044 1.00 14.38 111 ASP E N 1
ATOM 5677 C CA . ASP E 1 111 ? 26.127 20.948 42.045 1.00 14.69 111 ASP E CA 1
ATOM 5678 C C . ASP E 1 111 ? 26.296 22.296 42.679 1.00 13.85 111 ASP E C 1
ATOM 5679 O O . ASP E 1 111 ? 26.044 23.320 42.036 1.00 14.88 111 ASP E O 1
ATOM 5684 N N . THR E 1 112 ? 26.678 22.320 43.962 1.00 12.00 112 THR E N 1
ATOM 5685 C CA . THR E 1 112 ? 26.663 23.610 44.680 1.00 13.57 112 THR E CA 1
ATOM 5686 C C . THR E 1 112 ? 28.061 24.203 44.797 1.00 12.93 112 THR E C 1
ATOM 5687 O O . THR E 1 112 ? 28.887 23.743 45.592 1.00 13.41 112 THR E O 1
ATOM 5691 N N . TYR E 1 113 ? 28.328 25.201 43.972 1.00 13.07 113 TYR E N 1
ATOM 5692 C CA . TYR E 1 113 ? 29.561 25.984 44.112 1.00 13.98 113 TYR E CA 1
ATOM 5693 C C . TYR E 1 113 ? 29.620 26.739 45.429 1.00 13.59 113 TYR E C 1
ATOM 5694 O O . TYR E 1 113 ? 28.580 27.119 46.008 1.00 13.98 113 TYR E O 1
ATOM 5703 N N . VAL E 1 114 ? 30.851 26.999 45.877 1.00 13.64 114 VAL E N 1
ATOM 5704 C CA . VAL E 1 114 ? 31.023 27.789 47.105 1.00 12.87 114 VAL E CA 1
ATOM 5705 C C . VAL E 1 114 ? 31.973 28.932 46.780 1.00 14.40 114 VAL E C 1
ATOM 5706 O O . VAL E 1 114 ? 33.087 28.687 46.275 1.00 14.73 114 VAL E O 1
ATOM 5710 N N . ILE E 1 115 ? 31.560 30.174 47.058 1.00 13.18 115 ILE E N 1
ATOM 5711 C CA . ILE E 1 115 ? 32.517 31.262 47.094 1.00 15.34 115 ILE E CA 1
ATOM 5712 C C . ILE E 1 115 ? 32.802 31.501 48.574 1.00 16.09 115 ILE E C 1
ATOM 5713 O O . ILE E 1 115 ? 31.924 31.938 49.294 1.00 16.52 115 ILE E O 1
ATOM 5718 N N . LEU E 1 116 ? 34.032 31.187 48.996 1.00 15.61 116 LEU E N 1
ATOM 5719 C CA . LEU E 1 116 ? 34.428 31.274 50.390 1.00 15.87 116 LEU E CA 1
ATOM 5720 C C . LEU E 1 116 ? 35.241 32.527 50.598 1.00 17.17 116 LEU E C 1
ATOM 5721 O O . LEU E 1 116 ? 36.256 32.770 49.881 1.00 17.28 116 LEU E O 1
ATOM 5726 N N . THR E 1 117 ? 34.783 33.379 51.521 1.00 16.13 117 THR E N 1
ATOM 5727 C CA . THR E 1 117 ? 35.658 34.464 51.929 1.00 18.09 117 THR E CA 1
ATOM 5728 C C . THR E 1 117 ? 35.963 34.420 53.422 1.00 18.27 117 THR E C 1
ATOM 5729 O O . THR E 1 117 ? 35.097 34.074 54.254 1.00 18.64 117 THR E O 1
ATOM 5733 N N . LEU E 1 118 ? 37.216 34.724 53.735 1.00 18.49 118 LEU E N 1
ATOM 5734 C CA . LEU E 1 118 ? 37.684 34.733 55.105 1.00 18.38 118 LEU E CA 1
ATOM 5735 C C . LEU E 1 118 ? 38.112 36.134 55.504 1.00 20.06 118 LEU E C 1
ATOM 5736 O O . LEU E 1 118 ? 38.773 36.839 54.715 1.00 20.00 118 LEU E O 1
AT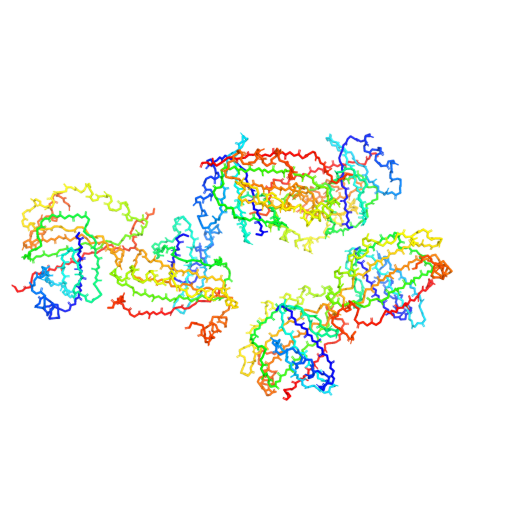OM 5741 N N . TRP E 1 119 ? 37.731 36.527 56.727 1.00 19.80 119 TRP E N 1
ATOM 5742 C CA . TRP E 1 119 ? 37.892 37.935 57.179 1.00 20.83 119 TRP E CA 1
ATOM 5743 C C . TRP E 1 119 ? 38.439 37.969 58.570 1.00 21.42 119 TRP E C 1
ATOM 5744 O O . TRP E 1 119 ? 38.207 37.058 59.370 1.00 20.53 119 TRP E O 1
ATOM 5755 N N . GLU E 1 120 ? 39.157 39.048 58.889 1.00 22.64 120 GLU E N 1
ATOM 5756 C CA . GLU E 1 120 ? 39.623 39.252 60.240 1.00 24.59 120 GLU E CA 1
ATOM 5757 C C . GLU E 1 120 ? 38.449 39.333 61.255 1.00 24.56 120 GLU E C 1
ATOM 5758 O O . GLU E 1 120 ? 38.525 38.780 62.344 1.00 25.91 120 GLU E O 1
ATOM 5764 N N . THR E 1 121 ? 37.373 40.029 60.905 1.00 24.77 121 THR E N 1
ATOM 5765 C CA . THR E 1 121 ? 36.219 40.195 61.813 1.00 25.95 121 THR E CA 1
ATOM 5766 C C . THR E 1 121 ? 34.947 40.235 60.985 1.00 25.69 121 THR E C 1
ATOM 5767 O O . THR E 1 121 ? 35.008 40.495 59.783 1.00 26.15 121 THR E O 1
ATOM 5771 N N . GLU E 1 122 ? 33.809 39.950 61.618 1.00 26.49 122 GLU E N 1
ATOM 5772 C CA . GLU E 1 122 ? 32.508 40.163 60.996 1.00 27.11 122 GLU E CA 1
ATOM 5773 C C . GLU E 1 122 ? 32.338 41.599 60.463 1.00 28.40 122 GLU E C 1
ATOM 5774 O O . GLU E 1 122 ? 31.794 41.813 59.357 1.00 29.00 122 GLU E O 1
ATOM 5780 N N . ARG E 1 123 ? 32.801 42.582 61.246 1.00 28.76 123 ARG E N 1
ATOM 5781 C CA . ARG E 1 123 ? 32.675 43.979 60.864 1.00 30.02 123 ARG E CA 1
ATOM 5782 C C . ARG E 1 123 ? 33.354 44.235 59.525 1.00 29.79 123 ARG E C 1
ATOM 5783 O O . ARG E 1 123 ? 32.824 44.978 58.697 1.00 30.29 123 ARG E O 1
ATOM 5791 N N . ALA E 1 124 ? 34.484 43.573 59.283 1.00 29.29 124 ALA E N 1
ATOM 5792 C CA . ALA E 1 124 ? 35.249 43.781 58.038 1.00 30.07 124 ALA E CA 1
ATOM 5793 C C . ALA E 1 124 ? 34.407 43.316 56.869 1.00 29.68 124 ALA E C 1
ATOM 5794 O O . ALA E 1 124 ? 34.354 43.983 55.831 1.00 29.95 124 ALA E O 1
ATOM 5796 N N . PHE E 1 125 ? 33.722 42.190 57.053 1.00 27.80 125 PHE E N 1
ATOM 5797 C CA . PHE E 1 125 ? 32.861 41.686 56.015 1.00 28.82 125 PHE E CA 1
ATOM 5798 C C . PHE E 1 125 ? 31.679 42.626 55.809 1.00 30.59 125 PHE E C 1
ATOM 5799 O O . PHE E 1 125 ? 31.344 42.959 54.661 1.00 32.48 125 PHE E O 1
ATOM 5807 N N . GLN E 1 126 ? 31.088 43.082 56.912 1.00 32.42 126 GLN E N 1
ATOM 5808 C CA . GLN E 1 126 ? 29.962 44.042 56.867 1.00 34.69 126 GLN E CA 1
ATOM 5809 C C . GLN E 1 126 ? 30.285 45.352 56.151 1.00 35.79 126 GLN E C 1
ATOM 5810 O O . GLN E 1 126 ? 29.433 45.878 55.416 1.00 36.26 126 GLN E O 1
ATOM 5816 N N . ASP E 1 127 ? 31.512 45.847 56.344 1.00 36.01 127 ASP E N 1
ATOM 5817 C CA . ASP E 1 127 ? 32.018 47.054 55.657 1.00 37.67 127 ASP E CA 1
ATOM 5818 C C . ASP E 1 127 ? 32.155 46.885 54.153 1.00 38.44 127 ASP E C 1
ATOM 5819 O O . ASP E 1 127 ? 31.866 47.813 53.391 1.00 39.26 127 ASP E O 1
ATOM 5824 N N . TRP E 1 128 ? 32.588 45.699 53.725 1.00 37.99 128 TRP E N 1
ATOM 5825 C CA . TRP E 1 128 ? 32.753 45.417 52.305 1.00 39.11 128 TRP E CA 1
ATOM 5826 C C . TRP E 1 128 ? 31.393 45.343 51.633 1.00 40.47 128 TRP E C 1
ATOM 5827 O O . TRP E 1 128 ? 31.192 45.905 50.548 1.00 42.10 128 TRP E O 1
ATOM 5838 N N . GLN E 1 129 ? 30.471 44.679 52.322 1.00 41.97 129 GLN E N 1
ATOM 5839 C CA . GLN E 1 129 ? 29.081 44.470 51.917 1.00 44.55 129 GLN E CA 1
ATOM 5840 C C . GLN E 1 129 ? 28.385 45.749 51.461 1.00 47.06 129 GLN E C 1
ATOM 5841 O O . GLN E 1 129 ? 27.798 45.777 50.370 1.00 47.90 129 GLN E O 1
ATOM 5847 N N . GLN E 1 130 ? 28.462 46.789 52.296 1.00 49.27 130 GLN E N 1
ATOM 5848 C CA . GLN E 1 130 ? 27.757 48.051 52.076 1.00 51.73 130 GLN E CA 1
ATOM 5849 C C . GLN E 1 130 ? 28.558 49.031 51.209 1.00 53.35 130 GLN E C 1
ATOM 5850 O O . GLN E 1 130 ? 28.066 50.110 50.854 1.00 54.52 130 GLN E O 1
ATOM 5856 N N . SER E 1 131 ? 29.780 48.648 50.847 1.00 53.43 131 SER E N 1
ATOM 5857 C CA . SER E 1 131 ? 30.630 49.499 50.011 1.00 54.81 131 SER E CA 1
ATOM 5858 C C . SER E 1 131 ? 30.363 49.316 48.501 1.00 55.55 131 SER E C 1
ATOM 5859 O O . SER E 1 131 ? 29.545 48.473 48.092 1.00 53.95 131 SER E O 1
ATOM 5862 N N . ASP E 1 132 ? 31.063 50.119 47.694 1.00 57.35 132 ASP E N 1
ATOM 5863 C CA . ASP E 1 132 ? 30.934 50.123 46.235 1.00 58.70 132 ASP E CA 1
ATOM 5864 C C . ASP E 1 132 ? 31.358 48.828 45.560 1.00 57.34 132 ASP E C 1
ATOM 5865 O O . ASP E 1 132 ? 30.807 48.461 44.522 1.00 57.65 132 ASP E O 1
ATOM 5870 N N . SER E 1 133 ? 32.342 48.142 46.130 1.00 56.51 133 SER E N 1
ATOM 5871 C CA . SER E 1 133 ? 32.944 47.007 45.436 1.00 55.94 133 SER E CA 1
ATOM 5872 C C . SER E 1 133 ? 31.960 45.857 45.138 1.00 54.40 133 SER E C 1
ATOM 5873 O O . SER E 1 133 ? 32.200 45.074 44.221 1.00 53.97 133 SER E O 1
ATOM 5876 N N . TYR E 1 134 ? 30.853 45.771 45.880 1.00 53.72 134 TYR E N 1
ATOM 5877 C CA . TYR E 1 134 ? 29.860 44.706 45.641 1.00 52.77 134 TYR E CA 1
ATOM 5878 C C . TYR E 1 134 ? 28.453 45.058 46.163 1.00 53.28 134 TYR E C 1
ATOM 5879 O O . TYR E 1 134 ? 27.930 44.440 47.108 1.00 53.22 134 TYR E O 1
ATOM 5888 N N . THR E 1 150 ? 17.540 29.670 29.359 1.00 47.14 150 THR E N 1
ATOM 5889 C CA . THR E 1 150 ? 17.076 29.025 30.581 1.00 45.04 150 THR E CA 1
ATOM 5890 C C . THR E 1 150 ? 18.010 29.364 31.763 1.00 42.59 150 THR E C 1
ATOM 5891 O O . THR E 1 150 ? 19.147 29.798 31.573 1.00 42.68 150 THR E O 1
ATOM 5895 N N . SER E 1 151 ? 17.514 29.196 32.979 1.00 39.93 151 SER E N 1
ATOM 5896 C CA . SER E 1 151 ? 18.311 29.503 34.165 1.00 36.69 151 SER E CA 1
ATOM 5897 C C . SER E 1 151 ? 19.471 28.512 34.361 1.00 34.33 151 SER E C 1
ATOM 5898 O O . SER E 1 151 ? 19.316 27.297 34.184 1.00 35.04 151 SER E O 1
ATOM 5901 N N . ILE E 1 152 ? 20.640 29.036 34.706 1.00 31.56 152 ILE E N 1
ATOM 5902 C CA . ILE E 1 152 ? 21.778 28.184 35.037 1.00 29.07 152 ILE E CA 1
ATOM 5903 C C . ILE E 1 152 ? 21.729 27.691 36.489 1.00 26.43 152 ILE E C 1
ATOM 5904 O O . ILE E 1 152 ? 22.621 26.965 36.918 1.00 24.78 152 ILE E O 1
ATOM 5909 N N . PHE E 1 153 ? 20.695 28.067 37.238 1.00 24.50 153 PHE E N 1
ATOM 5910 C CA . PHE E 1 153 ? 20.669 27.733 38.678 1.00 24.33 153 PHE E CA 1
ATOM 5911 C C . PHE E 1 153 ? 19.641 26.651 38.978 1.00 22.98 153 PHE E C 1
ATOM 5912 O O . PHE E 1 153 ? 18.508 26.708 38.497 1.00 26.10 153 PHE E O 1
ATOM 5920 N N . SER E 1 154 ? 20.049 25.604 39.707 1.00 21.06 154 SER E N 1
ATOM 5921 C CA . SER E 1 154 ? 19.178 24.462 39.938 1.00 21.37 154 SER E CA 1
ATOM 5922 C C . SER E 1 154 ? 18.236 24.662 41.145 1.00 21.42 154 SER E C 1
ATOM 5923 O O . SER E 1 154 ? 17.167 24.045 41.202 1.00 21.53 154 SER E O 1
ATOM 5926 N N . ARG E 1 155 ? 18.648 25.485 42.096 1.00 20.47 155 ARG E N 1
ATOM 5927 C CA . ARG E 1 155 ? 17.748 25.902 43.157 1.00 21.02 155 ARG E CA 1
ATOM 5928 C C . ARG E 1 155 ? 18.328 27.188 43.768 1.00 19.52 155 ARG E C 1
ATOM 5929 O O . ARG E 1 155 ? 19.369 27.628 43.340 1.00 19.88 155 ARG E O 1
ATOM 5937 N N . PRO E 1 156 ? 17.578 27.863 44.664 1.00 21.02 156 PRO E N 1
ATOM 5938 C CA . PRO E 1 156 ? 18.016 29.174 45.121 1.00 19.20 156 PRO E CA 1
ATOM 5939 C C . PRO E 1 156 ? 19.386 29.135 45.778 1.00 17.70 156 PRO E C 1
ATOM 5940 O O . PRO E 1 156 ? 19.734 28.152 46.486 1.00 17.05 156 PRO E O 1
ATOM 5944 N N . SER E 1 157 ? 20.154 30.203 45.599 1.00 18.23 157 SER E N 1
ATOM 5945 C CA . SER E 1 157 ? 21.392 30.312 46.398 1.00 17.50 157 SER E CA 1
ATOM 5946 C C . SER E 1 157 ? 21.104 30.642 47.893 1.00 17.62 157 SER E C 1
ATOM 5947 O O . SER E 1 157 ? 20.033 31.178 48.244 1.00 18.47 157 SER E O 1
ATOM 5950 N N . TYR E 1 158 ? 22.091 30.388 48.747 1.00 16.14 158 TYR E N 1
ATOM 5951 C CA . TYR E 1 158 ? 21.982 30.812 50.149 1.00 17.09 158 TYR E CA 1
ATOM 5952 C C . TYR E 1 158 ? 23.363 31.063 50.757 1.00 16.16 158 TYR E C 1
ATOM 5953 O O . TYR E 1 158 ? 24.390 30.588 50.256 1.00 16.06 158 TYR E O 1
ATOM 5962 N N . VAL E 1 159 ? 23.364 31.758 51.886 1.00 15.93 159 VAL E N 1
ATOM 5963 C CA . VAL E 1 159 ? 24.613 32.173 52.515 1.00 15.36 159 VAL E CA 1
ATOM 5964 C C . VAL E 1 159 ? 24.668 31.567 53.887 1.00 16.20 159 VAL E C 1
ATOM 5965 O O . VAL E 1 159 ? 23.647 31.538 54.584 1.00 17.00 159 VAL E O 1
ATOM 5969 N N . THR E 1 160 ? 25.844 31.066 54.252 1.00 14.46 160 THR E N 1
ATOM 5970 C CA . THR E 1 160 ? 26.100 30.577 55.602 1.00 16.04 160 THR E CA 1
ATOM 5971 C C . THR E 1 160 ? 27.312 31.340 56.170 1.00 15.62 160 THR E C 1
ATOM 5972 O O . THR E 1 160 ? 28.235 31.675 55.443 1.00 17.29 160 THR E O 1
ATOM 5976 N N . THR E 1 161 ? 27.292 31.628 57.472 1.00 16.22 161 THR E N 1
ATOM 5977 C CA . THR E 1 161 ? 28.444 32.347 58.076 1.00 17.02 161 THR E CA 1
ATOM 5978 C C . THR E 1 161 ? 28.961 31.604 59.301 1.00 15.32 161 THR E C 1
ATOM 5979 O O . THR E 1 161 ? 28.225 30.836 59.948 1.00 16.30 161 THR E O 1
ATOM 5983 N N . TYR E 1 162 ? 30.237 31.817 59.640 1.00 15.71 162 TYR E N 1
ATOM 5984 C CA . TYR E 1 162 ? 30.864 31.024 60.697 1.00 14.66 162 TYR E CA 1
ATOM 5985 C C . TYR E 1 162 ? 31.861 31.903 61.435 1.00 16.36 162 TYR E C 1
ATOM 5986 O O . TYR E 1 162 ? 32.465 32.775 60.843 1.00 16.93 162 TYR E O 1
ATOM 5995 N N . PHE E 1 163 ? 32.016 31.642 62.723 1.00 16.77 163 PHE E N 1
ATOM 5996 C CA . PHE E 1 163 ? 32.889 32.463 63.588 1.00 18.25 163 PHE E CA 1
ATOM 5997 C C . PHE E 1 163 ? 34.060 31.620 64.056 1.00 19.06 163 PHE E C 1
ATOM 5998 O O . PHE E 1 163 ? 33.952 30.419 64.219 1.00 17.52 163 PHE E O 1
ATOM 6006 N N . ALA E 1 164 ? 35.192 32.272 64.319 1.00 21.47 164 ALA E N 1
ATOM 6007 C CA . ALA E 1 164 ? 36.318 31.578 64.915 1.00 23.38 164 ALA E CA 1
ATOM 6008 C C . ALA E 1 164 ? 35.962 30.925 66.258 1.00 25.72 164 ALA E C 1
ATOM 6009 O O . ALA E 1 164 ? 35.090 31.411 66.988 1.00 25.01 164 ALA E O 1
ATOM 6011 N N . VAL E 1 165 ? 36.620 29.801 66.545 1.00 28.80 165 VAL E N 1
ATOM 6012 C CA . VAL E 1 165 ? 36.385 29.002 67.748 1.00 33.51 165 VAL E CA 1
ATOM 6013 C C . VAL E 1 165 ? 37.607 29.166 68.659 1.00 37.43 165 VAL E C 1
ATOM 6014 O O . VAL E 1 165 ? 38.740 28.987 68.206 1.00 38.21 165 VAL E O 1
ATOM 6018 N N . GLU E 1 166 ? 37.365 29.483 69.931 1.00 41.23 166 GLU E N 1
ATOM 6019 C CA . GLU E 1 166 ? 38.430 29.743 70.915 1.00 45.26 166 GLU E CA 1
ATOM 6020 C C . GLU E 1 166 ? 39.494 30.715 70.359 1.00 46.45 166 GLU E C 1
ATOM 6021 O O . GLU E 1 166 ? 39.593 31.879 70.792 1.00 48.47 166 GLU E O 1
ATOM 6027 N N . MET F 1 1 ? -7.140 -15.423 -4.636 1.00 27.48 1 MET F N 1
ATOM 6028 C CA . MET F 1 1 ? -6.373 -15.405 -3.384 1.00 25.75 1 MET F CA 1
ATOM 6029 C C . MET F 1 1 ? -6.888 -16.192 -2.187 1.00 22.69 1 MET F C 1
ATOM 6030 O O . MET F 1 1 ? -6.070 -16.825 -1.602 1.00 20.66 1 MET F O 1
ATOM 6035 N N . LYS F 1 2 ? -8.187 -16.148 -1.843 1.00 21.42 2 LYS F N 1
ATOM 6036 C CA . LYS F 1 2 ? -8.732 -17.106 -0.848 1.00 20.66 2 LYS F CA 1
ATOM 6037 C C . LYS F 1 2 ? -9.689 -18.064 -1.524 1.00 19.02 2 LYS F C 1
ATOM 6038 O O . LYS F 1 2 ? -10.332 -17.736 -2.538 1.00 20.25 2 LYS F O 1
ATOM 6044 N N . VAL F 1 3 ? -9.722 -19.286 -1.010 1.00 16.33 3 VAL F N 1
ATOM 6045 C CA . VAL F 1 3 ? -10.782 -20.209 -1.342 1.00 15.75 3 VAL F CA 1
ATOM 6046 C C . VAL F 1 3 ? -11.341 -20.699 0.003 1.00 16.31 3 VAL F C 1
ATOM 6047 O O . VAL F 1 3 ? -10.575 -21.039 0.905 1.00 15.39 3 VAL F O 1
ATOM 6051 N N . TYR F 1 4 ? -12.665 -20.714 0.122 1.00 14.68 4 TYR F N 1
ATOM 6052 C CA . TYR F 1 4 ? -13.330 -21.314 1.272 1.00 14.54 4 TYR F CA 1
ATOM 6053 C C . TYR F 1 4 ? -14.129 -22.515 0.832 1.00 14.12 4 TYR F C 1
ATOM 6054 O O . TYR F 1 4 ? -14.767 -22.504 -0.244 1.00 14.96 4 TYR F O 1
ATOM 6063 N N . ILE F 1 5 ? -14.039 -23.570 1.629 1.00 13.41 5 ILE F N 1
ATOM 6064 C CA . ILE F 1 5 ? -14.734 -24.814 1.319 1.00 14.20 5 ILE F CA 1
ATOM 6065 C C . ILE F 1 5 ? -15.595 -25.218 2.499 1.00 13.88 5 ILE F C 1
ATOM 6066 O O . ILE F 1 5 ? -15.200 -25.098 3.669 1.00 16.19 5 ILE F O 1
ATOM 6071 N N . THR F 1 6 ? -16.781 -25.719 2.218 1.00 14.14 6 THR F N 1
ATOM 6072 C CA . THR F 1 6 ? -17.506 -26.362 3.292 1.00 13.81 6 THR F CA 1
ATOM 6073 C C . THR F 1 6 ? -18.193 -27.607 2.711 1.00 14.56 6 THR F C 1
ATOM 6074 O O . THR F 1 6 ? -18.264 -27.748 1.492 1.00 15.34 6 THR F O 1
ATOM 6078 N N . TYR F 1 7 ? -18.655 -28.488 3.600 1.00 13.37 7 TYR F N 1
ATOM 6079 C CA . TYR F 1 7 ? -19.183 -29.784 3.209 1.00 13.55 7 TYR F CA 1
ATOM 6080 C C . TYR F 1 7 ? -20.542 -30.008 3.854 1.00 13.90 7 TYR F C 1
ATOM 6081 O O . TYR F 1 7 ? -20.804 -29.594 5.006 1.00 15.04 7 TYR F O 1
ATOM 6090 N N . GLY F 1 8 ? -21.398 -30.772 3.180 1.00 12.94 8 GLY F N 1
ATOM 6091 C CA . GLY F 1 8 ? -22.615 -31.211 3.884 1.00 13.55 8 GLY F CA 1
ATOM 6092 C C . GLY F 1 8 ? -23.556 -31.776 2.829 1.00 14.36 8 GLY F C 1
ATOM 6093 O O . GLY F 1 8 ? -23.169 -31.966 1.665 1.00 14.25 8 GLY F O 1
ATOM 6094 N N . THR F 1 9 ? -24.773 -32.041 3.226 1.00 15.27 9 THR F N 1
ATOM 6095 C CA . THR F 1 9 ? -25.752 -32.552 2.268 1.00 16.15 9 THR F CA 1
ATOM 6096 C C . THR F 1 9 ? -25.997 -31.504 1.179 1.00 16.35 9 THR F C 1
ATOM 6097 O O . THR F 1 9 ? -26.021 -30.285 1.450 1.00 16.25 9 THR F O 1
ATOM 6101 N N . ALA F 1 10 ? -26.188 -31.954 -0.070 1.00 16.56 10 ALA F N 1
ATOM 6102 C CA . ALA F 1 10 ? -26.467 -31.010 -1.141 1.00 18.41 10 ALA F CA 1
ATOM 6103 C C . ALA F 1 10 ? -27.579 -30.020 -0.802 1.00 18.69 10 ALA F C 1
ATOM 6104 O O . ALA F 1 10 ? -27.447 -28.818 -1.056 1.00 18.62 10 ALA F O 1
ATOM 6106 N N . ASP F 1 11 ? -28.672 -30.513 -0.231 1.00 19.83 11 ASP F N 1
ATOM 6107 C CA . ASP F 1 11 ? -29.817 -29.632 0.008 1.00 21.48 11 ASP F CA 1
ATOM 6108 C C . ASP F 1 11 ? -29.567 -28.605 1.102 1.00 20.92 11 ASP F C 1
ATOM 6109 O O . ASP F 1 11 ? -30.066 -27.448 0.990 1.00 22.91 11 ASP F O 1
ATOM 6114 N N . PHE F 1 12 ? -28.804 -28.967 2.133 1.00 19.69 12 PHE F N 1
ATOM 6115 C CA . PHE F 1 12 ? -28.356 -27.947 3.123 1.00 19.69 12 PHE F CA 1
ATOM 6116 C C . PHE F 1 12 ? -27.450 -26.903 2.457 1.00 19.36 12 PHE F C 1
ATOM 6117 O O . PHE F 1 12 ? -27.586 -25.687 2.709 1.00 20.34 12 PHE F O 1
ATOM 6125 N N . LEU F 1 13 ? -26.577 -27.365 1.563 1.00 17.63 13 LEU F N 1
ATOM 6126 C CA . LEU F 1 13 ? -25.570 -26.463 0.968 1.00 19.00 13 LEU F CA 1
ATOM 6127 C C . LEU F 1 13 ? -26.255 -25.502 0.028 1.00 19.21 13 LEU F C 1
ATOM 6128 O O . LEU F 1 13 ? -25.804 -24.376 -0.112 1.00 20.42 13 LEU F O 1
ATOM 6133 N N . LYS F 1 14 ? -27.345 -25.945 -0.575 1.00 20.60 14 LYS F N 1
ATOM 6134 C CA . LYS F 1 14 ? -28.174 -25.041 -1.423 1.00 22.77 14 LYS F CA 1
ATOM 6135 C C . LYS F 1 14 ? -28.742 -23.835 -0.701 1.00 23.99 14 LYS F C 1
ATOM 6136 O O . LYS F 1 14 ? -28.868 -22.770 -1.306 1.00 24.62 14 LYS F O 1
ATOM 6142 N N . THR F 1 15 ? -29.091 -23.992 0.573 1.00 24.18 15 THR F N 1
ATOM 6143 C CA . THR F 1 15 ? -29.550 -22.826 1.368 1.00 26.28 15 THR F CA 1
ATOM 6144 C C . THR F 1 15 ? -28.449 -21.780 1.514 1.00 25.79 15 THR F C 1
ATOM 6145 O O . THR F 1 15 ? -28.728 -20.574 1.621 1.00 27.61 15 THR F O 1
ATOM 6149 N N . ILE F 1 16 ? -27.199 -22.236 1.558 1.00 22.19 16 ILE F N 1
ATOM 6150 C CA . ILE F 1 16 ? -26.061 -21.310 1.641 1.00 21.63 16 ILE F CA 1
ATOM 6151 C C . ILE F 1 16 ? -25.883 -20.578 0.311 1.00 22.20 16 ILE F C 1
ATOM 6152 O O . ILE F 1 16 ? -25.661 -19.365 0.278 1.00 23.88 16 ILE F O 1
ATOM 6157 N N . VAL F 1 17 ? -25.970 -21.317 -0.789 1.00 22.48 17 VAL F N 1
ATOM 6158 C CA . VAL F 1 17 ? -25.810 -20.720 -2.113 1.00 23.95 17 VAL F CA 1
ATOM 6159 C C . VAL F 1 17 ? -26.872 -19.639 -2.302 1.00 25.10 17 VAL F C 1
ATOM 6160 O O . VAL F 1 17 ? -26.601 -18.521 -2.833 1.00 25.46 17 VAL F O 1
ATOM 6164 N N . LYS F 1 18 ? -28.066 -19.927 -1.808 1.00 25.37 18 LYS F N 1
ATOM 6165 C CA . LYS F 1 18 ? -29.169 -18.981 -2.040 1.00 27.76 18 LYS F CA 1
ATOM 6166 C C . LYS F 1 18 ? -28.978 -17.703 -1.233 1.00 29.22 18 LYS F C 1
ATOM 6167 O O . LYS F 1 18 ? -29.351 -16.609 -1.692 1.00 30.36 18 LYS F O 1
ATOM 6173 N N . LYS F 1 19 ? -28.369 -17.835 -0.059 1.00 28.51 19 LYS F N 1
ATOM 6174 C CA . LYS F 1 19 ? -28.217 -16.702 0.863 1.00 29.36 19 LYS F CA 1
ATOM 6175 C C . LYS F 1 19 ? -27.131 -15.727 0.439 1.00 28.20 19 LYS F C 1
ATOM 6176 O O . LYS F 1 19 ? -26.993 -14.660 1.047 1.00 27.77 19 LYS F O 1
ATOM 6182 N N . HIS F 1 20 ? -26.385 -16.074 -0.604 1.00 26.44 20 HIS F N 1
ATOM 6183 C CA . HIS F 1 20 ? -25.250 -15.260 -1.057 1.00 27.70 20 HIS F CA 1
ATOM 6184 C C . HIS F 1 20 ? -25.270 -15.156 -2.571 1.00 28.93 20 HIS F C 1
ATOM 6185 O O . HIS F 1 20 ? -24.323 -15.553 -3.251 1.00 27.68 20 HIS F O 1
ATOM 6192 N N . PRO F 1 21 ? -26.398 -14.616 -3.101 1.00 31.15 21 PRO F N 1
ATOM 6193 C CA . PRO F 1 21 ? -26.693 -14.562 -4.537 1.00 34.10 21 PRO F CA 1
ATOM 6194 C C . PRO F 1 21 ? -25.619 -13.797 -5.265 1.00 36.01 21 PRO F C 1
ATOM 6195 O O . PRO F 1 21 ? -25.336 -14.072 -6.430 1.00 38.14 21 PRO F O 1
ATOM 6199 N N . SER F 1 22 ? -24.993 -12.852 -4.577 1.00 37.58 22 SER F N 1
ATOM 6200 C CA . SER F 1 22 ? -24.020 -12.011 -5.239 1.00 38.40 22 SER F CA 1
ATOM 6201 C C . SER F 1 22 ? -22.630 -12.612 -5.204 1.00 36.69 22 SER F C 1
ATOM 6202 O O . SER F 1 22 ? -21.712 -12.009 -5.715 1.00 37.62 22 SER F O 1
ATOM 6205 N N . GLU F 1 23 ? -22.462 -13.810 -4.608 1.00 34.82 23 GLU F N 1
ATOM 6206 C CA . GLU F 1 23 ? -21.196 -14.552 -4.675 1.00 32.62 23 GLU F CA 1
ATOM 6207 C C . GLU F 1 23 ? -21.243 -15.764 -5.652 1.00 32.05 23 GLU F C 1
ATOM 6208 O O . GLU F 1 23 ? -22.299 -16.372 -5.847 1.00 32.35 23 GLU F O 1
ATOM 6214 N N . ASN F 1 24 ? -20.113 -16.078 -6.269 1.00 29.90 24 ASN F N 1
ATOM 6215 C CA . ASN F 1 24 ? -20.012 -17.242 -7.154 1.00 29.93 24 ASN F CA 1
ATOM 6216 C C . ASN F 1 24 ? -19.478 -18.441 -6.372 1.00 26.76 24 ASN F C 1
ATOM 6217 O O . ASN F 1 24 ? -18.293 -18.562 -5.993 1.00 26.70 24 ASN F O 1
ATOM 6222 N N . ILE F 1 25 ? -20.412 -19.316 -6.075 1.00 24.44 25 ILE F N 1
ATOM 6223 C CA . ILE F 1 25 ? -20.097 -20.441 -5.206 1.00 21.82 25 ILE F CA 1
ATOM 6224 C C . ILE F 1 25 ? -20.466 -21.657 -5.999 1.00 21.28 25 ILE F C 1
ATOM 6225 O O . ILE F 1 25 ? -21.577 -21.750 -6.516 1.00 23.23 25 ILE F O 1
ATOM 6230 N N . LEU F 1 26 ? -19.534 -22.590 -6.059 1.00 19.56 26 LEU F N 1
ATOM 6231 C CA . LEU F 1 26 ? -19.687 -23.769 -6.863 1.00 19.56 26 LEU F CA 1
ATOM 6232 C C . LEU F 1 26 ? -20.169 -24.907 -5.978 1.00 18.57 26 LEU F C 1
ATOM 6233 O O . LEU F 1 26 ? -19.588 -25.170 -4.955 1.00 17.31 26 LEU F O 1
ATOM 6238 N N . LEU F 1 27 ? -21.271 -25.544 -6.350 1.00 17.40 27 LEU F N 1
ATOM 6239 C CA . LEU F 1 27 ? -21.731 -26.705 -5.568 1.00 17.91 27 LEU F CA 1
ATOM 6240 C C . LEU F 1 27 ? -21.491 -27.975 -6.400 1.00 17.79 27 LEU F C 1
ATOM 6241 O O . LEU F 1 27 ? -21.859 -28.030 -7.598 1.00 18.11 27 LEU F O 1
ATOM 6246 N N . MET F 1 28 ? -20.884 -28.991 -5.792 1.00 16.46 28 MET F N 1
ATOM 6247 C CA . MET F 1 28 ? -20.672 -30.283 -6.503 1.00 17.75 28 MET F CA 1
ATOM 6248 C C . MET F 1 28 ? -20.997 -31.453 -5.565 1.00 15.74 28 MET F C 1
ATOM 6249 O O . MET F 1 28 ? -20.927 -31.297 -4.367 1.00 17.03 28 MET F O 1
ATOM 6254 N N . GLN F 1 29 ? -21.392 -32.581 -6.150 1.00 16.49 29 GLN F N 1
ATOM 6255 C CA . GLN F 1 29 ? -21.871 -33.722 -5.362 1.00 16.19 29 GLN F CA 1
ATOM 6256 C C . GLN F 1 29 ? -20.834 -34.811 -5.322 1.00 16.07 29 GLN F C 1
ATOM 6257 O O . GLN F 1 29 ? -20.295 -35.166 -6.351 1.00 18.78 29 GLN F O 1
ATOM 6263 N N . GLY F 1 30 ? -20.617 -35.387 -4.136 1.00 14.63 30 GLY F N 1
ATOM 6264 C CA . GLY F 1 30 ? -19.645 -36.481 -3.964 1.00 15.82 30 GLY F CA 1
ATOM 6265 C C . GLY F 1 30 ? -20.308 -37.746 -3.443 1.00 16.35 30 GLY F C 1
ATOM 6266 O O . GLY F 1 30 ? -21.499 -37.774 -3.189 1.00 16.74 30 GLY F O 1
ATOM 6267 N N . GLN F 1 31 ? -19.495 -38.775 -3.212 1.00 16.28 31 GLN F N 1
ATOM 6268 C CA . GLN F 1 31 ? -20.015 -40.061 -2.757 1.00 18.68 31 GLN F CA 1
ATOM 6269 C C . GLN F 1 31 ? -20.522 -39.983 -1.317 1.00 18.87 31 GLN F C 1
ATOM 6270 O O . GLN F 1 31 ? -21.472 -40.673 -0.962 1.00 21.63 31 GLN F O 1
ATOM 6276 N N . GLU F 1 32 ? -19.869 -39.211 -0.467 1.00 20.17 32 GLU F N 1
ATOM 6277 C CA . GLU F 1 32 ? -20.308 -39.216 0.921 1.00 23.36 32 GLU F CA 1
ATOM 6278 C C . GLU F 1 32 ? -21.144 -38.004 1.257 1.00 22.43 32 GLU F C 1
ATOM 6279 O O . GLU F 1 32 ? -21.990 -38.068 2.148 1.00 23.02 32 GLU F O 1
ATOM 6285 N N . ASN F 1 33 ? -20.917 -36.924 0.518 1.00 19.95 33 ASN F N 1
ATOM 6286 C CA . ASN F 1 33 ? -21.534 -35.634 0.800 1.00 18.32 33 ASN F CA 1
ATOM 6287 C C . ASN F 1 33 ? -21.185 -34.702 -0.339 1.00 16.22 33 ASN F C 1
ATOM 6288 O O . ASN F 1 33 ? -20.548 -35.120 -1.336 1.00 16.75 33 ASN F O 1
ATOM 6293 N N . ALA F 1 34 ? -21.715 -33.488 -0.257 1.00 15.03 34 ALA F N 1
ATOM 6294 C CA . ALA F 1 34 ? -21.487 -32.455 -1.272 1.00 13.70 34 ALA F CA 1
ATOM 6295 C C . ALA F 1 34 ? -20.498 -31.418 -0.739 1.00 12.90 34 ALA F C 1
ATOM 6296 O O . ALA F 1 34 ? -20.133 -31.445 0.440 1.00 12.18 34 ALA F O 1
ATOM 6298 N N . ILE F 1 35 ? -20.007 -30.605 -1.646 1.00 13.18 35 ILE F N 1
ATOM 6299 C CA . ILE F 1 35 ? -19.028 -29.549 -1.339 1.00 12.93 35 ILE F CA 1
ATOM 6300 C C . ILE F 1 35 ? -19.513 -28.223 -1.910 1.00 13.09 35 ILE F C 1
ATOM 6301 O O . ILE F 1 35 ? -20.124 -28.173 -3.009 1.00 12.53 35 ILE F O 1
ATOM 6306 N N . LEU F 1 36 ? -19.170 -27.140 -1.203 1.00 13.95 36 LEU F N 1
ATOM 6307 C CA . LEU F 1 36 ? -19.169 -25.796 -1.792 1.00 15.04 36 LEU F CA 1
ATOM 6308 C C . LEU F 1 36 ? -17.764 -25.271 -1.878 1.00 15.04 36 LEU F C 1
ATOM 6309 O O . LEU F 1 36 ? -16.977 -25.395 -0.938 1.00 14.46 36 LEU F O 1
ATOM 6314 N N . ILE F 1 37 ? -17.477 -24.629 -3.005 1.00 14.62 37 ILE F N 1
ATOM 6315 C CA . ILE F 1 37 ? -16.175 -24.025 -3.214 1.00 14.88 37 ILE F CA 1
ATOM 6316 C C . ILE F 1 37 ? -16.418 -22.552 -3.573 1.00 14.96 37 ILE F C 1
ATOM 6317 O O . ILE F 1 37 ? -17.042 -22.231 -4.597 1.00 15.34 37 ILE F O 1
ATOM 6322 N N . HIS F 1 38 ? -15.852 -21.676 -2.763 1.00 15.43 38 HIS F N 1
ATOM 6323 C CA . HIS F 1 38 ? -16.014 -20.223 -2.946 1.00 17.28 38 HIS F CA 1
ATOM 6324 C C . HIS F 1 38 ? -14.633 -19.582 -3.094 1.00 17.77 38 HIS F C 1
ATOM 6325 O O . HIS F 1 38 ? -13.894 -19.526 -2.134 1.00 18.48 38 HIS F O 1
ATOM 6332 N N . GLU F 1 39 ? -14.322 -19.092 -4.304 1.00 18.63 39 GLU F N 1
ATOM 6333 C CA . GLU F 1 39 ? -13.065 -18.355 -4.577 1.00 19.74 39 GLU F CA 1
ATOM 6334 C C . GLU F 1 39 ? -13.352 -16.860 -4.524 1.00 20.16 39 GLU F C 1
ATOM 6335 O O . GLU F 1 39 ? -14.275 -16.340 -5.195 1.00 20.65 39 GLU F O 1
ATOM 6341 N N . THR F 1 40 ? -12.569 -16.156 -3.707 1.00 20.51 40 THR F N 1
ATOM 6342 C CA . THR F 1 40 ? -12.772 -14.724 -3.505 1.00 22.82 40 THR F CA 1
ATOM 6343 C C . THR F 1 40 ? -11.535 -14.099 -2.889 1.00 22.99 40 THR F C 1
ATOM 6344 O O . THR F 1 40 ? -10.742 -14.772 -2.216 1.00 22.98 40 THR F O 1
ATOM 6348 N N . SER F 1 41 ? -11.354 -12.803 -3.150 1.00 26.17 41 SER F N 1
ATOM 6349 C CA . SER F 1 41 ? -10.327 -12.063 -2.441 1.00 27.72 41 SER F CA 1
ATOM 6350 C C . SER F 1 41 ? -10.848 -11.577 -1.082 1.00 29.11 41 SER F C 1
ATOM 6351 O O . SER F 1 41 ? -10.069 -11.054 -0.262 1.00 31.02 41 SER F O 1
ATOM 6354 N N . GLY F 1 42 ? -12.156 -11.732 -0.854 1.00 28.69 42 GLY F N 1
ATOM 6355 C CA . GLY F 1 42 ? -12.811 -11.139 0.315 1.00 29.23 42 GLY F CA 1
ATOM 6356 C C . GLY F 1 42 ? -13.043 -12.143 1.437 1.00 28.50 42 GLY F C 1
ATOM 6357 O O . GLY F 1 42 ? -12.350 -13.162 1.522 1.00 27.28 42 GLY F O 1
ATOM 6358 N N . ASP F 1 43 ? -14.015 -11.830 2.297 1.00 27.39 43 ASP F N 1
ATOM 6359 C CA . ASP F 1 43 ? -14.350 -12.664 3.455 1.00 27.11 43 ASP F CA 1
ATOM 6360 C C . ASP F 1 43 ? -15.216 -13.854 3.130 1.00 24.28 43 ASP F C 1
ATOM 6361 O O . ASP F 1 43 ? -15.978 -13.853 2.150 1.00 23.97 43 ASP F O 1
ATOM 6366 N N . THR F 1 44 ? -15.141 -14.870 3.986 1.00 20.83 44 THR F N 1
ATOM 6367 C CA . THR F 1 44 ? -16.047 -16.009 3.835 1.00 20.76 44 THR F CA 1
ATOM 6368 C C . THR F 1 44 ? -17.490 -15.652 4.108 1.00 22.57 44 THR F C 1
ATOM 6369 O O . THR F 1 44 ? -17.808 -14.709 4.831 1.00 23.67 44 THR F O 1
ATOM 6373 N N . VAL F 1 45 ? -18.354 -16.453 3.525 1.00 22.74 45 VAL F N 1
ATOM 6374 C CA . VAL F 1 45 ? -19.786 -16.353 3.656 1.00 23.71 45 VAL F CA 1
ATOM 6375 C C . VAL F 1 45 ? -20.292 -17.664 4.350 1.00 23.05 45 VAL F C 1
ATOM 6376 O O . VAL F 1 45 ? -21.517 -17.888 4.581 1.00 23.46 45 VAL F O 1
ATOM 6380 N N . PHE F 1 46 ? -19.359 -18.545 4.709 1.00 21.27 46 PHE F N 1
ATOM 6381 C CA . PHE F 1 46 ? -19.709 -19.807 5.338 1.00 21.23 46 PHE F CA 1
ATOM 6382 C C . PHE F 1 46 ? -19.537 -19.746 6.853 1.00 22.28 46 PHE F C 1
ATOM 6383 O O . PHE F 1 46 ? -18.662 -19.037 7.359 1.00 21.60 46 PHE F O 1
ATOM 6391 N N . GLN F 1 47 ? -20.361 -20.525 7.544 1.00 23.85 47 GLN F N 1
ATOM 6392 C CA . GLN F 1 47 ? -20.138 -20.798 8.949 1.00 24.74 47 GLN F CA 1
ATOM 6393 C C . GLN F 1 47 ? -19.062 -21.891 9.055 1.00 23.78 47 GLN F C 1
ATOM 6394 O O . GLN F 1 47 ? -19.211 -23.032 8.543 1.00 23.94 47 GLN F O 1
ATOM 6400 N N . ALA F 1 48 ? -17.986 -21.529 9.732 1.00 23.97 48 ALA F N 1
ATOM 6401 C CA . ALA F 1 48 ? -16.915 -22.487 9.992 1.00 22.50 48 ALA F CA 1
ATOM 6402 C C . ALA F 1 48 ? -16.367 -23.206 8.736 1.00 20.91 48 ALA F C 1
ATOM 6403 O O . ALA F 1 48 ? -16.407 -24.441 8.629 1.00 20.87 48 ALA F O 1
ATOM 6405 N N . PRO F 1 49 ? -15.826 -22.431 7.776 1.00 20.60 49 PRO F N 1
ATOM 6406 C CA . PRO F 1 49 ? -15.279 -23.024 6.544 1.00 18.65 49 PRO F CA 1
ATOM 6407 C C . PRO F 1 49 ? -13.911 -23.662 6.802 1.00 17.04 49 PRO F C 1
ATOM 6408 O O . PRO F 1 49 ? -13.294 -23.451 7.863 1.00 20.03 49 PRO F O 1
ATOM 6412 N N . HIS F 1 50 ? -13.453 -24.411 5.827 1.00 15.01 50 HIS F N 1
ATOM 6413 C CA . HIS F 1 50 ? -12.038 -24.620 5.664 1.00 14.89 50 HIS F CA 1
ATOM 6414 C C . HIS F 1 50 ? -11.546 -23.476 4.815 1.00 15.14 50 HIS F C 1
ATOM 6415 O O . HIS F 1 50 ? -11.988 -23.326 3.678 1.00 16.12 50 HIS F O 1
ATOM 6422 N N . ALA F 1 51 ? -10.632 -22.677 5.366 1.00 15.39 51 ALA F N 1
ATOM 6423 C CA . ALA F 1 51 ? -10.104 -21.490 4.654 1.00 15.00 51 ALA F CA 1
ATOM 6424 C C . ALA F 1 51 ? -8.731 -21.770 4.049 1.00 14.38 51 ALA F C 1
ATOM 6425 O O . ALA F 1 51 ? -7.864 -22.414 4.725 1.00 15.95 51 ALA F O 1
ATOM 6427 N N . TYR F 1 52 ? -8.493 -21.271 2.816 1.00 14.50 52 TYR F N 1
ATOM 6428 C CA . TYR F 1 52 ? -7.206 -21.474 2.156 1.00 14.47 52 TYR F CA 1
ATOM 6429 C C . TYR F 1 52 ? -6.749 -20.219 1.446 1.00 14.49 52 TYR F C 1
ATOM 6430 O O . TYR F 1 52 ? -7.572 -19.363 1.071 1.00 15.41 52 TYR F O 1
ATOM 6439 N N . GLU F 1 53 ? -5.441 -20.134 1.253 1.00 16.27 53 GLU F N 1
ATOM 6440 C CA . GLU F 1 53 ? -4.853 -19.103 0.410 1.00 16.77 53 GLU F CA 1
ATOM 6441 C C . GLU F 1 53 ? -4.364 -19.761 -0.860 1.00 16.53 53 GLU F C 1
ATOM 6442 O O . GLU F 1 53 ? -3.810 -20.869 -0.796 1.00 16.92 53 GLU F O 1
ATOM 6448 N N . VAL F 1 54 ? -4.595 -19.102 -2.008 1.00 17.29 54 VAL F N 1
ATOM 6449 C CA . VAL F 1 54 ? -4.207 -19.703 -3.277 1.00 16.63 54 VAL F CA 1
ATOM 6450 C C . VAL F 1 54 ? -2.730 -19.387 -3.531 1.00 18.31 54 VAL F C 1
ATOM 6451 O O . VAL F 1 54 ? -2.337 -18.217 -3.640 1.00 21.46 54 VAL F O 1
ATOM 6455 N N . ILE F 1 55 ? -1.894 -20.411 -3.558 1.00 17.41 55 ILE F N 1
ATOM 6456 C CA . ILE F 1 55 ? -0.455 -20.172 -3.811 1.00 17.28 55 ILE F CA 1
ATOM 6457 C C . ILE F 1 55 ? -0.032 -20.469 -5.252 1.00 19.38 55 ILE F C 1
ATOM 6458 O O . ILE F 1 55 ? 1.063 -20.056 -5.660 1.00 19.87 55 ILE F O 1
ATOM 6463 N N . ASP F 1 56 ? -0.870 -21.178 -6.031 1.00 19.17 56 ASP F N 1
ATOM 6464 C CA . ASP F 1 56 ? -0.607 -21.279 -7.496 1.00 22.18 56 ASP F CA 1
ATOM 6465 C C . ASP F 1 56 ? -1.933 -21.555 -8.181 1.00 21.32 56 ASP F C 1
ATOM 6466 O O . ASP F 1 56 ? -2.809 -22.158 -7.567 1.00 19.54 56 ASP F O 1
ATOM 6471 N N . GLN F 1 57 ? -2.122 -21.057 -9.408 1.00 22.05 57 GLN F N 1
ATOM 6472 C CA . GLN F 1 57 ? -3.402 -21.214 -10.100 1.00 22.52 57 GLN F CA 1
ATOM 6473 C C . GLN F 1 57 ? -3.278 -20.977 -11.587 1.00 22.99 57 GLN F C 1
ATOM 6474 O O . GLN F 1 57 ? -2.478 -20.127 -12.042 1.00 24.24 57 GLN F O 1
ATOM 6480 N N . VAL F 1 58 ? -4.092 -21.710 -12.321 1.00 22.48 58 VAL F N 1
ATOM 6481 C CA . VAL F 1 58 ? -4.319 -21.428 -13.737 1.00 24.77 58 VAL F CA 1
ATOM 6482 C C . VAL F 1 58 ? -5.812 -21.646 -14.008 1.00 23.71 58 VAL F C 1
ATOM 6483 O O . VAL F 1 58 ? -6.451 -22.539 -13.438 1.00 21.73 58 VAL F O 1
ATOM 6487 N N . GLY F 1 59 ? -6.377 -20.826 -14.890 1.00 23.92 59 GLY F N 1
ATOM 6488 C CA . GLY F 1 59 ? -7.737 -21.097 -15.338 1.00 25.73 59 GLY F CA 1
ATOM 6489 C C . GLY F 1 59 ? -8.837 -20.496 -14.465 1.00 26.26 59 GLY F C 1
ATOM 6490 O O . GLY F 1 59 ? -8.602 -20.078 -13.329 1.00 25.79 59 GLY F O 1
ATOM 6491 N N . GLU F 1 60 ? -10.045 -20.455 -15.021 1.00 28.37 60 GLU F N 1
ATOM 6492 C CA . GLU F 1 60 ? -11.209 -19.901 -14.335 1.00 30.44 60 GLU F CA 1
ATOM 6493 C C . GLU F 1 60 ? -12.071 -21.004 -13.748 1.00 29.68 60 GLU F C 1
ATOM 6494 O O . GLU F 1 60 ? -12.249 -22.064 -14.368 1.00 30.03 60 GLU F O 1
ATOM 6500 N N . ILE F 1 61 ? -12.627 -20.741 -12.565 1.00 29.35 61 ILE F N 1
ATOM 6501 C CA . ILE F 1 61 ? -13.636 -21.600 -11.951 1.00 30.52 61 ILE F CA 1
ATOM 6502 C C . ILE F 1 61 ? -14.990 -21.089 -12.461 1.00 31.89 61 ILE F C 1
ATOM 6503 O O . ILE F 1 61 ? -15.403 -19.977 -12.135 1.00 32.40 61 ILE F O 1
ATOM 6508 N N . LYS F 1 62 ? -15.653 -21.878 -13.300 1.00 32.19 62 LYS F N 1
ATOM 6509 C CA . LYS F 1 62 ? -16.922 -21.454 -13.895 1.00 33.13 62 LYS F CA 1
ATOM 6510 C C . LYS F 1 62 ? -17.976 -22.544 -13.663 1.00 31.71 62 LYS F C 1
ATOM 6511 O O . LYS F 1 62 ? -18.559 -22.646 -12.579 1.00 31.40 62 LYS F O 1
ATOM 6517 N N . HIS F 1 63 ? -18.187 -23.405 -14.647 1.00 30.92 63 HIS F N 1
ATOM 6518 C CA . HIS F 1 63 ? -19.176 -24.461 -14.463 1.00 30.13 63 HIS F CA 1
ATOM 6519 C C . HIS F 1 63 ? -18.569 -25.800 -14.826 1.00 27.61 63 HIS F C 1
ATOM 6520 O O . HIS F 1 63 ? -18.995 -26.449 -15.786 1.00 28.07 63 HIS F O 1
ATOM 6527 N N . PRO F 1 64 ? -17.561 -26.233 -14.045 1.00 25.39 64 PRO F N 1
ATOM 6528 C CA . PRO F 1 64 ? -16.938 -27.498 -14.390 1.00 23.99 64 PRO F CA 1
ATOM 6529 C C . PRO F 1 64 ? -17.900 -28.673 -14.229 1.00 22.86 64 PRO F C 1
ATOM 6530 O O . PRO F 1 64 ? -18.796 -28.596 -13.407 1.00 22.13 64 PRO F O 1
ATOM 6534 N N . GLY F 1 65 ? -17.674 -29.762 -14.954 1.00 20.74 65 GLY F N 1
ATOM 6535 C CA . GLY F 1 65 ? -18.430 -30.972 -14.734 1.00 20.91 65 GLY F CA 1
ATOM 6536 C C . GLY F 1 65 ? -17.900 -31.853 -13.600 1.00 20.07 65 GLY F C 1
ATOM 6537 O O . GLY F 1 65 ? -18.632 -32.718 -13.102 1.00 20.49 65 GLY F O 1
ATOM 6538 N N . PHE F 1 66 ? -16.622 -31.669 -13.224 1.00 18.45 66 PHE F N 1
ATOM 6539 C CA . PHE F 1 66 ? -15.945 -32.611 -12.313 1.00 17.94 66 PHE F CA 1
ATOM 6540 C C . PHE F 1 66 ? -14.828 -31.897 -11.540 1.00 17.73 66 PHE F C 1
ATOM 6541 O O . PHE F 1 66 ? -14.153 -31.033 -12.091 1.00 17.82 66 PHE F O 1
ATOM 6549 N N . ALA F 1 67 ? -14.672 -32.196 -10.244 1.00 16.29 67 ALA F N 1
ATOM 6550 C CA . ALA F 1 67 ? -13.676 -31.524 -9.378 1.00 16.75 67 ALA F CA 1
ATOM 6551 C C . ALA F 1 67 ? -12.965 -32.647 -8.660 1.00 15.26 67 ALA F C 1
ATOM 6552 O O . ALA F 1 67 ? -13.610 -33.600 -8.190 1.00 17.68 67 ALA F O 1
ATOM 6554 N N . VAL F 1 68 ? -11.659 -32.510 -8.530 1.00 14.94 68 VAL F N 1
ATOM 6555 C CA . VAL F 1 68 ? -10.813 -33.483 -7.837 1.00 14.60 68 VAL F CA 1
ATOM 6556 C C . VAL F 1 68 ? -9.984 -32.716 -6.846 1.00 14.03 68 VAL F C 1
ATOM 6557 O O . VAL F 1 68 ? -9.422 -31.670 -7.189 1.00 13.50 68 VAL F O 1
ATOM 6561 N N . LEU F 1 69 ? -9.951 -33.201 -5.595 1.00 13.26 69 LEU F N 1
ATOM 6562 C CA . LEU F 1 69 ? -9.123 -32.590 -4.526 1.00 13.54 69 LEU F CA 1
ATOM 6563 C C . LEU F 1 69 ? -8.088 -33.630 -4.098 1.00 12.70 69 LEU F C 1
ATOM 6564 O O . LEU F 1 69 ? -8.459 -34.723 -3.644 1.00 13.92 69 LEU F O 1
ATOM 6569 N N . ALA F 1 70 ? -6.805 -33.314 -4.264 1.00 14.09 70 ALA F N 1
ATOM 6570 C CA . ALA F 1 70 ? -5.735 -34.105 -3.651 1.00 14.14 70 ALA F CA 1
ATOM 6571 C C . ALA F 1 70 ? -5.449 -33.460 -2.318 1.00 15.10 70 ALA F C 1
ATOM 6572 O O . ALA F 1 70 ? -5.022 -32.289 -2.271 1.00 16.16 70 ALA F O 1
ATOM 6574 N N . ASN F 1 71 ? -5.667 -34.207 -1.242 1.00 12.12 71 ASN F N 1
ATOM 6575 C CA . ASN F 1 71 ? -5.675 -33.631 0.119 1.00 12.61 71 ASN F CA 1
ATOM 6576 C C . ASN F 1 71 ? -4.425 -34.138 0.783 1.00 13.25 71 ASN F C 1
ATOM 6577 O O . ASN F 1 71 ? -4.341 -35.315 1.127 1.00 14.60 71 ASN F O 1
ATOM 6582 N N . ILE F 1 72 ? -3.446 -33.243 0.926 1.00 14.88 72 ILE F N 1
ATOM 6583 C CA . ILE F 1 72 ? -2.068 -33.638 1.251 1.00 13.82 72 ILE F CA 1
ATOM 6584 C C . ILE F 1 72 ? -1.676 -32.959 2.555 1.00 14.20 72 ILE F C 1
ATOM 6585 O O . ILE F 1 72 ? -1.416 -31.736 2.624 1.00 14.98 72 ILE F O 1
ATOM 6590 N N . ALA F 1 73 ? -1.542 -33.758 3.592 1.00 15.05 73 ALA F N 1
ATOM 6591 C CA . ALA F 1 73 ? -1.186 -33.255 4.929 1.00 16.20 73 ALA F CA 1
ATOM 6592 C C . ALA F 1 73 ? 0.314 -32.984 5.064 1.00 17.15 73 ALA F C 1
ATOM 6593 O O . ALA F 1 73 ? 1.143 -33.859 4.801 1.00 17.49 73 ALA F O 1
ATOM 6595 N N . VAL F 1 74 ? 0.667 -31.771 5.493 1.00 16.01 74 VAL F N 1
ATOM 6596 C CA . VAL F 1 74 ? 2.103 -31.388 5.480 1.00 16.23 74 VAL F CA 1
ATOM 6597 C C . VAL F 1 74 ? 2.425 -30.876 6.875 1.00 17.51 74 VAL F C 1
ATOM 6598 O O . VAL F 1 74 ? 1.626 -30.187 7.462 1.00 18.91 74 VAL F O 1
ATOM 6602 N N . THR F 1 75 ? 3.596 -31.203 7.411 1.00 17.74 75 THR F N 1
ATOM 6603 C CA . THR F 1 75 ? 3.961 -30.717 8.738 1.00 18.51 75 THR F CA 1
ATOM 6604 C C . THR F 1 75 ? 4.269 -29.219 8.709 1.00 18.78 75 THR F C 1
ATOM 6605 O O . THR F 1 75 ? 4.568 -28.632 7.645 1.00 17.11 75 THR F O 1
ATOM 6609 N N . GLN F 1 76 ? 4.225 -28.599 9.888 1.00 19.63 76 GLN F N 1
ATOM 6610 C CA . GLN F 1 76 ? 4.563 -27.184 9.971 1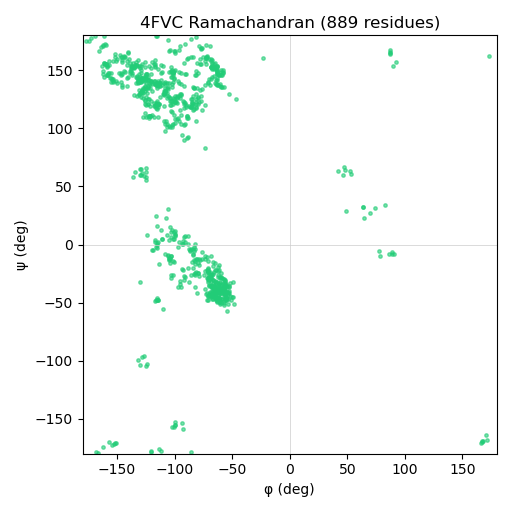.00 21.83 76 GLN F CA 1
ATOM 6611 C C . GLN F 1 76 ? 5.978 -26.926 9.415 1.00 22.85 76 GLN F C 1
ATOM 6612 O O . GLN F 1 76 ? 6.209 -25.940 8.684 1.00 22.95 76 GLN F O 1
ATOM 6618 N N . GLU F 1 77 ? 6.913 -27.822 9.745 1.00 24.43 77 GLU F N 1
ATOM 6619 C CA . GLU F 1 77 ? 8.312 -27.641 9.351 1.00 25.75 77 GLU F CA 1
ATOM 6620 C C . GLU F 1 77 ? 8.447 -27.863 7.832 1.00 26.35 77 GLU F C 1
ATOM 6621 O O . GLU F 1 77 ? 9.322 -27.256 7.192 1.00 27.59 77 GLU F O 1
ATOM 6627 N N . GLY F 1 78 ? 7.566 -28.695 7.281 1.00 23.37 78 GLY F N 1
ATOM 6628 C CA . GLY F 1 78 ? 7.587 -29.080 5.844 1.00 23.64 78 GLY F CA 1
ATOM 6629 C C . GLY F 1 78 ? 7.002 -28.045 4.886 1.00 22.77 78 GLY F C 1
ATOM 6630 O O . GLY F 1 78 ? 7.220 -28.116 3.637 1.00 24.00 78 GLY F O 1
ATOM 6631 N N . ARG F 1 79 ? 6.230 -27.105 5.438 1.00 21.56 79 ARG F N 1
ATOM 6632 C CA . ARG F 1 79 ? 5.420 -26.185 4.583 1.00 22.34 79 ARG F CA 1
ATOM 6633 C C . ARG F 1 79 ? 6.278 -25.443 3.558 1.00 23.60 79 ARG F C 1
ATOM 6634 O O . ARG F 1 79 ? 5.948 -25.423 2.360 1.00 23.67 79 ARG F O 1
ATOM 6642 N N . PRO F 1 80 ? 7.413 -24.863 4.000 1.00 25.19 80 PRO F N 1
ATOM 6643 C CA . PRO F 1 80 ? 8.200 -24.094 3.003 1.00 26.13 80 PRO F CA 1
ATOM 6644 C C . PRO F 1 80 ? 8.778 -24.960 1.910 1.00 26.16 80 PRO F C 1
ATOM 6645 O O . PRO F 1 80 ? 8.790 -24.545 0.741 1.00 26.57 80 PRO F O 1
ATOM 6649 N N . LEU F 1 81 ? 9.274 -26.151 2.271 1.00 27.55 81 LEU F N 1
ATOM 6650 C CA . LEU F 1 81 ? 9.790 -27.104 1.263 1.00 28.37 81 LEU F CA 1
ATOM 6651 C C . LEU F 1 81 ? 8.684 -27.528 0.259 1.00 27.47 81 LEU F C 1
ATOM 6652 O O . LEU F 1 81 ? 8.921 -27.534 -0.958 1.00 27.31 81 LEU F O 1
ATOM 6657 N N . PHE F 1 82 ? 7.502 -27.886 0.776 1.00 24.33 82 PHE F N 1
ATOM 6658 C CA . PHE F 1 82 ? 6.369 -28.250 -0.050 1.00 23.50 82 PHE F CA 1
ATOM 6659 C C . PHE F 1 82 ? 5.917 -27.121 -0.975 1.00 23.14 82 PHE F C 1
ATOM 6660 O O . PHE F 1 82 ? 5.726 -27.325 -2.196 1.00 23.56 82 PHE F O 1
ATOM 6668 N N . GLU F 1 83 ? 5.740 -25.920 -0.422 1.00 21.96 83 GLU F N 1
ATOM 6669 C CA . GLU F 1 83 ? 5.243 -24.799 -1.229 1.00 21.63 83 GLU F CA 1
ATOM 6670 C C . GLU F 1 83 ? 6.218 -24.391 -2.329 1.00 23.67 83 GLU F C 1
ATOM 6671 O O . GLU F 1 83 ? 5.814 -24.017 -3.444 1.00 24.11 83 GLU F O 1
ATOM 6677 N N . ASN F 1 84 ? 7.503 -24.461 -2.009 1.00 24.68 84 ASN F N 1
ATOM 6678 C CA . ASN F 1 84 ? 8.538 -24.050 -2.940 1.00 28.69 84 ASN F CA 1
ATOM 6679 C C . ASN F 1 84 ? 8.593 -24.858 -4.208 1.00 28.98 84 ASN F C 1
ATOM 6680 O O . ASN F 1 84 ? 9.037 -24.340 -5.238 1.00 29.80 84 ASN F O 1
ATOM 6685 N N . LYS F 1 85 ? 8.128 -26.107 -4.143 1.00 29.18 85 LYS F N 1
ATOM 6686 C CA . LYS F 1 85 ? 8.091 -26.985 -5.329 1.00 30.74 85 LYS F CA 1
ATOM 6687 C C . LYS F 1 85 ? 7.132 -26.558 -6.410 1.00 31.23 85 LYS F C 1
ATOM 6688 O O . LYS F 1 85 ? 7.336 -26.921 -7.580 1.00 31.79 85 LYS F O 1
ATOM 6694 N N . PHE F 1 86 ? 6.082 -25.820 -6.046 1.00 31.02 86 PHE F N 1
ATOM 6695 C CA . PHE F 1 86 ? 5.082 -25.440 -7.031 1.00 32.64 86 PHE F CA 1
ATOM 6696 C C . PHE F 1 86 ? 5.599 -24.469 -8.084 1.00 35.59 86 PHE F C 1
ATOM 6697 O O . PHE F 1 86 ? 5.126 -24.494 -9.226 1.00 36.32 86 PHE F O 1
ATOM 6705 N N . LYS F 1 87 ? 6.617 -23.688 -7.731 1.00 38.01 87 LYS F N 1
ATOM 6706 C CA . LYS F 1 87 ? 7.296 -22.851 -8.741 1.00 40.79 87 LYS F CA 1
ATOM 6707 C C . LYS F 1 87 ? 7.856 -23.697 -9.891 1.00 41.96 87 LYS F C 1
ATOM 6708 O O . LYS F 1 87 ? 7.976 -23.223 -11.024 1.00 42.82 87 LYS F O 1
ATOM 6714 N N . ASN F 1 88 ? 8.228 -24.941 -9.590 1.00 41.72 88 ASN F N 1
ATOM 6715 C CA . ASN F 1 88 ? 8.820 -25.837 -10.584 1.00 42.63 88 ASN F CA 1
ATOM 6716 C C . ASN F 1 88 ? 7.912 -26.942 -11.137 1.00 40.70 88 ASN F C 1
ATOM 6717 O O . ASN F 1 88 ? 8.402 -27.885 -11.769 1.00 41.72 88 ASN F O 1
ATOM 6722 N N . ARG F 1 89 ? 6.601 -26.842 -10.922 1.00 38.55 89 ARG F N 1
ATOM 6723 C CA . ARG F 1 89 ? 5.697 -27.871 -11.437 1.00 36.58 89 ARG F CA 1
ATOM 6724 C C . ARG F 1 89 ? 5.800 -27.988 -12.969 1.00 36.88 89 ARG F C 1
ATOM 6725 O O . ARG F 1 89 ? 6.123 -27.005 -13.659 1.00 37.81 89 ARG F O 1
ATOM 6733 N N . ALA F 1 90 ? 5.552 -29.190 -13.485 1.00 36.32 90 ALA F N 1
ATOM 6734 C CA . ALA F 1 90 ? 5.699 -29.454 -14.910 1.00 36.68 90 ALA F CA 1
ATOM 6735 C C . ALA F 1 90 ? 4.948 -28.461 -15.812 1.00 36.53 90 ALA F C 1
ATOM 6736 O O . ALA F 1 90 ? 5.423 -28.145 -16.916 1.00 36.48 90 ALA F O 1
ATOM 6738 N N . GLY F 1 91 ? 3.796 -27.970 -15.344 1.00 33.66 91 GLY F N 1
ATOM 6739 C CA . GLY F 1 91 ? 2.902 -27.111 -16.148 1.00 33.18 91 GLY F CA 1
ATOM 6740 C C . GLY F 1 91 ? 2.331 -27.830 -17.369 1.00 32.67 91 GLY F C 1
ATOM 6741 O O . GLY F 1 91 ? 2.085 -27.220 -18.416 1.00 33.66 91 GLY F O 1
ATOM 6742 N N . LYS F 1 92 ? 2.116 -29.133 -17.241 1.00 30.47 92 LYS F N 1
ATOM 6743 C CA . LYS F 1 92 ? 1.588 -29.930 -18.334 1.00 30.59 92 LYS F CA 1
ATOM 6744 C C . LYS F 1 92 ? 0.101 -30.270 -18.165 1.00 27.79 92 LYS F C 1
ATOM 6745 O O . LYS F 1 92 ? -0.606 -30.460 -19.153 1.00 27.43 92 LYS F O 1
ATOM 6751 N N . VAL F 1 93 ? -0.394 -30.317 -16.926 1.00 25.19 93 VAL F N 1
ATOM 6752 C CA . VAL F 1 93 ? -1.796 -30.636 -16.719 1.00 23.27 93 VAL F CA 1
ATOM 6753 C C . VAL F 1 93 ? -2.745 -29.663 -17.475 1.00 24.08 93 VAL F C 1
ATOM 6754 O O . VAL F 1 93 ? -3.759 -30.083 -18.025 1.00 23.60 93 VAL F O 1
ATOM 6758 N N . GLU F 1 94 ? -2.386 -28.379 -17.525 1.00 25.49 94 GLU F N 1
ATOM 6759 C CA . GLU F 1 94 ? -3.172 -27.386 -18.274 1.00 27.44 94 GLU F CA 1
ATOM 6760 C C . GLU F 1 94 ? -3.273 -27.664 -19.794 1.00 28.77 94 GLU F C 1
ATOM 6761 O O . GLU F 1 94 ? -4.160 -27.118 -20.456 1.00 30.26 94 GLU F O 1
ATOM 6767 N N . ASN F 1 95 ? -2.394 -28.504 -20.343 1.00 27.88 95 ASN F N 1
ATOM 6768 C CA . ASN F 1 95 ? -2.471 -28.909 -21.774 1.00 29.73 95 ASN F CA 1
ATOM 6769 C C . ASN F 1 95 ? -3.423 -30.047 -22.076 1.00 29.33 95 ASN F C 1
ATOM 6770 O O . ASN F 1 95 ? -3.558 -30.432 -23.231 1.00 30.90 95 ASN F O 1
ATOM 6775 N N . GLU F 1 96 ? -4.057 -30.599 -21.053 1.00 27.59 96 GLU F N 1
ATOM 6776 C CA . GLU F 1 96 ? -4.988 -31.698 -21.236 1.00 28.55 96 GLU F CA 1
ATOM 6777 C C . GLU F 1 96 ? -6.257 -31.254 -21.829 1.00 28.62 96 GLU F C 1
ATOM 6778 O O . GLU F 1 96 ? -6.788 -30.199 -21.424 1.00 25.10 96 GLU F O 1
ATOM 6784 N N . PRO F 1 97 ? -6.764 -32.058 -22.799 1.00 30.87 97 PRO F N 1
ATOM 6785 C CA . PRO F 1 97 ? -8.146 -32.034 -23.169 1.00 31.53 97 PRO F CA 1
ATOM 6786 C C . PRO F 1 97 ? -9.009 -32.069 -21.928 1.00 30.02 97 PRO F C 1
ATOM 6787 O O . PRO F 1 97 ? -8.829 -32.952 -21.047 1.00 32.65 97 PRO F O 1
ATOM 6791 N N . GLY F 1 98 ? -9.887 -31.083 -21.825 1.00 27.95 98 GLY F N 1
ATOM 6792 C CA . GLY F 1 98 ? -10.911 -31.070 -20.792 1.00 24.46 98 GLY F CA 1
ATOM 6793 C C . GLY F 1 98 ? -10.472 -30.412 -19.493 1.00 23.09 98 GLY F C 1
ATOM 6794 O O . GLY F 1 98 ? -11.279 -30.249 -18.576 1.00 22.34 98 GLY F O 1
ATOM 6795 N N . PHE F 1 99 ? -9.201 -30.039 -19.373 1.00 21.11 99 PHE F N 1
ATOM 6796 C CA . PHE F 1 99 ? -8.795 -29.362 -18.132 1.00 19.76 99 PHE F CA 1
ATOM 6797 C C . PHE F 1 99 ? -9.427 -27.973 -18.102 1.00 20.09 99 PHE F C 1
ATOM 6798 O O . PHE F 1 99 ? -9.466 -27.293 -19.138 1.00 19.93 99 PHE F O 1
ATOM 6806 N N . GLU F 1 100 ? -9.854 -27.518 -16.924 1.00 17.74 100 GLU F N 1
ATOM 6807 C CA . GLU F 1 100 ? -10.422 -26.172 -16.793 1.00 19.66 100 GLU F CA 1
ATOM 6808 C C . GLU F 1 100 ? -9.598 -25.304 -15.892 1.00 17.98 100 GLU F C 1
ATOM 6809 O O . GLU F 1 100 ? -9.227 -24.200 -16.299 1.00 18.89 100 GLU F O 1
ATOM 6815 N N . ALA F 1 101 ? -9.226 -25.792 -14.693 1.00 17.88 101 ALA F N 1
ATOM 6816 C CA . ALA F 1 101 ? -8.539 -24.929 -13.735 1.00 17.60 101 ALA F CA 1
ATOM 6817 C C . ALA F 1 101 ? -7.737 -25.748 -12.740 1.00 16.77 101 ALA F C 1
ATOM 6818 O O . ALA F 1 101 ? -8.024 -26.929 -12.504 1.00 15.44 101 ALA F O 1
ATOM 6820 N N . ILE F 1 102 ? -6.745 -25.120 -12.134 1.00 17.17 102 ILE F N 1
ATOM 6821 C CA . ILE F 1 102 ? -6.081 -25.703 -10.981 1.00 17.48 102 ILE F CA 1
ATOM 6822 C C . ILE F 1 102 ? -5.949 -24.614 -9.902 1.00 16.50 102 ILE F C 1
ATOM 6823 O O . ILE F 1 102 ? -5.720 -23.444 -10.219 1.00 17.49 102 ILE F O 1
ATOM 6828 N N . ARG F 1 103 ? -6.082 -25.018 -8.640 1.00 15.74 103 ARG F N 1
ATOM 6829 C CA . ARG F 1 103 ? -5.787 -24.138 -7.530 1.00 16.45 103 ARG F CA 1
ATOM 6830 C C . ARG F 1 103 ? -4.930 -24.970 -6.586 1.00 15.77 103 ARG F C 1
ATOM 6831 O O . ARG F 1 103 ? -5.312 -26.070 -6.200 1.00 16.89 103 ARG F O 1
ATOM 6839 N N . VAL F 1 104 ? -3.775 -24.445 -6.194 1.00 15.59 104 VAL F N 1
ATOM 6840 C CA . VAL F 1 104 ? -3.019 -25.084 -5.135 1.00 15.24 104 VAL F CA 1
ATOM 6841 C C . VAL F 1 104 ? -3.271 -24.274 -3.852 1.00 16.81 104 VAL F C 1
ATOM 6842 O O . VAL F 1 104 ? -2.982 -23.091 -3.825 1.00 16.37 104 VAL F O 1
ATOM 6846 N N . LEU F 1 105 ? -3.811 -24.924 -2.813 1.00 15.24 105 LEU F N 1
ATOM 6847 C CA . LEU F 1 105 ? -4.396 -24.239 -1.675 1.00 14.74 105 LEU F CA 1
ATOM 6848 C C . LEU F 1 105 ? -3.625 -24.499 -0.391 1.00 15.01 105 LEU F C 1
ATOM 6849 O O . LEU F 1 105 ? -3.521 -25.632 0.082 1.00 15.28 105 LEU F O 1
ATOM 6854 N N . ARG F 1 106 ? -3.140 -23.408 0.188 1.00 14.71 106 ARG F N 1
ATOM 6855 C CA . ARG F 1 106 ? -2.458 -23.464 1.497 1.00 14.90 106 ARG F CA 1
ATOM 6856 C C . ARG F 1 106 ? -3.509 -23.404 2.604 1.00 14.41 106 ARG F C 1
ATOM 6857 O O . ARG F 1 106 ? -4.261 -22.427 2.670 1.00 16.20 106 ARG F O 1
ATOM 6865 N N . PRO F 1 107 ? -3.553 -24.404 3.482 1.00 14.12 107 PRO F N 1
ATOM 6866 C CA . PRO F 1 107 ? -4.606 -24.432 4.507 1.00 14.61 107 PRO F CA 1
ATOM 6867 C C . PRO F 1 107 ? -4.294 -23.518 5.702 1.00 15.56 107 PRO F C 1
ATOM 6868 O O . PRO F 1 107 ? -3.140 -23.497 6.230 1.00 15.25 107 PRO F O 1
ATOM 6872 N N . LEU F 1 108 ? -5.330 -22.764 6.091 1.00 14.81 108 LEU F N 1
ATOM 6873 C CA . LEU F 1 108 ? -5.208 -21.928 7.256 1.00 16.85 108 LEU F CA 1
ATOM 6874 C C . LEU F 1 108 ? -5.888 -22.444 8.531 1.00 17.90 108 LEU F C 1
ATOM 6875 O O . LEU F 1 108 ? -5.709 -21.841 9.596 1.00 19.13 108 LEU F O 1
ATOM 6880 N N . ASP F 1 109 ? -6.691 -23.498 8.434 1.00 16.58 109 ASP F N 1
ATOM 6881 C CA . ASP F 1 109 ? -7.458 -24.025 9.552 1.00 17.12 109 ASP F CA 1
ATOM 6882 C C . ASP F 1 109 ? -7.034 -25.474 9.838 1.00 17.55 109 ASP F C 1
ATOM 6883 O O . ASP F 1 109 ? -7.621 -26.165 10.740 1.00 17.61 109 ASP F O 1
ATOM 6888 N N . SER F 1 110 ? -6.154 -25.992 8.997 1.00 17.11 110 SER F N 1
ATOM 6889 C CA . SER F 1 110 ? -5.604 -27.359 9.207 1.00 15.55 110 SER F CA 1
ATOM 6890 C C . SER F 1 110 ? -4.206 -27.463 8.584 1.00 15.58 110 SER F C 1
ATOM 6891 O O . SER F 1 110 ? -3.622 -26.454 8.152 1.00 16.75 110 SER F O 1
ATOM 6894 N N . ASP F 1 111 ? -3.673 -28.683 8.547 1.00 14.33 111 ASP F N 1
ATOM 6895 C CA . ASP F 1 111 ? -2.390 -28.930 7.940 1.00 15.39 111 ASP F CA 1
ATOM 6896 C C . ASP F 1 111 ? -2.549 -29.570 6.558 1.00 14.70 111 ASP F C 1
ATOM 6897 O O . ASP F 1 111 ? -1.549 -30.029 5.960 1.00 15.87 111 ASP F O 1
ATOM 6902 N N . THR F 1 112 ? -3.788 -29.581 6.051 1.00 13.35 112 THR F N 1
ATOM 6903 C CA . THR F 1 112 ? -4.055 -30.347 4.802 1.00 12.89 112 THR F CA 1
ATOM 6904 C C . THR F 1 112 ? -4.161 -29.451 3.580 1.00 12.59 112 THR F C 1
ATOM 6905 O O . THR F 1 112 ? -5.195 -28.801 3.341 1.00 13.17 112 THR F O 1
ATOM 6909 N N . TYR F 1 113 ? -3.082 -29.442 2.792 1.00 11.53 113 TYR F N 1
ATOM 6910 C CA . TYR F 1 113 ? -3.059 -28.724 1.495 1.00 12.71 113 TYR F CA 1
ATOM 6911 C C . TYR F 1 113 ? -4.039 -29.373 0.566 1.00 12.72 113 TYR F C 1
ATOM 6912 O O . TYR F 1 113 ? -4.321 -30.578 0.670 1.00 12.85 113 TYR F O 1
ATOM 6921 N N . VAL F 1 114 ? -4.580 -28.573 -0.371 1.00 12.41 114 VAL F N 1
ATOM 6922 C CA . VAL F 1 114 ? -5.459 -29.134 -1.402 1.00 11.87 114 VAL F CA 1
ATOM 6923 C C . VAL F 1 114 ? -4.968 -28.759 -2.763 1.00 14.20 114 VAL F C 1
ATOM 6924 O O . VAL F 1 114 ? -4.725 -27.570 -3.047 1.00 15.52 114 VAL F O 1
ATOM 6928 N N . ILE F 1 115 ? -4.726 -29.771 -3.587 1.00 12.83 115 ILE F N 1
ATOM 6929 C CA . ILE F 1 115 ? -4.551 -29.501 -5.021 1.00 13.59 115 ILE F CA 1
ATOM 6930 C C . ILE F 1 115 ? -5.883 -29.772 -5.654 1.00 13.40 115 ILE F C 1
ATOM 6931 O O . ILE F 1 115 ? -6.318 -30.908 -5.754 1.00 13.60 115 ILE F O 1
ATOM 6936 N N . LEU F 1 116 ? -6.532 -28.693 -6.068 1.00 12.82 116 LEU F N 1
ATOM 6937 C CA . LEU F 1 116 ? -7.861 -28.743 -6.621 1.00 13.82 116 LEU F CA 1
ATOM 6938 C C . LEU F 1 116 ? -7.736 -28.603 -8.146 1.00 13.63 116 LEU F C 1
ATOM 6939 O O . LEU F 1 116 ? -7.128 -27.642 -8.668 1.00 15.17 116 LEU F O 1
ATOM 6944 N N . THR F 1 117 ? -8.271 -29.584 -8.872 1.00 13.81 117 THR F N 1
ATOM 6945 C CA . THR F 1 117 ? -8.316 -29.469 -10.325 1.00 14.81 117 THR F CA 1
ATOM 6946 C C . THR F 1 117 ? -9.778 -29.548 -10.766 1.00 14.79 117 THR F C 1
ATOM 6947 O O . THR F 1 117 ? -10.562 -30.314 -10.203 1.00 15.01 117 THR F O 1
ATOM 6951 N N . LEU F 1 118 ? -10.144 -28.715 -11.759 1.00 16.01 118 LEU F N 1
ATOM 6952 C CA . LEU F 1 118 ? -11.488 -28.680 -12.300 1.00 16.55 118 LEU F CA 1
ATOM 6953 C C . LEU F 1 118 ? -11.418 -29.081 -13.767 1.00 17.58 118 LEU F C 1
ATOM 6954 O O . LEU F 1 118 ? -10.490 -28.689 -14.480 1.00 19.24 118 LEU F O 1
ATOM 6959 N N . TRP F 1 119 ? -12.405 -29.885 -14.164 1.00 17.62 119 TRP F N 1
ATOM 6960 C CA . TRP F 1 119 ? -12.434 -30.571 -15.462 1.00 18.76 119 TRP F CA 1
ATOM 6961 C C . TRP F 1 119 ? -13.790 -30.473 -16.132 1.00 20.37 119 TRP F C 1
ATOM 6962 O O . TRP F 1 119 ? -14.805 -30.343 -15.472 1.00 18.74 119 TRP F O 1
ATOM 6973 N N . GLU F 1 120 ? -13.818 -30.539 -17.465 1.00 20.01 120 GLU F N 1
ATOM 6974 C CA . GLU F 1 120 ? -15.076 -30.484 -18.156 1.00 22.76 120 GLU F CA 1
ATOM 6975 C C . GLU F 1 120 ? -15.916 -31.723 -17.841 1.00 22.48 120 GLU F C 1
ATOM 6976 O O . GLU F 1 120 ? -17.137 -31.643 -17.733 1.00 24.23 120 GLU F O 1
ATOM 6982 N N . THR F 1 121 ? -15.254 -32.859 -17.714 1.00 22.92 121 THR F N 1
ATOM 6983 C CA . THR F 1 121 ? -15.906 -34.133 -17.497 1.00 24.33 121 THR F CA 1
ATOM 6984 C C . THR F 1 121 ? -15.058 -35.005 -16.617 1.00 22.75 121 THR F C 1
ATOM 6985 O O . THR F 1 121 ? -13.842 -34.806 -16.498 1.00 24.27 121 THR F O 1
ATOM 6989 N N . GLU F 1 122 ? -15.675 -36.012 -16.025 1.00 22.10 122 GLU F N 1
ATOM 6990 C CA . GLU F 1 122 ? -14.916 -37.015 -15.293 1.00 22.36 122 GLU F CA 1
ATOM 6991 C C . GLU F 1 122 ? -13.923 -37.748 -16.214 1.00 22.52 122 GLU F C 1
ATOM 6992 O O . GLU F 1 122 ? -12.761 -38.068 -15.836 1.00 20.42 122 GLU F O 1
ATOM 6998 N N . ARG F 1 123 ? -14.388 -38.016 -17.441 1.00 22.61 123 ARG F N 1
ATOM 6999 C CA . ARG F 1 123 ? -13.538 -38.620 -18.408 1.00 22.35 123 ARG F CA 1
ATOM 7000 C C . ARG F 1 123 ? -12.232 -37.890 -18.575 1.00 21.86 123 ARG F C 1
ATOM 7001 O O . ARG F 1 123 ? -11.197 -38.536 -18.653 1.00 21.92 123 ARG F O 1
ATOM 7009 N N . ALA F 1 124 ? -12.274 -36.560 -18.644 1.00 21.03 124 ALA F N 1
ATOM 7010 C CA . ALA F 1 124 ? -11.043 -35.782 -18.900 1.00 21.36 124 ALA F CA 1
ATOM 7011 C C . ALA F 1 124 ? -10.047 -35.998 -17.790 1.00 20.26 124 ALA F C 1
ATOM 7012 O O . ALA F 1 124 ? -8.839 -36.211 -18.033 1.00 20.58 124 ALA F O 1
ATOM 7014 N N . PHE F 1 125 ? -10.558 -35.967 -16.561 1.00 19.52 125 PHE F N 1
ATOM 7015 C CA . PHE F 1 125 ? -9.698 -36.245 -15.425 1.00 20.28 125 PHE F CA 1
ATOM 7016 C C . PHE F 1 125 ? -9.141 -37.659 -15.456 1.00 20.57 125 PHE F C 1
ATOM 7017 O O . PHE F 1 125 ? -7.940 -37.877 -15.259 1.00 21.30 125 PHE F O 1
ATOM 7025 N N . GLN F 1 126 ? -10.035 -38.614 -15.657 1.00 23.12 126 GLN F N 1
ATOM 7026 C CA . GLN F 1 126 ? -9.681 -40.022 -15.730 1.00 23.72 126 GLN F CA 1
ATOM 7027 C C . GLN F 1 126 ? -8.603 -40.279 -16.804 1.00 24.29 126 GLN F C 1
ATOM 7028 O O . GLN F 1 126 ? -7.648 -41.033 -16.574 1.00 23.34 126 GLN F O 1
ATOM 7034 N N . ASP F 1 127 ? -8.815 -39.682 -17.975 1.00 24.66 127 ASP F N 1
ATOM 7035 C CA . ASP F 1 127 ? -7.843 -39.767 -19.075 1.00 25.39 127 ASP F CA 1
ATOM 7036 C C . ASP F 1 127 ? -6.471 -39.208 -18.678 1.00 26.08 127 ASP F C 1
ATOM 7037 O O . ASP F 1 127 ? -5.444 -39.776 -19.058 1.00 26.82 127 ASP F O 1
ATOM 7042 N N . TRP F 1 128 ? -6.436 -38.111 -17.910 1.00 23.27 128 TRP F N 1
ATOM 7043 C CA . TRP F 1 128 ? -5.147 -37.558 -17.509 1.00 24.33 128 TRP F CA 1
ATOM 7044 C C . TRP F 1 128 ? -4.514 -38.487 -16.469 1.00 25.18 128 TRP F C 1
ATOM 7045 O O . TRP F 1 128 ? -3.345 -38.878 -16.598 1.00 26.01 128 TRP F O 1
ATOM 7056 N N . GLN F 1 129 ? -5.302 -38.882 -15.465 1.00 25.91 129 GLN F N 1
ATOM 7057 C CA . GLN F 1 129 ? -4.768 -39.630 -14.314 1.00 27.52 129 GLN F CA 1
ATOM 7058 C C . GLN F 1 129 ? -4.211 -40.993 -14.732 1.00 29.06 129 GLN F C 1
ATOM 7059 O O . GLN F 1 129 ? -3.118 -41.394 -14.279 1.00 28.95 129 GLN F O 1
ATOM 7065 N N . GLN F 1 130 ? -4.906 -41.659 -15.655 1.00 29.17 130 GLN F N 1
ATOM 7066 C CA . GLN F 1 130 ? -4.523 -42.990 -16.098 1.00 32.36 130 GLN F CA 1
ATOM 7067 C C . GLN F 1 130 ? -3.447 -42.979 -17.176 1.00 34.12 130 GLN F C 1
ATOM 7068 O O . GLN F 1 130 ? -2.968 -44.028 -17.561 1.00 36.40 130 GLN F O 1
ATOM 7074 N N . SER F 1 131 ? -3.067 -41.808 -17.678 1.00 35.59 131 SER F N 1
ATOM 7075 C CA . SER F 1 131 ? -2.018 -41.754 -18.683 1.00 38.14 131 SER F CA 1
ATOM 7076 C C . SER F 1 131 ? -0.699 -41.729 -17.938 1.00 39.34 131 SER F C 1
ATOM 7077 O O . SER F 1 131 ? -0.687 -41.768 -16.708 1.00 38.08 131 SER F O 1
ATOM 7080 N N . ASP F 1 132 ? 0.410 -41.655 -18.658 1.00 42.08 132 ASP F N 1
ATOM 7081 C CA . ASP F 1 132 ? 1.704 -41.542 -17.970 1.00 43.92 132 ASP F CA 1
ATOM 7082 C C . ASP F 1 132 ? 2.146 -40.095 -17.759 1.00 43.88 132 ASP F C 1
ATOM 7083 O O . ASP F 1 132 ? 3.265 -39.834 -17.290 1.00 44.13 132 ASP F O 1
ATOM 7088 N N . SER F 1 133 ? 1.250 -39.172 -18.098 1.00 43.30 133 SER F N 1
ATOM 7089 C CA . SER F 1 133 ? 1.514 -37.744 -18.076 1.00 43.75 133 SER F CA 1
ATOM 7090 C C . SER F 1 133 ? 2.020 -37.316 -16.687 1.00 43.43 133 SER F C 1
ATOM 7091 O O . SER F 1 133 ? 3.123 -36.795 -16.560 1.00 44.39 133 SER F O 1
ATOM 7094 N N . TYR F 1 134 ? 1.241 -37.589 -15.646 1.00 42.48 134 TYR F N 1
ATOM 7095 C CA . TYR F 1 134 ? 1.656 -37.221 -14.282 1.00 42.23 134 TYR F CA 1
ATOM 7096 C C . TYR F 1 134 ? 2.389 -38.369 -13.586 1.00 43.46 134 TYR F C 1
ATOM 7097 O O . TYR F 1 134 ? 3.189 -38.148 -12.675 1.00 44.42 134 TYR F O 1
ATOM 7106 N N . GLY F 1 146 ? 4.126 -39.538 10.502 1.00 43.72 146 GLY F N 1
ATOM 7107 C CA . GLY F 1 146 ? 4.211 -39.739 11.961 1.00 44.27 146 GLY F CA 1
ATOM 7108 C C . GLY F 1 146 ? 5.130 -40.876 12.389 1.00 45.67 146 GLY F C 1
ATOM 7109 O O . GLY F 1 146 ? 4.930 -41.485 13.446 1.00 45.86 146 GLY F O 1
ATOM 7110 N N . ILE F 1 147 ? 6.152 -41.144 11.581 1.00 45.85 147 ILE F N 1
ATOM 7111 C CA . ILE F 1 147 ? 7.046 -42.292 11.778 1.00 47.31 147 ILE F CA 1
ATOM 7112 C C . ILE F 1 147 ? 8.468 -41.838 12.139 1.00 47.84 147 ILE F C 1
ATOM 7113 O O . ILE F 1 147 ? 9.274 -42.632 12.653 1.00 48.33 147 ILE F O 1
ATOM 7118 N N . ASP F 1 148 ? 8.761 -40.561 11.877 1.00 46.39 148 ASP F N 1
ATOM 7119 C CA . ASP F 1 148 ? 10.094 -39.991 12.087 1.00 46.78 148 ASP F CA 1
ATOM 7120 C C . ASP F 1 148 ? 10.016 -38.456 12.138 1.00 45.94 148 ASP F C 1
ATOM 7121 O O . ASP F 1 148 ? 8.927 -37.900 12.009 1.00 43.63 148 ASP F O 1
ATOM 7126 N N . THR F 1 149 ? 11.152 -37.775 12.330 1.00 46.60 149 THR F N 1
ATOM 7127 C CA . THR F 1 149 ? 11.163 -36.300 12.389 1.00 46.46 149 THR F CA 1
ATOM 7128 C C . THR F 1 149 ? 11.739 -35.616 11.114 1.00 46.05 149 THR F C 1
ATOM 7129 O O . THR F 1 149 ? 12.302 -34.521 11.203 1.00 47.30 149 THR F O 1
ATOM 7133 N N . THR F 1 150 ? 11.580 -36.245 9.944 1.00 44.65 150 THR F N 1
ATOM 7134 C CA . THR F 1 150 ? 12.237 -35.780 8.712 1.00 43.49 150 THR F CA 1
ATOM 7135 C C . THR F 1 150 ? 11.293 -35.651 7.535 1.00 41.01 150 THR F C 1
ATOM 7136 O O . THR F 1 150 ? 11.493 -34.799 6.664 1.00 41.62 150 THR F O 1
ATOM 7140 N N . SER F 1 151 ? 10.283 -36.515 7.493 1.00 38.03 151 SER F N 1
ATOM 7141 C CA . SER F 1 151 ? 9.280 -36.453 6.459 1.00 34.97 151 SER F CA 1
ATOM 7142 C C . SER F 1 151 ? 8.545 -35.122 6.582 1.00 32.29 151 SER F C 1
ATOM 7143 O O . SER F 1 151 ? 8.378 -34.584 7.675 1.00 31.98 151 SER F O 1
ATOM 7146 N N . ILE F 1 152 ? 8.117 -34.579 5.457 1.00 30.85 152 ILE F N 1
ATOM 7147 C CA . ILE F 1 152 ? 7.359 -33.347 5.540 1.00 26.53 152 ILE F CA 1
ATOM 7148 C C . ILE F 1 152 ? 5.852 -33.598 5.595 1.00 25.53 152 ILE F C 1
ATOM 7149 O O . ILE F 1 152 ? 5.077 -32.644 5.617 1.00 22.02 152 ILE F O 1
ATOM 7154 N N . PHE F 1 153 ? 5.445 -34.868 5.626 1.00 23.10 153 PHE F N 1
ATOM 7155 C CA . PHE F 1 153 ? 3.996 -35.214 5.569 1.00 22.03 153 PHE F CA 1
ATOM 7156 C C . PHE F 1 153 ? 3.515 -35.725 6.914 1.00 21.61 153 PHE F C 1
ATOM 7157 O O . PHE F 1 153 ? 4.240 -36.486 7.588 1.00 24.83 153 PHE F O 1
ATOM 7165 N N . SER F 1 154 ? 2.352 -35.258 7.390 1.00 20.01 154 SER F N 1
ATOM 7166 C CA . SER F 1 154 ? 1.946 -35.611 8.758 1.00 20.55 154 SER F CA 1
ATOM 7167 C C . SER F 1 154 ? 1.039 -36.841 8.837 1.00 19.78 154 SER F C 1
ATOM 7168 O O . SER F 1 154 ? 0.887 -37.482 9.892 1.00 20.22 154 SER F O 1
ATOM 7171 N N . ARG F 1 155 ? 0.399 -37.157 7.724 1.00 19.17 155 ARG F N 1
ATOM 7172 C CA . ARG F 1 155 ? -0.457 -38.356 7.635 1.00 18.21 155 ARG F CA 1
ATOM 7173 C C . ARG F 1 155 ? -0.692 -38.614 6.148 1.00 18.18 155 ARG F C 1
ATOM 7174 O O . ARG F 1 155 ? -0.281 -37.802 5.288 1.00 18.38 155 ARG F O 1
ATOM 7182 N N . PRO F 1 156 ? -1.273 -39.779 5.809 1.00 18.19 156 PRO F N 1
ATOM 7183 C CA . PRO F 1 156 ? -1.366 -40.075 4.378 1.00 19.35 156 PRO F CA 1
ATOM 7184 C C . PRO F 1 156 ? -2.215 -39.103 3.607 1.00 17.73 156 PRO F C 1
ATOM 7185 O O . PRO F 1 156 ? -3.221 -38.548 4.127 1.00 19.64 156 PRO F O 1
ATOM 7189 N N . SER F 1 157 ? -1.858 -38.944 2.347 1.00 17.07 157 SER F N 1
ATOM 7190 C CA . SER F 1 157 ? -2.707 -38.136 1.417 1.00 15.37 157 SER F CA 1
ATOM 7191 C C . SER F 1 157 ? -3.940 -38.931 0.948 1.00 15.69 157 SER F C 1
ATOM 7192 O O . SER F 1 157 ? -3.938 -40.166 1.024 1.00 17.40 157 SER F O 1
ATOM 7195 N N . TYR F 1 158 ? -4.985 -38.241 0.468 1.00 15.09 158 TYR F N 1
ATOM 7196 C CA . TYR F 1 158 ? -6.155 -38.955 -0.071 1.00 15.17 158 TYR F CA 1
ATOM 7197 C C . TYR F 1 158 ? -6.845 -38.065 -1.105 1.00 15.51 158 TYR F C 1
ATOM 7198 O O . TYR F 1 158 ? -6.668 -36.849 -1.083 1.00 14.18 158 TYR F O 1
ATOM 7207 N N . VAL F 1 159 ? -7.613 -38.685 -1.996 1.00 15.43 159 VAL F N 1
ATOM 7208 C CA . VAL F 1 159 ? -8.286 -37.937 -3.071 1.00 15.84 159 VAL F CA 1
ATOM 7209 C C . VAL F 1 159 ? -9.778 -37.995 -2.882 1.00 14.92 159 VAL F C 1
ATOM 7210 O O . VAL F 1 159 ? -10.355 -39.069 -2.602 1.00 16.35 159 VAL F O 1
ATOM 7214 N N . THR F 1 160 ? -10.436 -36.874 -3.101 1.00 14.68 160 THR F N 1
ATOM 7215 C CA . THR F 1 160 ? -11.897 -36.850 -3.136 1.00 14.61 160 THR F CA 1
ATOM 7216 C C . THR F 1 160 ? -12.325 -36.243 -4.471 1.00 13.52 160 THR F C 1
ATOM 7217 O O . THR F 1 160 ? -11.642 -35.380 -5.063 1.00 14.53 160 THR F O 1
ATOM 7221 N N . THR F 1 161 ? -13.452 -36.720 -4.984 1.00 14.93 161 THR F N 1
ATOM 7222 C CA . THR F 1 161 ? -13.929 -36.196 -6.274 1.00 14.69 161 THR F CA 1
ATOM 7223 C C . THR F 1 161 ? -15.406 -35.855 -6.171 1.00 15.66 161 THR F C 1
ATOM 7224 O O . THR F 1 161 ? -16.148 -36.442 -5.345 1.00 15.25 161 THR F O 1
ATOM 7228 N N . TYR F 1 162 ? -15.840 -34.921 -7.020 1.00 13.98 162 TYR F N 1
ATOM 7229 C CA . TYR F 1 162 ? -17.194 -34.372 -6.932 1.00 14.32 162 TYR F CA 1
ATOM 7230 C C . TYR F 1 162 ? -17.688 -34.064 -8.315 1.00 16.20 162 TYR F C 1
ATOM 7231 O O . TYR F 1 162 ? -16.892 -33.659 -9.160 1.00 18.15 162 TYR F O 1
ATOM 7240 N N . PHE F 1 163 ? -18.984 -34.212 -8.541 1.00 16.63 163 PHE F N 1
ATOM 7241 C CA . PHE F 1 163 ? -19.500 -33.908 -9.869 1.00 18.59 163 PHE F CA 1
ATOM 7242 C C . PHE F 1 163 ? -20.545 -32.791 -9.893 1.00 20.17 163 PHE F C 1
ATOM 7243 O O . PHE F 1 163 ? -21.216 -32.548 -8.928 1.00 18.27 163 PHE F O 1
ATOM 7251 N N . ALA F 1 164 ? -20.700 -32.149 -11.050 1.00 20.22 164 ALA F N 1
ATOM 7252 C CA . ALA F 1 164 ? -21.686 -31.088 -11.254 1.00 22.66 164 ALA F CA 1
ATOM 7253 C C . ALA F 1 164 ? -23.105 -31.547 -10.947 1.00 24.45 164 ALA F C 1
ATOM 7254 O O . ALA F 1 164 ? -23.496 -32.649 -11.315 1.00 25.70 164 ALA F O 1
ATOM 7256 N N . VAL F 1 165 ? -23.852 -30.708 -10.231 1.00 27.27 165 VAL F N 1
ATOM 7257 C CA . VAL F 1 165 ? -25.169 -31.079 -9.722 1.00 29.70 165 VAL F CA 1
ATOM 7258 C C . VAL F 1 165 ? -26.180 -30.593 -10.737 1.00 31.20 165 VAL F C 1
ATOM 7259 O O . VAL F 1 165 ? -25.957 -29.550 -11.337 1.00 32.80 165 VAL F O 1
#

B-factor: mean 25.51, std 14.46, range [2.0, 500.0]

Sequence (901 aa):
MKVYITYGTADFLKTIVKKHPSENILLMQGQENAILIHETSGDTVFQAPHAYEVIDQVGEIKHPGFAVLANIAVTQEGRPLFENKFKNRAGKVENEPGFEAIRVLRPLDSDTYVILTLWETERAFQDWQQSDSYSIFSRPSYVTTYFAVMKVYITYGTADFLKTIVKKHPSENILLMQGQENAILIHETSGDTVFQAPHAYEVIDQVGEIKHPGFAVLANIAVTQEGRPLFENKFKNRAGKVENEPGFEAIRVLRPLDSDTYVILTLWETERAFQDWQQSDSYSIFSRPSYVTTYFAVMKVYITYGTADFLKTIVKKHPSENILLMQGQENAILIHETSGDTVFQAPHAYEVIDQVGEIKHPGFAVLANIAVTQEGRPLFENKFKNRAGKVENEPGFEAIRVLRPLDSDTYVILTLWETERAFQDWQQSDSYSIFSRPSYVTTYFAVMKVYITYGTADFLKTIVKKHPSENILLMQGQENAILIHETSGDTVFQAPHAYEVIDQVGEIKHPGFAVLANIAVTQEGRPLFENKFKNRAGKVENEPGFEAIRVLRPLDSDTYVILTLWETERAFQDWQQSDSYSIFSRPSYVTTYFAVMKVYITYGTADFLKTIVKKHPSENILLMQGQENAILIHETSGDTVFQAPHAYEVIDQVGEIKHPGFAVLANIAVTQEGRPLFENKFKNRAGKVENEPGFEAIRVLRPLDSDTYVILTLWETERAFQDWQQSDSYTSIFSRPSYVTTYFAVEMKVYITYGTADFLKTIVKKHPSENILLMQGQENAILIHETSGDTVFQAPHAYEVIDQVGEIKHPGFAVLANIAVTQEGRPLFENKFKNRAGKVENEPGFEAIRVLRPLDSDTYVILTLWETERAFQDWQQSDSYGIDTTSIFSRPSYVTTYFAV

CATH classification: 3.30.70.100